Protein AF-A0A915N5G6-F1 (afdb_monomer)

Radius of gyration: 39.69 Å; Cα contacts (8 Å, |Δi|>4): 1560; chains: 1; bounding box: 94×100×96 Å

Solvent-accessible surface area (backbone atoms only — not comparable to full-atom values): 46970 Å² total; per-residue (Å²): 133,84,86,67,84,85,75,90,68,63,85,76,41,47,78,34,57,50,66,56,24,38,51,54,33,44,54,27,26,38,53,52,15,62,69,40,46,49,27,38,44,63,55,22,49,67,46,82,45,73,47,91,53,92,98,53,75,54,67,44,54,45,49,55,31,35,64,53,49,71,71,54,91,72,88,46,68,44,29,44,53,44,40,54,49,12,48,47,37,36,74,72,32,30,44,51,21,35,57,21,32,34,43,18,19,38,41,40,55,48,45,51,59,41,44,74,71,71,48,57,52,70,47,40,44,54,12,41,56,54,30,50,52,48,28,54,52,46,51,59,70,65,40,46,72,61,50,84,86,48,39,65,57,51,45,37,27,31,26,33,49,67,25,34,36,44,90,48,36,90,52,21,72,60,54,18,50,45,44,47,54,55,57,62,44,26,74,82,68,77,54,72,80,32,52,44,79,44,79,42,70,46,66,46,63,81,74,33,47,65,52,93,22,40,69,40,91,41,66,70,42,80,85,28,59,65,60,41,72,66,36,33,29,43,42,34,56,46,80,42,76,64,92,69,76,88,56,86,86,76,74,90,83,73,98,47,72,67,59,52,56,52,50,54,48,52,56,50,50,52,52,50,52,51,52,50,46,58,51,71,65,71,46,45,31,41,38,26,40,35,57,58,35,72,68,60,46,47,57,30,24,80,68,59,22,30,48,39,55,54,38,51,75,65,54,47,55,29,49,26,42,19,27,60,22,48,82,36,67,76,66,90,60,72,88,81,59,53,60,15,39,32,45,34,38,35,69,44,75,60,79,93,46,56,24,35,38,40,36,67,43,80,55,42,43,20,37,23,36,41,43,26,14,77,45,68,52,59,40,55,37,45,53,50,50,48,49,28,32,42,33,41,50,55,45,31,75,74,45,53,36,32,32,46,28,61,39,8,51,38,46,44,24,18,52,52,18,44,61,50,20,76,72,44,80,66,75,35,18,59,28,12,41,39,47,21,53,24,38,45,45,56,44,34,43,34,27,51,42,62,72,45,67,30,71,62,53,52,52,52,44,51,56,38,40,77,72,67,44,55,46,40,19,60,34,81,89,83,69,45,77,41,54,22,66,82,72,45,37,35,34,46,40,66,41,57,51,48,27,58,50,54,14,48,53,51,33,45,59,56,57,69,46,44,63,46,76,46,72,45,74,79,78,76,70,78,72,90,57,89,90,69,85,73,90,65,83,67,75,49,55,54,84,44,61,27,81,47,44,65,49,54,48,77,45,57,40,66,84,33,74,72,80,88,72,76,90,78,78,93,74,87,86,80,85,88,78,85,79,82,75,76,71,96,63,84,59,40,39,30,30,33,41,41,39,34,19,38,66,59,26,50,54,51,51,50,39,38,74,70,70,75,44,97,70,87,53,71,71,54,60,52,54,56,61,46,48,88,89,43,42,35,36,42,42,34,61,40,83,77,75,43,68,62,43,61,63,48,18,50,39,51,38,52,45,12,68,71,38,20,33,38,39,36,47,29,58,39,57,33,77,81,10,41,62,68,77,40,57,69,49,49,48,52,52,53,48,19,54,49,42,48,48,42,73,58,18,72,87,56,56,41,30,40,34,8,29,36,60,10,24,37,49,42,29,45,52,38,16,56,29,26,73,70,73,59,48,48,63,31,40,37,29,36,42,30,57,23,32,45,68,60,44,56,60,62,20,71,87,30,60,88,46,64,84,44,92,57,36,56,66,72,57,48,45,56,43,54,73,69,60,56,45,47,55,24,33,68,27,42,45,51,30,76,38,43,32,40,37,40,39,32,63,45,11,70,63,52,47,49,68,34,34,49,52,27,50,52,34,21,51,76,52,74,37,58,70,49,80,48,76,40,69,47,91,72,73,31,33,71,67,38,61,72,72,44,86,59,46,64,57,55,52,50,52,53,56,56,64,64,68,63,78,86,80,72,97,69,79,82,79,79,82,60,92,73,84,75,70,82,90,75,90,133

Organism: Meloidogyne javanica (NCBI:txid6303)

Sequence (874 aa):
MSFGPVRVLKANAQEERGEIARISSFVGATAIGDLVKTTLGPKGMDKILVSGSGDGQNVQVTNDGATILKSIGVDNPAAKVLVDISLTQDKAVGDGTTSVTVFAAELLKEAEAMIGQRIHPQTIISGYRKALNVAKDALKSAAYTSNQEQLREDLMKIAKTSLGSKILSQHSDHFAKLAVEAVLRLSGKVSLDSIQVIKKLGGSMEDSYLDEGFLLEKRAGMYQPQQITDAKILIANTPMDTDKIKVFGSRIKVDSIAKIAELELVEKDKMKEKVEKICAHGINVFINRQLIYNYPEQLFADKHVMAIEHADFEGIERLALVLGGEIVSTFDTPTDIKLGSCKLIEQVTIGEDMFLRFSGVPLGQACSVVLRGATQQILDEAERSLHDALCVLTTHVRDKRVVPGAGASEMLTATAVMSESQKVPGKESLAMEAYARALIKLPTIICDNAGLDSAEIISHIRAAHVKGMHNIGIDVENGTIADVLEMGVLESHAVKLGVIASGTEAAEQLLRVDCIIKCAPRPRTKDRRPFRFPFVDYYDLQKHGVRGRGRNFYLHVGDYLGINKADGNNDANKENKTETTIPNQIHPILGVWHVLPSELSSQYDNKIKENKIEKIDEKELERSLDEHSHGLFIYFHGNSFDRSAEHRCELYNILSAMDFHVLTIDYRGYGDSSGQPTEDGLNVDAHAIYNYARKHAPTKDIYIWGHSMGTGVATRLAAELSDAGIPPKALVLESPFNNLRDVVRNHPFSLPFRRLPWFDWTVIHPLIRSGLVMSSDKRVQRVTCPILVLHAEDDHIIPIDLGKKLVDSAVSADRKVKFVKFAGDREFLHKFIHRAHELPSVVRTFLEDAQLPEKGKGRTPRYSEEEIQMVEEK

Foldseek 3Di:
DDPDDDDPADPQWDKDFFPRLLVLLLCLLLVLLVVLLQLAALLRDWDWQWDDDPDDGDIFIASQSLVVLVRDDGPRVNNVLLNVLLVVLCVQQNDCSSLLSNLLSLLSVLVVVVVVVVDALVLLLVLLVVLLVLLLVLLVVQWDFDDPVCLLVLQLLAQLQLLSSFPCVVVSNQLSVQLSVQLVLLVQVDDPLLEAEAEDEDDAQSPWHWAQAAKDQFAWFPLADQKDFWFWEAAEAEDQPWPDDPPPPDDDDDPDPVVVVVVVVVRLVVSLVVLVLVCVLVGQEYEYLAAHDPSSSVSCSVVNHTYHHNQHPSRSVSQCQQQVWDYDHDRNDSVPGRIGIARMWHWDDDHNTIIIDGHHTDSSNGIYIYGYHNDPNSRVNVVSSSSSSSSNSSVCVVVRIKHQDQLLSLLSSLLSLLVVLVVDDDPSSSSSNSSSVSSLVSNLSNCVSLVAPSVVQSVVSNVCVVVVNSQWHADSVVSHIDRRVVVSNMGGSVSVSSSSVSSSVSNSVSSPDRMDIGHNPDPPDQPPDPDDGPQDPVAALVVLPQPFDWGKDKFQLVVQQPPPDDDDDDDDDDDDDDDPPPDPDRGKIKIKIKGFAPVVRVVVVVCVVVVVDVDDDPVNRLLSLQPAPAAEEEEEEADPAFCSDNLNSLVCNLNSPLGHIYMYIGQDPGRPIHDDRALVSLLSVLSRVVSSSCVSHVPHQYEYEAAELRLLNQLQNQLVCLVSVRHHLEYEYALYFQKVLVLCLQAPVCVVPNPPPCCCVPPVVVCVVSVRISRSLVSLLRRAHAYEYEYECQASRRHVVRVVSSVVSNVVSVHHYDYDYHYNVVVCYRRNPSVDPCVSVVVVVSSVVSPDDDDDDDDDDDPDPPVPDDDDDD

pLDDT: mean 83.85, std 16.33, range [23.56, 97.69]

Nearest PDB structures (foldseek):
  8sgl-assembly1_b  TM=9.723E-01  e=4.067E-63  Homo sapiens
  4v94-assembly1_B  TM=9.703E-01  e=7.625E-56  Saccharomyces cerevisiae S288C
  1q3r-assembly1_A  TM=9.338E-01  e=1.039E-42  Thermococcus sp. JCM 11816
  4v94-assembly2_k  TM=9.503E-01  e=5.037E-39  Saccharomyces cerevisiae S288C
  4v81-assembly1_G  TM=9.358E-01  e=1.187E-37  Saccharomyces cerevisiae

InterPro domains:
  IPR000073 Alpha/beta hydrolase fold-1 [PF00561] (633-736)
  IPR002194 Chaperonin TCP-1, conserved site [PS00750] (37-49)
  IPR002194 Chaperonin TCP-1, conserved site [PS00751] (61-77)
  IPR002194 Chaperonin TCP-1, conserved site [PS00995] (89-97)
  IPR002423 Chaperonin Cpn60/GroEL/TCP-1 family [PF00118] (33-519)
  IPR012716 T-complex protein 1, beta subunit [TIGR02341] (8-524)
  IPR012716 T-complex protein 1, beta subunit [cd03336] (8-523)
  IPR017998 T-complex protein 1 [PR00304] (34-50)
  IPR017998 T-complex protein 1 [PR00304] (59-77)
  IPR017998 T-complex protein 1 [PR00304] (89-108)
  IPR017998 T-complex protein 1 [PR00304] (368-390)
  IPR017998 T-complex protein 1 [PR00304] (402-414)
  IPR017998 T-complex protein 1 [PTHR11353] (15-520)
  IPR027409 GroEL-like apical domain superfamily [G3DSA:3.50.7.10] (212-364)
  IPR027409 GroEL-like apical domain superfamily [SSF52029] (207-373)
  IPR027410 TCP-1-like chaperonin intermediate domain superfamily [G3DSA:3.30.260.10] (145-400)
  IPR027410 TCP-1-like chaperonin intermediate domain superfamily [SSF54849] (152-400)
  IPR027413 GroEL-like equatorial domain superfamily [G3DSA:1.10.560.10] (29-518)
  IPR027413 GroEL-like equatorial domain superfamily [SSF48592] (14-520)
  IPR029058 Alpha/Beta hydrolase fold [G3DSA:3.40.50.1820] (615-852)

Secondary structure (DSSP, 8-state):
--------SPTT-EEEETHHHHHHHHHHHHHHHHHHHTT-STT---EEEEE--TT--EEEEE--HHHHHHHS----HHHHHHHHHHHHHHHHHSS-HHHHHHHHHHHHHHHHHHHHTT--HHHHHHHHHHHHHHHHHHHHHH-EE--TTTHHHHHHHHHHHHHTTSGGGGGHHHHHHHHHHHHHHTTT---GGGEEEEEEEBS-GGG-EE-SSEEES--PPTTS-SEEEEEEEEEE---BS----SSTT-----SSHHHHHHHHHHHHHHHHHHHHHHHTT--SEEEESS-B-HHHHHHHHHTTPEEE----HHHHHHHHHHH---EES--S-GGG---EEEEEEEEEEETTEEEEEEES-SS--SEEEEEEESSHHHHHHHHHHHHHHHHHHHHHHH--EEEETTTHHHHHHHHHHHHHHTTS-SHHHHHHHHHHHHHHHHHHHHHHHHTS-HHHHHHHHHHHHHTT-TTEEEETTTTEEEETTTTT-EEEHHHHHHHHHHHHHHHHHHHT--EEEEPPPPP-PPP-SSS------TT-GGGGT--S-EEEEEEEGGGGS---------------S------S--PPEEEEEEEPPHHHHHHHHHHHHTTS-SS--HHHHHHHTT-TTS-EEEEE--SSS-TT-HHHHHHHHHHHHTT-EEEEE--TTSTT--S---HHHHHHHHHHHHHHHHHH-TTSPEEEEEETTHHHHHHHHHHHHHHTT---SEEEEES--S-HHHHHHHSTTTTTTTTSTTHIIIIIHHHHHTT----HHHHHTT--S-EEEEEETT-SSS-HHHHHHHHHHHHHTT--EEEEEEPGGG--TTT-GGG-TTHHHHHHHHHHHTTS------------TT--------

Mean predicted aligned error: 18.1 Å

Structure (mmCIF, N/CA/C/O backbone):
data_AF-A0A915N5G6-F1
#
_entry.id   AF-A0A915N5G6-F1
#
loop_
_atom_site.group_PDB
_atom_site.id
_atom_site.type_symbol
_atom_site.label_atom_id
_atom_site.label_alt_id
_atom_site.label_comp_id
_atom_site.label_asym_id
_atom_site.label_entity_id
_atom_site.label_seq_id
_atom_site.pdbx_PDB_ins_code
_atom_site.Cartn_x
_atom_site.Cartn_y
_atom_site.Cartn_z
_atom_site.occupancy
_atom_site.B_iso_or_equiv
_atom_site.auth_seq_id
_atom_site.auth_comp_id
_atom_site.auth_asym_id
_atom_site.auth_atom_id
_atom_site.pdbx_PDB_model_num
ATOM 1 N N . MET A 1 1 ? -59.234 -1.460 -0.982 1.00 38.16 1 MET A N 1
ATOM 2 C CA . MET A 1 1 ? -57.804 -1.282 -1.311 1.00 38.16 1 MET A CA 1
ATOM 3 C C . MET A 1 1 ? -57.023 -1.420 -0.017 1.00 38.16 1 MET A C 1
ATOM 5 O O . MET A 1 1 ? -57.176 -0.577 0.854 1.00 38.16 1 MET A O 1
ATOM 9 N N . SER A 1 2 ? -56.301 -2.526 0.160 1.00 41.53 2 SER A N 1
ATOM 10 C CA . SER A 1 2 ? -55.408 -2.703 1.309 1.00 41.53 2 SER A CA 1
ATOM 11 C C . SER A 1 2 ? -54.162 -1.853 1.062 1.00 41.53 2 SER A C 1
ATOM 13 O O . SER A 1 2 ? -53.460 -2.079 0.076 1.00 41.53 2 SER A O 1
ATOM 15 N N . PHE A 1 3 ? -53.929 -0.836 1.893 1.00 48.66 3 PHE A N 1
ATOM 16 C CA . PHE A 1 3 ? -52.684 -0.071 1.886 1.00 48.66 3 PHE A CA 1
ATOM 17 C C . PHE A 1 3 ? -51.567 -0.967 2.432 1.00 48.66 3 PHE A C 1
ATOM 19 O O . PHE A 1 3 ? -51.297 -0.988 3.630 1.00 48.66 3 PHE A O 1
ATOM 26 N N . GLY A 1 4 ? -50.941 -1.747 1.549 1.00 56.88 4 GLY A N 1
ATOM 27 C CA . GLY A 1 4 ? -49.671 -2.397 1.859 1.00 56.88 4 GLY A CA 1
ATOM 28 C C . GLY A 1 4 ? -48.597 -1.343 2.176 1.00 56.88 4 GLY A C 1
ATOM 29 O O . GLY A 1 4 ? -48.673 -0.225 1.658 1.00 56.88 4 GLY A O 1
ATOM 30 N N . PRO A 1 5 ? -47.603 -1.658 3.025 1.00 60.25 5 PRO A N 1
ATOM 31 C CA . PRO A 1 5 ? -46.571 -0.702 3.417 1.00 60.25 5 PRO A CA 1
ATOM 32 C C . PRO A 1 5 ? -45.821 -0.157 2.191 1.00 60.25 5 PRO A C 1
ATOM 34 O O . PRO A 1 5 ? -45.313 -0.918 1.365 1.00 60.25 5 PRO A O 1
ATOM 37 N N . VAL A 1 6 ? -45.748 1.173 2.078 1.00 76.31 6 VAL A N 1
ATOM 38 C CA . VAL A 1 6 ? -45.028 1.866 0.999 1.00 76.31 6 VAL A CA 1
ATOM 39 C C . VAL A 1 6 ? -43.528 1.655 1.192 1.00 76.31 6 VAL A C 1
ATOM 41 O O . VAL A 1 6 ? -42.923 2.175 2.128 1.00 76.31 6 VAL A O 1
ATOM 44 N N . ARG A 1 7 ? -42.913 0.875 0.303 1.00 75.38 7 ARG A N 1
ATOM 45 C CA . ARG A 1 7 ? -41.474 0.595 0.330 1.00 75.38 7 ARG A CA 1
ATOM 46 C C . ARG A 1 7 ? -40.720 1.737 -0.364 1.00 75.38 7 ARG A C 1
ATOM 48 O O . ARG A 1 7 ? -40.834 1.892 -1.574 1.00 75.38 7 ARG A O 1
ATOM 55 N N . VAL A 1 8 ? -39.971 2.537 0.402 1.00 83.69 8 VAL A N 1
ATOM 56 C CA . VAL A 1 8 ? -39.223 3.710 -0.109 1.00 83.69 8 VAL A CA 1
ATOM 57 C C . VAL A 1 8 ? -37.916 3.306 -0.809 1.00 83.69 8 VAL A C 1
ATOM 59 O O . VAL A 1 8 ? -37.530 3.914 -1.804 1.00 83.69 8 VAL A O 1
ATOM 62 N N . LEU A 1 9 ? -37.236 2.266 -0.314 1.00 87.19 9 LEU A N 1
ATOM 63 C CA . LEU A 1 9 ? -35.951 1.797 -0.845 1.00 87.19 9 LEU A CA 1
ATOM 64 C C . LEU A 1 9 ? -36.114 0.584 -1.778 1.00 87.19 9 LEU A C 1
ATOM 66 O O . LEU A 1 9 ? -37.060 -0.198 -1.657 1.00 87.19 9 LEU A O 1
ATOM 70 N N . LYS A 1 10 ? -35.155 0.405 -2.701 1.00 83.00 10 LYS A N 1
ATOM 71 C CA . LYS A 1 10 ? -35.089 -0.755 -3.612 1.00 83.00 10 LYS A CA 1
ATOM 72 C C . LYS A 1 10 ? -34.965 -2.073 -2.833 1.00 83.00 10 LYS A C 1
ATOM 74 O O . LYS A 1 10 ? -34.425 -2.104 -1.729 1.00 83.00 10 LYS A O 1
ATOM 79 N N . ALA A 1 11 ? -35.412 -3.179 -3.431 1.00 78.00 11 ALA A N 1
ATOM 80 C CA . ALA A 1 11 ? -35.189 -4.513 -2.871 1.00 78.00 11 ALA A CA 1
ATOM 81 C C . ALA A 1 11 ? -33.678 -4.757 -2.656 1.00 78.00 11 ALA A C 1
ATOM 83 O O . ALA A 1 11 ? -32.878 -4.434 -3.532 1.00 78.00 11 ALA A O 1
ATOM 84 N N . ASN A 1 12 ? -33.306 -5.297 -1.490 1.00 83.19 12 ASN A N 1
ATOM 85 C CA . ASN A 1 12 ? -31.926 -5.523 -1.018 1.00 83.19 12 ASN A CA 1
ATOM 86 C C . ASN A 1 12 ? -31.113 -4.271 -0.635 1.00 83.19 12 ASN A C 1
ATOM 88 O O . ASN A 1 12 ? -29.929 -4.398 -0.334 1.00 83.19 12 ASN A O 1
ATOM 92 N N . ALA A 1 13 ? -31.711 -3.077 -0.618 1.00 87.31 13 ALA A N 1
ATOM 93 C CA . ALA A 1 13 ? -31.100 -1.937 0.061 1.00 87.31 13 ALA A CA 1
ATOM 94 C C . ALA A 1 13 ? -31.237 -2.099 1.584 1.00 87.31 13 ALA A C 1
ATOM 96 O O . ALA A 1 13 ? -32.265 -2.585 2.064 1.00 87.31 13 ALA A O 1
ATOM 97 N N . GLN A 1 14 ? -30.210 -1.690 2.326 1.00 88.94 14 GLN A N 1
ATOM 98 C CA . GLN A 1 14 ? -30.193 -1.718 3.790 1.00 88.94 14 GLN A CA 1
ATOM 99 C C . GLN A 1 14 ? -30.172 -0.290 4.328 1.00 88.94 14 GLN A C 1
ATOM 101 O O . GLN A 1 14 ? -29.519 0.587 3.760 1.00 88.94 14 GLN A O 1
ATOM 106 N N . GLU A 1 15 ? -30.888 -0.069 5.424 1.00 92.19 15 GLU A N 1
ATOM 107 C CA . GLU A 1 15 ? -30.954 1.216 6.104 1.00 92.19 15 GLU A CA 1
ATOM 108 C C . GLU A 1 15 ? -30.807 1.005 7.610 1.00 92.19 15 GLU A C 1
ATOM 110 O O . GLU A 1 15 ? -31.596 0.295 8.233 1.00 92.19 15 GLU A O 1
ATOM 115 N N . GLU A 1 16 ? -29.794 1.643 8.181 1.00 92.56 16 GLU A N 1
ATOM 116 C CA . GLU A 1 16 ? -29.553 1.726 9.617 1.00 92.56 16 GLU A CA 1
ATOM 117 C C . GLU A 1 16 ? -29.845 3.172 10.041 1.00 92.56 16 GLU A C 1
ATOM 119 O O . GLU A 1 16 ? -29.282 4.103 9.464 1.00 92.56 16 GLU A O 1
ATOM 124 N N . ARG A 1 17 ? -30.731 3.388 11.025 1.00 90.94 17 ARG A N 1
ATOM 125 C CA . ARG A 1 17 ? -31.143 4.731 11.486 1.00 90.94 17 ARG A CA 1
ATOM 126 C C . ARG A 1 17 ? -30.838 4.966 12.958 1.00 90.94 17 ARG A C 1
ATOM 128 O O . ARG A 1 17 ? -30.932 4.056 13.781 1.00 90.94 17 ARG A O 1
ATOM 135 N N . GLY A 1 18 ? -30.577 6.226 13.288 1.00 89.12 18 GLY A N 1
ATOM 136 C CA . GLY A 1 18 ? -30.464 6.737 14.644 1.00 89.12 18 GLY A CA 1
ATOM 137 C C . GLY A 1 18 ? -29.369 6.031 15.433 1.00 89.12 18 GLY A C 1
ATOM 138 O O . GLY A 1 18 ? -28.186 6.151 15.136 1.00 89.12 18 GLY A O 1
ATOM 139 N N . GLU A 1 19 ? -29.773 5.319 16.480 1.00 84.12 19 GLU A N 1
ATOM 140 C CA . GLU A 1 19 ? -28.850 4.644 17.391 1.00 84.12 19 GLU A CA 1
ATOM 141 C C . GLU A 1 19 ? -28.124 3.464 16.735 1.00 84.12 19 GLU A C 1
ATOM 143 O O . GLU A 1 19 ? -26.925 3.310 16.940 1.00 84.12 19 GLU A O 1
ATOM 148 N N . ILE A 1 20 ? -28.801 2.706 15.865 1.00 88.69 20 ILE A N 1
ATOM 149 C CA . ILE A 1 20 ? -28.207 1.551 15.171 1.00 88.69 20 ILE A CA 1
ATOM 150 C C . ILE A 1 20 ? -27.061 2.004 14.258 1.00 88.69 20 ILE A C 1
ATOM 152 O O . ILE A 1 20 ? -25.988 1.408 14.277 1.00 88.69 20 ILE A O 1
ATOM 156 N N . ALA A 1 21 ? -27.261 3.096 13.512 1.00 90.81 21 ALA A N 1
ATOM 157 C CA . ALA A 1 21 ? -26.231 3.675 12.647 1.00 90.81 21 ALA A CA 1
ATOM 158 C C . ALA A 1 21 ? -25.003 4.147 13.441 1.00 90.81 21 ALA A C 1
ATOM 160 O O . ALA A 1 21 ? -23.863 3.953 13.014 1.00 90.81 21 ALA A O 1
ATOM 161 N N . ARG A 1 22 ? -25.230 4.745 14.618 1.00 88.19 22 ARG A N 1
ATOM 162 C CA . ARG A 1 22 ? -24.148 5.182 15.509 1.00 88.19 22 ARG A CA 1
ATOM 163 C C . ARG A 1 22 ? -23.367 4.002 16.075 1.00 88.19 22 ARG A C 1
ATOM 165 O O . ARG A 1 22 ? -22.148 3.998 15.962 1.00 88.19 22 ARG A O 1
ATOM 172 N N . ILE A 1 23 ? -24.051 2.980 16.593 1.00 87.50 23 ILE A N 1
ATOM 173 C CA . ILE A 1 23 ? -23.406 1.758 17.102 1.00 87.50 23 ILE A CA 1
ATOM 174 C C . ILE A 1 23 ? -22.595 1.084 15.990 1.00 87.50 23 ILE A C 1
ATOM 176 O O . ILE A 1 23 ? -21.428 0.767 16.185 1.00 87.50 23 ILE A O 1
ATOM 180 N N . SER A 1 24 ? -23.172 0.936 14.795 1.00 91.62 24 SER A N 1
ATOM 181 C CA . SER A 1 24 ? -22.485 0.395 13.615 1.00 91.62 24 SER A CA 1
ATOM 182 C C . SER A 1 24 ? -21.212 1.183 13.273 1.00 91.62 24 SER A C 1
ATOM 184 O O . SER A 1 24 ? -20.176 0.595 12.946 1.00 91.62 24 SER A O 1
ATOM 186 N N . SER A 1 25 ? -21.253 2.512 13.418 1.00 92.00 25 SER A N 1
ATOM 187 C CA . SER A 1 25 ? -20.097 3.384 13.179 1.00 92.00 25 SER A CA 1
ATOM 188 C C . SER A 1 25 ? -19.013 3.226 14.248 1.00 92.00 25 SER A C 1
ATOM 190 O O . SER A 1 25 ? -17.838 3.114 13.900 1.00 92.00 25 SER A O 1
ATOM 192 N N . PHE A 1 26 ? -19.391 3.167 15.529 1.00 92.81 26 PHE A N 1
ATOM 193 C CA . PHE A 1 26 ? -18.453 2.950 16.635 1.00 92.81 26 PHE A CA 1
ATOM 194 C C . PHE A 1 26 ? -17.798 1.577 16.554 1.00 92.81 26 PHE A C 1
ATOM 196 O O . PHE A 1 26 ? -16.577 1.496 16.567 1.00 92.81 26 PHE A O 1
ATOM 203 N N . VAL A 1 27 ? -18.578 0.516 16.340 1.00 93.00 27 VAL A N 1
ATOM 204 C CA . VAL A 1 27 ? -18.051 -0.848 16.188 1.00 93.00 27 VAL A CA 1
ATOM 205 C C . VAL A 1 27 ? -17.053 -0.925 15.034 1.00 93.00 27 VAL A C 1
ATOM 207 O O . VAL A 1 27 ? -15.982 -1.503 15.191 1.00 93.00 27 VAL A O 1
ATOM 210 N N . GLY A 1 28 ? -17.366 -0.312 13.886 1.00 93.12 28 GLY A N 1
ATOM 211 C CA . GLY A 1 28 ? -16.447 -0.264 12.749 1.00 93.12 28 GLY A CA 1
ATOM 212 C C . GLY A 1 28 ? -15.140 0.460 13.070 1.00 93.12 28 GLY A C 1
ATOM 213 O O . GLY A 1 28 ? -14.061 -0.051 12.776 1.00 93.12 28 GLY A O 1
ATOM 214 N N . ALA A 1 29 ? -15.236 1.635 13.691 1.00 93.50 29 ALA A N 1
ATOM 215 C CA . ALA A 1 29 ? -14.078 2.442 14.051 1.00 93.50 29 ALA A CA 1
ATOM 216 C C . ALA A 1 29 ? -13.198 1.771 15.120 1.00 93.50 29 ALA A C 1
ATOM 218 O O . ALA A 1 29 ? -11.981 1.685 14.957 1.00 93.50 29 ALA A O 1
ATOM 219 N N . THR A 1 30 ? -13.807 1.247 16.185 1.00 93.19 30 THR A N 1
ATOM 220 C CA . THR A 1 30 ? -13.108 0.552 17.270 1.00 93.19 30 THR A CA 1
ATOM 221 C C . THR A 1 30 ? -12.459 -0.737 16.780 1.00 93.19 30 THR A C 1
ATOM 223 O O . THR A 1 30 ? -11.307 -0.977 17.120 1.00 93.19 30 THR A O 1
ATOM 226 N N . ALA A 1 31 ? -13.121 -1.517 15.917 1.00 94.00 31 ALA A N 1
ATOM 227 C CA . ALA A 1 31 ? -12.530 -2.733 15.351 1.00 94.00 31 ALA A CA 1
ATOM 228 C C . ALA A 1 31 ? -11.251 -2.444 14.546 1.00 94.00 31 ALA A C 1
ATOM 230 O O . ALA A 1 31 ? -10.271 -3.177 14.657 1.00 94.00 31 ALA A O 1
ATOM 231 N N . ILE A 1 32 ? -11.242 -1.361 13.762 1.00 94.12 32 ILE A N 1
ATOM 232 C CA . ILE A 1 32 ? -10.054 -0.921 13.021 1.00 94.12 32 ILE A CA 1
ATOM 233 C C . ILE A 1 32 ? -8.965 -0.397 13.958 1.00 94.12 32 ILE A C 1
ATOM 235 O O . ILE A 1 32 ? -7.801 -0.759 13.794 1.00 94.12 32 ILE A O 1
ATOM 239 N N . GLY A 1 33 ? -9.332 0.416 14.951 1.00 94.62 33 GLY A N 1
ATOM 240 C CA . GLY A 1 33 ? -8.394 0.908 15.958 1.00 94.62 33 GLY A CA 1
ATOM 241 C C . GLY A 1 33 ? -7.721 -0.230 16.723 1.00 94.62 33 GLY A C 1
ATOM 242 O O . GLY A 1 33 ? -6.499 -0.256 16.819 1.00 94.62 33 GLY A O 1
ATOM 243 N N . ASP A 1 34 ? -8.498 -1.202 17.204 1.00 94.12 34 ASP A N 1
ATOM 244 C CA . ASP A 1 34 ? -8.004 -2.366 17.945 1.00 94.12 34 ASP A CA 1
ATOM 245 C C . ASP A 1 34 ? -7.139 -3.294 17.077 1.00 94.12 34 ASP A C 1
ATOM 247 O O . ASP A 1 34 ? -6.177 -3.874 17.579 1.00 94.12 34 ASP A O 1
ATOM 251 N N . LEU A 1 35 ? -7.415 -3.390 15.770 1.00 94.25 35 LEU A N 1
ATOM 252 C CA . LEU A 1 35 ? -6.606 -4.174 14.831 1.00 94.25 35 LEU A CA 1
ATOM 253 C C . LEU A 1 35 ? -5.161 -3.660 14.731 1.00 94.25 35 LEU A C 1
ATOM 255 O O . LEU A 1 35 ? -4.225 -4.464 14.730 1.00 94.25 35 LEU A O 1
ATOM 259 N N . VAL A 1 36 ? -4.982 -2.338 14.630 1.00 94.94 36 VAL A N 1
ATOM 260 C CA . VAL A 1 36 ? -3.657 -1.707 14.469 1.00 94.94 36 VAL A CA 1
ATOM 261 C C . VAL A 1 36 ? -3.006 -1.326 15.798 1.00 94.94 36 VAL A C 1
ATOM 263 O O . VAL A 1 36 ? -1.808 -1.077 15.845 1.00 94.94 36 VAL A O 1
ATOM 266 N N . LYS A 1 37 ? -3.757 -1.328 16.905 1.00 94.31 37 LYS A N 1
ATOM 267 C CA . LYS A 1 37 ? -3.289 -0.920 18.240 1.00 94.31 37 LYS A CA 1
ATOM 268 C C . LYS A 1 37 ? -1.999 -1.608 18.684 1.00 94.31 37 LYS A C 1
ATOM 270 O O . LYS A 1 37 ? -1.146 -0.977 19.301 1.00 94.31 37 LYS A O 1
ATOM 275 N N . THR A 1 38 ? -1.831 -2.884 18.343 1.00 94.12 38 THR A N 1
ATOM 276 C CA . THR A 1 38 ? -0.650 -3.660 18.742 1.00 94.12 38 THR A CA 1
ATOM 277 C C . THR A 1 38 ? 0.615 -3.298 17.963 1.00 94.12 38 THR A C 1
ATOM 279 O O . THR A 1 38 ? 1.672 -3.803 18.313 1.00 94.12 38 THR A O 1
ATOM 282 N N . THR A 1 39 ? 0.532 -2.508 16.885 1.00 92.44 39 THR A N 1
ATOM 283 C CA . THR A 1 39 ? 1.721 -2.070 16.130 1.00 92.44 39 THR A CA 1
ATOM 284 C C . THR A 1 39 ? 2.331 -0.790 16.708 1.00 92.44 39 THR A C 1
ATOM 286 O O . THR A 1 39 ? 3.444 -0.414 16.366 1.00 92.44 39 THR A O 1
ATOM 289 N N . LEU A 1 40 ? 1.634 -0.122 17.634 1.00 92.56 40 LEU A N 1
ATOM 290 C CA . LEU A 1 40 ? 2.071 1.149 18.203 1.00 92.56 40 LEU A CA 1
ATOM 291 C C . LEU A 1 40 ? 3.214 0.978 19.222 1.00 92.56 40 LEU A C 1
ATOM 293 O O . LEU A 1 40 ? 3.086 0.229 20.189 1.00 92.56 40 LEU A O 1
ATOM 297 N N . GLY A 1 41 ? 4.275 1.773 19.076 1.00 90.31 41 GLY A N 1
ATOM 298 C CA . GLY A 1 41 ? 5.385 1.859 20.033 1.00 90.31 41 GLY A CA 1
ATOM 299 C C . GLY A 1 41 ? 6.589 0.972 19.681 1.00 90.31 41 GLY A C 1
ATOM 300 O O . GLY A 1 41 ? 6.495 0.116 18.807 1.00 90.31 41 GLY A O 1
ATOM 301 N N . PRO A 1 42 ? 7.741 1.152 20.354 1.00 86.88 42 PRO A N 1
ATOM 302 C CA . PRO A 1 42 ? 9.003 0.489 19.993 1.00 86.88 42 PRO A CA 1
ATOM 303 C C . PRO A 1 42 ? 8.987 -1.038 20.183 1.00 86.88 42 PRO A C 1
ATOM 305 O O . PRO A 1 42 ? 9.765 -1.753 19.563 1.00 86.88 42 PRO A O 1
ATOM 308 N N . LYS A 1 43 ? 8.090 -1.554 21.031 1.00 89.06 43 LYS A N 1
ATOM 309 C CA . LYS A 1 43 ? 7.824 -2.993 21.202 1.00 89.06 43 LYS A CA 1
ATOM 310 C C . LYS A 1 43 ? 6.522 -3.424 20.509 1.00 89.06 43 LYS A C 1
ATOM 312 O O . LYS A 1 43 ? 5.882 -4.380 20.931 1.00 89.06 43 LYS A O 1
ATOM 317 N N . GLY A 1 44 ? 6.111 -2.691 19.473 1.00 88.19 44 GLY A N 1
ATOM 318 C CA . GLY A 1 44 ? 4.969 -3.036 18.634 1.00 88.19 44 GLY A CA 1
ATOM 319 C C . GLY A 1 44 ? 5.188 -4.352 17.883 1.00 88.19 44 GLY A C 1
ATOM 320 O O . GLY A 1 44 ? 6.312 -4.732 17.567 1.00 88.19 44 GLY A O 1
ATOM 321 N N . MET A 1 45 ? 4.093 -5.054 17.605 1.00 88.19 45 MET A N 1
ATOM 322 C CA . MET A 1 45 ? 4.092 -6.365 16.961 1.00 88.19 45 MET A CA 1
ATOM 323 C C . MET A 1 45 ? 3.651 -6.266 15.501 1.00 88.19 45 MET A C 1
ATOM 325 O O . MET A 1 45 ? 2.588 -5.709 15.213 1.00 88.19 45 MET A O 1
ATOM 329 N N . ASP A 1 46 ? 4.407 -6.899 14.605 1.00 89.62 46 ASP A N 1
ATOM 330 C CA . ASP A 1 46 ? 4.104 -6.937 13.173 1.00 89.62 46 ASP A CA 1
ATOM 331 C C . ASP A 1 46 ? 2.864 -7.785 12.854 1.00 89.62 46 ASP A C 1
ATOM 333 O O . ASP A 1 46 ? 2.502 -8.732 13.565 1.00 89.62 46 ASP A O 1
ATOM 337 N N . LYS A 1 47 ? 2.209 -7.468 11.735 1.00 91.25 47 LYS A N 1
ATOM 338 C CA . LYS A 1 47 ? 1.080 -8.228 11.191 1.00 91.25 47 LYS A CA 1
ATOM 339 C C . LYS A 1 47 ? 1.483 -8.966 9.925 1.00 91.25 47 LYS A C 1
ATOM 341 O O . LYS A 1 47 ? 2.137 -8.410 9.048 1.00 91.25 47 LYS A O 1
ATOM 346 N N . ILE A 1 48 ? 1.028 -10.214 9.814 1.00 90.62 48 ILE A N 1
ATOM 347 C CA . ILE A 1 48 ? 1.165 -11.020 8.600 1.00 90.62 48 ILE A CA 1
ATOM 348 C C . ILE A 1 48 ? -0.112 -10.863 7.774 1.00 90.62 48 ILE A C 1
ATOM 350 O O . ILE A 1 48 ? -1.199 -11.255 8.197 1.00 90.62 48 ILE A O 1
ATOM 354 N N . LEU A 1 49 ? 0.032 -10.288 6.587 1.00 89.50 49 LEU A N 1
ATOM 355 C CA . LEU A 1 49 ? -1.020 -10.072 5.608 1.00 89.50 49 LEU A CA 1
ATOM 356 C C . LEU A 1 49 ? -0.881 -11.126 4.512 1.00 89.50 49 LEU A C 1
ATOM 358 O O . LEU A 1 49 ? 0.162 -11.235 3.870 1.00 89.50 49 LEU A O 1
ATOM 362 N N . VAL A 1 50 ? -1.939 -11.902 4.287 1.00 88.25 50 VAL A N 1
ATOM 363 C CA . VAL A 1 50 ? -1.966 -12.941 3.252 1.00 88.25 50 VAL A CA 1
ATOM 364 C C . VAL A 1 50 ? -3.044 -12.589 2.242 1.00 88.25 50 VAL A C 1
ATOM 366 O O . VAL A 1 50 ? -4.230 -12.550 2.569 1.00 88.25 50 VAL A O 1
ATOM 369 N N . SER A 1 51 ? -2.636 -12.326 1.003 1.00 84.19 51 SER A N 1
ATOM 370 C CA . SER A 1 51 ? -3.582 -12.053 -0.080 1.00 84.19 51 SER A CA 1
ATOM 371 C C . SER A 1 51 ? -4.086 -13.356 -0.713 1.00 84.19 51 SER A C 1
ATOM 373 O O . SER A 1 51 ? -3.317 -14.214 -1.145 1.00 84.19 51 SER A O 1
ATOM 375 N N . GLY A 1 52 ? -5.412 -13.522 -0.745 1.00 68.31 52 GLY A N 1
ATOM 376 C CA . GLY A 1 52 ? -6.090 -14.678 -1.332 1.00 68.31 52 GLY A CA 1
ATOM 377 C C . GLY A 1 52 ? -6.483 -14.417 -2.782 1.00 68.31 52 GLY A C 1
ATOM 378 O O . GLY A 1 52 ? -7.611 -14.022 -3.066 1.00 68.31 52 GLY A O 1
ATOM 379 N N . SER A 1 53 ? -5.564 -14.602 -3.723 1.00 50.88 53 SER A N 1
ATOM 380 C CA . SER A 1 53 ? -5.863 -14.637 -5.160 1.00 50.88 53 SER A CA 1
ATOM 381 C C . SER A 1 53 ? -4.930 -15.657 -5.814 1.00 50.88 53 SER A C 1
ATOM 383 O O . SER A 1 53 ? -3.749 -15.687 -5.501 1.00 50.88 53 SER A O 1
ATOM 385 N N . GLY A 1 54 ? -5.489 -16.569 -6.615 1.00 46.50 54 GLY A N 1
ATOM 386 C CA . GLY A 1 54 ? -4.841 -17.824 -7.023 1.00 46.50 54 GLY A CA 1
ATOM 387 C C . GLY A 1 54 ? -3.447 -17.710 -7.661 1.00 46.50 54 GLY A C 1
ATOM 388 O O . GLY A 1 54 ? -3.113 -16.701 -8.271 1.00 46.50 54 GLY A O 1
ATOM 389 N N . ASP A 1 55 ? -2.705 -18.817 -7.532 1.00 48.22 55 ASP A N 1
ATOM 390 C CA . ASP A 1 55 ? -1.336 -19.129 -7.998 1.00 48.22 55 ASP A CA 1
ATOM 391 C C . ASP A 1 55 ? -0.143 -18.486 -7.270 1.00 48.22 55 ASP A C 1
ATOM 393 O O . ASP A 1 55 ? 1.001 -18.859 -7.515 1.00 48.22 55 ASP A O 1
ATOM 397 N N . GLY A 1 56 ? -0.382 -17.643 -6.265 1.00 55.84 56 GLY A N 1
ATOM 398 C CA . GLY A 1 56 ? 0.661 -17.247 -5.317 1.00 55.84 56 GLY A CA 1
ATOM 399 C C . GLY A 1 56 ? 0.072 -16.523 -4.118 1.00 55.84 56 GLY A C 1
ATOM 400 O O . GLY A 1 56 ? -0.435 -15.414 -4.255 1.00 55.84 56 GLY A O 1
ATOM 401 N N . GLN A 1 57 ? 0.131 -17.134 -2.933 1.00 64.81 57 GLN A N 1
ATOM 402 C CA . GLN A 1 57 ? -0.160 -16.415 -1.693 1.00 64.81 57 GLN A CA 1
ATOM 403 C C . GLN A 1 57 ? 0.960 -15.396 -1.481 1.00 64.81 57 GLN A C 1
ATOM 405 O O . GLN A 1 57 ? 2.047 -15.757 -1.034 1.00 64.81 57 GLN A O 1
ATOM 410 N N . ASN A 1 58 ? 0.723 -14.133 -1.841 1.00 77.44 58 ASN A N 1
ATOM 411 C CA . ASN A 1 58 ? 1.658 -13.078 -1.484 1.00 77.44 58 ASN A CA 1
ATOM 412 C C . ASN A 1 58 ? 1.486 -12.805 0.014 1.00 77.44 58 ASN A C 1
ATOM 414 O O . ASN A 1 58 ? 0.414 -12.357 0.445 1.00 77.44 58 ASN A O 1
ATOM 418 N N . VAL A 1 59 ? 2.517 -13.171 0.776 1.00 85.19 59 VAL A N 1
ATOM 419 C CA . VAL A 1 59 ? 2.610 -12.995 2.224 1.00 85.19 59 VAL A CA 1
ATOM 420 C C . VAL A 1 59 ? 3.479 -11.779 2.481 1.00 85.19 59 VAL A C 1
ATOM 422 O O . VAL A 1 59 ? 4.659 -11.771 2.133 1.00 85.19 59 VAL A O 1
ATOM 425 N N . GLN A 1 60 ? 2.898 -10.779 3.125 1.00 85.69 60 GLN A N 1
ATOM 426 C CA . GLN A 1 60 ? 3.596 -9.573 3.525 1.00 85.69 60 GLN A CA 1
ATOM 427 C C . GLN A 1 60 ? 3.583 -9.462 5.048 1.00 85.69 60 GLN A C 1
ATOM 429 O O . GLN A 1 60 ? 2.534 -9.602 5.669 1.00 85.69 60 GLN A O 1
ATOM 434 N N . VAL A 1 61 ? 4.738 -9.198 5.649 1.00 89.25 61 VAL A N 1
ATOM 435 C CA . VAL A 1 61 ? 4.856 -8.875 7.076 1.00 89.25 61 VAL A CA 1
ATOM 436 C C . VAL A 1 61 ? 5.064 -7.374 7.185 1.00 89.25 61 VAL A C 1
ATOM 438 O O . VAL A 1 61 ? 5.866 -6.840 6.424 1.00 89.25 61 VAL A O 1
ATOM 441 N N . THR A 1 62 ? 4.315 -6.691 8.048 1.00 88.75 62 THR A N 1
ATOM 442 C CA . THR A 1 62 ? 4.454 -5.239 8.190 1.00 88.75 62 THR A CA 1
ATOM 443 C C . THR A 1 62 ? 4.002 -4.715 9.547 1.00 88.75 62 THR A C 1
ATOM 445 O O . THR A 1 62 ? 3.078 -5.266 10.156 1.00 88.75 62 THR A O 1
ATOM 448 N N . ASN A 1 63 ? 4.635 -3.633 9.996 1.00 88.50 63 ASN A N 1
ATOM 449 C CA . ASN A 1 63 ? 4.241 -2.885 11.189 1.00 88.50 63 ASN A CA 1
ATOM 450 C C . ASN A 1 63 ? 3.369 -1.658 10.860 1.00 88.50 63 ASN A C 1
ATOM 452 O O . ASN A 1 63 ? 2.569 -1.207 11.685 1.00 88.50 63 ASN A O 1
ATOM 456 N N . ASP A 1 64 ? 3.502 -1.123 9.643 1.00 88.50 64 ASP A N 1
ATOM 457 C CA . ASP A 1 64 ? 2.870 0.136 9.259 1.00 88.50 64 ASP A CA 1
ATOM 458 C C . ASP A 1 64 ? 1.335 0.029 9.195 1.00 88.50 64 ASP A C 1
ATOM 460 O O . ASP A 1 64 ? 0.749 -0.782 8.463 1.00 88.50 64 ASP A O 1
ATOM 464 N N . GLY A 1 65 ? 0.670 0.909 9.948 1.00 89.44 65 GLY A N 1
ATOM 465 C CA . GLY A 1 65 ? -0.781 0.972 10.037 1.00 89.44 65 GLY A CA 1
ATOM 466 C C . GLY A 1 65 ? -1.447 1.246 8.690 1.00 89.44 65 GLY A C 1
ATOM 467 O O . GLY A 1 65 ? -2.432 0.584 8.359 1.00 89.44 65 GLY A O 1
ATOM 468 N N . ALA A 1 66 ? -0.909 2.155 7.872 1.00 90.06 66 ALA A N 1
ATOM 469 C CA . ALA A 1 66 ? -1.520 2.497 6.585 1.00 90.06 66 ALA A CA 1
ATOM 470 C C . ALA A 1 66 ? -1.487 1.306 5.616 1.00 90.06 66 ALA A C 1
ATOM 472 O O . ALA A 1 66 ? -2.477 1.003 4.941 1.00 90.06 66 ALA A O 1
ATOM 473 N N . THR A 1 67 ? -0.379 0.572 5.602 1.00 89.69 67 THR A N 1
ATOM 474 C CA . THR A 1 67 ? -0.197 -0.648 4.814 1.00 89.69 67 THR A CA 1
ATOM 475 C C . THR A 1 67 ? -1.171 -1.752 5.211 1.00 89.69 67 THR A C 1
ATOM 477 O O . THR A 1 67 ? -1.786 -2.374 4.334 1.00 89.69 67 THR A O 1
ATOM 480 N N . ILE A 1 68 ? -1.340 -1.983 6.515 1.00 92.31 68 ILE A N 1
ATOM 481 C CA . ILE A 1 68 ? -2.300 -2.960 7.045 1.00 92.31 68 ILE A CA 1
ATOM 482 C C . ILE A 1 68 ? -3.708 -2.586 6.589 1.00 92.31 68 ILE A C 1
ATOM 484 O O . ILE A 1 68 ? -4.403 -3.394 5.971 1.00 92.31 68 ILE A O 1
ATOM 488 N N . LEU A 1 69 ? -4.101 -1.335 6.824 1.00 92.56 69 LEU A N 1
ATOM 489 C CA . LEU A 1 69 ? -5.443 -0.827 6.553 1.00 92.56 69 LEU A CA 1
ATOM 490 C C . LEU A 1 69 ? -5.789 -0.778 5.062 1.00 92.56 69 LEU A C 1
ATOM 492 O O . LEU A 1 69 ? -6.937 -1.011 4.688 1.00 92.56 69 LEU A O 1
ATOM 496 N N . LYS A 1 70 ? -4.800 -0.549 4.195 1.00 90.94 70 LYS A N 1
ATOM 497 C CA . LYS A 1 70 ? -4.960 -0.603 2.734 1.00 90.94 70 LYS A CA 1
ATOM 498 C C . LYS A 1 70 ? -5.201 -2.021 2.213 1.00 90.94 70 LYS A C 1
ATOM 500 O O . LYS A 1 70 ? -5.826 -2.190 1.168 1.00 90.94 70 LYS A O 1
ATOM 505 N N . SER A 1 71 ? -4.667 -3.021 2.908 1.00 88.25 71 SER A N 1
ATOM 506 C CA . SER A 1 71 ? -4.664 -4.415 2.452 1.00 88.25 71 SER A CA 1
ATOM 507 C C . SER A 1 71 ? -5.896 -5.196 2.909 1.00 88.25 71 SER A C 1
ATOM 509 O O . SER A 1 71 ? -6.256 -6.198 2.291 1.00 88.25 71 SER A O 1
ATOM 511 N N . ILE A 1 72 ? -6.557 -4.750 3.979 1.00 88.25 72 ILE A N 1
ATOM 512 C CA . ILE A 1 72 ? -7.758 -5.396 4.512 1.00 88.25 72 ILE A CA 1
ATOM 513 C C . ILE A 1 72 ? -9.017 -5.013 3.719 1.00 88.25 72 ILE A C 1
ATOM 515 O O . ILE A 1 72 ? -9.232 -3.863 3.338 1.00 88.25 72 ILE A O 1
ATOM 519 N N . GLY A 1 73 ? -9.893 -5.992 3.485 1.00 85.69 73 GLY A N 1
ATOM 520 C CA . GLY A 1 73 ? -11.219 -5.751 2.916 1.00 85.69 73 GLY A CA 1
ATOM 521 C C . GLY A 1 73 ? -12.183 -5.246 3.988 1.00 85.69 73 GLY A C 1
ATOM 522 O O . GLY A 1 73 ? -12.515 -5.989 4.907 1.00 85.69 73 GLY A O 1
ATOM 523 N N . VAL A 1 74 ? -12.636 -3.995 3.872 1.00 89.50 74 VAL A N 1
ATOM 524 C CA . VAL A 1 74 ? -13.508 -3.343 4.862 1.00 89.50 74 VAL A CA 1
ATOM 525 C C . VAL A 1 74 ? -14.851 -2.962 4.237 1.00 89.50 74 VAL A C 1
ATOM 527 O O . VAL A 1 74 ? -14.908 -2.126 3.336 1.00 89.50 74 VAL A O 1
ATOM 530 N N . ASP A 1 75 ? -15.939 -3.528 4.767 1.00 88.88 75 ASP A N 1
ATOM 531 C CA . ASP A 1 75 ? -17.314 -3.229 4.331 1.00 88.88 75 ASP A CA 1
ATOM 532 C C . ASP A 1 75 ? -17.992 -2.121 5.153 1.00 88.88 75 ASP A C 1
ATOM 534 O O . ASP A 1 75 ? -18.958 -1.492 4.704 1.00 88.88 75 ASP A O 1
ATOM 538 N N . ASN A 1 76 ? -17.529 -1.890 6.384 1.00 91.94 76 ASN A N 1
ATOM 539 C CA . ASN A 1 76 ? -18.103 -0.873 7.257 1.00 91.94 76 ASN A CA 1
ATOM 540 C C . ASN A 1 76 ? -17.660 0.535 6.793 1.00 91.94 76 ASN A C 1
ATOM 542 O O . ASN A 1 76 ? -16.460 0.787 6.668 1.00 91.94 76 ASN A O 1
ATOM 546 N N . PRO A 1 77 ? -18.595 1.474 6.545 1.00 91.75 77 PRO A N 1
ATOM 547 C CA . PRO A 1 77 ? -18.248 2.803 6.049 1.00 91.75 77 PRO A CA 1
ATOM 548 C C . PRO A 1 77 ? -17.422 3.621 7.051 1.00 91.75 77 PRO A C 1
ATOM 550 O O . PRO A 1 77 ? -16.525 4.342 6.630 1.00 91.75 77 PRO A O 1
ATOM 553 N N . ALA A 1 78 ? -17.671 3.489 8.357 1.00 91.94 78 ALA A N 1
ATOM 554 C CA . ALA A 1 78 ? -16.918 4.212 9.379 1.00 91.94 78 ALA A CA 1
ATOM 555 C C . ALA A 1 78 ? -15.468 3.724 9.473 1.00 91.94 78 ALA A C 1
ATOM 557 O O . ALA A 1 78 ? -14.536 4.519 9.555 1.00 91.94 78 ALA A O 1
ATOM 558 N N . ALA A 1 79 ? -15.279 2.410 9.367 1.00 93.81 79 ALA A N 1
ATOM 559 C CA . ALA A 1 79 ? -13.962 1.800 9.268 1.00 93.81 79 ALA A CA 1
ATOM 560 C C . ALA A 1 79 ? -13.198 2.310 8.031 1.00 93.81 79 ALA A C 1
ATOM 562 O O . ALA A 1 79 ? -12.022 2.647 8.129 1.00 93.81 79 ALA A O 1
ATOM 563 N N . LYS A 1 80 ? -13.876 2.459 6.884 1.00 93.44 80 LYS A N 1
ATOM 564 C CA . LYS A 1 80 ? -13.270 3.013 5.666 1.00 93.44 80 LYS A CA 1
ATOM 565 C C . LYS A 1 80 ? -12.825 4.473 5.821 1.00 93.44 80 LYS A C 1
ATOM 567 O O . LYS A 1 80 ? -11.761 4.821 5.325 1.00 93.44 80 LYS A O 1
ATOM 572 N N . VAL A 1 81 ? -13.584 5.299 6.548 1.00 93.88 81 VAL A N 1
ATOM 573 C CA . VAL A 1 81 ? -13.165 6.677 6.873 1.00 93.88 81 VAL A CA 1
ATOM 574 C C . VAL A 1 81 ? -11.839 6.677 7.641 1.00 93.88 81 VAL A C 1
ATOM 576 O O . VAL A 1 81 ? -10.950 7.454 7.310 1.00 93.88 81 VAL A O 1
ATOM 579 N N . LEU A 1 82 ? -11.658 5.775 8.613 1.00 93.62 82 LEU A N 1
ATOM 580 C CA . LEU A 1 82 ? -10.380 5.653 9.325 1.00 93.62 82 LEU A CA 1
ATOM 581 C C . LEU A 1 82 ? -9.235 5.173 8.422 1.00 93.62 82 LEU A C 1
ATOM 583 O O . LEU A 1 82 ? -8.128 5.698 8.524 1.00 93.62 82 LEU A O 1
ATOM 587 N N . VAL A 1 83 ? -9.500 4.225 7.516 1.00 94.81 83 VAL A N 1
ATOM 588 C CA . VAL A 1 83 ? -8.519 3.771 6.512 1.00 94.81 83 VAL A CA 1
ATOM 589 C C . VAL A 1 83 ? -8.055 4.950 5.647 1.00 94.81 83 VAL A C 1
ATOM 591 O O . VAL A 1 83 ? -6.855 5.160 5.482 1.00 94.81 83 VAL A O 1
ATOM 594 N N . ASP A 1 84 ? -8.988 5.762 5.141 1.00 93.56 84 ASP A N 1
ATOM 595 C CA . ASP A 1 84 ? -8.678 6.921 4.294 1.00 93.56 84 ASP A CA 1
ATOM 596 C C . ASP A 1 84 ? -7.878 7.999 5.052 1.00 93.56 84 ASP A C 1
ATOM 598 O O . ASP A 1 84 ? -7.009 8.660 4.475 1.00 93.56 84 ASP A O 1
ATOM 602 N N . ILE A 1 85 ? -8.118 8.153 6.355 1.00 94.19 85 ILE A N 1
ATOM 603 C CA . ILE A 1 85 ? -7.383 9.093 7.211 1.00 94.19 85 ILE A CA 1
ATOM 604 C C . ILE A 1 85 ? -5.965 8.601 7.491 1.00 94.19 85 ILE A C 1
ATOM 606 O O . ILE A 1 85 ? -5.028 9.393 7.397 1.00 94.19 85 ILE A O 1
ATOM 610 N N . SER A 1 86 ? -5.784 7.302 7.738 1.00 94.69 86 SER A N 1
ATOM 611 C CA . SER A 1 86 ? -4.455 6.694 7.852 1.00 94.69 86 SER A CA 1
ATOM 612 C C . SER A 1 86 ? -3.636 6.899 6.570 1.00 94.69 86 SER A C 1
ATOM 614 O O . SER A 1 86 ? -2.504 7.372 6.627 1.00 94.69 86 SER A O 1
ATOM 616 N N . LEU A 1 87 ? -4.249 6.682 5.398 1.00 92.50 87 LEU A N 1
ATOM 617 C CA . LEU A 1 87 ? -3.627 6.933 4.090 1.00 92.50 87 LEU A CA 1
ATOM 618 C C . LEU A 1 87 ? -3.324 8.417 3.829 1.00 92.50 87 LEU A C 1
ATOM 620 O O . LEU A 1 87 ? -2.404 8.746 3.081 1.00 92.50 87 LEU A O 1
ATOM 624 N N . THR A 1 88 ? -4.121 9.326 4.388 1.00 93.44 88 THR A N 1
ATOM 625 C CA . THR A 1 88 ? -3.885 10.770 4.259 1.00 93.44 88 THR A CA 1
ATOM 626 C C . THR A 1 88 ? -2.711 11.209 5.131 1.00 93.44 88 THR A C 1
ATOM 628 O O . THR A 1 88 ? -1.879 11.990 4.673 1.00 93.44 88 THR A O 1
ATOM 631 N N . GLN A 1 89 ? -2.609 10.670 6.349 1.00 93.31 89 GLN A N 1
ATOM 632 C CA . GLN A 1 89 ? -1.480 10.901 7.251 1.00 93.31 89 GLN A CA 1
ATOM 633 C C . GLN A 1 89 ? -0.167 10.377 6.652 1.00 93.31 89 GLN A C 1
ATOM 635 O O . GLN A 1 89 ? 0.831 11.099 6.644 1.00 93.31 89 GLN A O 1
ATOM 640 N N . ASP A 1 90 ? -0.203 9.172 6.080 1.00 91.25 90 ASP A N 1
ATOM 641 C CA . ASP A 1 90 ? 0.909 8.558 5.350 1.00 91.25 90 ASP A CA 1
ATOM 642 C C . ASP A 1 90 ? 1.411 9.469 4.214 1.00 91.25 90 ASP A C 1
ATOM 644 O O . ASP A 1 90 ? 2.569 9.862 4.164 1.00 91.25 90 ASP A O 1
ATOM 648 N N . LYS A 1 91 ? 0.513 9.969 3.361 1.00 88.06 91 LYS A N 1
ATOM 649 C CA . LYS A 1 91 ? 0.904 10.878 2.266 1.00 88.06 91 LYS A CA 1
ATOM 650 C C . LYS A 1 91 ? 1.414 12.244 2.722 1.00 88.06 91 LYS A C 1
ATOM 652 O O . LYS A 1 91 ? 2.182 12.876 1.999 1.00 88.06 91 LYS A O 1
ATOM 657 N N . ALA A 1 92 ? 0.910 12.758 3.842 1.00 86.56 92 ALA A N 1
ATOM 658 C CA . ALA A 1 92 ? 1.228 14.106 4.300 1.00 86.56 92 ALA A CA 1
ATOM 659 C C . ALA A 1 92 ? 2.556 14.169 5.062 1.00 86.56 92 ALA A C 1
ATOM 661 O O . ALA A 1 92 ? 3.292 15.145 4.911 1.00 86.56 92 ALA A O 1
ATOM 662 N N . VAL A 1 93 ? 2.829 13.162 5.898 1.00 85.31 93 VAL A N 1
ATOM 663 C CA . VAL A 1 93 ? 3.973 13.158 6.821 1.00 85.31 93 VAL A CA 1
ATOM 664 C C . VAL A 1 93 ? 4.725 11.817 6.839 1.00 85.31 93 VAL A C 1
ATOM 666 O O . VAL A 1 93 ? 5.891 11.793 7.226 1.00 85.31 93 VAL A O 1
ATOM 669 N N . GLY A 1 94 ? 4.092 10.721 6.404 1.00 81.69 94 GLY A N 1
ATOM 670 C CA . GLY A 1 94 ? 4.674 9.371 6.302 1.00 81.69 94 GLY A CA 1
ATOM 671 C C . GLY A 1 94 ? 4.845 8.612 7.613 1.00 81.69 94 GLY A C 1
ATOM 672 O O . GLY A 1 94 ? 5.312 7.485 7.609 1.00 81.69 94 GLY A O 1
ATOM 673 N N . ASP A 1 95 ? 4.467 9.204 8.745 1.00 87.75 95 ASP A N 1
ATOM 674 C CA . ASP A 1 95 ? 4.499 8.539 10.048 1.00 87.75 95 ASP A CA 1
ATOM 675 C C . ASP A 1 95 ? 3.297 8.970 10.900 1.00 87.75 95 ASP A C 1
ATOM 677 O O . ASP A 1 95 ? 2.599 9.952 10.609 1.00 87.75 95 ASP A O 1
ATOM 681 N N . GLY A 1 96 ? 3.022 8.211 11.958 1.00 90.31 96 GLY A N 1
ATOM 682 C CA . GLY A 1 96 ? 1.846 8.367 12.808 1.00 90.31 96 GLY A CA 1
ATOM 683 C C . GLY A 1 96 ? 0.574 7.755 12.214 1.00 90.31 96 GLY A C 1
ATOM 684 O O . GLY A 1 96 ? -0.522 8.085 12.670 1.00 90.31 96 GLY A O 1
ATOM 685 N N . THR A 1 97 ? 0.697 6.861 11.226 1.00 93.00 97 THR A N 1
ATOM 686 C CA . THR A 1 97 ? -0.414 6.162 10.546 1.00 93.00 97 THR A CA 1
ATOM 687 C C . THR A 1 97 ? -1.241 5.303 11.511 1.00 93.00 97 THR A C 1
ATOM 689 O O . THR A 1 97 ? -2.479 5.309 11.469 1.00 93.00 97 THR A O 1
ATOM 692 N N . THR A 1 98 ? -0.574 4.616 12.440 1.00 94.25 98 THR A N 1
ATOM 693 C CA . THR A 1 98 ? -1.213 3.881 13.540 1.00 94.25 98 THR A CA 1
ATOM 694 C C . THR A 1 98 ? -1.767 4.841 14.589 1.00 94.25 98 THR A C 1
ATOM 696 O O . THR A 1 98 ? -2.933 4.729 14.970 1.00 94.25 98 THR A O 1
ATOM 699 N N . SER A 1 99 ? -0.971 5.828 15.013 1.00 95.12 99 SER A N 1
ATOM 700 C CA . SER A 1 99 ? -1.340 6.785 16.064 1.00 95.12 99 SER A CA 1
ATOM 701 C C . SER A 1 99 ? -2.619 7.556 15.734 1.00 95.12 99 SER A C 1
ATOM 703 O O . SER A 1 99 ? -3.486 7.686 16.595 1.00 95.12 99 SER A O 1
ATOM 705 N N . VAL A 1 100 ? -2.784 8.018 14.487 1.00 96.38 100 VAL A N 1
ATOM 706 C CA . VAL A 1 100 ? -3.996 8.735 14.051 1.00 96.38 100 VAL A CA 1
ATOM 707 C C . VAL A 1 100 ? -5.237 7.843 14.100 1.00 96.38 100 VAL A C 1
ATOM 709 O O . VAL A 1 100 ? -6.295 8.275 14.557 1.00 96.38 100 VAL A O 1
ATOM 712 N N . THR A 1 101 ? -5.096 6.581 13.693 1.00 96.06 101 THR A N 1
ATOM 713 C CA . THR A 1 101 ? -6.197 5.613 13.650 1.00 96.06 101 THR A CA 1
ATOM 714 C C . THR A 1 101 ? -6.640 5.230 15.059 1.00 96.06 101 THR A C 1
ATOM 716 O O . THR A 1 101 ? -7.832 5.250 15.367 1.00 96.06 101 THR A O 1
ATOM 719 N N . VAL A 1 102 ? -5.676 4.929 15.933 1.00 96.75 102 VAL A N 1
ATOM 720 C CA . VAL A 1 102 ? -5.922 4.592 17.339 1.00 96.75 102 VAL A CA 1
ATOM 721 C C . VAL A 1 102 ? -6.535 5.782 18.071 1.00 96.75 102 VAL A C 1
ATOM 723 O O . VAL A 1 102 ? -7.536 5.617 18.763 1.00 96.75 102 VAL A O 1
ATOM 726 N N . PHE A 1 103 ? -5.996 6.989 17.884 1.00 97.25 103 PHE A N 1
ATOM 727 C CA . PHE A 1 103 ? -6.521 8.188 18.535 1.00 97.25 103 PHE A CA 1
ATOM 728 C C . PHE A 1 103 ? -7.972 8.480 18.130 1.00 97.25 103 PHE A C 1
ATOM 730 O O . PHE A 1 103 ? -8.818 8.719 18.992 1.00 97.25 103 PHE A O 1
ATOM 737 N N . ALA A 1 104 ? -8.289 8.391 16.835 1.00 96.75 104 ALA A N 1
ATOM 738 C CA . ALA A 1 104 ? -9.655 8.550 16.344 1.00 96.75 104 ALA A CA 1
ATOM 739 C C . ALA A 1 104 ? -10.613 7.494 16.924 1.00 96.75 104 ALA A C 1
ATOM 741 O O . ALA A 1 104 ? -11.734 7.822 17.318 1.00 96.75 104 ALA A O 1
ATOM 742 N N . ALA A 1 105 ? -10.174 6.235 17.012 1.00 96.38 105 ALA A N 1
ATOM 743 C CA . ALA A 1 105 ? -10.967 5.153 17.586 1.00 96.38 105 ALA A CA 1
ATOM 744 C C . ALA A 1 105 ? -11.221 5.343 19.094 1.00 96.38 105 ALA A C 1
ATOM 746 O O . ALA A 1 105 ? -12.346 5.139 19.550 1.00 96.38 105 ALA A O 1
ATOM 747 N N . GLU A 1 106 ? -10.220 5.781 19.863 1.00 96.56 106 GLU A N 1
ATOM 748 C CA . GLU A 1 106 ? -10.371 6.057 21.300 1.00 96.56 106 GLU A CA 1
ATOM 749 C C . GLU A 1 106 ? -11.268 7.277 21.566 1.00 96.56 106 GLU A C 1
ATOM 751 O O . GLU A 1 106 ? -12.087 7.244 22.486 1.00 96.56 106 GLU A O 1
ATOM 756 N N . LEU A 1 107 ? -11.209 8.319 20.725 1.00 96.81 107 LEU A N 1
ATOM 757 C CA . LEU A 1 107 ? -12.168 9.431 20.785 1.00 96.81 107 LEU A CA 1
ATOM 758 C C . LEU A 1 107 ? -13.607 8.944 20.587 1.00 96.81 107 LEU A C 1
ATOM 760 O O . LEU A 1 107 ? -14.508 9.327 21.330 1.00 96.81 107 LEU A O 1
ATOM 764 N N . LEU A 1 108 ? -13.835 8.078 19.600 1.00 95.75 108 LEU A N 1
ATOM 765 C CA . LEU A 1 108 ? -15.165 7.537 19.320 1.00 95.75 108 LEU A CA 1
ATOM 766 C C . LEU A 1 108 ? -15.674 6.628 20.443 1.00 95.75 108 LEU A C 1
ATOM 768 O O . LEU A 1 108 ? -16.857 6.683 20.774 1.00 95.75 108 LEU A O 1
ATOM 772 N N . LYS A 1 109 ? -14.782 5.869 21.083 1.00 95.06 109 LYS A N 1
ATOM 773 C CA . LYS A 1 109 ? -15.095 5.034 22.248 1.00 95.06 109 LYS A CA 1
ATOM 774 C C . LYS A 1 109 ? -15.511 5.865 23.466 1.00 95.06 109 LYS A C 1
ATOM 776 O O . LYS A 1 109 ? -16.497 5.554 24.130 1.00 95.06 109 LYS A O 1
ATOM 781 N N . GLU A 1 110 ? -14.810 6.963 23.741 1.00 95.19 110 GLU A N 1
ATOM 782 C CA . GLU A 1 110 ? -15.214 7.909 24.790 1.00 95.19 110 GLU A CA 1
ATOM 783 C C . GLU A 1 110 ? -16.529 8.631 24.438 1.00 95.19 110 GLU A C 1
ATOM 785 O O . GLU A 1 110 ? -17.360 8.902 25.311 1.00 95.19 110 GLU A O 1
ATOM 790 N N . ALA A 1 111 ? -16.761 8.916 23.154 1.00 94.56 111 ALA A N 1
ATOM 791 C CA . ALA A 1 111 ? -18.005 9.518 22.695 1.00 94.56 111 ALA A CA 1
ATOM 792 C C . ALA A 1 111 ? -19.213 8.575 22.816 1.00 94.56 111 ALA A C 1
ATOM 794 O O . ALA A 1 111 ? -20.298 9.036 23.177 1.00 94.56 111 ALA A O 1
ATOM 795 N N . GLU A 1 112 ? -19.038 7.271 22.586 1.00 93.81 112 GLU A N 1
ATOM 796 C CA . GLU A 1 112 ? -20.071 6.253 22.805 1.00 93.81 112 GLU A CA 1
ATOM 797 C C . GLU A 1 112 ? -20.586 6.288 24.254 1.00 93.81 112 GLU A C 1
ATOM 799 O O . GLU A 1 112 ? -21.797 6.375 24.485 1.00 93.81 112 GLU A O 1
ATOM 804 N N . ALA A 1 113 ? -19.676 6.340 25.234 1.00 92.00 113 ALA A N 1
ATOM 805 C CA . ALA A 1 113 ? -20.031 6.436 26.650 1.00 92.00 113 ALA A CA 1
ATOM 806 C C . ALA A 1 113 ? -20.847 7.707 26.966 1.00 92.00 113 ALA A C 1
ATOM 808 O O . ALA A 1 113 ? -21.834 7.657 27.704 1.00 92.00 113 ALA A O 1
ATOM 809 N N . MET A 1 114 ? -20.484 8.848 26.370 1.00 92.75 114 MET A N 1
ATOM 810 C CA . MET A 1 114 ? -21.210 10.116 26.537 1.00 92.75 114 MET A CA 1
ATOM 811 C C . MET A 1 114 ? -22.591 10.112 25.869 1.00 92.75 114 MET A C 1
ATOM 813 O O . MET A 1 114 ? -23.547 10.687 26.399 1.00 92.75 114 MET A O 1
ATOM 817 N N . ILE A 1 115 ? -22.729 9.447 24.723 1.00 92.12 115 ILE A N 1
ATOM 818 C CA . ILE A 1 115 ? -24.025 9.279 24.054 1.00 92.12 115 ILE A CA 1
ATOM 819 C C . ILE A 1 115 ? -24.946 8.399 24.902 1.00 92.12 115 ILE A C 1
ATOM 821 O O . ILE A 1 115 ? -26.121 8.740 25.059 1.00 92.12 115 ILE A O 1
ATOM 825 N N . GLY A 1 116 ? -24.414 7.348 25.536 1.00 89.25 116 GLY A N 1
ATOM 826 C CA . GLY A 1 116 ? -25.142 6.544 26.524 1.00 89.25 116 GLY A CA 1
ATOM 827 C C . GLY A 1 116 ? -25.670 7.374 27.705 1.00 89.25 116 GLY A C 1
ATOM 828 O O . GLY A 1 116 ? -26.775 7.142 28.195 1.00 89.25 116 GLY A O 1
ATOM 829 N N . GLN A 1 117 ? -24.947 8.430 28.094 1.00 91.06 117 GLN A N 1
ATOM 830 C CA . GLN A 1 117 ? -25.379 9.421 29.093 1.00 91.06 117 GLN A CA 1
ATOM 831 C C . GLN A 1 117 ? -26.371 10.471 28.548 1.00 91.06 117 GLN A C 1
ATOM 833 O O . GLN A 1 117 ? -26.684 11.452 29.227 1.00 91.06 117 GLN A O 1
ATOM 838 N N . ARG A 1 118 ? -26.901 10.281 27.332 1.00 90.88 118 ARG A N 1
ATOM 839 C CA . ARG A 1 118 ? -27.849 11.183 26.652 1.00 90.88 118 ARG A CA 1
ATOM 840 C C . ARG A 1 118 ? -27.281 12.581 26.372 1.00 90.88 118 ARG A C 1
ATOM 842 O O . ARG A 1 118 ? -28.006 13.583 26.410 1.00 90.88 118 ARG A O 1
ATOM 849 N N . ILE A 1 119 ? -25.985 12.671 26.072 1.00 93.38 119 ILE A N 1
ATOM 850 C CA . ILE A 1 119 ? -25.370 13.889 25.533 1.00 93.38 119 ILE A CA 1
ATOM 851 C C . ILE A 1 119 ? -25.544 13.896 24.009 1.00 93.38 119 ILE A C 1
ATOM 853 O O . ILE A 1 119 ? -25.295 12.902 23.333 1.00 93.38 119 ILE A O 1
ATOM 857 N N . HIS A 1 120 ? -25.998 15.023 23.454 1.00 93.38 120 HIS A N 1
ATOM 858 C CA . HIS A 1 120 ? -26.219 15.147 22.015 1.00 93.38 120 HIS A CA 1
ATOM 859 C C . HIS A 1 120 ? -24.873 15.157 21.255 1.00 93.38 120 HIS A C 1
ATOM 861 O O . HIS A 1 120 ? -23.989 15.927 21.648 1.00 93.38 120 HIS A O 1
ATOM 867 N N . PRO A 1 121 ? -24.709 14.410 20.140 1.00 93.88 121 PRO A N 1
ATOM 868 C CA . PRO A 1 121 ? -23.440 14.332 19.401 1.00 93.88 121 PRO A CA 1
ATOM 869 C C . PRO A 1 121 ? -22.868 15.696 18.993 1.00 93.88 121 PRO A C 1
ATOM 871 O O . PRO A 1 121 ? -21.675 15.942 19.131 1.00 93.88 121 PRO A O 1
ATOM 874 N N . GLN A 1 122 ? -23.727 16.639 18.594 1.00 94.62 122 GLN A N 1
ATOM 875 C CA . GLN A 1 122 ? -23.304 18.005 18.252 1.00 94.62 122 GLN A CA 1
ATOM 876 C C . GLN A 1 122 ? -22.629 18.754 19.417 1.00 94.62 122 GLN A C 1
ATOM 878 O O . GLN A 1 122 ? -21.727 19.559 19.193 1.00 94.62 122 GLN A O 1
ATOM 883 N N . THR A 1 123 ? -23.044 18.493 20.660 1.00 95.62 123 THR A N 1
ATOM 884 C CA . THR A 1 123 ? -22.414 19.077 21.853 1.00 95.62 123 THR A CA 1
ATOM 885 C C . THR A 1 123 ? -21.046 18.449 22.111 1.00 95.62 123 THR A C 1
ATOM 887 O O . THR A 1 123 ? -20.113 19.165 22.465 1.00 95.62 123 THR A O 1
ATOM 890 N N . ILE A 1 124 ? -20.905 17.140 21.868 1.00 96.12 124 ILE A N 1
ATOM 891 C CA . ILE A 1 124 ? -19.614 16.438 21.952 1.00 96.12 124 ILE A CA 1
ATOM 892 C C . ILE A 1 124 ? -18.636 17.025 20.929 1.00 96.12 124 ILE A C 1
ATOM 894 O O . ILE A 1 124 ? -17.528 17.406 21.290 1.00 96.12 124 ILE A O 1
ATOM 898 N N . ILE A 1 125 ? -19.082 17.200 19.681 1.00 96.31 125 ILE A N 1
ATOM 899 C CA . ILE A 1 125 ? -18.291 17.815 18.605 1.00 96.31 125 ILE A CA 1
ATOM 900 C C . ILE A 1 125 ? -17.834 19.230 18.985 1.00 96.31 125 ILE A C 1
ATOM 902 O O . ILE A 1 125 ? -16.673 19.578 18.784 1.00 96.31 125 ILE A O 1
ATOM 906 N N . SER A 1 126 ? -18.724 20.048 19.559 1.00 95.94 126 SER A N 1
ATOM 907 C CA . SER A 1 126 ? -18.373 21.396 20.035 1.00 95.94 126 SER A CA 1
ATOM 908 C C . SER A 1 126 ? -17.255 21.354 21.086 1.00 95.94 126 SER A C 1
ATOM 910 O O . SER A 1 126 ? -16.273 22.092 20.978 1.00 95.94 126 SER A O 1
ATOM 912 N N . GLY A 1 127 ? -17.351 20.435 22.054 1.00 96.56 127 GLY A N 1
ATOM 913 C CA . GLY A 1 127 ? -16.307 20.211 23.056 1.00 96.56 127 GLY A CA 1
ATOM 914 C C . GLY A 1 127 ? -14.985 19.724 22.454 1.00 96.56 127 GLY A C 1
ATOM 915 O O . GLY A 1 127 ? -13.935 20.274 22.778 1.00 96.56 127 GLY A O 1
ATOM 916 N N . TYR A 1 128 ? -15.017 18.765 21.522 1.00 97.69 128 TYR A N 1
ATOM 917 C CA . TYR A 1 128 ? -13.818 18.259 20.839 1.00 97.69 128 TYR A CA 1
ATOM 918 C C . TYR A 1 128 ? -13.116 19.331 20.004 1.00 97.69 128 TYR A C 1
ATOM 920 O O . TYR A 1 128 ? -11.893 19.422 20.037 1.00 97.69 128 TYR A O 1
ATOM 928 N N . ARG A 1 129 ? -13.856 20.211 19.320 1.00 96.81 129 ARG A N 1
ATOM 929 C CA . ARG A 1 129 ? -13.258 21.346 18.594 1.00 96.81 129 ARG A CA 1
ATOM 930 C C . ARG A 1 129 ? -12.548 22.327 19.526 1.00 96.81 129 ARG A C 1
ATOM 932 O O . ARG A 1 129 ? -11.472 22.819 19.189 1.00 96.81 129 ARG A O 1
ATOM 939 N N . LYS A 1 130 ? -13.125 22.608 20.700 1.00 96.19 130 LYS A N 1
ATOM 940 C CA . LYS A 1 130 ? -12.476 23.440 21.727 1.00 96.19 130 LYS A CA 1
ATOM 941 C C . LYS A 1 130 ? -11.214 22.764 22.262 1.00 96.19 130 LYS A C 1
ATOM 943 O O . LYS A 1 130 ? -10.164 23.400 22.290 1.00 96.19 130 LYS A O 1
ATOM 948 N N . ALA A 1 131 ? -11.298 21.477 22.600 1.00 97.06 131 ALA A N 1
ATOM 949 C CA . ALA A 1 131 ? -10.154 20.685 23.045 1.00 97.06 131 ALA A CA 1
ATOM 950 C C . ALA A 1 131 ? -9.029 20.646 21.999 1.00 97.06 131 ALA A C 1
ATOM 952 O O . ALA A 1 131 ? -7.867 20.833 22.349 1.00 97.06 131 ALA A O 1
ATOM 953 N N . LEU A 1 132 ? -9.364 20.491 20.714 1.00 97.06 132 LEU A N 1
ATOM 954 C CA . LEU A 1 132 ? -8.397 20.499 19.618 1.00 97.06 132 LEU A CA 1
ATOM 955 C C . LEU A 1 132 ? -7.614 21.812 19.547 1.00 97.06 132 LEU A C 1
ATOM 957 O O . LEU A 1 132 ? -6.399 21.783 19.377 1.00 97.06 132 LEU A O 1
ATOM 961 N N . ASN A 1 133 ? -8.284 22.960 19.675 1.00 96.94 133 ASN A N 1
ATOM 962 C CA . ASN A 1 133 ? -7.604 24.257 19.645 1.00 96.94 133 ASN A CA 1
ATOM 963 C C . ASN A 1 133 ? -6.621 24.399 20.815 1.00 96.94 133 ASN A C 1
ATOM 965 O O . ASN A 1 133 ? -5.468 24.762 20.601 1.00 96.94 133 ASN A O 1
ATOM 969 N N . VAL A 1 134 ? -7.042 24.009 22.021 1.00 96.94 134 VAL A N 1
ATOM 970 C CA . VAL A 1 134 ? -6.185 24.013 23.217 1.00 96.94 134 VAL A CA 1
ATOM 971 C C . VAL A 1 134 ? -4.990 23.073 23.043 1.00 96.94 134 VAL A C 1
ATOM 973 O O . VAL A 1 134 ? -3.858 23.460 23.320 1.00 96.94 134 VAL A O 1
ATOM 976 N N . ALA A 1 135 ? -5.214 21.860 22.531 1.00 96.12 135 ALA A N 1
ATOM 977 C CA . ALA A 1 135 ? -4.153 20.891 22.270 1.00 96.12 135 ALA A CA 1
ATOM 978 C C . ALA A 1 135 ? -3.152 21.404 21.220 1.00 96.12 135 ALA A C 1
ATOM 980 O O . ALA A 1 135 ? -1.944 21.279 21.411 1.00 96.12 135 ALA A O 1
ATOM 981 N N . LYS A 1 136 ? -3.637 22.032 20.138 1.00 95.81 136 LYS A N 1
ATOM 982 C CA . LYS A 1 136 ? -2.789 22.657 19.110 1.00 95.81 136 LYS A CA 1
ATOM 983 C C . LYS A 1 136 ? -1.912 23.757 19.698 1.00 95.81 136 LYS A C 1
ATOM 985 O O . LYS A 1 136 ? -0.740 23.846 19.343 1.00 95.81 136 LYS A O 1
ATOM 990 N N . ASP A 1 137 ? -2.462 24.595 20.566 1.00 95.75 137 ASP A N 1
ATOM 991 C CA . ASP A 1 137 ? -1.720 25.712 21.146 1.00 95.75 137 ASP A CA 1
ATOM 992 C C . ASP A 1 137 ? -0.721 25.244 22.212 1.00 95.75 137 ASP A C 1
ATOM 994 O O . ASP A 1 137 ? 0.419 25.710 22.216 1.00 95.75 137 ASP A O 1
ATOM 998 N N . ALA A 1 138 ? -1.081 24.241 23.020 1.00 94.31 138 ALA A N 1
ATOM 999 C CA . ALA A 1 138 ? -0.156 23.584 23.943 1.00 94.31 138 ALA A CA 1
ATOM 1000 C C . ALA A 1 138 ? 1.033 22.952 23.197 1.00 94.31 138 ALA A C 1
ATOM 1002 O O . ALA A 1 138 ? 2.186 23.202 23.553 1.00 94.31 138 ALA A O 1
ATOM 1003 N N . LEU A 1 139 ? 0.774 22.217 22.109 1.00 93.81 139 LEU A N 1
ATOM 1004 C CA . LEU A 1 139 ? 1.824 21.586 21.305 1.00 93.81 139 LEU A CA 1
ATOM 1005 C C . LEU A 1 139 ? 2.757 22.620 20.657 1.00 93.81 139 LEU A C 1
ATOM 1007 O O . LEU A 1 139 ? 3.974 22.458 20.695 1.00 93.81 139 LEU A O 1
ATOM 1011 N N . LYS A 1 140 ? 2.208 23.717 20.117 1.00 92.69 140 LYS A N 1
ATOM 1012 C CA . LYS A 1 140 ? 3.016 24.826 19.580 1.00 92.69 140 LYS A CA 1
ATOM 1013 C C . LYS A 1 140 ? 3.881 25.482 20.654 1.00 92.69 140 LYS A C 1
ATOM 1015 O O . LYS A 1 140 ? 4.994 25.886 20.344 1.00 92.69 140 LYS A O 1
ATOM 1020 N N . SER A 1 141 ? 3.369 25.623 21.878 1.00 91.31 141 SER A N 1
ATOM 1021 C CA . SER A 1 141 ? 4.095 26.271 22.978 1.00 91.31 141 SER A CA 1
ATOM 1022 C C . SER A 1 141 ? 5.263 25.438 23.511 1.00 91.31 141 SER A C 1
ATOM 1024 O O . SER A 1 141 ? 6.256 26.007 23.951 1.00 91.31 141 SER A O 1
ATOM 1026 N N . ALA A 1 142 ? 5.164 24.108 23.436 1.00 88.62 142 ALA A N 1
ATOM 1027 C CA . ALA A 1 142 ? 6.225 23.191 23.849 1.00 88.62 142 ALA A CA 1
ATOM 1028 C C . ALA A 1 142 ? 7.211 22.837 22.728 1.00 88.62 142 ALA A C 1
ATOM 1030 O O . ALA A 1 142 ? 8.249 22.234 22.990 1.00 88.62 142 ALA A O 1
ATOM 1031 N N . ALA A 1 143 ? 6.899 23.197 21.482 1.00 90.12 143 ALA A N 1
ATOM 1032 C CA . ALA A 1 143 ? 7.783 22.953 20.358 1.00 90.12 143 ALA A CA 1
ATOM 1033 C C . ALA A 1 143 ? 9.016 23.862 20.419 1.00 90.12 143 ALA A C 1
ATOM 1035 O O . ALA A 1 143 ? 8.899 25.082 20.555 1.00 90.12 143 ALA A O 1
ATOM 1036 N N . TYR A 1 144 ? 10.199 23.281 20.232 1.00 85.75 144 TYR A N 1
ATOM 1037 C CA . TYR A 1 144 ? 11.444 24.030 20.077 1.00 85.75 144 TYR A CA 1
ATOM 1038 C C . TYR A 1 144 ? 11.948 23.928 18.634 1.00 85.75 144 TYR A C 1
ATOM 1040 O O . TYR A 1 144 ? 11.597 23.009 17.896 1.00 85.75 144 TYR A O 1
ATOM 1048 N N . THR A 1 145 ? 12.702 24.935 18.190 1.00 84.44 145 THR A N 1
ATOM 1049 C CA . THR A 1 145 ? 13.216 25.010 16.814 1.00 84.44 145 THR A CA 1
ATOM 1050 C C . THR A 1 145 ? 14.693 24.658 16.799 1.00 84.44 145 THR A C 1
ATOM 1052 O O . THR A 1 145 ? 15.472 25.267 17.530 1.00 84.44 145 THR A O 1
ATOM 1055 N N . SER A 1 146 ? 15.076 23.717 15.942 1.00 73.00 146 SER A N 1
ATOM 1056 C CA . SER A 1 146 ? 16.466 23.283 15.799 1.00 73.00 146 SER A CA 1
ATOM 1057 C C . SER A 1 146 ? 17.330 24.340 15.094 1.00 73.00 146 SER A C 1
ATOM 1059 O O . SER A 1 146 ? 16.970 24.858 14.030 1.00 73.00 146 SER A O 1
ATOM 1061 N N . ASN A 1 147 ? 18.504 24.637 15.661 1.00 78.00 147 ASN A N 1
ATOM 1062 C CA . ASN A 1 147 ? 19.542 25.456 15.020 1.00 78.00 147 ASN A CA 1
ATOM 1063 C C . ASN A 1 147 ? 20.250 24.671 13.896 1.00 78.00 147 ASN A C 1
ATOM 1065 O O . ASN A 1 147 ? 20.222 23.445 13.885 1.00 78.00 147 ASN A O 1
ATOM 1069 N N . GLN A 1 148 ? 20.929 25.345 12.954 1.00 70.75 148 GLN A N 1
ATOM 1070 C CA . GLN A 1 148 ? 21.592 24.669 11.817 1.00 70.75 148 GLN A CA 1
ATOM 1071 C C . GLN A 1 148 ? 22.659 23.639 12.233 1.00 70.75 148 GLN A C 1
ATOM 1073 O O . GLN A 1 148 ? 22.774 22.607 11.580 1.00 70.75 148 GLN A O 1
ATOM 1078 N N . GLU A 1 149 ? 23.404 23.892 13.312 1.00 73.06 149 GLU A N 1
ATOM 1079 C CA . GLU A 1 149 ? 24.439 22.973 13.817 1.00 73.06 149 GLU A CA 1
ATOM 1080 C C . GLU A 1 149 ? 23.837 21.744 14.520 1.00 73.06 149 GLU A C 1
ATOM 1082 O O . GLU A 1 149 ? 24.358 20.640 14.392 1.00 73.06 149 GLU A O 1
ATOM 1087 N N . GLN A 1 150 ? 22.693 21.918 15.190 1.00 78.69 150 GLN A N 1
ATOM 1088 C CA . GLN A 1 150 ? 21.962 20.850 15.885 1.00 78.69 150 GLN A CA 1
ATOM 1089 C C . GLN A 1 150 ? 21.036 20.062 14.952 1.00 78.69 150 GLN A C 1
ATOM 1091 O O . GLN A 1 150 ? 20.682 18.928 15.251 1.00 78.69 150 GLN A O 1
ATOM 1096 N N . LEU A 1 151 ? 20.694 20.614 13.783 1.00 81.19 151 LEU A N 1
ATOM 1097 C CA . LEU A 1 151 ? 19.752 20.010 12.842 1.00 81.19 151 LEU A CA 1
ATOM 1098 C C . LEU A 1 151 ? 20.156 18.591 12.433 1.00 81.19 151 LEU A C 1
ATOM 1100 O O . LEU A 1 151 ? 19.300 17.721 12.331 1.00 81.19 151 LEU A O 1
ATOM 1104 N N . ARG A 1 152 ? 21.450 18.330 12.206 1.00 87.12 152 ARG A N 1
ATOM 1105 C CA . ARG A 1 152 ? 21.912 16.980 11.846 1.00 87.12 152 ARG A CA 1
ATOM 1106 C C . ARG A 1 152 ? 21.733 15.995 13.003 1.00 87.12 152 ARG A C 1
ATOM 1108 O O . ARG A 1 152 ? 21.365 14.850 12.761 1.00 87.12 152 ARG A O 1
ATOM 1115 N N . GLU A 1 153 ? 21.994 16.428 14.232 1.00 88.12 153 GLU A N 1
ATOM 1116 C CA . GLU A 1 153 ? 21.832 15.596 15.426 1.00 88.12 153 GLU A CA 1
ATOM 1117 C C . GLU A 1 153 ? 20.349 15.326 15.718 1.00 88.12 153 GLU A C 1
ATOM 1119 O O . GLU A 1 153 ? 19.966 14.186 15.973 1.00 88.12 153 GLU A O 1
ATOM 1124 N N . ASP A 1 154 ? 19.501 16.346 15.590 1.00 88.12 154 ASP A N 1
ATOM 1125 C CA . ASP A 1 154 ? 18.055 16.219 15.766 1.00 88.12 154 ASP A CA 1
ATOM 1126 C C . ASP A 1 154 ? 17.436 15.323 14.685 1.00 88.12 154 ASP A C 1
ATOM 1128 O O . ASP A 1 154 ? 16.647 14.437 15.001 1.00 88.12 154 ASP A O 1
ATOM 1132 N N . LEU A 1 155 ? 17.860 15.459 13.422 1.00 89.88 155 LEU A N 1
ATOM 1133 C CA . LEU A 1 155 ? 17.461 14.552 12.338 1.00 89.88 155 LEU A CA 1
ATOM 1134 C C . LEU A 1 155 ? 17.845 13.096 12.648 1.00 89.88 155 LEU A C 1
ATOM 1136 O O . LEU A 1 155 ? 17.050 12.193 12.401 1.00 89.88 155 LEU A O 1
ATOM 1140 N N . MET A 1 156 ? 19.026 12.854 13.229 1.00 92.06 156 MET A N 1
ATOM 1141 C CA . MET A 1 156 ? 19.426 11.508 13.656 1.00 92.06 156 MET A CA 1
ATOM 1142 C C . MET A 1 156 ? 18.507 10.969 14.758 1.00 92.06 156 MET A C 1
ATOM 1144 O O . MET A 1 156 ? 18.063 9.827 14.669 1.00 92.06 156 MET A O 1
ATOM 1148 N N . LYS A 1 157 ? 18.181 11.780 15.771 1.00 91.75 157 LYS A N 1
ATOM 1149 C CA . LYS A 1 157 ? 17.270 11.404 16.869 1.00 91.75 157 LYS A CA 1
ATOM 1150 C C . LYS A 1 157 ? 15.854 11.091 16.370 1.00 91.75 157 LYS A C 1
ATOM 1152 O O . LYS A 1 157 ? 15.271 10.076 16.756 1.00 91.75 157 LYS A O 1
ATOM 1157 N N . ILE A 1 158 ? 15.329 11.908 15.457 1.00 91.69 158 ILE A N 1
ATOM 1158 C CA . ILE A 1 158 ? 14.014 11.702 14.832 1.00 91.69 158 ILE A CA 1
ATOM 1159 C C . ILE A 1 158 ? 14.002 10.416 13.998 1.00 91.69 158 ILE A C 1
ATOM 1161 O O . ILE A 1 158 ? 13.077 9.612 14.117 1.00 91.69 158 ILE A O 1
ATOM 1165 N N . ALA A 1 159 ? 15.043 10.183 13.192 1.00 92.38 159 ALA A N 1
ATOM 1166 C CA . ALA A 1 159 ? 15.159 8.970 12.386 1.00 92.38 159 ALA A CA 1
ATOM 1167 C C . ALA A 1 159 ? 15.201 7.707 13.260 1.00 92.38 159 ALA A C 1
ATOM 1169 O O . ALA A 1 159 ? 14.472 6.755 12.989 1.00 92.38 159 ALA A O 1
ATOM 1170 N N . LYS A 1 160 ? 15.999 7.712 14.338 1.00 91.44 160 LYS A N 1
ATOM 1171 C CA . LYS A 1 160 ? 16.051 6.598 15.299 1.00 91.44 160 LYS A CA 1
ATOM 1172 C C . LYS A 1 160 ? 14.686 6.329 15.928 1.00 91.44 160 LYS A C 1
ATOM 1174 O O . LYS A 1 160 ? 14.278 5.177 16.026 1.00 91.44 160 LYS A O 1
ATOM 1179 N N . THR A 1 161 ? 13.968 7.389 16.298 1.00 90.31 161 THR A N 1
ATOM 1180 C CA . THR A 1 161 ? 12.637 7.278 16.908 1.00 90.31 161 THR A CA 1
ATOM 1181 C C . THR A 1 161 ? 11.630 6.634 15.945 1.00 90.31 161 THR A C 1
ATOM 1183 O O . THR A 1 161 ? 10.948 5.689 16.331 1.00 90.31 161 THR A O 1
ATOM 1186 N N . SER A 1 162 ? 11.589 7.065 14.679 1.00 89.50 162 SER A N 1
ATOM 1187 C CA . SER A 1 162 ? 10.668 6.512 13.665 1.00 89.50 162 SER A CA 1
ATOM 1188 C C . SER A 1 162 ? 10.998 5.061 13.265 1.00 89.50 162 SER A C 1
ATOM 1190 O O . SER A 1 162 ? 10.110 4.267 12.952 1.00 89.50 162 SER A O 1
ATOM 1192 N N . LEU A 1 163 ? 12.278 4.676 13.308 1.00 89.25 163 LEU A N 1
ATOM 1193 C CA . LEU A 1 163 ? 12.730 3.306 13.026 1.00 89.25 163 LEU A CA 1
ATOM 1194 C C . LEU A 1 163 ? 12.588 2.354 14.228 1.00 89.25 163 LEU A C 1
ATOM 1196 O O . LEU A 1 163 ? 12.672 1.137 14.056 1.00 89.25 163 LEU A O 1
ATOM 1200 N N . GLY A 1 164 ? 12.372 2.887 15.435 1.00 84.50 164 GLY A N 1
ATOM 1201 C CA . GLY A 1 164 ? 12.428 2.137 16.692 1.00 84.50 164 GLY A CA 1
ATOM 1202 C C . GLY A 1 164 ? 11.364 1.049 16.858 1.00 84.50 164 GLY A C 1
ATOM 1203 O O . GLY A 1 164 ? 11.603 0.096 17.591 1.00 84.50 164 GLY A O 1
ATOM 1204 N N . SER A 1 165 ? 10.219 1.148 16.175 1.00 80.81 165 SER A N 1
ATOM 1205 C CA . SER A 1 165 ? 9.128 0.157 16.233 1.00 80.81 165 SER A CA 1
ATOM 1206 C C . SER A 1 165 ? 9.162 -0.900 15.128 1.00 80.81 165 SER A C 1
ATOM 1208 O O . SER A 1 165 ? 8.254 -1.723 15.050 1.00 80.81 165 SER A O 1
ATOM 1210 N N . LYS A 1 166 ? 10.168 -0.866 14.248 1.00 83.94 166 LYS A N 1
ATOM 1211 C CA . LYS A 1 166 ? 10.199 -1.650 13.003 1.00 83.94 166 LYS A CA 1
ATOM 1212 C C . LYS A 1 166 ? 11.303 -2.707 13.034 1.00 83.94 166 LYS A C 1
ATOM 1214 O O . LYS A 1 166 ? 12.138 -2.735 13.941 1.00 83.94 166 LYS A O 1
ATOM 1219 N N . ILE A 1 167 ? 11.367 -3.549 11.997 1.00 82.69 167 ILE A N 1
ATOM 1220 C CA . ILE A 1 167 ? 12.426 -4.569 11.837 1.00 82.69 167 ILE A CA 1
ATOM 1221 C C . ILE A 1 167 ? 13.831 -3.938 11.878 1.00 82.69 167 ILE A C 1
ATOM 1223 O O . ILE A 1 167 ? 14.781 -4.546 12.369 1.00 82.69 167 ILE A O 1
ATOM 1227 N N . LEU A 1 168 ? 13.957 -2.687 11.426 1.00 82.62 168 LEU A N 1
ATOM 1228 C CA . LEU A 1 168 ? 15.213 -1.934 11.426 1.00 82.62 168 LEU A CA 1
ATOM 1229 C C . LEU A 1 168 ? 15.664 -1.446 12.812 1.00 82.62 168 LEU A C 1
ATOM 1231 O O . LEU A 1 168 ? 16.744 -0.871 12.909 1.00 82.62 168 LEU A O 1
ATOM 1235 N N . SER A 1 169 ? 14.896 -1.684 13.879 1.00 83.56 169 SER A N 1
ATOM 1236 C CA . SER A 1 169 ? 15.220 -1.248 15.246 1.00 83.56 169 SER A CA 1
ATOM 1237 C C . SER A 1 169 ? 16.602 -1.719 15.719 1.00 83.56 169 SER A C 1
ATOM 1239 O O . SER A 1 169 ? 17.351 -0.930 16.297 1.00 83.56 169 SER A O 1
ATOM 1241 N N . GLN A 1 170 ? 16.986 -2.961 15.393 1.00 85.56 170 GLN A N 1
ATOM 1242 C CA . GLN A 1 170 ? 18.279 -3.553 15.771 1.00 85.56 170 GLN A CA 1
ATOM 1243 C C . GLN A 1 170 ? 19.482 -2.815 15.166 1.00 85.56 170 GLN A C 1
ATOM 1245 O O . GLN A 1 170 ? 20.527 -2.716 15.801 1.00 85.56 170 GLN A O 1
ATOM 1250 N N . HIS A 1 171 ? 19.321 -2.267 13.959 1.00 88.06 171 HIS A N 1
ATOM 1251 C CA . HIS A 1 171 ? 20.359 -1.532 13.228 1.00 88.06 171 HIS A CA 1
ATOM 1252 C C . HIS A 1 171 ? 19.938 -0.073 12.982 1.00 88.06 171 HIS A C 1
ATOM 1254 O O . HIS A 1 171 ? 20.311 0.537 11.975 1.00 88.06 171 HIS A O 1
ATOM 1260 N N . SER A 1 172 ? 19.139 0.488 13.895 1.00 87.19 172 SER A N 1
ATOM 1261 C CA . SER A 1 172 ? 18.513 1.807 13.739 1.00 87.19 172 SER A CA 1
ATOM 1262 C C . SER A 1 172 ? 19.539 2.923 13.555 1.00 87.19 172 SER A C 1
ATOM 1264 O O . SER A 1 172 ? 19.318 3.818 12.747 1.00 87.19 172 SER A O 1
ATOM 1266 N N . ASP A 1 173 ? 20.697 2.836 14.211 1.00 91.38 173 ASP A N 1
ATOM 1267 C CA . ASP A 1 173 ? 21.799 3.793 14.074 1.00 91.38 173 ASP A CA 1
ATOM 1268 C C . ASP A 1 173 ? 22.352 3.872 12.647 1.00 91.38 173 ASP A C 1
ATOM 1270 O O . ASP A 1 173 ? 22.606 4.965 12.128 1.00 91.38 173 ASP A O 1
ATOM 1274 N N . HIS A 1 174 ? 22.511 2.715 12.002 1.00 92.25 174 HIS A N 1
ATOM 1275 C CA . HIS A 1 174 ? 23.019 2.614 10.638 1.00 92.25 174 HIS A CA 1
ATOM 1276 C C . HIS A 1 174 ? 22.014 3.191 9.641 1.00 92.25 174 HIS A C 1
ATOM 1278 O O . HIS A 1 174 ? 22.342 4.096 8.873 1.00 92.25 174 HIS A O 1
ATOM 1284 N N . PHE A 1 175 ? 20.756 2.749 9.711 1.00 93.00 175 PHE A N 1
ATOM 1285 C CA . PHE A 1 175 ? 19.702 3.231 8.816 1.00 93.00 175 PHE A CA 1
ATOM 1286 C C . PHE A 1 175 ? 19.331 4.698 9.054 1.00 93.00 175 PHE A C 1
ATOM 1288 O O . PHE A 1 175 ? 19.063 5.415 8.090 1.00 93.00 175 PHE A O 1
ATOM 1295 N N . ALA A 1 176 ? 19.395 5.182 10.297 1.00 93.44 176 ALA A N 1
ATOM 1296 C CA . ALA A 1 176 ? 19.235 6.599 10.608 1.00 93.44 176 ALA A CA 1
ATOM 1297 C C . ALA A 1 176 ? 20.316 7.434 9.916 1.00 93.44 176 ALA A C 1
ATOM 1299 O O . ALA A 1 176 ? 19.999 8.429 9.264 1.00 93.44 176 ALA A O 1
ATOM 1300 N N . LYS A 1 177 ? 21.584 7.003 9.977 1.00 93.62 177 LYS A N 1
ATOM 1301 C CA . LYS A 1 177 ? 22.680 7.687 9.281 1.00 93.62 177 LYS A CA 1
ATOM 1302 C C . LYS A 1 177 ? 22.450 7.726 7.769 1.00 93.62 177 LYS A C 1
ATOM 1304 O O . LYS A 1 177 ? 22.585 8.794 7.173 1.00 93.62 177 LYS A O 1
ATOM 1309 N N . LEU A 1 178 ? 22.054 6.601 7.168 1.00 93.12 178 LEU A N 1
ATOM 1310 C CA . LEU A 1 178 ? 21.749 6.514 5.736 1.00 93.12 178 LEU A CA 1
ATOM 1311 C C . LEU A 1 178 ? 20.613 7.464 5.333 1.00 93.12 178 LEU A C 1
ATOM 1313 O O . LEU A 1 178 ? 20.752 8.215 4.367 1.00 93.12 178 LEU A O 1
ATOM 1317 N N . ALA A 1 179 ? 19.514 7.471 6.090 1.00 92.62 179 ALA A N 1
ATOM 1318 C CA . ALA A 1 179 ? 18.358 8.320 5.821 1.00 92.62 179 ALA A CA 1
ATOM 1319 C C . ALA A 1 179 ? 18.708 9.813 5.940 1.00 92.62 179 ALA A C 1
ATOM 1321 O O . ALA A 1 179 ? 18.377 10.605 5.057 1.00 92.62 179 ALA A O 1
ATOM 1322 N N . VAL A 1 180 ? 19.437 10.202 6.990 1.00 91.88 180 VAL A N 1
ATOM 1323 C CA . VAL A 1 180 ? 19.865 11.593 7.202 1.00 91.88 180 VAL A CA 1
ATOM 1324 C C . VAL A 1 180 ? 20.833 12.050 6.112 1.00 91.88 180 VAL A C 1
ATOM 1326 O O . VAL A 1 180 ? 20.692 13.157 5.593 1.00 91.88 180 VAL A O 1
ATOM 1329 N N . GLU A 1 181 ? 21.793 11.215 5.717 1.00 90.06 181 GLU A N 1
ATOM 1330 C CA . GLU A 1 181 ? 22.719 11.545 4.630 1.00 90.06 181 GLU A CA 1
ATOM 1331 C C . GLU A 1 181 ? 22.005 11.665 3.280 1.00 90.06 181 GLU A C 1
ATOM 1333 O O . GLU A 1 181 ? 22.276 12.612 2.540 1.00 90.06 181 GLU A O 1
ATOM 1338 N N . ALA A 1 182 ? 21.045 10.784 2.985 1.00 90.19 182 ALA A N 1
ATOM 1339 C CA . ALA A 1 182 ? 20.232 10.870 1.776 1.00 90.19 182 ALA A CA 1
ATOM 1340 C C . ALA A 1 182 ? 19.399 12.164 1.730 1.00 90.19 182 ALA A C 1
ATOM 1342 O O . ALA A 1 182 ? 19.388 12.859 0.713 1.00 90.19 182 ALA A O 1
ATOM 1343 N N . VAL A 1 183 ? 18.758 12.541 2.842 1.00 89.12 183 VAL A N 1
ATOM 1344 C CA . VAL A 1 183 ? 17.934 13.760 2.922 1.00 89.12 183 VAL A CA 1
ATOM 1345 C C . VAL A 1 183 ? 18.776 15.033 2.859 1.00 89.12 183 VAL A C 1
ATOM 1347 O O . VAL A 1 183 ? 18.396 15.987 2.179 1.00 89.12 183 VAL A O 1
ATOM 1350 N N . LEU A 1 184 ? 19.940 15.062 3.511 1.00 87.06 184 LEU A N 1
ATOM 1351 C CA . LEU A 1 184 ? 20.831 16.224 3.464 1.00 87.06 184 LEU A CA 1
ATOM 1352 C C . LEU A 1 184 ? 21.416 16.454 2.062 1.00 87.06 184 LEU A C 1
ATOM 1354 O O . LEU A 1 184 ? 21.602 17.609 1.675 1.00 87.06 184 LEU A O 1
ATOM 1358 N N . ARG A 1 185 ? 21.640 15.396 1.267 1.00 83.88 185 ARG A N 1
ATOM 1359 C CA . ARG A 1 185 ? 22.078 15.530 -0.137 1.00 83.88 185 ARG A CA 1
ATOM 1360 C C . ARG A 1 185 ? 21.058 16.270 -1.011 1.00 83.88 185 ARG A C 1
ATOM 1362 O O . ARG A 1 185 ? 21.450 17.039 -1.887 1.00 83.88 185 ARG A O 1
ATOM 1369 N N . LEU A 1 186 ? 19.761 16.141 -0.726 1.00 79.62 186 LEU A N 1
ATOM 1370 C CA . LEU A 1 186 ? 18.679 16.747 -1.517 1.00 79.62 186 LEU A CA 1
ATOM 1371 C C . LEU A 1 186 ? 18.604 18.288 -1.443 1.00 79.62 186 LEU A C 1
ATOM 1373 O O . LEU A 1 186 ? 17.828 18.893 -2.185 1.00 79.62 186 LEU A O 1
ATOM 1377 N N . SER A 1 187 ? 19.396 18.947 -0.583 1.00 65.75 187 SER A N 1
ATOM 1378 C CA . SER A 1 187 ? 19.608 20.411 -0.563 1.00 65.75 187 SER A CA 1
ATOM 1379 C C . SER A 1 187 ? 18.329 21.273 -0.680 1.00 65.75 187 SER A C 1
ATOM 1381 O O . SER A 1 187 ? 18.331 22.333 -1.306 1.00 65.75 187 SER A O 1
ATOM 1383 N N . GLY A 1 188 ? 17.210 20.829 -0.093 1.00 62.06 188 GLY A N 1
ATOM 1384 C CA . GLY A 1 188 ? 15.964 21.601 0.014 1.00 62.06 188 GLY A CA 1
ATOM 1385 C C . GLY A 1 188 ? 14.944 21.449 -1.128 1.00 62.06 188 GLY A C 1
ATOM 1386 O O . GLY A 1 188 ? 13.800 21.870 -0.950 1.00 62.06 188 GLY A O 1
ATOM 1387 N N . LYS A 1 189 ? 15.269 20.795 -2.255 1.00 60.62 189 LYS A N 1
ATOM 1388 C CA . LYS A 1 189 ? 14.271 20.382 -3.271 1.00 60.62 189 LYS A CA 1
ATOM 1389 C C . LYS A 1 189 ? 13.834 18.952 -2.997 1.00 60.62 189 LYS A C 1
ATOM 1391 O O . LYS A 1 189 ? 14.230 18.003 -3.661 1.00 60.62 189 LYS A O 1
ATOM 1396 N N . VAL A 1 190 ? 13.066 18.811 -1.929 1.00 60.25 190 VAL A N 1
ATOM 1397 C CA . VAL A 1 190 ? 12.839 17.517 -1.303 1.00 60.25 190 VAL A CA 1
ATOM 1398 C C . VAL A 1 190 ? 11.620 16.835 -1.925 1.00 60.25 190 VAL A C 1
ATOM 1400 O O . VAL A 1 190 ? 10.507 16.979 -1.414 1.00 60.25 190 VAL A O 1
ATOM 1403 N N . SER A 1 191 ? 11.832 16.153 -3.056 1.00 73.69 191 SER A N 1
ATOM 1404 C CA . SER A 1 191 ? 10.939 15.081 -3.509 1.00 73.69 191 SER A CA 1
ATOM 1405 C C . SER A 1 191 ? 11.542 13.743 -3.097 1.00 73.69 191 SER A C 1
ATOM 1407 O O . SER A 1 191 ? 12.730 13.508 -3.322 1.00 73.69 191 SER A O 1
ATOM 1409 N N . LEU A 1 192 ? 10.730 12.880 -2.490 1.00 81.00 192 LEU A N 1
ATOM 1410 C CA . LEU A 1 192 ? 11.130 11.518 -2.132 1.00 81.00 192 LEU A CA 1
ATOM 1411 C C . LEU A 1 192 ? 11.446 10.686 -3.378 1.00 81.00 192 LEU A C 1
ATOM 1413 O O . LEU A 1 192 ? 12.317 9.825 -3.325 1.00 81.00 192 LEU A O 1
ATOM 1417 N N . ASP A 1 193 ? 10.828 11.024 -4.513 1.00 84.44 193 ASP A N 1
ATOM 1418 C CA . ASP A 1 193 ? 11.046 10.352 -5.794 1.00 84.44 193 ASP A CA 1
ATOM 1419 C C . ASP A 1 193 ? 12.501 10.450 -6.269 1.00 84.44 193 ASP A C 1
ATOM 1421 O O . ASP A 1 193 ? 12.932 9.632 -7.074 1.00 84.44 193 ASP A O 1
ATOM 1425 N N . SER A 1 194 ? 13.283 11.414 -5.769 1.00 87.06 194 SER A N 1
ATOM 1426 C CA . SER A 1 194 ? 14.710 11.560 -6.081 1.00 87.06 194 SER A CA 1
ATOM 1427 C C . SER A 1 194 ? 15.598 10.505 -5.407 1.00 87.06 194 SER A C 1
ATOM 1429 O O . SER A 1 194 ? 16.751 10.337 -5.808 1.00 87.06 194 SER A O 1
ATOM 1431 N N . ILE A 1 195 ? 15.097 9.807 -4.385 1.00 89.88 195 ILE A N 1
ATOM 1432 C CA . ILE A 1 195 ? 15.815 8.731 -3.697 1.00 89.88 195 ILE A CA 1
ATOM 1433 C C . ILE A 1 195 ? 15.352 7.405 -4.291 1.00 89.88 195 ILE A C 1
ATOM 1435 O O . ILE A 1 195 ? 14.188 7.031 -4.176 1.00 89.88 195 ILE A O 1
ATOM 1439 N N . GLN A 1 196 ? 16.267 6.674 -4.918 1.00 91.19 196 GLN A N 1
ATOM 1440 C CA . GLN A 1 196 ? 15.992 5.331 -5.408 1.00 91.19 196 GLN A CA 1
ATOM 1441 C C . GLN A 1 196 ? 16.386 4.304 -4.352 1.00 91.19 196 GLN A C 1
ATOM 1443 O O . GLN A 1 196 ? 17.545 4.249 -3.949 1.00 91.19 196 GLN A O 1
ATOM 1448 N N . VAL A 1 197 ? 15.450 3.448 -3.952 1.00 93.12 197 VAL A N 1
ATOM 1449 C CA . VAL A 1 197 ? 15.739 2.306 -3.080 1.00 93.12 197 VAL A CA 1
ATOM 1450 C C . VAL A 1 197 ? 15.846 1.047 -3.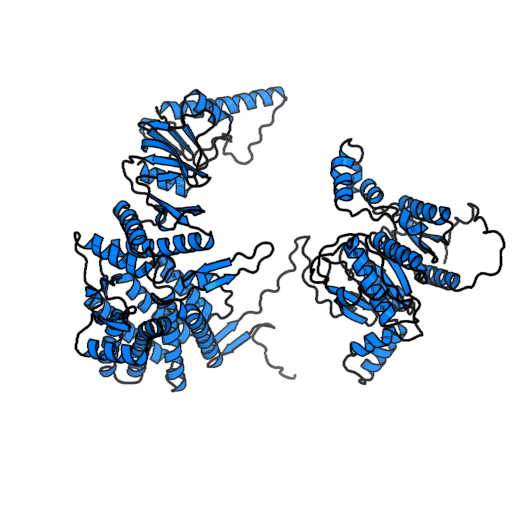938 1.00 93.12 197 VAL A C 1
ATOM 1452 O O . VAL A 1 197 ? 14.937 0.717 -4.694 1.00 93.12 197 VAL A O 1
ATOM 1455 N N . ILE A 1 198 ? 16.985 0.359 -3.866 1.00 92.88 198 ILE A N 1
ATOM 1456 C CA . ILE A 1 198 ? 17.281 -0.852 -4.637 1.00 92.88 198 ILE A CA 1
ATOM 1457 C C . ILE A 1 198 ? 17.380 -2.015 -3.658 1.00 92.88 198 ILE A C 1
ATOM 1459 O O . ILE A 1 198 ? 18.298 -2.070 -2.844 1.00 92.88 198 ILE A O 1
ATOM 1463 N N . LYS A 1 199 ? 16.456 -2.970 -3.751 1.00 93.62 199 LYS A N 1
ATOM 1464 C CA . LYS A 1 199 ? 16.448 -4.175 -2.913 1.00 93.62 199 LYS A CA 1
ATOM 1465 C C . LYS A 1 199 ? 17.220 -5.294 -3.594 1.00 93.62 199 LYS A C 1
ATOM 1467 O O . LYS A 1 199 ? 16.888 -5.660 -4.721 1.00 93.62 199 LYS A O 1
ATOM 1472 N N . LYS A 1 200 ? 18.207 -5.876 -2.912 1.00 93.19 200 LYS A N 1
ATOM 1473 C CA . LYS A 1 200 ? 18.910 -7.074 -3.386 1.00 93.19 200 LYS A CA 1
ATOM 1474 C C . LYS A 1 200 ? 19.037 -8.120 -2.291 1.00 93.19 200 LYS A C 1
ATOM 1476 O O . LYS A 1 200 ? 19.488 -7.835 -1.187 1.00 93.19 200 LYS A O 1
ATOM 1481 N N . LEU A 1 201 ? 18.663 -9.346 -2.644 1.00 92.44 201 LEU A N 1
ATOM 1482 C CA . LEU A 1 201 ? 18.730 -10.499 -1.756 1.00 92.44 201 LEU A CA 1
ATOM 1483 C C . LEU A 1 201 ? 20.183 -10.887 -1.447 1.00 92.44 201 LEU A C 1
ATOM 1485 O O . LEU A 1 201 ? 21.089 -10.754 -2.280 1.00 92.44 201 LEU A O 1
ATOM 1489 N N . GLY A 1 202 ? 20.376 -11.397 -0.233 1.00 89.06 202 GLY A N 1
ATOM 1490 C CA . GLY A 1 202 ? 21.645 -11.882 0.298 1.00 89.06 202 GLY A CA 1
ATOM 1491 C C . GLY A 1 202 ? 22.401 -10.847 1.135 1.00 89.06 202 GLY A C 1
ATOM 1492 O O . GLY A 1 202 ? 22.246 -9.640 0.965 1.00 89.06 202 GLY A O 1
ATOM 1493 N N . GLY A 1 203 ? 23.285 -11.338 2.004 1.00 87.38 203 GLY A N 1
ATOM 1494 C CA . GLY A 1 203 ? 24.025 -10.514 2.968 1.00 87.38 203 GLY A CA 1
ATOM 1495 C C . GLY A 1 203 ? 23.230 -10.200 4.238 1.00 87.38 203 GLY A C 1
ATOM 1496 O O . GLY A 1 203 ? 22.119 -10.699 4.437 1.00 87.38 203 GLY A O 1
ATOM 1497 N N . SER A 1 204 ? 23.834 -9.388 5.102 1.00 90.19 204 SER A N 1
ATOM 1498 C CA . SER A 1 204 ? 23.212 -8.837 6.308 1.00 90.19 204 SER A CA 1
ATOM 1499 C C . SER A 1 204 ? 22.520 -7.506 6.005 1.00 90.19 204 SER A C 1
ATOM 1501 O O . SER A 1 204 ? 22.826 -6.844 5.014 1.00 90.19 204 SER A O 1
ATOM 1503 N N . MET A 1 205 ? 21.619 -7.072 6.889 1.00 88.19 205 MET A N 1
ATOM 1504 C CA . MET A 1 205 ? 21.009 -5.738 6.808 1.00 88.19 205 MET A CA 1
ATOM 1505 C C . MET A 1 205 ? 22.054 -4.619 6.939 1.00 88.19 205 MET A C 1
ATOM 1507 O O . MET A 1 205 ? 21.894 -3.561 6.332 1.00 88.19 205 MET A O 1
ATOM 1511 N N . GLU A 1 206 ? 23.139 -4.866 7.680 1.00 90.19 206 GLU A N 1
ATOM 1512 C CA . GLU A 1 206 ? 24.264 -3.932 7.858 1.00 90.19 206 GLU A CA 1
ATOM 1513 C C . GLU A 1 206 ? 25.049 -3.677 6.565 1.00 90.19 206 GLU A C 1
ATOM 1515 O O . GLU A 1 206 ? 25.643 -2.612 6.413 1.00 90.19 206 GLU A O 1
ATOM 1520 N N . ASP A 1 207 ? 24.987 -4.600 5.597 1.00 91.56 207 ASP A N 1
ATOM 1521 C CA . ASP A 1 207 ? 25.626 -4.438 4.285 1.00 91.56 207 ASP A CA 1
ATOM 1522 C C . ASP A 1 207 ? 24.882 -3.423 3.398 1.00 91.56 207 ASP A C 1
ATOM 1524 O O . ASP A 1 207 ? 25.314 -3.135 2.282 1.00 91.56 207 ASP A O 1
ATOM 1528 N N . SER A 1 208 ? 23.743 -2.894 3.858 1.00 93.88 208 SER A N 1
ATOM 1529 C CA . SER A 1 208 ? 23.003 -1.839 3.164 1.00 93.88 208 SER A CA 1
ATOM 1530 C C . SER A 1 208 ? 23.786 -0.528 3.195 1.00 93.88 208 SER A C 1
ATOM 1532 O O . SER A 1 208 ? 24.341 -0.156 4.228 1.00 93.88 208 SER A O 1
ATOM 1534 N N . TYR A 1 209 ? 23.820 0.213 2.089 1.00 94.19 209 TYR A N 1
ATOM 1535 C CA . TYR A 1 209 ? 24.597 1.451 2.003 1.00 94.19 209 TYR A CA 1
ATOM 1536 C C . TYR A 1 209 ? 23.970 2.482 1.060 1.00 94.19 209 TYR A C 1
ATOM 1538 O O . TYR A 1 209 ? 23.159 2.166 0.190 1.00 94.19 209 TYR A O 1
ATOM 1546 N N . LEU A 1 210 ? 24.369 3.740 1.246 1.00 93.50 210 LEU A N 1
ATOM 1547 C CA . LEU A 1 210 ? 24.046 4.863 0.372 1.00 93.50 210 LEU A CA 1
ATOM 1548 C C . LEU A 1 210 ? 25.210 5.048 -0.601 1.00 93.50 210 LEU A C 1
ATOM 1550 O O . LEU A 1 210 ? 26.316 5.381 -0.175 1.00 93.50 210 LEU A O 1
ATOM 1554 N N . ASP A 1 211 ? 24.977 4.839 -1.895 1.00 91.62 211 ASP A N 1
ATOM 1555 C CA . ASP A 1 211 ? 26.025 5.032 -2.899 1.00 91.62 211 ASP A CA 1
ATOM 1556 C C . ASP A 1 211 ? 26.397 6.520 -2.996 1.00 91.62 211 ASP A C 1
ATOM 1558 O O . ASP A 1 211 ? 25.534 7.392 -2.882 1.00 91.62 211 ASP A O 1
ATOM 1562 N N . GLU A 1 212 ? 27.681 6.848 -3.163 1.00 81.75 212 GLU A N 1
ATOM 1563 C CA . GLU A 1 212 ? 28.148 8.242 -3.250 1.00 81.75 212 GLU A CA 1
ATOM 1564 C C . GLU A 1 212 ? 27.652 8.971 -4.502 1.00 81.75 212 GLU A C 1
ATOM 1566 O O . GLU A 1 212 ? 27.591 10.202 -4.506 1.00 81.75 212 GLU A O 1
ATOM 1571 N N . GLY A 1 213 ? 27.266 8.237 -5.544 1.00 84.88 213 GLY A N 1
ATOM 1572 C CA . GLY A 1 213 ? 26.637 8.807 -6.721 1.00 84.88 213 GLY A CA 1
ATOM 1573 C C . GLY A 1 213 ? 25.270 8.195 -6.980 1.00 84.88 213 GLY A C 1
ATOM 1574 O O . GLY A 1 213 ? 24.327 8.428 -6.222 1.00 84.88 213 GLY A O 1
ATOM 1575 N N . PHE A 1 214 ? 25.147 7.473 -8.090 1.00 91.12 214 PHE A N 1
ATOM 1576 C CA . PHE A 1 214 ? 23.880 6.896 -8.526 1.00 91.12 214 PHE A CA 1
ATOM 1577 C C . PHE A 1 214 ? 24.085 5.522 -9.150 1.00 91.12 214 PHE A C 1
ATOM 1579 O O . PHE A 1 214 ? 25.022 5.315 -9.924 1.00 91.12 214 PHE A O 1
ATOM 1586 N N . LEU A 1 215 ? 23.187 4.596 -8.832 1.00 92.25 215 LEU A N 1
ATOM 1587 C CA . LEU A 1 215 ? 23.174 3.241 -9.365 1.00 92.25 215 LEU A CA 1
ATOM 1588 C C . LEU A 1 215 ? 21.976 3.070 -10.288 1.00 92.25 215 LEU A C 1
ATOM 1590 O O . LEU A 1 215 ? 20.835 3.307 -9.898 1.00 92.25 215 LEU A O 1
ATOM 1594 N N . LEU A 1 216 ? 22.242 2.597 -11.500 1.00 91.06 216 LEU A N 1
ATOM 1595 C CA . LEU A 1 216 ? 21.215 2.265 -12.476 1.00 91.06 216 LEU A CA 1
ATOM 1596 C C . LEU A 1 216 ? 21.259 0.767 -12.776 1.00 91.06 216 LEU A C 1
ATOM 1598 O O . LEU A 1 216 ? 22.304 0.242 -13.157 1.00 91.06 216 LEU A O 1
ATOM 1602 N N . GLU A 1 217 ? 20.126 0.081 -12.632 1.00 89.69 217 GLU A N 1
ATOM 1603 C CA . GLU A 1 217 ? 19.996 -1.354 -12.917 1.00 89.69 217 GLU A CA 1
ATOM 1604 C C . GLU A 1 217 ? 19.936 -1.616 -14.427 1.00 89.69 217 GLU A C 1
ATOM 1606 O O . GLU A 1 217 ? 18.888 -1.899 -15.010 1.00 89.69 217 GLU A O 1
ATOM 1611 N N . LYS A 1 218 ? 21.080 -1.436 -15.089 1.00 88.94 218 LYS A N 1
ATOM 1612 C CA . LYS A 1 218 ? 21.268 -1.634 -16.525 1.00 88.94 218 LYS A CA 1
ATOM 1613 C C . LYS A 1 218 ? 22.657 -2.183 -16.814 1.00 88.94 218 LYS A C 1
ATOM 1615 O O . LYS A 1 218 ? 23.556 -2.172 -15.976 1.00 88.94 218 LYS A O 1
ATOM 1620 N N . ARG A 1 219 ? 22.822 -2.666 -18.041 1.00 85.69 219 ARG A N 1
ATOM 1621 C CA . ARG A 1 219 ? 24.099 -3.115 -18.597 1.00 85.69 219 ARG A CA 1
ATOM 1622 C C . ARG A 1 219 ? 24.507 -2.161 -19.712 1.00 85.69 219 ARG A C 1
ATOM 1624 O O . ARG A 1 219 ? 23.643 -1.539 -20.326 1.00 85.69 219 ARG A O 1
ATOM 1631 N N . ALA A 1 220 ? 25.807 -2.052 -19.959 1.00 81.94 220 ALA A N 1
ATOM 1632 C CA . ALA A 1 220 ? 26.292 -1.394 -21.165 1.00 81.94 220 ALA A CA 1
ATOM 1633 C C . ALA A 1 220 ? 25.870 -2.204 -22.404 1.00 81.94 220 ALA A C 1
ATOM 1635 O O . ALA A 1 220 ? 25.752 -3.433 -22.323 1.00 81.94 220 ALA A O 1
ATOM 1636 N N . GLY A 1 221 ? 25.646 -1.521 -23.530 1.00 80.50 221 GLY A N 1
ATOM 1637 C CA . GLY A 1 221 ? 25.303 -2.168 -24.794 1.00 80.50 221 GLY A CA 1
ATOM 1638 C C . GLY A 1 221 ? 26.408 -3.098 -25.300 1.00 80.50 221 GLY A C 1
ATOM 1639 O O . GLY A 1 221 ? 27.564 -3.050 -24.856 1.00 80.50 221 GLY A O 1
ATOM 1640 N N . MET A 1 222 ? 26.059 -3.979 -26.235 1.00 82.81 222 MET A N 1
ATOM 1641 C CA . MET A 1 222 ? 27.012 -4.960 -26.758 1.00 82.81 222 MET A CA 1
ATOM 1642 C C . MET A 1 222 ? 28.168 -4.265 -27.495 1.00 82.81 222 MET A C 1
ATOM 1644 O O . MET A 1 222 ? 27.952 -3.366 -28.302 1.00 82.81 222 MET A O 1
ATOM 1648 N N . TYR A 1 223 ? 29.407 -4.694 -27.226 1.00 83.94 223 TYR A N 1
ATOM 1649 C CA . TYR A 1 223 ? 30.641 -4.135 -27.811 1.00 83.94 223 TYR A CA 1
ATOM 1650 C C . TYR A 1 223 ? 30.920 -2.651 -27.498 1.00 83.94 223 TYR A C 1
ATOM 1652 O O . TYR A 1 223 ? 31.777 -2.037 -28.131 1.00 83.94 223 TYR A O 1
ATOM 1660 N N . GLN A 1 224 ? 30.251 -2.080 -26.496 1.00 88.38 224 GLN A N 1
ATOM 1661 C CA . GLN A 1 224 ? 30.510 -0.721 -26.015 1.00 88.38 224 GLN A CA 1
ATOM 1662 C C . GLN A 1 224 ? 31.523 -0.712 -24.852 1.00 88.38 224 GLN A C 1
ATOM 1664 O O . GLN A 1 224 ? 31.737 -1.750 -24.208 1.00 88.38 224 GLN A O 1
ATOM 1669 N N . PRO A 1 225 ? 32.160 0.441 -24.556 1.00 86.44 225 PRO A N 1
ATOM 1670 C CA . PRO A 1 225 ? 33.051 0.571 -23.405 1.00 86.44 225 PRO A CA 1
ATOM 1671 C C . PRO A 1 225 ? 32.328 0.201 -22.104 1.00 86.44 225 PRO A C 1
ATOM 1673 O O . PRO A 1 225 ? 31.236 0.693 -21.853 1.00 86.44 225 PRO A O 1
ATOM 1676 N N . GLN A 1 226 ? 32.938 -0.639 -21.263 1.00 85.62 226 GLN A N 1
ATOM 1677 C CA . GLN A 1 226 ? 32.374 -1.023 -19.953 1.00 85.62 226 GLN A CA 1
ATOM 1678 C C . GLN A 1 226 ? 32.673 0.006 -18.852 1.00 85.62 226 GLN A C 1
ATOM 1680 O O . GLN A 1 226 ? 32.043 0.006 -17.795 1.00 85.62 226 GLN A O 1
ATOM 1685 N N . GLN A 1 227 ? 33.645 0.884 -19.106 1.00 90.19 227 GLN A N 1
ATOM 1686 C CA . GLN A 1 227 ? 34.081 1.937 -18.203 1.00 90.19 227 GLN A CA 1
ATOM 1687 C C . GLN A 1 227 ? 34.347 3.213 -19.003 1.00 90.19 227 GLN A C 1
ATOM 1689 O O . GLN A 1 227 ? 34.996 3.165 -20.049 1.00 90.19 227 GLN A O 1
ATOM 1694 N N . ILE A 1 228 ? 33.848 4.348 -18.516 1.00 92.56 228 ILE A N 1
ATOM 1695 C CA . ILE A 1 228 ? 34.040 5.669 -19.124 1.00 92.56 228 ILE A CA 1
ATOM 1696 C C . ILE A 1 228 ? 34.519 6.645 -18.055 1.00 92.56 228 ILE A C 1
ATOM 1698 O O . ILE A 1 228 ? 33.841 6.864 -17.053 1.00 92.56 228 ILE A O 1
ATOM 1702 N N . THR A 1 229 ? 35.677 7.256 -18.297 1.00 92.31 229 THR A N 1
ATOM 1703 C CA . THR A 1 229 ? 36.217 8.372 -17.512 1.00 92.31 229 THR A CA 1
ATOM 1704 C C . THR A 1 229 ? 35.807 9.703 -18.137 1.00 92.31 229 THR A C 1
ATOM 1706 O O . THR A 1 229 ? 35.771 9.816 -19.362 1.00 92.31 229 THR A O 1
ATOM 1709 N N . ASP A 1 230 ? 35.521 10.707 -17.308 1.00 91.69 230 ASP A N 1
ATOM 1710 C CA . ASP A 1 230 ? 35.072 12.045 -17.718 1.00 91.69 230 ASP A CA 1
ATOM 1711 C C . ASP A 1 230 ? 33.897 11.987 -18.710 1.00 91.69 230 ASP A C 1
ATOM 1713 O O . ASP A 1 230 ? 33.948 12.432 -19.862 1.00 91.69 230 ASP A O 1
ATOM 1717 N N . ALA A 1 231 ? 32.806 11.380 -18.249 1.00 92.00 231 ALA A N 1
ATOM 1718 C CA . ALA A 1 231 ? 31.588 11.197 -19.014 1.00 92.00 231 ALA A CA 1
ATOM 1719 C C . ALA A 1 231 ? 30.914 12.543 -19.341 1.00 92.00 231 ALA A C 1
ATOM 1721 O O . ALA A 1 231 ? 30.591 13.326 -18.446 1.00 92.00 231 ALA A O 1
ATOM 1722 N N . LYS A 1 232 ? 30.655 12.774 -20.631 1.00 93.25 232 LYS A N 1
ATOM 1723 C CA . LYS A 1 232 ? 29.767 13.789 -21.204 1.00 93.25 232 LYS A CA 1
ATOM 1724 C C . LYS A 1 232 ? 28.513 13.097 -21.716 1.00 93.25 232 LYS A C 1
ATOM 1726 O O . LYS A 1 232 ? 28.555 12.350 -22.698 1.00 93.25 232 LYS A O 1
ATOM 1731 N N . ILE A 1 233 ? 27.409 13.353 -21.031 1.00 93.50 233 ILE A N 1
ATOM 1732 C CA . ILE A 1 233 ? 26.211 12.527 -21.096 1.00 93.50 233 ILE A CA 1
ATOM 1733 C C . ILE A 1 233 ? 25.075 13.331 -21.719 1.00 93.50 233 ILE A C 1
ATOM 1735 O O . ILE A 1 233 ? 24.746 14.423 -21.251 1.00 93.50 233 ILE A O 1
ATOM 1739 N N . LEU A 1 234 ? 24.441 12.769 -22.746 1.00 93.25 234 LEU A N 1
ATOM 1740 C CA . LEU A 1 234 ? 23.184 13.281 -23.284 1.00 93.25 234 LEU A CA 1
ATOM 1741 C C . LEU A 1 234 ? 22.025 12.443 -22.757 1.00 93.25 234 LEU A C 1
ATOM 1743 O O . LEU A 1 234 ? 22.013 11.225 -22.936 1.00 93.25 234 LEU A O 1
ATOM 1747 N N . ILE A 1 235 ? 21.053 13.104 -22.133 1.00 93.31 235 ILE A N 1
ATOM 1748 C CA . ILE A 1 235 ? 19.855 12.467 -21.589 1.00 93.31 235 ILE A CA 1
ATOM 1749 C C . ILE A 1 235 ? 18.688 12.771 -22.523 1.00 93.31 235 ILE A C 1
ATOM 1751 O O . ILE A 1 235 ? 18.335 13.927 -22.741 1.00 93.31 235 ILE A O 1
ATOM 1755 N N . ALA A 1 236 ? 18.095 11.726 -23.086 1.00 91.81 236 ALA A N 1
ATOM 1756 C CA . ALA A 1 236 ? 17.149 11.824 -24.180 1.00 91.81 236 ALA A CA 1
ATOM 1757 C C . ALA A 1 236 ? 15.817 11.119 -23.905 1.00 91.81 236 ALA A C 1
ATOM 1759 O O . ALA A 1 236 ? 15.740 10.081 -23.247 1.00 91.81 236 ALA A O 1
ATOM 1760 N N . ASN A 1 237 ? 14.755 11.652 -24.506 1.00 91.75 237 ASN A N 1
ATOM 1761 C CA . ASN A 1 237 ? 13.476 10.971 -24.671 1.00 91.75 237 ASN A CA 1
ATOM 1762 C C . ASN A 1 237 ? 13.076 10.987 -26.151 1.00 91.75 237 ASN A C 1
ATOM 1764 O O . ASN A 1 237 ? 12.229 11.772 -26.580 1.00 91.75 237 ASN A O 1
ATOM 1768 N N . THR A 1 238 ? 13.711 10.130 -26.950 1.00 88.81 238 THR A N 1
ATOM 1769 C CA . THR A 1 238 ? 13.464 10.052 -28.396 1.00 88.81 238 THR A CA 1
ATOM 1770 C C . THR A 1 238 ? 13.280 8.603 -28.850 1.00 88.81 238 THR A C 1
ATOM 1772 O O . THR A 1 238 ? 13.933 7.711 -28.306 1.00 88.81 238 THR A O 1
ATOM 1775 N N . PRO A 1 239 ? 12.420 8.326 -29.846 1.00 88.75 239 PRO A N 1
ATOM 1776 C CA . PRO A 1 239 ? 12.321 6.986 -30.414 1.00 88.75 239 PRO A CA 1
ATOM 1777 C C . PRO A 1 239 ? 13.607 6.606 -31.149 1.00 88.75 239 PRO A C 1
ATOM 1779 O O . PRO A 1 239 ? 14.060 7.344 -32.025 1.00 88.75 239 PRO A O 1
ATOM 1782 N N . MET A 1 240 ? 14.169 5.448 -30.800 1.00 87.88 240 MET A N 1
ATOM 1783 C CA . MET A 1 240 ? 15.360 4.855 -31.429 1.00 87.88 240 MET A CA 1
ATOM 1784 C C . MET A 1 240 ? 15.050 3.473 -32.033 1.00 87.88 240 MET A C 1
ATOM 1786 O O . MET A 1 240 ? 15.900 2.590 -32.068 1.00 87.88 240 MET A O 1
ATOM 1790 N N . ASP A 1 241 ? 13.810 3.300 -32.490 1.00 80.81 241 ASP A N 1
ATOM 1791 C CA . ASP A 1 241 ? 13.298 2.104 -33.170 1.00 80.81 241 ASP A CA 1
ATOM 1792 C C . ASP A 1 241 ? 12.977 2.453 -34.628 1.00 80.81 241 ASP A C 1
ATOM 1794 O O . ASP A 1 241 ? 13.721 2.139 -35.553 1.00 80.81 241 ASP A O 1
ATOM 1798 N N . THR A 1 242 ? 11.902 3.222 -34.810 1.00 72.62 242 THR A N 1
ATOM 1799 C CA . THR A 1 242 ? 11.423 3.688 -36.109 1.00 72.62 242 THR A CA 1
ATOM 1800 C C . THR A 1 242 ? 11.065 5.163 -36.024 1.00 72.62 242 THR A C 1
ATOM 1802 O O . THR A 1 242 ? 10.341 5.592 -35.120 1.00 72.62 242 THR A O 1
ATOM 1805 N N . ASP A 1 243 ? 11.532 5.956 -36.987 1.00 67.94 243 ASP A N 1
ATOM 1806 C CA . ASP A 1 243 ? 11.156 7.366 -37.091 1.00 67.94 243 ASP A CA 1
ATOM 1807 C C . ASP A 1 243 ? 9.850 7.503 -37.888 1.00 67.94 243 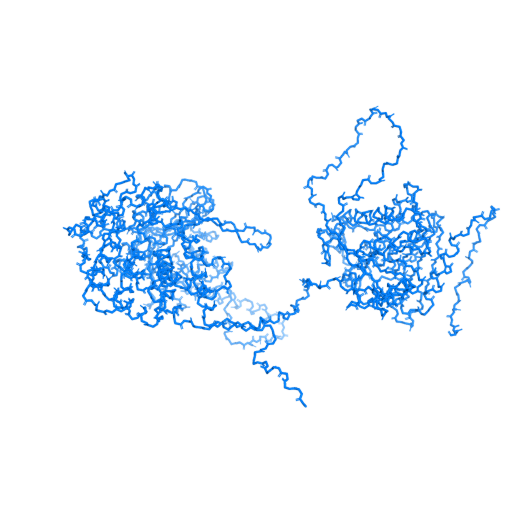ASP A C 1
ATOM 1809 O O . ASP A 1 243 ? 9.808 7.925 -39.048 1.00 67.94 243 ASP A O 1
ATOM 1813 N N . LYS A 1 244 ? 8.754 7.028 -37.279 1.00 65.12 244 LYS A N 1
ATOM 1814 C CA . LYS A 1 244 ? 7.430 7.042 -37.909 1.00 65.12 244 LYS A CA 1
ATOM 1815 C C . LYS A 1 244 ? 6.932 8.474 -38.064 1.00 65.12 244 LYS A C 1
ATOM 1817 O O . LYS A 1 244 ? 6.908 9.259 -37.115 1.00 65.12 244 LYS A O 1
ATOM 1822 N N . ILE A 1 245 ? 6.411 8.777 -39.251 1.00 65.94 245 ILE A N 1
ATOM 1823 C CA . ILE A 1 245 ? 5.683 10.020 -39.511 1.00 65.94 245 ILE A CA 1
ATOM 1824 C C . ILE A 1 245 ? 4.482 10.072 -38.552 1.00 65.94 245 ILE A C 1
ATOM 1826 O O . ILE A 1 245 ? 3.602 9.214 -38.608 1.00 65.94 245 ILE A O 1
ATOM 1830 N N . LYS A 1 246 ? 4.417 11.092 -37.684 1.00 66.69 246 LYS A N 1
ATOM 1831 C CA . LYS A 1 246 ? 3.372 11.254 -36.645 1.00 66.69 246 LYS A CA 1
ATOM 1832 C C . LYS A 1 246 ? 1.957 11.535 -37.189 1.00 66.69 246 LYS A C 1
ATOM 1834 O O . LYS A 1 246 ? 1.047 11.845 -36.425 1.00 66.69 246 LYS A O 1
ATOM 1839 N N . VAL A 1 247 ? 1.748 11.431 -38.500 1.00 69.31 247 VAL A N 1
ATOM 1840 C CA . VAL A 1 247 ? 0.441 11.591 -39.142 1.00 69.31 247 VAL A CA 1
ATOM 1841 C C . VAL A 1 247 ? -0.301 10.254 -39.069 1.00 69.31 247 VAL A C 1
ATOM 1843 O O . VAL A 1 247 ? -0.059 9.341 -39.865 1.00 69.31 247 VAL A O 1
ATOM 1846 N N . PHE A 1 248 ? -1.200 10.133 -38.090 1.00 59.38 248 PHE A N 1
ATOM 1847 C CA . PHE A 1 248 ? -2.024 8.941 -37.881 1.00 59.38 248 PHE A CA 1
ATOM 1848 C C . PHE A 1 248 ? -2.766 8.533 -39.162 1.00 59.38 248 PHE A C 1
ATOM 1850 O O . PHE A 1 248 ? -3.438 9.344 -39.793 1.00 59.38 248 PHE A O 1
ATOM 1857 N N . GLY A 1 249 ? -2.649 7.257 -39.541 1.00 67.88 249 GLY A N 1
ATOM 1858 C CA . GLY A 1 249 ? -3.310 6.705 -40.729 1.00 67.88 249 GLY A CA 1
ATOM 1859 C C . GLY A 1 249 ? -2.525 6.838 -42.036 1.00 67.88 249 GLY A C 1
ATOM 1860 O O . GLY A 1 249 ? -3.010 6.374 -43.068 1.00 67.88 249 GLY A O 1
ATOM 1861 N N . SER A 1 250 ? -1.310 7.395 -42.006 1.00 72.75 250 SER A N 1
ATOM 1862 C CA . SER A 1 250 ? -0.416 7.404 -43.169 1.00 72.75 250 SER A CA 1
ATOM 1863 C C . SER A 1 250 ? -0.066 5.976 -43.576 1.00 72.75 250 SER A C 1
ATOM 1865 O O . SER A 1 250 ? 0.598 5.249 -42.840 1.00 72.75 250 SER A O 1
ATOM 1867 N N . ARG A 1 251 ? -0.540 5.560 -44.751 1.00 75.62 251 ARG A N 1
ATOM 1868 C CA . ARG A 1 251 ? -0.194 4.279 -45.370 1.00 75.62 251 ARG A CA 1
ATOM 1869 C C . ARG A 1 251 ? 0.601 4.561 -46.630 1.00 75.62 251 ARG A C 1
ATOM 1871 O O . ARG A 1 251 ? 0.109 5.253 -47.519 1.00 75.62 251 ARG A O 1
ATOM 1878 N N . ILE A 1 252 ? 1.800 4.001 -46.714 1.00 75.38 252 ILE A N 1
ATOM 1879 C CA . ILE A 1 252 ? 2.597 4.068 -47.934 1.00 75.38 252 ILE A CA 1
ATOM 1880 C C . ILE A 1 252 ? 2.081 2.973 -48.871 1.00 75.38 252 ILE A C 1
ATOM 1882 O O . ILE A 1 252 ? 2.161 1.787 -48.554 1.00 75.38 252 ILE A O 1
ATOM 1886 N N . LYS A 1 253 ? 1.492 3.370 -50.003 1.00 83.50 253 LYS A N 1
ATOM 1887 C CA . LYS A 1 253 ? 1.164 2.454 -51.100 1.00 83.50 253 LYS A CA 1
ATOM 1888 C C . LYS A 1 253 ? 2.327 2.469 -52.083 1.00 83.50 253 LYS A C 1
ATOM 1890 O O . LYS A 1 253 ? 2.688 3.528 -52.583 1.00 83.50 253 LYS A O 1
ATOM 1895 N N . VAL A 1 254 ? 2.898 1.301 -52.336 1.00 87.31 254 VAL A N 1
ATOM 1896 C CA . VAL A 1 254 ? 3.984 1.103 -53.300 1.00 87.31 254 VAL A CA 1
ATOM 1897 C C . VAL A 1 254 ? 3.484 0.334 -54.520 1.00 87.31 254 VAL A C 1
ATOM 1899 O O . VAL A 1 254 ? 2.672 -0.580 -54.388 1.00 87.31 254 VAL A O 1
ATOM 1902 N N . ASP A 1 255 ? 3.995 0.689 -55.698 1.00 87.69 255 ASP A N 1
ATOM 1903 C CA . ASP A 1 255 ? 3.617 0.053 -56.972 1.00 87.69 255 ASP A CA 1
ATOM 1904 C C . ASP A 1 255 ? 4.392 -1.250 -57.245 1.00 87.69 255 ASP A C 1
ATOM 1906 O O . ASP A 1 255 ? 4.014 -2.030 -58.116 1.00 87.69 255 ASP A O 1
ATOM 1910 N N . SER A 1 256 ? 5.501 -1.488 -56.532 1.00 90.88 256 SER A N 1
ATOM 1911 C CA . SER A 1 256 ? 6.375 -2.651 -56.718 1.00 90.88 256 SER A CA 1
ATOM 1912 C C . SER A 1 256 ? 7.139 -3.013 -55.440 1.00 90.88 256 SER A C 1
ATOM 1914 O O . SER A 1 256 ? 7.326 -2.182 -54.552 1.00 90.88 256 SER A O 1
ATOM 1916 N N . ILE A 1 257 ? 7.626 -4.258 -55.367 1.00 88.50 257 ILE A N 1
ATOM 1917 C CA . ILE A 1 257 ? 8.445 -4.757 -54.247 1.00 88.50 257 ILE A CA 1
ATOM 1918 C C . ILE A 1 257 ? 9.794 -4.021 -54.167 1.00 88.50 257 ILE A C 1
ATOM 1920 O O . ILE A 1 257 ? 10.288 -3.773 -53.072 1.00 88.50 257 ILE A O 1
ATOM 1924 N N . ALA A 1 258 ? 10.365 -3.600 -55.302 1.00 89.94 258 ALA A N 1
ATOM 1925 C CA . ALA A 1 258 ? 11.628 -2.855 -55.333 1.00 89.94 258 ALA A CA 1
ATOM 1926 C C . ALA A 1 258 ? 11.545 -1.529 -54.554 1.00 89.94 258 ALA A C 1
ATOM 1928 O O . ALA A 1 258 ? 12.433 -1.227 -53.763 1.00 89.94 258 ALA A O 1
ATOM 1929 N N . LYS A 1 259 ? 10.427 -0.797 -54.680 1.00 87.56 259 LYS A N 1
ATOM 1930 C CA . LYS A 1 259 ? 10.192 0.430 -53.903 1.00 87.56 259 LYS A CA 1
ATOM 1931 C C . LYS A 1 259 ? 10.098 0.168 -52.394 1.00 87.56 259 LYS A C 1
ATOM 1933 O O . LYS A 1 259 ? 10.417 1.053 -51.612 1.00 87.56 259 LYS A O 1
ATOM 1938 N N . ILE A 1 260 ? 9.673 -1.027 -51.967 1.00 86.38 260 ILE A N 1
ATOM 1939 C CA . ILE A 1 260 ? 9.670 -1.399 -50.539 1.00 86.38 260 ILE A CA 1
ATOM 1940 C C . ILE A 1 260 ? 11.106 -1.521 -50.025 1.00 86.38 260 ILE A C 1
ATOM 1942 O O . ILE A 1 260 ? 11.409 -0.994 -48.961 1.00 86.38 260 ILE A O 1
ATOM 1946 N N . ALA A 1 261 ? 11.992 -2.164 -50.793 1.00 87.31 261 ALA A N 1
ATOM 1947 C CA . ALA A 1 261 ? 13.402 -2.294 -50.427 1.00 87.31 261 ALA A CA 1
ATOM 1948 C C . ALA A 1 261 ? 14.112 -0.928 -50.371 1.00 87.31 261 ALA A C 1
ATOM 1950 O O . ALA A 1 261 ? 14.887 -0.674 -49.454 1.00 87.31 261 ALA A O 1
ATOM 1951 N N . GLU A 1 262 ? 13.806 -0.022 -51.306 1.00 87.31 262 GLU A N 1
ATOM 1952 C CA . GLU A 1 262 ? 14.299 1.363 -51.264 1.00 87.31 262 GLU A CA 1
ATOM 1953 C C . GLU A 1 262 ? 13.822 2.103 -50.005 1.00 87.31 262 GLU A C 1
ATOM 1955 O O . GLU A 1 262 ? 14.613 2.780 -49.353 1.00 87.31 262 GLU A O 1
ATOM 1960 N N . LEU A 1 263 ? 12.550 1.947 -49.621 1.00 85.00 263 LEU A N 1
ATOM 1961 C CA . LEU A 1 263 ? 12.013 2.548 -48.396 1.00 85.00 263 LEU A CA 1
ATOM 1962 C C . LEU A 1 263 ? 12.689 2.000 -47.135 1.00 85.00 263 LEU A C 1
ATOM 1964 O O . LEU A 1 263 ? 12.976 2.776 -46.228 1.00 85.00 263 LEU A O 1
ATOM 1968 N N . GLU A 1 264 ? 12.985 0.699 -47.089 1.00 84.38 264 GLU A N 1
ATOM 1969 C CA . GLU A 1 264 ? 13.715 0.089 -45.972 1.00 84.38 264 GLU A CA 1
ATOM 1970 C C . GLU A 1 264 ? 15.124 0.689 -45.821 1.00 84.38 264 GLU A C 1
ATOM 1972 O O . GLU A 1 264 ? 15.571 0.964 -44.706 1.00 84.38 264 GLU A O 1
ATOM 1977 N N . LEU A 1 265 ? 15.822 0.935 -46.937 1.00 87.38 265 LEU A N 1
ATOM 1978 C CA . LEU A 1 265 ? 17.130 1.596 -46.924 1.00 87.38 265 LEU A CA 1
ATOM 1979 C C . LEU A 1 265 ? 17.024 3.043 -46.437 1.00 87.38 265 LEU A C 1
ATOM 1981 O O . LEU A 1 265 ? 17.790 3.443 -45.566 1.00 87.38 265 LEU A O 1
ATOM 1985 N N . VAL A 1 266 ? 16.032 3.797 -46.917 1.00 86.44 266 VAL A N 1
ATOM 1986 C CA . VAL A 1 266 ? 15.794 5.180 -46.473 1.00 86.44 266 VAL A CA 1
ATOM 1987 C C . VAL A 1 266 ? 15.481 5.247 -44.975 1.00 86.44 266 VAL A C 1
ATOM 1989 O O . VAL A 1 266 ? 15.932 6.168 -44.295 1.00 86.44 266 VAL A O 1
ATOM 1992 N N . GLU A 1 267 ? 14.722 4.293 -44.430 1.00 83.94 267 GLU A N 1
ATOM 1993 C CA . GLU A 1 267 ? 14.465 4.222 -42.986 1.00 83.94 267 GLU A CA 1
ATOM 1994 C C . GLU A 1 267 ? 15.749 3.961 -42.184 1.00 83.94 267 GLU A C 1
ATOM 1996 O O . GLU A 1 267 ? 15.972 4.616 -41.161 1.00 83.94 267 GLU A O 1
ATOM 2001 N N . LYS A 1 268 ? 16.630 3.072 -42.666 1.00 87.25 268 LYS A N 1
ATOM 2002 C CA . LYS A 1 268 ? 17.949 2.838 -42.053 1.00 87.25 268 LYS A CA 1
ATOM 2003 C C . LYS A 1 268 ? 18.837 4.079 -42.131 1.00 87.25 268 LYS A C 1
ATOM 2005 O O . LYS A 1 268 ? 19.411 4.471 -41.116 1.00 87.25 268 LYS A O 1
ATOM 2010 N N . ASP A 1 269 ? 18.900 4.740 -43.283 1.00 89.69 269 ASP A N 1
ATOM 2011 C CA . ASP A 1 269 ? 19.709 5.947 -43.471 1.00 89.69 269 ASP A CA 1
ATOM 2012 C C . ASP A 1 269 ? 19.239 7.091 -42.564 1.00 89.69 269 ASP A C 1
ATOM 2014 O O . ASP A 1 269 ? 20.060 7.724 -41.904 1.00 89.69 269 ASP A O 1
ATOM 2018 N N . LYS A 1 270 ? 17.924 7.287 -42.401 1.00 87.56 270 LYS A N 1
ATOM 2019 C CA . LYS A 1 270 ? 17.382 8.256 -41.431 1.00 87.56 270 LYS A CA 1
ATOM 2020 C C . LYS A 1 270 ? 17.818 7.966 -39.998 1.00 87.56 270 LYS A C 1
ATOM 2022 O O . LYS A 1 270 ? 18.167 8.885 -39.255 1.00 87.56 270 LYS A O 1
ATOM 2027 N N . MET A 1 271 ? 17.805 6.695 -39.591 1.00 89.44 271 MET A N 1
ATOM 2028 C CA . MET A 1 271 ? 18.283 6.306 -38.263 1.00 89.44 271 MET A CA 1
ATOM 2029 C C . MET A 1 271 ? 19.782 6.560 -38.107 1.00 89.44 271 MET A C 1
ATOM 2031 O O . MET A 1 271 ? 20.217 7.032 -37.054 1.00 89.44 271 MET A O 1
ATOM 2035 N N . LYS A 1 272 ? 20.564 6.321 -39.161 1.00 91.50 272 LYS A N 1
ATOM 2036 C CA . LYS A 1 272 ? 21.995 6.617 -39.185 1.00 91.50 272 LYS A CA 1
ATOM 2037 C C . LYS A 1 272 ? 22.279 8.115 -39.067 1.00 91.50 272 LYS A C 1
ATOM 2039 O O . LYS A 1 272 ? 23.055 8.507 -38.197 1.00 91.50 272 LYS A O 1
ATOM 2044 N N . GLU A 1 273 ? 21.599 8.948 -39.852 1.00 90.69 273 GLU A N 1
ATOM 2045 C CA . GLU A 1 273 ? 21.683 10.412 -39.765 1.00 90.69 273 GLU A CA 1
ATOM 2046 C C . GLU A 1 273 ? 21.322 10.912 -38.359 1.00 90.69 273 GLU A C 1
ATOM 2048 O O . GLU A 1 273 ? 21.980 11.794 -37.808 1.00 90.69 273 GLU A O 1
ATOM 2053 N N . LYS A 1 274 ? 20.298 10.322 -37.731 1.00 89.81 274 LYS A N 1
ATOM 2054 C CA . LYS A 1 274 ? 19.891 10.667 -36.364 1.00 89.81 274 LYS A CA 1
ATOM 2055 C C . LYS A 1 274 ? 20.978 10.349 -35.333 1.00 89.81 274 LYS A C 1
ATOM 2057 O O . LYS A 1 274 ? 21.262 11.186 -34.476 1.00 89.81 274 LYS A O 1
ATOM 2062 N N . VAL A 1 275 ? 21.613 9.179 -35.419 1.00 90.94 275 VAL A N 1
ATOM 2063 C CA . VAL A 1 275 ? 22.751 8.820 -34.553 1.00 90.94 275 VAL A CA 1
ATOM 2064 C C . VAL A 1 275 ? 23.952 9.731 -34.826 1.00 90.94 275 VAL A C 1
ATOM 2066 O O . VAL A 1 275 ? 24.630 10.160 -33.898 1.00 90.94 275 VAL A O 1
ATOM 2069 N N . GLU A 1 276 ? 24.208 10.091 -36.084 1.00 90.94 276 GLU A N 1
ATOM 2070 C CA . GLU A 1 276 ? 25.240 11.067 -36.451 1.00 90.94 276 GLU A CA 1
ATOM 2071 C C . GLU A 1 276 ? 25.004 12.442 -35.832 1.00 90.94 276 GLU A C 1
ATOM 2073 O O . GLU A 1 276 ? 25.935 12.992 -35.244 1.00 90.94 276 GLU A O 1
ATOM 2078 N N . LYS A 1 277 ? 23.765 12.943 -35.859 1.00 89.25 277 LYS A N 1
ATOM 2079 C CA . LYS A 1 277 ? 23.386 14.178 -35.160 1.00 89.25 277 LYS A CA 1
ATOM 2080 C C . LYS A 1 277 ? 23.654 14.092 -33.660 1.00 89.25 277 LYS A C 1
ATOM 2082 O O . LYS A 1 277 ? 24.190 15.037 -33.099 1.00 89.25 277 LYS A O 1
ATOM 2087 N N . ILE A 1 278 ? 23.326 12.970 -33.017 1.00 90.75 278 ILE A N 1
ATOM 2088 C CA . ILE A 1 278 ? 23.578 12.756 -31.582 1.00 90.75 278 ILE A CA 1
ATOM 2089 C C . ILE A 1 278 ? 25.087 12.769 -31.282 1.00 90.75 278 ILE A C 1
ATOM 2091 O O . ILE A 1 278 ? 25.535 13.446 -30.359 1.00 90.75 278 ILE A O 1
ATOM 2095 N N . CYS A 1 279 ? 25.891 12.077 -32.088 1.00 89.12 279 CYS A N 1
ATOM 2096 C CA . CYS A 1 279 ? 27.343 12.046 -31.913 1.00 89.12 279 CYS A CA 1
ATOM 2097 C C . CYS A 1 279 ? 28.018 13.394 -32.214 1.00 89.12 279 CYS A C 1
ATOM 2099 O O . CYS A 1 279 ? 29.077 13.671 -31.653 1.00 89.12 279 CYS A O 1
ATOM 2101 N N . ALA A 1 280 ? 27.414 14.251 -33.046 1.00 89.69 280 ALA A N 1
ATOM 2102 C CA . ALA A 1 280 ? 27.931 15.589 -33.344 1.00 89.69 280 ALA A CA 1
ATOM 2103 C C . ALA A 1 280 ? 28.010 16.501 -32.102 1.00 89.69 280 ALA A C 1
ATOM 2105 O O . ALA A 1 280 ? 28.794 17.447 -32.092 1.00 89.69 280 ALA A O 1
ATOM 2106 N N . HIS A 1 281 ? 27.272 16.185 -31.030 1.00 86.94 281 HIS A N 1
ATOM 2107 C CA . HIS A 1 281 ? 27.364 16.874 -29.734 1.00 86.94 281 HIS A CA 1
ATOM 2108 C C . HIS A 1 281 ? 28.654 16.549 -28.954 1.00 86.94 281 HIS A C 1
ATOM 2110 O O . HIS A 1 281 ? 28.894 17.132 -27.899 1.00 86.94 281 HIS A O 1
ATOM 2116 N N . GLY A 1 282 ? 29.499 15.630 -29.442 1.00 88.38 282 GLY A N 1
ATOM 2117 C CA . GLY A 1 282 ? 30.773 15.283 -28.799 1.00 88.38 282 GLY A CA 1
ATOM 2118 C C . GLY A 1 282 ? 30.601 14.539 -27.470 1.00 88.38 282 GLY A C 1
ATOM 2119 O O . GLY A 1 282 ? 31.355 14.774 -26.521 1.00 88.38 282 GLY A O 1
ATOM 2120 N N . ILE A 1 283 ? 29.580 13.684 -27.396 1.00 91.69 283 ILE A N 1
ATOM 2121 C CA . ILE A 1 283 ? 29.217 12.900 -26.211 1.00 91.69 283 ILE A CA 1
ATOM 2122 C C . ILE A 1 283 ? 29.920 11.543 -26.209 1.00 91.69 283 ILE A C 1
ATOM 2124 O O . ILE A 1 283 ? 30.194 10.981 -27.268 1.00 91.69 283 ILE A O 1
ATOM 2128 N N . ASN A 1 284 ? 30.173 10.997 -25.021 1.00 92.75 284 ASN A N 1
ATOM 2129 C CA . ASN A 1 284 ? 30.684 9.630 -24.852 1.00 92.75 284 ASN A CA 1
ATOM 2130 C C . ASN A 1 284 ? 29.629 8.674 -24.275 1.00 92.75 284 ASN A C 1
ATOM 2132 O O . ASN A 1 284 ? 29.791 7.460 -24.377 1.00 92.75 284 ASN A O 1
ATOM 2136 N N . VAL A 1 285 ? 28.532 9.207 -23.729 1.00 93.81 285 VAL A N 1
ATOM 2137 C CA . VAL A 1 285 ? 27.419 8.424 -23.186 1.00 93.81 285 VAL A CA 1
ATOM 2138 C C . VAL A 1 285 ? 26.097 9.008 -23.667 1.00 93.81 285 VAL A C 1
ATOM 2140 O O . VAL A 1 285 ? 25.844 10.209 -23.549 1.00 93.81 285 VAL A O 1
ATOM 2143 N N . PHE A 1 286 ? 25.228 8.141 -24.164 1.00 93.38 286 PHE A N 1
ATOM 2144 C CA . PHE A 1 286 ? 23.871 8.458 -24.571 1.00 93.38 286 PHE A CA 1
ATOM 2145 C C . PHE A 1 286 ? 22.886 7.662 -23.717 1.00 93.38 286 PHE A C 1
ATOM 2147 O O . PHE A 1 286 ? 22.881 6.436 -23.757 1.00 93.38 286 PHE A O 1
ATOM 2154 N N . ILE A 1 287 ? 22.047 8.352 -22.947 1.00 93.50 287 ILE A N 1
ATOM 2155 C CA . ILE A 1 287 ? 21.002 7.730 -22.132 1.00 93.50 287 ILE A CA 1
ATOM 2156 C C . ILE A 1 287 ? 19.659 8.050 -22.761 1.00 93.50 287 ILE A C 1
ATOM 2158 O O . ILE A 1 287 ? 19.310 9.220 -22.905 1.00 93.50 287 ILE A O 1
ATOM 2162 N N . ASN A 1 288 ? 18.884 7.026 -23.101 1.00 92.19 288 ASN A N 1
ATOM 2163 C CA . ASN A 1 288 ? 17.562 7.196 -23.682 1.00 92.19 288 ASN A CA 1
ATOM 2164 C C . ASN A 1 288 ? 16.478 6.542 -22.829 1.00 92.19 288 ASN A C 1
ATOM 2166 O O . ASN A 1 288 ? 16.624 5.421 -22.340 1.00 92.19 288 ASN A O 1
ATOM 2170 N N . ARG A 1 289 ? 15.339 7.230 -22.723 1.00 91.06 289 ARG A N 1
ATOM 2171 C CA . ARG A 1 289 ? 14.140 6.692 -22.064 1.00 91.06 289 ARG A CA 1
ATOM 2172 C C . ARG A 1 289 ? 13.580 5.497 -22.807 1.00 91.06 289 ARG A C 1
ATOM 2174 O O . ARG A 1 289 ? 13.082 4.542 -22.219 1.00 91.06 289 ARG A O 1
ATOM 2181 N N . GLN A 1 290 ? 13.573 5.609 -24.126 1.00 89.69 290 GLN A N 1
ATOM 2182 C CA . GLN A 1 290 ? 13.017 4.592 -24.998 1.00 89.69 290 GLN A CA 1
ATOM 2183 C C . GLN A 1 290 ? 14.082 3.538 -25.298 1.00 89.69 290 GLN A C 1
ATOM 2185 O O . GLN A 1 290 ? 15.277 3.757 -25.089 1.00 89.69 290 GLN A O 1
ATOM 2190 N N . LEU A 1 291 ? 13.624 2.391 -25.786 1.00 90.25 291 LEU A N 1
ATOM 2191 C CA . LEU A 1 291 ? 14.496 1.330 -26.275 1.00 90.25 291 LEU A CA 1
ATOM 2192 C C . LEU A 1 291 ? 15.340 1.837 -27.451 1.00 90.25 291 LEU A C 1
ATOM 2194 O O . LEU A 1 291 ? 14.886 2.682 -28.234 1.00 90.25 291 LEU A O 1
ATOM 2198 N N . ILE A 1 292 ? 16.556 1.321 -27.557 1.00 90.75 292 ILE A N 1
ATOM 2199 C CA . ILE A 1 292 ? 17.499 1.548 -28.644 1.00 90.75 292 ILE A CA 1
ATOM 2200 C C . ILE A 1 292 ? 17.625 0.218 -29.381 1.00 90.75 292 ILE A C 1
ATOM 2202 O O . ILE A 1 292 ? 18.171 -0.743 -28.860 1.00 90.75 292 ILE A O 1
ATOM 2206 N N . TYR A 1 293 ? 17.102 0.149 -30.603 1.00 90.19 293 TYR A N 1
ATOM 2207 C CA . TYR A 1 293 ? 17.153 -1.096 -31.368 1.00 90.19 293 TYR A CA 1
ATOM 2208 C C . TYR A 1 293 ? 18.575 -1.425 -31.835 1.00 90.19 293 TYR A C 1
ATOM 2210 O O . TYR A 1 293 ? 19.437 -0.551 -31.942 1.00 90.19 293 TYR A O 1
ATOM 2218 N N . ASN A 1 294 ? 18.775 -2.689 -32.211 1.00 90.75 294 ASN A N 1
ATOM 2219 C CA . ASN A 1 294 ? 20.075 -3.259 -32.567 1.00 90.75 294 ASN A CA 1
ATOM 2220 C C . ASN A 1 294 ? 20.862 -2.427 -33.598 1.00 90.75 294 ASN A C 1
ATOM 2222 O O . ASN A 1 294 ? 22.079 -2.321 -33.496 1.00 90.75 294 ASN A O 1
ATOM 2226 N N . TYR A 1 295 ? 20.193 -1.843 -34.603 1.00 90.44 295 TYR A N 1
ATOM 2227 C CA . TYR A 1 295 ? 20.882 -1.072 -35.645 1.00 90.44 295 TYR A CA 1
ATOM 2228 C C . TYR A 1 295 ? 21.452 0.259 -35.111 1.00 90.44 295 TYR A C 1
ATOM 2230 O O . TYR A 1 295 ? 22.658 0.471 -35.233 1.00 90.44 295 TYR A O 1
ATOM 2238 N N . PRO A 1 296 ? 20.664 1.137 -34.455 1.00 92.06 296 PRO A N 1
ATOM 2239 C CA . PRO A 1 296 ? 21.221 2.275 -33.724 1.00 92.06 296 PRO A CA 1
ATOM 2240 C C . PRO A 1 296 ? 22.250 1.908 -32.648 1.00 92.06 296 PRO A C 1
ATOM 2242 O O . PRO A 1 296 ? 23.246 2.614 -32.512 1.00 92.06 296 PRO A O 1
ATOM 2245 N N . GLU A 1 297 ? 22.042 0.818 -31.902 1.00 91.62 297 GLU A N 1
ATOM 2246 C CA . GLU A 1 297 ? 22.990 0.350 -30.881 1.00 91.62 297 GLU A CA 1
ATOM 2247 C C . GLU A 1 297 ? 24.360 0.019 -31.493 1.00 91.62 297 GLU A C 1
ATOM 2249 O O . GLU A 1 297 ? 25.391 0.456 -30.975 1.00 91.62 297 GLU A O 1
ATOM 2254 N N . GLN A 1 298 ? 24.369 -0.669 -32.641 1.00 91.88 298 GLN A N 1
ATOM 2255 C CA . GLN A 1 298 ? 25.581 -0.956 -33.405 1.00 91.88 298 GLN A CA 1
ATOM 2256 C C . GLN A 1 298 ? 26.294 0.333 -33.841 1.00 91.88 298 GLN A C 1
ATOM 2258 O O . GLN A 1 298 ? 27.506 0.446 -33.682 1.00 91.88 298 GLN A O 1
ATOM 2263 N N . LEU A 1 299 ? 25.558 1.337 -34.329 1.00 92.88 299 LEU A N 1
ATOM 2264 C CA . LEU A 1 299 ? 26.146 2.615 -34.748 1.00 92.88 299 LEU A CA 1
ATOM 2265 C C . LEU A 1 299 ? 26.789 3.389 -33.586 1.00 92.88 299 LEU A C 1
ATOM 2267 O O . LEU A 1 299 ? 27.771 4.106 -33.793 1.00 92.88 299 LEU A O 1
ATOM 2271 N N . PHE A 1 300 ? 26.248 3.267 -32.371 1.00 93.00 300 PHE A N 1
ATOM 2272 C CA . PHE A 1 300 ? 26.884 3.816 -31.172 1.00 93.00 300 PHE A CA 1
ATOM 2273 C C . PHE A 1 300 ? 28.147 3.036 -30.792 1.00 93.00 300 PHE A C 1
ATOM 2275 O O . PHE A 1 300 ? 29.158 3.658 -30.461 1.00 93.00 300 PHE A O 1
ATOM 2282 N N . ALA A 1 301 ? 28.122 1.704 -30.909 1.00 91.31 301 ALA A N 1
ATOM 2283 C CA . ALA A 1 301 ? 29.287 0.855 -30.664 1.00 91.31 301 ALA A CA 1
ATOM 2284 C C . ALA A 1 301 ? 30.445 1.165 -31.633 1.00 91.31 301 ALA A C 1
ATOM 2286 O O . ALA A 1 301 ? 31.574 1.361 -31.181 1.00 91.31 301 ALA A O 1
ATOM 2287 N N . ASP A 1 302 ? 30.156 1.328 -32.931 1.00 91.75 302 ASP A N 1
ATOM 2288 C CA . ASP A 1 302 ? 31.137 1.696 -33.967 1.00 91.75 302 ASP A CA 1
ATOM 2289 C C . ASP A 1 302 ? 31.820 3.048 -33.683 1.00 91.75 302 ASP A C 1
ATOM 2291 O O . ASP A 1 302 ? 32.959 3.283 -34.084 1.00 91.75 302 ASP A O 1
ATOM 2295 N N . LYS A 1 303 ? 31.129 3.948 -32.974 1.00 90.38 303 LYS A N 1
ATOM 2296 C CA . LYS A 1 303 ? 31.633 5.271 -32.573 1.00 90.38 303 LYS A CA 1
ATOM 2297 C C . LYS A 1 303 ? 32.185 5.315 -31.148 1.00 90.38 303 LYS A C 1
ATOM 2299 O O . LYS A 1 303 ? 32.530 6.396 -30.675 1.00 90.38 303 LYS A O 1
ATOM 2304 N N . HIS A 1 304 ? 32.261 4.172 -30.467 1.00 89.69 304 HIS A N 1
ATOM 2305 C CA . HIS A 1 304 ? 32.689 4.051 -29.071 1.00 89.69 304 HIS A CA 1
ATOM 2306 C C . HIS A 1 304 ? 31.879 4.912 -28.080 1.00 89.69 304 HIS A C 1
ATOM 2308 O O . HIS A 1 304 ? 32.411 5.367 -27.068 1.00 89.69 304 HIS A O 1
ATOM 2314 N N . VAL A 1 305 ? 30.587 5.119 -28.350 1.00 91.94 305 VAL A N 1
ATOM 2315 C CA . VAL A 1 305 ? 29.648 5.789 -27.438 1.00 91.94 305 VAL A CA 1
ATOM 2316 C C . VAL A 1 305 ? 28.881 4.725 -26.654 1.00 91.94 305 VAL A C 1
ATOM 2318 O O . VAL A 1 305 ? 28.313 3.808 -27.243 1.00 91.94 305 VAL A O 1
ATOM 2321 N N . MET A 1 306 ? 28.836 4.846 -25.326 1.00 92.06 306 MET A N 1
ATOM 2322 C CA . MET A 1 306 ? 28.007 3.971 -24.489 1.00 92.06 306 MET A CA 1
ATOM 2323 C C . MET A 1 306 ? 26.544 4.397 -24.601 1.00 92.06 306 MET A C 1
ATOM 2325 O O . MET A 1 306 ? 26.193 5.520 -24.246 1.00 92.06 306 MET A O 1
ATOM 2329 N N . ALA A 1 307 ? 25.688 3.498 -25.070 1.00 92.25 307 ALA A N 1
ATOM 2330 C CA . ALA A 1 307 ? 24.252 3.694 -25.159 1.00 92.25 307 ALA A CA 1
ATOM 2331 C C . ALA A 1 307 ? 23.558 2.946 -24.013 1.00 92.25 307 ALA A C 1
ATOM 2333 O O . ALA A 1 307 ? 23.692 1.732 -23.874 1.00 92.25 307 ALA A O 1
ATOM 2334 N N . ILE A 1 308 ? 22.811 3.680 -23.192 1.00 91.56 308 ILE A N 1
ATOM 2335 C CA . ILE A 1 308 ? 21.998 3.144 -22.100 1.00 91.56 308 ILE A CA 1
ATOM 2336 C C . ILE A 1 308 ? 20.538 3.332 -22.492 1.00 91.56 308 ILE A C 1
ATOM 2338 O O . ILE A 1 308 ? 20.059 4.458 -22.632 1.00 91.56 308 ILE A O 1
ATOM 2342 N N . GLU A 1 309 ? 19.828 2.227 -22.677 1.00 90.25 309 GLU A N 1
ATOM 2343 C CA . GLU A 1 309 ? 18.433 2.235 -23.100 1.00 90.25 309 GLU A CA 1
ATOM 2344 C C . GLU A 1 309 ? 17.448 1.948 -21.965 1.00 90.25 309 GLU A C 1
ATOM 2346 O O . GLU A 1 309 ? 17.786 1.372 -20.924 1.00 90.25 309 GLU A O 1
ATOM 2351 N N . HIS A 1 310 ? 16.186 2.299 -22.218 1.00 84.88 310 HIS A N 1
ATOM 2352 C CA . HIS A 1 310 ? 15.050 1.933 -21.379 1.00 84.88 310 HIS A CA 1
ATOM 2353 C C . HIS A 1 310 ? 15.244 2.283 -19.899 1.00 84.88 310 HIS A C 1
ATOM 2355 O O . HIS A 1 310 ? 14.939 1.487 -19.008 1.00 84.88 310 HIS A O 1
ATOM 2361 N N . ALA A 1 311 ? 15.795 3.467 -19.637 1.00 78.94 311 ALA A N 1
ATOM 2362 C CA . ALA A 1 311 ? 15.726 4.050 -18.311 1.00 78.94 311 ALA A CA 1
ATOM 2363 C C . ALA A 1 311 ? 14.300 4.579 -18.106 1.00 78.94 311 ALA A C 1
ATOM 2365 O O . ALA A 1 311 ? 13.805 5.381 -18.904 1.00 78.94 311 ALA A O 1
ATOM 2366 N N . ASP A 1 312 ? 13.620 4.088 -17.070 1.00 77.88 312 ASP A N 1
ATOM 2367 C CA . ASP A 1 312 ? 12.256 4.504 -16.750 1.00 77.88 312 ASP A CA 1
ATOM 2368 C C . ASP A 1 312 ? 12.161 6.020 -16.549 1.00 77.88 312 ASP A C 1
ATOM 2370 O O . ASP A 1 312 ? 13.164 6.711 -16.357 1.00 77.88 312 ASP A O 1
ATOM 2374 N N . PHE A 1 313 ? 10.936 6.548 -16.589 1.00 81.12 313 PHE A N 1
ATOM 2375 C CA . PHE A 1 313 ? 10.694 7.986 -16.450 1.00 81.12 313 PHE A CA 1
ATOM 2376 C C . PHE A 1 313 ? 11.359 8.555 -15.185 1.00 81.12 313 PHE A C 1
ATOM 2378 O O . PHE A 1 313 ? 12.146 9.493 -15.282 1.00 81.12 313 PHE A O 1
ATOM 2385 N N . GLU A 1 314 ? 11.145 7.902 -14.040 1.00 84.56 314 GLU A N 1
ATOM 2386 C CA . GLU A 1 314 ? 11.796 8.256 -12.773 1.00 84.56 314 GLU A CA 1
ATOM 2387 C C . GLU A 1 314 ? 13.323 8.125 -12.840 1.00 84.56 314 GLU A C 1
ATOM 2389 O O . GLU A 1 314 ? 14.048 8.971 -12.321 1.00 84.56 314 GLU A O 1
ATOM 2394 N N . GLY A 1 315 ? 13.835 7.080 -13.501 1.00 85.69 315 GLY A N 1
ATOM 2395 C CA . GLY A 1 315 ? 15.273 6.848 -13.640 1.00 85.69 315 GLY A CA 1
ATOM 2396 C C . GLY A 1 315 ? 15.974 7.985 -14.384 1.00 85.69 315 GLY A C 1
ATOM 2397 O O . GLY A 1 315 ? 17.049 8.422 -13.980 1.00 85.69 315 GLY A O 1
ATOM 2398 N N . ILE A 1 316 ? 15.348 8.513 -15.437 1.00 88.81 316 ILE A N 1
ATOM 2399 C CA . ILE A 1 316 ? 15.889 9.632 -16.218 1.00 88.81 316 ILE A CA 1
ATOM 2400 C C . ILE A 1 316 ? 15.804 10.962 -15.488 1.00 88.81 316 ILE A C 1
ATOM 2402 O O . ILE A 1 316 ? 16.750 11.744 -15.562 1.00 88.81 316 ILE A O 1
ATOM 2406 N N . GLU A 1 317 ? 14.714 11.218 -14.769 1.00 89.19 317 GLU A N 1
ATOM 2407 C CA . GLU A 1 317 ? 14.606 12.419 -13.939 1.00 89.19 317 GLU A CA 1
ATOM 2408 C C . GLU A 1 317 ? 15.671 12.422 -12.838 1.00 89.19 317 GLU A C 1
ATOM 2410 O O . GLU A 1 317 ? 16.377 13.418 -12.667 1.00 89.19 317 GLU A O 1
ATOM 2415 N N . ARG A 1 318 ? 15.881 11.282 -12.167 1.00 89.50 318 ARG A N 1
ATOM 2416 C CA . ARG A 1 318 ? 16.965 11.110 -11.189 1.00 89.50 318 ARG A CA 1
ATOM 2417 C C . ARG A 1 318 ? 18.334 11.345 -11.824 1.00 89.50 318 ARG A C 1
ATOM 2419 O O . ARG A 1 318 ? 19.121 12.128 -11.299 1.00 89.50 318 ARG A O 1
ATOM 2426 N N . LEU A 1 319 ? 18.610 10.738 -12.979 1.00 90.19 319 LEU A N 1
ATOM 2427 C CA . LEU A 1 319 ? 19.873 10.936 -13.696 1.00 90.19 319 LEU A CA 1
ATOM 2428 C C . LEU A 1 319 ? 20.095 12.398 -14.099 1.00 90.19 319 LEU A C 1
ATOM 2430 O O . LEU A 1 319 ? 21.208 12.899 -13.964 1.00 90.19 319 LEU A O 1
ATOM 2434 N N . ALA A 1 320 ? 19.055 13.106 -14.539 1.00 90.31 320 ALA A N 1
ATOM 2435 C CA . ALA A 1 320 ? 19.140 14.532 -14.845 1.00 90.31 320 ALA A CA 1
ATOM 2436 C C . ALA A 1 320 ? 19.522 15.359 -13.604 1.00 90.31 320 ALA A C 1
ATOM 2438 O O . ALA A 1 320 ? 20.394 16.227 -13.686 1.00 90.31 320 ALA A O 1
ATOM 2439 N N . LEU A 1 321 ? 18.950 15.041 -12.436 1.00 88.12 321 LEU A N 1
ATOM 2440 C CA . LEU A 1 321 ? 19.276 15.687 -11.157 1.00 88.12 321 LEU A CA 1
ATOM 2441 C C . LEU A 1 321 ? 20.694 15.369 -10.662 1.00 88.12 321 LEU A C 1
ATOM 2443 O O . LEU A 1 321 ? 21.371 16.243 -10.117 1.00 88.12 321 LEU A O 1
ATOM 2447 N N . VAL A 1 322 ? 21.159 14.134 -10.856 1.00 89.25 322 VAL A N 1
ATOM 2448 C CA . VAL A 1 322 ? 22.506 13.700 -10.459 1.00 89.25 322 VAL A CA 1
ATOM 2449 C C . VAL A 1 322 ? 23.577 14.326 -11.352 1.00 89.25 322 VAL A C 1
ATOM 2451 O O . VAL A 1 322 ? 24.533 14.931 -10.859 1.00 89.25 322 VAL A O 1
ATOM 2454 N N . LEU A 1 323 ? 23.407 14.193 -12.668 1.00 90.38 323 LEU A N 1
ATOM 2455 C CA . LEU A 1 323 ? 24.390 14.568 -13.686 1.00 90.38 323 LEU A CA 1
ATOM 2456 C C . LEU A 1 323 ? 24.334 16.056 -14.048 1.00 90.38 323 LEU A C 1
ATOM 2458 O O . LEU A 1 323 ? 25.270 16.584 -14.647 1.00 90.38 323 LEU A O 1
ATOM 2462 N N . GLY A 1 324 ? 23.231 16.732 -13.721 1.00 88.12 324 GLY A N 1
ATOM 2463 C CA . GLY A 1 324 ? 23.003 18.141 -14.029 1.00 88.12 324 GLY A CA 1
ATOM 2464 C C . GLY A 1 324 ? 22.635 18.447 -15.477 1.00 88.12 324 GLY A C 1
ATOM 2465 O O . GLY A 1 324 ? 22.682 19.624 -15.852 1.00 88.12 324 GLY A O 1
ATOM 2466 N N . GLY A 1 325 ? 22.303 17.423 -16.265 1.00 88.88 325 GLY A N 1
ATOM 2467 C CA . GLY A 1 325 ? 21.878 17.540 -17.660 1.00 88.88 325 GLY A CA 1
ATOM 2468 C C . GLY A 1 325 ? 20.375 17.778 -17.808 1.00 88.88 325 GLY A C 1
ATOM 2469 O O . GLY A 1 325 ? 19.603 17.553 -16.879 1.00 88.88 325 GLY A O 1
ATOM 2470 N N . GLU A 1 326 ? 19.958 18.231 -18.985 1.00 90.50 326 GLU A N 1
ATOM 2471 C CA . GLU A 1 326 ? 18.547 18.399 -19.341 1.00 90.50 326 GLU A CA 1
ATOM 2472 C C . GLU A 1 326 ? 18.021 17.189 -20.128 1.00 90.50 326 GLU A C 1
ATOM 2474 O O . GLU A 1 326 ? 18.747 16.586 -20.919 1.00 90.50 326 GLU A O 1
ATOM 2479 N N . ILE A 1 327 ? 16.749 16.836 -19.917 1.00 91.75 327 ILE A N 1
ATOM 2480 C CA . ILE A 1 327 ? 16.077 15.777 -20.675 1.00 91.75 327 ILE A CA 1
ATOM 2481 C C . ILE A 1 327 ? 15.604 16.362 -22.003 1.00 91.75 327 ILE A C 1
ATOM 2483 O O . ILE A 1 327 ? 14.620 17.099 -22.057 1.00 91.75 327 ILE A O 1
ATOM 2487 N N . VAL A 1 328 ? 16.267 15.992 -23.092 1.00 91.19 328 VAL A N 1
ATOM 2488 C CA . VAL A 1 328 ? 15.968 16.532 -24.422 1.00 91.19 328 VAL A CA 1
ATOM 2489 C C . VAL A 1 328 ? 15.215 15.540 -25.306 1.00 91.19 328 VAL A C 1
ATOM 2491 O O . VAL A 1 328 ? 15.417 14.330 -25.263 1.00 91.19 328 VAL A O 1
ATOM 2494 N N . SER A 1 329 ? 14.312 16.050 -26.142 1.00 88.00 329 SER A N 1
ATOM 2495 C CA . SER A 1 329 ? 13.615 15.245 -27.166 1.00 88.00 329 SER A CA 1
ATOM 2496 C C . SER A 1 329 ? 14.078 15.569 -28.591 1.00 88.00 329 SER A C 1
ATOM 2498 O O . SER A 1 329 ? 13.912 14.753 -29.501 1.00 88.00 329 SER A O 1
ATOM 2500 N N . THR A 1 330 ? 14.655 16.757 -28.777 1.00 83.88 330 THR A N 1
ATOM 2501 C CA . THR A 1 330 ? 15.138 17.325 -30.041 1.00 83.88 330 THR A CA 1
ATOM 2502 C C . THR A 1 330 ? 16.629 17.623 -29.932 1.00 83.88 330 THR A C 1
ATOM 2504 O O . THR A 1 330 ? 17.075 18.117 -28.901 1.00 83.88 330 THR A O 1
ATOM 2507 N N . PHE A 1 331 ? 17.386 17.334 -30.995 1.00 81.50 331 PHE A N 1
ATOM 2508 C CA . PHE A 1 331 ? 18.859 17.384 -30.994 1.00 81.50 331 PHE A CA 1
ATOM 2509 C C . PHE A 1 331 ? 19.440 18.195 -32.158 1.00 81.50 331 PHE A C 1
ATOM 2511 O O . PHE A 1 331 ? 20.619 18.046 -32.471 1.00 81.50 331 PHE A O 1
ATOM 2518 N N . ASP A 1 332 ? 18.613 18.990 -32.844 1.00 79.81 332 ASP A N 1
ATOM 2519 C CA . ASP A 1 332 ? 19.012 19.666 -34.083 1.00 79.81 332 ASP A CA 1
ATOM 2520 C C . ASP A 1 332 ? 19.992 20.830 -33.842 1.00 79.81 332 ASP A C 1
ATOM 2522 O O . ASP A 1 332 ? 20.816 21.109 -34.710 1.00 79.81 332 ASP A O 1
ATOM 2526 N N . THR A 1 333 ? 19.953 21.474 -32.669 1.00 77.44 333 THR A N 1
ATOM 2527 C CA . THR A 1 333 ? 20.860 22.572 -32.292 1.00 77.44 333 THR A CA 1
ATOM 2528 C C . THR A 1 333 ? 21.751 22.188 -31.099 1.00 77.44 333 THR A C 1
ATOM 2530 O O . THR A 1 333 ? 21.262 22.040 -29.981 1.00 77.44 333 THR A O 1
ATOM 2533 N N . PRO A 1 334 ? 23.078 22.037 -31.291 1.00 72.56 334 PRO A N 1
ATOM 2534 C CA . PRO A 1 334 ? 24.008 21.694 -30.205 1.00 72.56 334 PRO A CA 1
ATOM 2535 C C . PRO A 1 334 ? 24.207 22.756 -29.124 1.00 72.56 334 PRO A C 1
ATOM 2537 O O . PRO A 1 334 ? 24.600 22.428 -28.010 1.00 72.56 334 PRO A O 1
ATOM 2540 N N . THR A 1 335 ? 23.954 24.027 -29.428 1.00 72.94 335 THR A N 1
ATOM 2541 C CA . THR A 1 335 ? 24.221 25.143 -28.507 1.00 72.94 335 THR A CA 1
ATOM 2542 C C . THR A 1 335 ? 23.211 25.270 -27.375 1.00 72.94 335 THR A C 1
ATOM 2544 O O . THR A 1 335 ? 23.538 25.855 -26.346 1.00 72.94 335 THR A O 1
ATOM 2547 N N . ASP A 1 336 ? 22.007 24.724 -27.547 1.00 78.38 336 ASP A N 1
ATOM 2548 C CA . ASP A 1 336 ? 20.880 24.976 -26.642 1.00 78.38 336 ASP A CA 1
ATOM 2549 C C . ASP A 1 336 ? 20.726 23.881 -25.574 1.00 78.38 336 ASP A C 1
ATOM 2551 O O . ASP A 1 336 ? 19.869 23.984 -24.701 1.00 78.38 336 ASP A O 1
ATOM 2555 N N . ILE A 1 337 ? 21.547 22.825 -25.633 1.00 84.69 337 ILE A N 1
ATOM 2556 C CA . ILE A 1 337 ? 21.385 21.621 -24.814 1.00 84.69 337 ILE A CA 1
ATOM 2557 C C . ILE A 1 337 ? 22.411 21.591 -23.688 1.00 84.69 337 ILE A C 1
ATOM 2559 O O . ILE A 1 337 ? 23.624 21.549 -23.908 1.00 84.69 337 ILE A O 1
ATOM 2563 N N . LYS A 1 338 ? 21.919 21.519 -22.450 1.00 89.44 338 LYS A N 1
ATOM 2564 C CA . LYS A 1 338 ? 22.768 21.299 -21.282 1.00 89.44 338 LYS A CA 1
ATOM 2565 C C . LYS A 1 338 ? 23.095 19.811 -21.124 1.00 89.44 338 LYS A C 1
ATOM 2567 O O . LYS A 1 338 ? 22.262 19.024 -20.675 1.00 89.44 338 LYS A O 1
ATOM 2572 N N . LEU A 1 339 ? 24.328 19.434 -21.456 1.00 91.00 339 LEU A N 1
ATOM 2573 C CA . LEU A 1 339 ? 24.841 18.077 -21.248 1.00 91.00 339 LEU A CA 1
ATOM 2574 C C . LEU A 1 339 ? 25.095 17.794 -19.759 1.00 91.00 339 LEU A C 1
ATOM 2576 O O . LEU A 1 339 ? 25.513 18.678 -19.008 1.00 91.00 339 LEU A O 1
ATOM 2580 N N . GLY A 1 340 ? 24.863 16.549 -19.345 1.00 92.00 340 GLY A N 1
ATOM 2581 C CA . GLY A 1 340 ? 25.246 16.052 -18.026 1.00 92.00 340 GLY A CA 1
ATOM 2582 C C . GLY A 1 340 ? 26.725 15.671 -17.975 1.00 92.00 340 GLY A C 1
ATOM 2583 O O . GLY A 1 340 ? 27.333 15.366 -19.006 1.00 92.00 340 GLY A O 1
ATOM 2584 N N . SER A 1 341 ? 27.310 15.662 -16.778 1.00 92.50 341 SER A N 1
ATOM 2585 C CA . SER A 1 341 ? 28.698 15.235 -16.579 1.00 92.50 341 SER A CA 1
ATOM 2586 C C . SER A 1 341 ? 28.877 14.310 -15.374 1.00 92.50 341 SER A C 1
ATOM 2588 O O . SER A 1 341 ? 28.153 14.405 -14.384 1.00 92.50 341 SER A O 1
ATOM 2590 N N . CYS A 1 342 ? 29.837 13.387 -15.469 1.00 92.50 342 CYS A N 1
ATOM 2591 C CA . CYS A 1 342 ? 30.221 12.462 -14.396 1.00 92.50 342 CYS A CA 1
ATOM 2592 C C . CYS A 1 342 ? 31.716 12.122 -14.503 1.00 92.50 342 CYS A C 1
ATOM 2594 O O . CYS A 1 342 ? 32.235 12.046 -15.614 1.00 92.50 342 CYS A O 1
ATOM 2596 N N . LYS A 1 343 ? 32.422 11.892 -13.388 1.00 93.19 343 LYS A N 1
ATOM 2597 C CA . LYS A 1 343 ? 33.858 11.538 -13.433 1.00 93.19 343 LYS A CA 1
ATOM 2598 C C . LYS A 1 343 ? 34.096 10.111 -13.908 1.00 93.19 343 LYS A C 1
ATOM 2600 O O . LYS A 1 343 ? 35.031 9.870 -14.664 1.00 93.19 343 LYS A O 1
ATOM 2605 N N . LEU A 1 344 ? 33.281 9.170 -13.443 1.00 92.94 344 LEU A N 1
ATOM 2606 C CA . LEU A 1 344 ? 33.434 7.759 -13.767 1.00 92.94 344 LEU A CA 1
ATOM 2607 C C . LEU A 1 344 ? 32.065 7.099 -13.922 1.00 92.94 344 LEU A C 1
ATOM 2609 O O . LEU A 1 344 ? 31.181 7.295 -13.090 1.00 92.94 344 LEU A O 1
ATOM 2613 N N . ILE A 1 345 ? 31.909 6.313 -14.983 1.00 93.62 345 ILE A N 1
ATOM 2614 C CA . ILE A 1 345 ? 30.825 5.344 -15.135 1.00 93.62 345 ILE A CA 1
ATOM 2615 C C . ILE A 1 345 ? 31.467 3.979 -15.285 1.00 93.62 345 ILE A C 1
ATOM 2617 O O . ILE A 1 345 ? 32.305 3.793 -16.167 1.00 93.62 345 ILE A O 1
ATOM 2621 N N . GLU A 1 346 ? 31.079 3.035 -14.444 1.00 92.06 346 GLU A N 1
ATOM 2622 C CA . GLU A 1 346 ? 31.576 1.666 -14.518 1.00 92.06 346 GLU A CA 1
ATOM 2623 C C . GLU A 1 346 ? 30.470 0.661 -14.223 1.00 92.06 346 GLU A C 1
ATOM 2625 O O . GLU A 1 346 ? 29.485 0.967 -13.544 1.00 92.06 346 GLU A O 1
ATOM 2630 N N . GLN A 1 347 ? 30.646 -0.553 -14.730 1.00 90.69 347 GLN A N 1
ATOM 2631 C CA . GLN A 1 347 ? 29.744 -1.648 -14.431 1.00 90.69 347 GLN A CA 1
ATOM 2632 C C . GLN A 1 347 ? 30.156 -2.337 -13.124 1.00 90.69 347 GLN A C 1
ATOM 2634 O O . GLN A 1 347 ? 31.277 -2.828 -13.001 1.00 90.69 347 GLN A O 1
ATOM 2639 N N . VAL A 1 348 ? 29.242 -2.398 -12.157 1.00 91.62 348 VAL A N 1
ATOM 2640 C CA . VAL A 1 348 ? 29.439 -3.070 -10.865 1.00 91.62 348 VAL A CA 1
ATOM 2641 C C . VAL A 1 348 ? 28.424 -4.192 -10.687 1.00 91.62 348 VAL A C 1
ATOM 2643 O O . VAL A 1 348 ? 27.280 -4.086 -11.123 1.00 91.62 348 VAL A O 1
ATOM 2646 N N . THR A 1 349 ? 28.829 -5.274 -10.032 1.00 90.31 349 THR A N 1
ATOM 2647 C CA . THR A 1 349 ? 27.938 -6.393 -9.702 1.00 90.31 349 THR A CA 1
ATOM 2648 C C . THR A 1 349 ? 27.495 -6.269 -8.249 1.00 90.31 349 THR A C 1
ATOM 2650 O O . THR A 1 349 ? 28.339 -6.181 -7.359 1.00 90.31 349 THR A O 1
ATOM 2653 N N . ILE A 1 350 ? 26.184 -6.270 -7.998 1.00 88.75 350 ILE A N 1
ATOM 2654 C CA . ILE A 1 350 ? 25.607 -6.238 -6.647 1.00 88.75 350 ILE A CA 1
ATOM 2655 C C . ILE A 1 350 ? 24.688 -7.451 -6.499 1.00 88.75 350 ILE A C 1
ATOM 2657 O O . ILE A 1 350 ? 23.593 -7.496 -7.061 1.00 88.75 350 ILE A O 1
ATOM 2661 N N . GLY A 1 351 ? 25.130 -8.445 -5.727 1.00 85.88 351 GLY A N 1
ATOM 2662 C CA . GLY A 1 351 ? 24.478 -9.755 -5.701 1.00 85.88 351 GLY A CA 1
ATOM 2663 C C . GLY A 1 351 ? 24.706 -10.491 -7.021 1.00 85.88 351 GLY A C 1
ATOM 2664 O O . GLY A 1 351 ? 25.850 -10.727 -7.395 1.00 85.88 351 GLY A O 1
ATOM 2665 N N . GLU A 1 352 ? 23.624 -10.837 -7.717 1.00 87.56 352 GLU A N 1
ATOM 2666 C CA . GLU A 1 352 ? 23.664 -11.504 -9.030 1.00 87.56 352 GLU A CA 1
ATOM 2667 C C . GLU A 1 352 ? 23.454 -10.524 -10.198 1.00 87.56 352 GLU A C 1
ATOM 2669 O O . GLU A 1 352 ? 23.722 -10.854 -11.356 1.00 87.56 352 GLU A O 1
ATOM 2674 N N . ASP A 1 353 ? 23.008 -9.302 -9.898 1.00 90.31 353 ASP A N 1
ATOM 2675 C CA . ASP A 1 353 ? 22.624 -8.313 -10.898 1.00 90.31 353 ASP A CA 1
ATOM 2676 C C . ASP A 1 353 ? 23.754 -7.328 -11.204 1.00 90.31 353 ASP A C 1
ATOM 2678 O O . ASP A 1 353 ? 24.593 -6.994 -10.361 1.00 90.31 353 ASP A O 1
ATOM 2682 N N . MET A 1 354 ? 23.755 -6.842 -12.445 1.00 90.12 354 MET A N 1
ATOM 2683 C CA . MET A 1 354 ? 24.733 -5.879 -12.946 1.00 90.12 354 MET A CA 1
ATOM 2684 C C . MET A 1 354 ? 24.127 -4.479 -12.955 1.00 90.12 354 MET A C 1
ATOM 2686 O O . MET A 1 354 ? 23.023 -4.277 -13.461 1.00 90.12 354 MET A O 1
ATOM 2690 N N . PHE A 1 355 ? 24.897 -3.521 -12.460 1.00 92.12 355 PHE A N 1
ATOM 2691 C CA . PHE A 1 355 ? 24.541 -2.117 -12.340 1.00 92.12 355 PHE A CA 1
ATOM 2692 C C . PHE A 1 355 ? 25.557 -1.239 -13.054 1.00 92.12 355 PHE A C 1
ATOM 2694 O O . PHE A 1 355 ? 26.731 -1.587 -13.150 1.00 92.12 355 PHE A O 1
ATOM 2701 N N . LEU A 1 356 ? 25.121 -0.062 -13.487 1.00 92.12 356 LEU A N 1
ATOM 2702 C CA . LEU A 1 356 ? 26.002 1.033 -13.872 1.00 92.12 356 LEU A CA 1
ATOM 2703 C C . LEU A 1 356 ? 26.102 2.004 -12.698 1.00 92.12 356 LEU A C 1
ATOM 2705 O O . LEU A 1 356 ? 25.093 2.568 -12.267 1.00 92.12 356 LEU A O 1
ATOM 2709 N N . ARG A 1 357 ? 27.318 2.179 -12.181 1.00 92.75 357 ARG A N 1
ATOM 2710 C CA . ARG A 1 357 ? 27.634 3.116 -11.105 1.00 92.75 357 ARG A CA 1
ATOM 2711 C C . ARG A 1 357 ? 28.169 4.412 -11.692 1.00 92.75 357 ARG A C 1
ATOM 2713 O O . ARG A 1 357 ? 29.174 4.406 -12.396 1.00 92.75 357 ARG A O 1
ATOM 2720 N N . PHE A 1 358 ? 27.503 5.516 -11.375 1.00 92.75 358 PHE A N 1
ATOM 2721 C CA . PHE A 1 358 ? 27.904 6.870 -11.741 1.00 92.75 358 PHE A CA 1
ATOM 2722 C C . PHE A 1 358 ? 28.587 7.514 -10.534 1.00 92.75 358 PHE A C 1
ATOM 2724 O O . PHE A 1 358 ? 27.915 7.812 -9.553 1.00 92.75 358 PHE A O 1
ATOM 2731 N N . SER A 1 359 ? 29.901 7.737 -10.583 1.00 91.50 359 SER A N 1
ATOM 2732 C CA . SER A 1 359 ? 30.690 8.279 -9.466 1.00 91.50 359 SER A CA 1
ATOM 2733 C C . SER A 1 359 ? 31.279 9.659 -9.771 1.00 91.50 359 SER A C 1
ATOM 2735 O O . SER A 1 359 ? 31.715 9.947 -10.886 1.00 91.50 359 SER A O 1
ATOM 2737 N N . GLY A 1 360 ? 31.357 10.518 -8.749 1.00 87.44 360 GLY A N 1
ATOM 2738 C CA . GLY A 1 360 ? 31.901 11.874 -8.886 1.00 87.44 360 GLY A CA 1
ATOM 2739 C C . GLY A 1 360 ? 30.954 12.824 -9.619 1.00 87.44 360 GLY A C 1
ATOM 2740 O O . GLY A 1 360 ? 31.337 13.460 -10.599 1.00 87.44 360 GLY A O 1
ATOM 2741 N N . VAL A 1 361 ? 29.714 12.886 -9.146 1.00 87.25 361 VAL A N 1
ATOM 2742 C CA . VAL A 1 361 ? 28.610 13.633 -9.758 1.00 87.25 361 VAL A CA 1
ATOM 2743 C C . VAL A 1 361 ? 28.592 15.100 -9.287 1.00 87.25 361 VAL A C 1
ATOM 2745 O O . VAL A 1 361 ? 28.930 15.368 -8.133 1.00 87.25 361 VAL A O 1
ATOM 2748 N N . PRO A 1 362 ? 28.233 16.071 -10.147 1.00 79.56 362 PRO A N 1
ATOM 2749 C CA . PRO A 1 362 ? 28.385 17.499 -9.846 1.00 79.56 362 PRO A CA 1
ATOM 2750 C C . PRO A 1 362 ? 27.297 18.080 -8.930 1.00 79.56 362 PRO A C 1
ATOM 2752 O O . PRO A 1 362 ? 27.601 18.944 -8.112 1.00 79.56 362 PRO A O 1
ATOM 2755 N N . LEU A 1 363 ? 26.037 17.654 -9.081 1.00 76.56 363 LEU A N 1
ATOM 2756 C CA . LEU A 1 363 ? 24.895 18.196 -8.328 1.00 76.56 363 LEU A CA 1
ATOM 2757 C C . LEU A 1 363 ? 24.439 17.269 -7.198 1.00 76.56 363 LEU A C 1
ATOM 2759 O O . LEU A 1 363 ? 24.006 17.771 -6.166 1.00 76.56 363 LEU A O 1
ATOM 2763 N N . GLY A 1 364 ? 24.546 15.944 -7.371 1.00 73.81 364 GLY A N 1
ATOM 2764 C CA . GLY A 1 364 ? 24.271 14.961 -6.312 1.00 73.81 364 GLY A CA 1
ATOM 2765 C C . GLY A 1 364 ? 22.869 15.053 -5.687 1.00 73.81 364 GLY A C 1
ATOM 2766 O O . GLY A 1 364 ? 22.681 14.615 -4.556 1.00 73.81 364 GLY A O 1
ATOM 2767 N N . GLN A 1 365 ? 21.893 15.636 -6.398 1.00 83.12 365 GLN A N 1
ATOM 2768 C CA . GLN A 1 365 ? 20.532 15.907 -5.900 1.00 83.12 365 GLN A CA 1
ATOM 2769 C C . GLN A 1 365 ? 19.587 14.699 -5.986 1.00 83.12 365 GLN A C 1
ATOM 2771 O O . GLN A 1 365 ? 18.401 14.821 -5.704 1.00 83.12 365 GLN A O 1
ATOM 2776 N N . ALA A 1 366 ? 20.088 13.542 -6.397 1.00 86.06 366 ALA A N 1
ATOM 2777 C CA . ALA A 1 366 ? 19.400 12.263 -6.326 1.00 86.06 366 ALA A CA 1
ATOM 2778 C C . ALA A 1 366 ? 20.425 11.208 -5.900 1.00 86.06 366 ALA A C 1
ATOM 2780 O O . ALA A 1 366 ? 21.628 11.375 -6.121 1.00 86.06 366 ALA A O 1
ATOM 2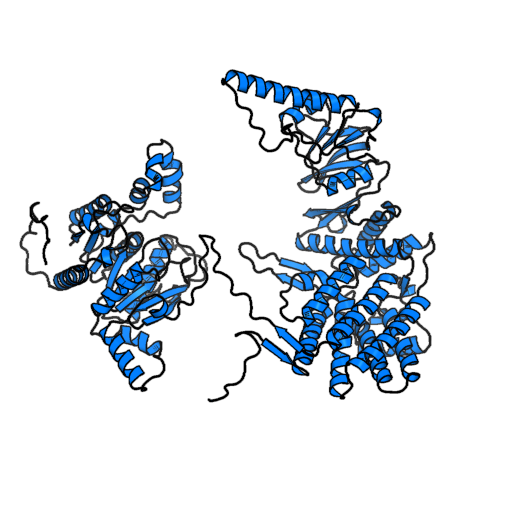781 N N . CYS A 1 367 ? 19.961 10.159 -5.234 1.00 88.94 367 CYS A N 1
ATOM 2782 C CA . CYS A 1 367 ? 20.837 9.145 -4.662 1.00 88.94 367 CYS A CA 1
ATOM 2783 C C . CYS A 1 367 ? 20.198 7.760 -4.717 1.00 88.94 367 CYS A C 1
ATOM 2785 O O . CYS A 1 367 ? 18.977 7.627 -4.818 1.00 88.94 367 CYS A O 1
ATOM 2787 N N . SER A 1 368 ? 21.043 6.735 -4.645 1.00 92.06 368 SER A N 1
ATOM 2788 C CA . SER A 1 368 ? 20.614 5.339 -4.619 1.00 92.06 368 SER A CA 1
ATOM 2789 C C . SER A 1 368 ? 20.986 4.714 -3.278 1.00 92.06 368 SER A C 1
ATOM 2791 O O . SER A 1 368 ? 22.158 4.693 -2.898 1.00 92.06 368 SER A O 1
ATOM 2793 N N . VAL A 1 369 ? 19.989 4.198 -2.565 1.00 94.25 369 VAL A N 1
ATOM 2794 C CA . VAL A 1 369 ? 20.172 3.393 -1.356 1.00 94.25 369 VAL A CA 1
ATOM 2795 C C . VAL A 1 369 ? 20.027 1.930 -1.738 1.00 94.25 369 VAL A C 1
ATOM 2797 O O . VAL A 1 369 ? 18.993 1.523 -2.267 1.00 94.25 369 VAL A O 1
ATOM 2800 N N . VAL A 1 370 ? 21.054 1.132 -1.469 1.00 94.81 370 VAL A N 1
ATOM 2801 C CA . VAL A 1 370 ? 21.022 -0.315 -1.677 1.00 94.81 370 VAL A CA 1
ATOM 2802 C C . VAL A 1 370 ? 20.653 -0.981 -0.361 1.00 94.81 370 VAL A C 1
ATOM 2804 O O . VAL A 1 370 ? 21.363 -0.830 0.631 1.00 94.81 370 VAL A O 1
ATOM 2807 N N . LEU A 1 371 ? 19.554 -1.731 -0.367 1.00 94.81 371 LEU A N 1
ATOM 2808 C CA . LEU A 1 371 ? 19.120 -2.569 0.742 1.00 94.81 371 LEU A CA 1
ATOM 2809 C C . LEU A 1 371 ? 19.527 -4.018 0.488 1.00 94.81 371 LEU A C 1
ATOM 2811 O O . LEU A 1 371 ? 19.181 -4.603 -0.543 1.00 94.81 371 LEU A O 1
ATOM 2815 N N . ARG A 1 372 ? 20.253 -4.586 1.448 1.00 92.62 372 ARG A N 1
ATOM 2816 C CA . ARG A 1 372 ? 20.674 -5.990 1.492 1.00 92.62 372 ARG A CA 1
ATOM 2817 C C . ARG A 1 372 ? 19.925 -6.691 2.615 1.00 92.62 372 ARG A C 1
ATOM 2819 O O . ARG A 1 372 ? 19.608 -6.066 3.619 1.00 92.62 372 ARG A O 1
ATOM 2826 N N . GLY A 1 373 ? 19.596 -7.965 2.435 1.00 91.12 373 GLY A N 1
ATOM 2827 C CA . GLY A 1 373 ? 18.789 -8.691 3.412 1.00 91.12 373 GLY A CA 1
ATOM 2828 C C . GLY A 1 373 ? 18.603 -10.161 3.067 1.00 91.12 373 GLY A C 1
ATOM 2829 O O . GLY A 1 373 ? 18.689 -10.568 1.907 1.00 91.12 373 GLY A O 1
ATOM 2830 N N . ALA A 1 374 ? 18.344 -10.969 4.096 1.00 90.56 374 ALA A N 1
ATOM 2831 C CA . ALA A 1 374 ? 18.277 -12.424 3.977 1.00 90.56 374 ALA A CA 1
ATOM 2832 C C . ALA A 1 374 ? 17.030 -12.923 3.228 1.00 90.56 374 ALA A C 1
ATOM 2834 O O . ALA A 1 374 ? 17.108 -13.902 2.487 1.00 90.56 374 ALA A O 1
ATOM 2835 N N . THR A 1 375 ? 15.882 -12.268 3.416 1.00 90.19 375 THR A N 1
ATOM 2836 C CA . THR A 1 375 ? 14.602 -12.664 2.812 1.00 90.19 375 THR A CA 1
ATOM 2837 C C . THR A 1 375 ? 13.916 -11.477 2.147 1.00 90.19 375 THR A C 1
ATOM 2839 O O . THR A 1 375 ? 14.122 -10.323 2.528 1.00 90.19 375 THR A O 1
ATOM 2842 N N . GLN A 1 376 ? 13.062 -11.764 1.162 1.00 89.31 376 GLN A N 1
ATOM 2843 C CA . GLN A 1 376 ? 12.322 -10.730 0.438 1.00 89.31 376 GLN A CA 1
ATOM 2844 C C . GLN A 1 376 ? 11.380 -9.953 1.365 1.00 89.31 376 GLN A C 1
ATOM 2846 O O . GLN A 1 376 ? 11.270 -8.741 1.243 1.00 89.31 376 GLN A O 1
ATOM 2851 N N . GLN A 1 377 ? 10.763 -10.628 2.337 1.00 88.00 377 GLN A N 1
ATOM 2852 C CA . GLN A 1 377 ? 9.840 -10.007 3.288 1.00 88.00 377 GLN A CA 1
ATOM 2853 C C . GLN A 1 377 ? 10.546 -8.982 4.181 1.00 88.00 377 GLN A C 1
ATOM 2855 O O . GLN A 1 377 ? 10.004 -7.908 4.420 1.00 88.00 377 GLN A O 1
ATOM 2860 N N . ILE A 1 378 ? 11.766 -9.291 4.640 1.00 89.12 378 ILE A N 1
ATOM 2861 C CA . ILE A 1 378 ? 12.573 -8.348 5.425 1.00 89.12 378 ILE A CA 1
ATOM 2862 C C . ILE A 1 378 ? 12.972 -7.150 4.560 1.00 89.12 378 ILE A C 1
ATOM 2864 O O . ILE A 1 378 ? 12.906 -6.022 5.033 1.00 89.12 378 ILE A O 1
ATOM 2868 N N . LEU A 1 379 ? 13.353 -7.373 3.297 1.00 91.69 379 LEU A N 1
ATOM 2869 C CA . LEU A 1 379 ? 13.700 -6.289 2.373 1.00 91.69 379 LEU A CA 1
ATOM 2870 C C . LEU A 1 379 ? 12.512 -5.373 2.067 1.00 91.69 379 LEU A C 1
ATOM 2872 O O . LEU A 1 379 ? 12.676 -4.157 2.038 1.00 91.69 379 LEU A O 1
ATOM 2876 N N . ASP A 1 380 ? 11.331 -5.947 1.841 1.00 89.50 380 ASP A N 1
ATOM 2877 C CA . ASP A 1 380 ? 10.112 -5.188 1.566 1.00 89.50 380 ASP A CA 1
ATOM 2878 C C . ASP A 1 380 ? 9.701 -4.342 2.781 1.00 89.50 380 ASP A C 1
ATOM 2880 O O . ASP A 1 380 ? 9.310 -3.186 2.622 1.00 89.50 380 ASP A O 1
ATOM 2884 N N . GLU A 1 381 ? 9.832 -4.878 3.997 1.00 87.38 381 GLU A N 1
ATOM 2885 C CA . GLU A 1 381 ? 9.556 -4.114 5.216 1.00 87.38 381 GLU A CA 1
ATOM 2886 C C . GLU A 1 381 ? 10.661 -3.094 5.531 1.00 87.38 381 GLU A C 1
ATOM 2888 O O . GLU A 1 381 ? 10.370 -2.002 6.016 1.00 87.38 381 GLU A O 1
ATOM 2893 N N . ALA A 1 382 ? 11.923 -3.395 5.220 1.00 91.19 382 ALA A N 1
ATOM 2894 C CA . ALA A 1 382 ? 13.031 -2.456 5.365 1.00 91.19 382 ALA A CA 1
ATOM 2895 C C . ALA A 1 382 ? 12.906 -1.260 4.413 1.00 91.19 382 ALA A C 1
ATOM 2897 O O . ALA A 1 382 ? 13.139 -0.127 4.827 1.00 91.19 382 ALA A O 1
ATOM 2898 N N . GLU A 1 383 ? 12.505 -1.494 3.160 1.00 91.44 383 GLU A N 1
ATOM 2899 C CA . GLU A 1 383 ? 12.207 -0.433 2.194 1.00 91.44 383 GLU A CA 1
ATOM 2900 C C . GLU A 1 383 ? 11.106 0.489 2.714 1.00 91.44 383 GLU A C 1
ATOM 2902 O O . GLU A 1 383 ? 11.282 1.707 2.701 1.00 91.44 383 GLU A O 1
ATOM 2907 N N . ARG A 1 384 ? 10.006 -0.077 3.225 1.00 88.12 384 ARG A N 1
ATOM 2908 C CA . ARG A 1 384 ? 8.923 0.712 3.829 1.00 88.12 384 ARG A CA 1
ATOM 2909 C C . ARG A 1 384 ? 9.384 1.474 5.063 1.00 88.12 384 ARG A C 1
ATOM 2911 O O . ARG A 1 384 ? 9.191 2.678 5.150 1.00 88.12 384 ARG A O 1
ATOM 2918 N N . SER A 1 385 ? 10.079 0.802 5.974 1.00 89.25 385 SER A N 1
ATOM 2919 C CA . SER A 1 385 ? 10.601 1.417 7.197 1.00 89.25 385 SER A CA 1
ATOM 2920 C C . SER A 1 385 ? 11.516 2.603 6.894 1.00 89.25 385 SER A C 1
ATOM 2922 O O . SER A 1 385 ? 11.443 3.636 7.562 1.00 89.25 385 SER A O 1
ATOM 2924 N N . LEU A 1 386 ? 12.365 2.463 5.872 1.00 91.56 386 LEU A N 1
ATOM 2925 C CA . LEU A 1 386 ? 13.221 3.536 5.391 1.00 91.56 386 LEU A CA 1
ATOM 2926 C C . LEU A 1 386 ? 12.407 4.646 4.718 1.00 91.56 386 LEU A C 1
ATOM 2928 O O . LEU A 1 386 ? 12.702 5.816 4.943 1.00 91.56 386 LEU A O 1
ATOM 2932 N N . HIS A 1 387 ? 11.391 4.306 3.922 1.00 89.81 387 HIS A N 1
ATOM 2933 C CA . HIS A 1 387 ? 10.498 5.280 3.295 1.00 89.81 387 HIS A CA 1
ATOM 2934 C C . HIS A 1 387 ? 9.825 6.186 4.332 1.00 89.81 387 HIS A C 1
ATOM 2936 O O . HIS A 1 387 ? 9.874 7.406 4.184 1.00 89.81 387 HIS A O 1
ATOM 2942 N N . ASP A 1 388 ? 9.289 5.621 5.410 1.00 88.94 388 ASP A N 1
ATOM 2943 C CA . ASP A 1 388 ? 8.650 6.386 6.485 1.00 88.94 388 ASP A CA 1
ATOM 2944 C C . ASP A 1 388 ? 9.653 7.332 7.161 1.00 88.94 388 ASP A C 1
ATOM 2946 O O . ASP A 1 388 ? 9.387 8.522 7.336 1.00 88.94 388 ASP A O 1
ATOM 2950 N N . ALA A 1 389 ? 10.861 6.836 7.462 1.00 90.75 389 ALA A N 1
ATOM 2951 C CA . ALA A 1 389 ? 11.924 7.661 8.030 1.00 90.75 389 ALA A CA 1
ATOM 2952 C C . ALA A 1 389 ? 12.296 8.816 7.085 1.00 90.75 389 ALA A C 1
ATOM 2954 O O . ALA A 1 389 ? 12.411 9.964 7.516 1.00 90.75 389 ALA A O 1
ATOM 2955 N N . LEU A 1 390 ? 12.425 8.550 5.781 1.00 91.44 390 LEU A N 1
ATOM 2956 C CA . LEU A 1 390 ? 12.657 9.589 4.780 1.00 91.44 390 LEU A CA 1
ATOM 2957 C C . LEU A 1 390 ? 11.495 10.597 4.763 1.00 91.44 390 LEU A C 1
ATOM 2959 O O . LEU A 1 390 ? 11.743 11.800 4.809 1.00 91.44 390 LEU A O 1
ATOM 2963 N N . CYS A 1 391 ? 10.235 10.168 4.781 1.00 89.62 391 CYS A N 1
ATOM 2964 C CA . CYS A 1 391 ? 9.076 11.068 4.819 1.00 89.62 391 CYS A CA 1
ATOM 2965 C C . CYS A 1 391 ? 9.087 12.009 6.036 1.00 89.62 391 CYS A C 1
ATOM 2967 O O . CYS A 1 391 ? 8.878 13.222 5.901 1.00 89.62 391 CYS A O 1
ATOM 2969 N N . VAL A 1 392 ? 9.414 11.489 7.220 1.00 90.31 392 VAL A N 1
ATOM 2970 C CA . VAL A 1 392 ? 9.487 12.299 8.444 1.00 90.31 392 VAL A CA 1
ATOM 2971 C C . VAL A 1 392 ? 10.622 13.311 8.366 1.00 90.31 392 VAL A C 1
ATOM 2973 O O . VAL A 1 392 ? 10.417 14.495 8.643 1.00 90.31 392 VAL A O 1
ATOM 2976 N N . LEU A 1 393 ? 11.814 12.876 7.953 1.00 90.19 393 LEU A N 1
ATOM 2977 C CA . LEU A 1 393 ? 12.982 13.749 7.841 1.00 90.19 393 LEU A CA 1
ATOM 2978 C C . LEU A 1 393 ? 12.766 14.837 6.787 1.00 90.19 393 LEU A C 1
ATOM 2980 O O . LEU A 1 393 ? 13.070 16.006 7.021 1.00 90.19 393 LEU A O 1
ATOM 2984 N N . THR A 1 394 ? 12.190 14.479 5.641 1.00 88.25 394 THR A N 1
ATOM 2985 C CA . THR A 1 394 ? 11.867 15.431 4.574 1.00 88.25 394 THR A CA 1
ATOM 2986 C C . THR A 1 394 ? 10.819 16.453 5.016 1.00 88.25 394 THR A C 1
ATOM 2988 O O . THR A 1 394 ? 10.951 17.642 4.708 1.00 88.25 394 THR A O 1
ATOM 2991 N N . THR A 1 395 ? 9.829 16.034 5.807 1.00 85.25 395 THR A N 1
ATOM 2992 C CA . THR A 1 395 ? 8.862 16.947 6.426 1.00 85.25 395 THR A CA 1
ATOM 2993 C C . THR A 1 395 ? 9.522 17.843 7.473 1.00 85.25 395 THR A C 1
ATOM 2995 O O . THR A 1 395 ? 9.244 19.040 7.509 1.00 85.25 395 THR A O 1
ATOM 2998 N N . HIS A 1 396 ? 10.447 17.316 8.276 1.00 87.12 396 HIS A N 1
ATOM 2999 C CA . HIS A 1 396 ? 11.168 18.090 9.289 1.00 87.12 396 HIS A CA 1
ATOM 3000 C C . HIS A 1 396 ? 12.119 19.138 8.684 1.00 87.12 396 HIS A C 1
ATOM 3002 O O . HIS A 1 396 ? 12.254 20.245 9.201 1.00 87.12 396 HIS A O 1
ATOM 3008 N N . VAL A 1 397 ? 12.724 18.857 7.525 1.00 85.62 397 VAL A N 1
ATOM 3009 C CA . VAL A 1 397 ? 13.502 19.867 6.785 1.00 85.62 397 VAL A CA 1
ATOM 3010 C C . VAL A 1 397 ? 12.624 21.062 6.377 1.00 85.62 397 VAL A C 1
ATOM 3012 O O . VAL A 1 397 ? 13.119 22.192 6.322 1.00 85.62 397 VAL A O 1
ATOM 3015 N N . ARG A 1 398 ? 11.322 20.841 6.132 1.00 84.19 398 ARG A N 1
ATOM 3016 C CA . ARG A 1 398 ? 10.340 21.907 5.859 1.00 84.19 398 ARG A CA 1
ATOM 3017 C C . ARG A 1 398 ? 9.845 22.581 7.147 1.00 84.19 398 ARG A C 1
ATOM 3019 O O . ARG A 1 398 ? 9.774 23.807 7.185 1.00 84.19 398 ARG A O 1
ATOM 3026 N N . ASP A 1 399 ? 9.527 21.806 8.186 1.00 85.94 399 ASP A N 1
ATOM 3027 C CA . ASP A 1 399 ? 9.120 22.283 9.516 1.00 85.94 399 ASP A CA 1
ATOM 3028 C C . ASP A 1 399 ? 10.137 21.876 10.594 1.00 85.94 399 ASP A C 1
ATOM 3030 O O . ASP A 1 399 ? 10.088 20.774 11.141 1.00 85.94 399 ASP A O 1
ATOM 3034 N N . LYS A 1 400 ? 11.035 22.809 10.935 1.00 88.44 400 LYS A N 1
ATOM 3035 C CA . LYS A 1 400 ? 12.175 22.606 11.852 1.00 88.44 400 LYS A CA 1
ATOM 3036 C C . LYS A 1 400 ? 11.795 22.516 13.334 1.00 88.44 400 LYS A C 1
ATOM 3038 O O . LYS A 1 400 ? 12.660 22.630 14.201 1.00 88.44 400 LYS A O 1
ATOM 3043 N N . ARG A 1 401 ? 10.506 22.389 13.644 1.00 91.12 401 ARG A N 1
ATOM 3044 C CA . ARG A 1 401 ? 10.011 22.279 15.015 1.00 91.12 401 ARG A CA 1
ATOM 3045 C C . ARG A 1 401 ? 9.982 20.824 15.463 1.00 91.12 401 ARG A C 1
ATOM 3047 O O . ARG A 1 401 ? 9.478 19.953 14.752 1.00 91.12 401 ARG A O 1
ATOM 3054 N N . VAL A 1 402 ? 10.466 20.593 16.672 1.00 91.81 402 VAL A N 1
ATOM 3055 C CA . VAL A 1 402 ? 10.522 19.288 17.338 1.00 91.81 402 VAL A CA 1
ATOM 3056 C C . VAL A 1 402 ? 9.801 19.342 18.675 1.00 91.81 402 VAL A C 1
ATOM 3058 O O . VAL A 1 402 ? 9.663 20.405 19.286 1.00 91.81 402 VAL A O 1
ATOM 3061 N N . VAL A 1 403 ? 9.313 18.183 19.104 1.00 93.12 403 VAL A N 1
ATOM 3062 C CA . VAL A 1 403 ? 8.587 17.985 20.359 1.00 93.12 403 VAL A CA 1
ATOM 3063 C C . VAL A 1 403 ? 9.069 16.703 21.050 1.00 93.12 403 VAL A C 1
ATOM 3065 O O . VAL A 1 403 ? 9.516 15.777 20.364 1.00 93.12 403 VAL A O 1
ATOM 3068 N N . PRO A 1 404 ? 8.993 16.625 22.393 1.00 93.00 404 PRO A N 1
ATOM 3069 C CA . PRO A 1 404 ? 9.359 15.413 23.120 1.00 93.00 404 PRO A CA 1
ATOM 3070 C C . PRO A 1 404 ? 8.391 14.272 22.781 1.00 93.00 404 PRO A C 1
ATOM 3072 O O . PRO A 1 404 ? 7.168 14.443 22.845 1.00 93.00 404 PRO A O 1
ATOM 3075 N N . GLY A 1 405 ? 8.938 13.116 22.408 1.00 91.62 405 GLY A N 1
ATOM 3076 C CA . GLY A 1 405 ? 8.153 11.944 22.026 1.00 91.62 405 GLY A CA 1
ATOM 3077 C C . GLY A 1 405 ? 7.700 11.075 23.203 1.00 91.62 405 GLY A C 1
ATOM 3078 O O . GLY A 1 405 ? 7.391 11.577 24.284 1.00 91.62 405 GLY A O 1
ATOM 3079 N N . ALA A 1 406 ? 7.643 9.755 22.987 1.00 90.50 406 ALA A N 1
ATOM 3080 C CA . ALA A 1 406 ? 7.397 8.730 24.016 1.00 90.50 406 ALA A CA 1
ATOM 3081 C C . ALA A 1 406 ? 6.179 8.992 24.934 1.00 90.50 406 ALA A C 1
ATOM 3083 O O . ALA A 1 406 ? 6.197 8.672 26.125 1.00 90.50 406 ALA A O 1
ATOM 3084 N N . GLY A 1 407 ? 5.116 9.598 24.394 1.00 91.50 407 GLY A N 1
ATOM 3085 C CA . GLY A 1 407 ? 3.896 9.896 25.146 1.00 91.50 407 GLY A CA 1
ATOM 3086 C C . GLY A 1 407 ? 3.901 11.212 25.931 1.00 91.50 407 GLY A C 1
ATOM 3087 O O . GLY A 1 407 ? 2.870 11.579 26.500 1.00 91.50 407 GLY A O 1
ATOM 3088 N N . ALA A 1 408 ? 5.028 11.929 25.981 1.00 94.19 408 ALA A N 1
ATOM 3089 C CA . ALA A 1 408 ? 5.144 13.188 26.716 1.00 94.19 408 ALA A CA 1
ATOM 3090 C C . ALA A 1 408 ? 4.291 14.295 26.073 1.00 94.19 408 ALA A C 1
ATOM 3092 O O . ALA A 1 408 ? 3.550 14.990 26.769 1.00 94.19 408 ALA A O 1
ATOM 3093 N N . SER A 1 409 ? 4.322 14.416 24.741 1.00 94.44 409 SER A N 1
ATOM 3094 C CA . SER A 1 409 ? 3.499 15.381 23.991 1.00 94.44 409 SER A CA 1
ATOM 3095 C C . SER A 1 409 ? 1.993 15.150 24.179 1.00 94.44 409 SER A C 1
ATOM 3097 O O . SER A 1 409 ? 1.214 16.092 24.357 1.00 94.44 409 SER A O 1
ATOM 3099 N N . GLU A 1 410 ? 1.561 13.892 24.174 1.00 95.25 410 GLU A N 1
ATOM 3100 C CA . GLU A 1 410 ? 0.173 13.492 24.400 1.00 95.25 410 GLU A CA 1
ATOM 3101 C C . GLU A 1 410 ? -0.263 13.796 25.838 1.00 95.25 410 GLU A C 1
ATOM 3103 O O . GLU A 1 410 ? -1.353 14.326 26.055 1.00 95.25 410 GLU A O 1
ATOM 3108 N N . MET A 1 411 ? 0.598 13.537 26.828 1.00 95.31 411 MET A N 1
ATOM 3109 C CA . MET A 1 411 ? 0.301 13.854 28.228 1.00 95.31 411 MET A CA 1
ATOM 3110 C C . MET A 1 411 ? 0.250 15.363 28.488 1.00 95.31 411 MET A C 1
ATOM 3112 O O . MET A 1 411 ? -0.632 15.841 29.212 1.00 95.31 411 MET A O 1
ATOM 3116 N N . LEU A 1 412 ? 1.152 16.128 27.872 1.00 95.31 412 LEU A N 1
ATOM 3117 C CA . LEU A 1 412 ? 1.164 17.585 27.947 1.00 95.31 412 LEU A CA 1
ATOM 3118 C C . LEU A 1 412 ? -0.152 18.160 27.416 1.00 95.31 412 LEU A C 1
ATOM 3120 O O . LEU A 1 412 ? -0.821 18.944 28.092 1.00 95.31 412 LEU A O 1
ATOM 3124 N N . THR A 1 413 ? -0.539 17.749 26.207 1.00 95.50 413 THR A N 1
ATOM 3125 C CA . THR A 1 413 ? -1.778 18.218 25.575 1.00 95.50 413 THR A CA 1
ATOM 3126 C C . THR A 1 413 ? -3.011 17.767 26.358 1.00 95.50 413 THR A C 1
ATOM 3128 O O . THR A 1 413 ? -3.923 18.570 26.555 1.00 95.50 413 THR A O 1
ATOM 3131 N N . ALA A 1 414 ? -3.022 16.546 26.902 1.00 96.25 414 ALA A N 1
ATOM 3132 C CA . ALA A 1 414 ? -4.094 16.069 27.775 1.00 96.25 414 ALA A CA 1
ATOM 3133 C C . ALA A 1 414 ? -4.220 16.909 29.057 1.00 96.25 414 ALA A C 1
ATOM 3135 O O . ALA A 1 414 ? -5.328 17.283 29.442 1.00 96.25 414 ALA A O 1
ATOM 3136 N N . THR A 1 415 ? -3.098 17.251 29.694 1.00 95.31 415 THR A N 1
ATOM 3137 C CA . THR A 1 415 ? -3.070 18.078 30.912 1.00 95.31 415 THR A CA 1
ATOM 3138 C C . THR A 1 415 ? -3.573 19.495 30.628 1.00 95.31 415 THR A C 1
ATOM 3140 O O . THR A 1 415 ? -4.378 20.028 31.393 1.00 95.31 415 THR A O 1
ATOM 3143 N N . ALA A 1 416 ? -3.171 20.083 29.497 1.00 95.69 416 ALA A N 1
ATOM 3144 C CA . ALA A 1 416 ? -3.648 21.395 29.065 1.00 95.69 416 ALA A CA 1
ATOM 3145 C C . ALA A 1 416 ? -5.163 21.398 28.796 1.00 95.69 416 ALA A C 1
ATOM 3147 O O . ALA A 1 416 ? -5.879 22.272 29.288 1.00 95.69 416 ALA A O 1
ATOM 3148 N N . VAL A 1 417 ? -5.673 20.390 28.079 1.00 96.69 417 VAL A N 1
ATOM 3149 C CA . VAL A 1 417 ? -7.113 20.240 27.808 1.00 96.69 417 VAL A CA 1
ATOM 3150 C C . VAL A 1 417 ? -7.905 20.023 29.101 1.00 96.69 417 VAL A C 1
ATOM 3152 O O . VAL A 1 417 ? -8.969 20.619 29.261 1.00 96.69 417 VAL A O 1
ATOM 3155 N N . MET A 1 418 ? -7.384 19.229 30.041 1.00 95.56 418 MET A N 1
ATOM 3156 C CA . MET A 1 418 ? -8.014 18.981 31.345 1.00 95.56 418 MET A CA 1
ATOM 3157 C C . MET A 1 418 ? -8.049 20.236 32.232 1.00 95.56 418 MET A C 1
ATOM 3159 O O . MET A 1 418 ? -9.011 20.464 32.958 1.00 95.56 418 MET A O 1
ATOM 3163 N N . SER A 1 419 ? -7.014 21.078 32.185 1.00 94.69 419 SER A N 1
ATOM 3164 C CA . SER A 1 419 ? -7.026 22.359 32.902 1.00 94.69 419 SER A CA 1
ATOM 3165 C C . SER A 1 419 ? -8.045 23.331 32.303 1.00 94.69 419 SER A C 1
ATOM 3167 O O . SER A 1 419 ? -8.719 24.060 33.033 1.00 94.69 419 SER A O 1
ATOM 3169 N N . GLU A 1 420 ? -8.191 23.334 30.977 1.00 95.75 420 GLU A N 1
ATOM 3170 C CA . GLU A 1 420 ? -9.149 24.205 30.303 1.00 95.75 420 GLU A CA 1
ATOM 3171 C C . GLU A 1 420 ? -10.598 23.720 30.459 1.00 95.75 420 GLU A C 1
ATOM 3173 O O . GLU A 1 420 ? -11.502 24.544 30.597 1.00 95.75 420 GLU A O 1
ATOM 3178 N N . SER A 1 421 ? -10.842 22.405 30.524 1.00 95.88 421 SER A N 1
ATOM 3179 C CA . SER A 1 421 ? -12.192 21.856 30.723 1.00 95.88 421 SER A CA 1
ATOM 3180 C C . SER A 1 421 ? -12.828 22.336 32.031 1.00 95.88 421 SER A C 1
ATOM 3182 O O . SER A 1 421 ? -14.027 22.612 32.050 1.00 95.88 421 SER A O 1
ATOM 3184 N N . GLN A 1 422 ? -12.033 22.534 33.089 1.00 94.06 422 GLN A N 1
ATOM 3185 C CA . GLN A 1 422 ? -12.492 23.065 34.381 1.00 94.06 422 GLN A CA 1
ATOM 3186 C C . GLN A 1 422 ? -13.010 24.509 34.297 1.00 94.06 422 GLN A C 1
ATOM 3188 O O . GLN A 1 422 ? -13.798 24.932 35.143 1.00 94.06 422 GLN A O 1
ATOM 3193 N N . LYS A 1 423 ? -12.581 25.277 33.288 1.00 95.12 423 LYS A N 1
ATOM 3194 C CA . LYS A 1 423 ? -13.013 26.668 33.071 1.00 95.12 423 LYS A CA 1
ATOM 3195 C C . LYS A 1 423 ? -14.273 26.758 32.212 1.00 95.12 423 LYS A C 1
ATOM 3197 O O . LYS A 1 423 ? -14.987 27.759 32.269 1.00 95.12 423 LYS A O 1
ATOM 3202 N N . VAL A 1 424 ? -14.549 25.736 31.402 1.00 92.94 424 VAL A N 1
ATOM 3203 C CA . VAL A 1 424 ? -15.699 25.705 30.493 1.00 92.94 424 VAL A CA 1
ATOM 3204 C C . VAL A 1 424 ? -16.930 25.172 31.236 1.00 92.94 424 VAL A C 1
ATOM 3206 O O . VAL A 1 424 ? -16.890 24.063 31.759 1.00 92.94 424 VAL A O 1
ATOM 3209 N N . PRO A 1 425 ? -18.056 25.906 31.282 1.00 91.00 425 PRO A N 1
ATOM 3210 C CA . PRO A 1 425 ? -19.268 25.414 31.926 1.00 91.00 425 PRO A CA 1
ATOM 3211 C C . PRO A 1 425 ? -20.068 24.459 31.023 1.00 91.00 425 PRO A C 1
ATOM 3213 O O . PRO A 1 425 ? -20.107 24.595 29.799 1.00 91.00 425 PRO A O 1
ATOM 3216 N N . GLY A 1 426 ? -20.808 23.539 31.644 1.00 91.19 426 GLY A N 1
ATOM 3217 C CA . GLY A 1 426 ? -21.820 22.715 30.977 1.00 91.19 426 GLY A CA 1
ATOM 3218 C C . GLY A 1 426 ? -21.299 21.413 30.361 1.00 91.19 426 GLY A C 1
ATOM 3219 O O . GLY A 1 426 ? -20.217 20.931 30.677 1.00 91.19 426 GLY A O 1
ATOM 3220 N N . LYS A 1 427 ? -22.106 20.810 29.476 1.00 93.06 427 LYS A N 1
ATOM 3221 C CA . LYS A 1 427 ? -21.846 19.472 28.902 1.00 93.06 427 LYS A CA 1
ATOM 3222 C C . LYS A 1 427 ? -20.621 19.417 27.982 1.00 93.06 427 LYS A C 1
ATOM 3224 O O . LYS A 1 427 ? -20.082 18.341 27.761 1.00 93.06 427 LYS A O 1
ATOM 3229 N N . GLU A 1 428 ? -20.189 20.557 27.447 1.00 94.19 428 GLU A N 1
ATOM 3230 C CA . GLU A 1 428 ? -18.986 20.639 26.610 1.00 94.19 428 GLU A CA 1
ATOM 3231 C C . GLU A 1 428 ? -17.709 20.361 27.416 1.00 94.19 428 GLU A C 1
ATOM 3233 O O . GLU A 1 428 ? -16.768 19.795 26.869 1.00 94.19 428 GLU A O 1
ATOM 3238 N N . SER A 1 429 ? -17.706 20.681 28.717 1.00 95.62 429 SER A N 1
ATOM 3239 C CA . SER A 1 429 ? -16.607 20.361 29.636 1.00 95.62 429 SER A CA 1
ATOM 3240 C C . SER A 1 429 ? -16.344 18.855 29.698 1.00 95.62 429 SER A C 1
ATOM 3242 O O . SER A 1 429 ? -15.217 18.415 29.492 1.00 95.62 429 SER A O 1
ATOM 3244 N N . LEU A 1 430 ? -17.406 18.051 29.833 1.00 95.06 430 LEU A N 1
ATOM 3245 C CA . LEU A 1 430 ? -17.318 16.585 29.859 1.00 95.06 430 LEU A CA 1
ATOM 3246 C C . LEU A 1 430 ? -16.710 16.017 28.569 1.00 95.06 430 LEU A C 1
ATOM 3248 O O . LEU A 1 430 ? -15.937 15.062 28.613 1.00 95.06 430 LEU A O 1
ATOM 3252 N N . ALA A 1 431 ? -17.030 16.622 27.421 1.00 95.81 431 ALA A N 1
ATOM 3253 C CA . ALA A 1 431 ? -16.443 16.240 26.142 1.00 95.81 431 ALA A CA 1
ATOM 3254 C C . ALA A 1 431 ? -14.956 16.624 26.051 1.00 95.81 431 ALA A C 1
ATOM 3256 O O . ALA A 1 431 ? -14.163 15.856 25.513 1.00 95.81 431 ALA A O 1
ATOM 3257 N N . MET A 1 432 ? -14.540 17.760 26.615 1.00 97.12 432 MET A N 1
ATOM 3258 C CA . MET A 1 432 ? -13.117 18.109 26.705 1.00 97.12 432 MET A CA 1
ATOM 3259 C C . MET A 1 432 ? -12.349 17.149 27.628 1.00 97.12 432 MET A C 1
ATOM 3261 O O . MET A 1 432 ? -11.262 16.699 27.275 1.00 97.12 432 MET A O 1
ATOM 3265 N N . GLU A 1 433 ? -12.925 16.760 28.767 1.00 95.94 433 GLU A N 1
ATOM 3266 C CA . GLU A 1 433 ? -12.322 15.754 29.654 1.00 95.94 433 GLU A CA 1
ATOM 3267 C C . GLU A 1 433 ? -12.184 14.390 28.967 1.00 95.94 433 GLU A C 1
ATOM 3269 O O . GLU A 1 433 ? -11.153 13.729 29.088 1.00 95.94 433 GLU A O 1
ATOM 3274 N N . ALA A 1 434 ? -13.208 13.975 28.216 1.00 96.62 434 ALA A N 1
ATOM 3275 C CA . ALA A 1 434 ? -13.185 12.764 27.402 1.00 96.62 434 ALA A CA 1
ATOM 3276 C C . ALA A 1 434 ? -12.076 12.799 26.341 1.00 96.62 434 ALA A C 1
ATOM 3278 O O . ALA A 1 434 ? -11.361 11.817 26.156 1.00 96.62 434 ALA A O 1
ATOM 3279 N N . TYR A 1 435 ? -11.880 13.948 25.695 1.00 97.38 435 TYR A N 1
ATOM 3280 C CA . TYR A 1 435 ? -10.793 14.153 24.742 1.00 97.38 435 TYR A CA 1
ATOM 3281 C C . TYR A 1 435 ? -9.413 13.991 25.401 1.00 97.38 435 TYR A C 1
ATOM 3283 O O . TYR A 1 435 ? -8.540 13.305 24.870 1.00 97.38 435 TYR A O 1
ATOM 3291 N N . ALA A 1 436 ? -9.220 14.567 26.592 1.00 96.81 436 ALA A N 1
ATOM 3292 C CA . ALA A 1 436 ? -7.987 14.399 27.360 1.00 96.81 436 ALA A CA 1
ATOM 3293 C C . ALA A 1 436 ? -7.754 12.933 27.775 1.00 96.81 436 ALA A C 1
ATOM 3295 O O . ALA A 1 436 ? -6.625 12.450 27.704 1.00 96.81 436 ALA A O 1
ATOM 3296 N N . ARG A 1 437 ? -8.807 12.191 28.152 1.00 96.06 437 ARG A N 1
ATOM 3297 C CA . ARG A 1 437 ? -8.702 10.746 28.426 1.00 96.06 437 ARG A CA 1
ATOM 3298 C C . ARG A 1 437 ? -8.291 9.950 27.189 1.00 96.06 437 ARG A C 1
ATOM 3300 O O . ARG A 1 437 ? -7.426 9.088 27.311 1.00 96.06 437 ARG A O 1
ATOM 3307 N N . ALA A 1 438 ? -8.847 10.264 26.018 1.00 96.69 438 ALA A N 1
ATOM 3308 C CA . ALA A 1 438 ? -8.469 9.622 24.760 1.00 96.69 438 ALA A CA 1
ATOM 3309 C C . ALA A 1 438 ? -6.994 9.879 24.397 1.00 96.69 438 ALA A C 1
ATOM 3311 O O . ALA A 1 438 ? -6.301 8.955 23.980 1.00 96.69 438 ALA A O 1
ATOM 3312 N N . LEU A 1 439 ? -6.472 11.092 24.628 1.00 95.94 439 LEU A N 1
ATOM 3313 C CA . LEU A 1 439 ? -5.043 11.389 24.439 1.00 95.94 439 LEU A CA 1
ATOM 3314 C C . LEU A 1 439 ? -4.148 10.524 25.339 1.00 95.94 439 LEU A C 1
ATOM 3316 O O . LEU A 1 439 ? -3.147 9.992 24.872 1.00 95.94 439 LEU A O 1
ATOM 3320 N N . ILE A 1 440 ? -4.537 10.320 26.602 1.00 96.12 440 ILE A N 1
ATOM 3321 C CA . ILE A 1 440 ? -3.802 9.476 27.564 1.00 96.12 440 ILE A CA 1
ATOM 3322 C C . ILE A 1 440 ? -3.786 7.997 27.136 1.00 96.12 440 ILE A C 1
ATOM 3324 O O . ILE A 1 440 ? -2.881 7.249 27.516 1.00 96.12 440 ILE A O 1
ATOM 3328 N N . LYS A 1 441 ? -4.740 7.545 26.313 1.00 95.75 441 LYS A N 1
ATOM 3329 C CA . LYS A 1 441 ? -4.749 6.159 25.825 1.00 95.75 441 LYS A CA 1
ATOM 3330 C C . LYS A 1 441 ? -3.578 5.837 24.907 1.00 95.75 441 LYS A C 1
ATOM 3332 O O . LYS A 1 441 ? -3.111 4.709 24.958 1.00 95.75 441 LYS A O 1
ATOM 3337 N N . LEU A 1 442 ? -3.046 6.798 24.153 1.00 95.38 442 LEU A N 1
ATOM 3338 C CA . LEU A 1 442 ? -1.871 6.568 23.303 1.00 95.38 442 LEU A CA 1
ATOM 3339 C C . LEU A 1 442 ? -0.643 6.087 24.105 1.00 95.38 442 LEU A C 1
ATOM 3341 O O . LEU A 1 442 ? -0.175 4.981 23.836 1.00 95.38 442 LEU A O 1
ATOM 3345 N N . PRO A 1 443 ? -0.152 6.818 25.128 1.00 95.31 443 PRO A N 1
ATOM 3346 C CA . PRO A 1 443 ? 0.937 6.323 25.965 1.00 95.31 443 PRO A CA 1
ATOM 3347 C C . PRO A 1 443 ? 0.558 5.071 26.765 1.00 95.31 443 PRO A C 1
ATOM 3349 O O . PRO A 1 443 ? 1.408 4.215 26.984 1.00 95.31 443 PRO A O 1
ATOM 3352 N N . THR A 1 444 ? -0.717 4.912 27.145 1.00 95.62 444 THR A N 1
ATOM 3353 C CA . THR A 1 444 ? -1.194 3.685 27.815 1.00 95.62 444 THR A CA 1
ATOM 3354 C C . THR A 1 444 ? -0.950 2.452 26.935 1.00 95.62 444 THR A C 1
ATOM 3356 O O . THR A 1 444 ? -0.388 1.466 27.396 1.00 95.62 444 THR A O 1
ATOM 3359 N N . ILE A 1 445 ? -1.304 2.539 25.651 1.00 95.31 445 ILE A N 1
ATOM 3360 C CA . ILE A 1 445 ? -1.147 1.457 24.671 1.00 95.31 445 ILE A CA 1
ATOM 3361 C C . ILE A 1 445 ? 0.330 1.148 24.409 1.00 95.31 445 ILE A C 1
ATOM 3363 O O . ILE A 1 445 ? 0.690 -0.013 24.241 1.00 95.31 445 ILE A O 1
ATOM 3367 N N . ILE A 1 446 ? 1.195 2.168 24.401 1.00 93.81 446 ILE A N 1
ATOM 3368 C CA . ILE A 1 446 ? 2.647 1.968 24.282 1.00 93.81 446 ILE A CA 1
ATOM 3369 C C . ILE A 1 446 ? 3.166 1.122 25.456 1.00 93.81 446 ILE A C 1
ATOM 3371 O O . ILE A 1 446 ? 3.929 0.182 25.231 1.00 93.81 446 ILE A O 1
ATOM 3375 N N . CYS A 1 447 ? 2.723 1.406 26.687 1.00 94.50 447 CYS A N 1
ATOM 3376 C CA . CYS A 1 447 ? 3.059 0.592 27.860 1.00 94.50 447 CYS A CA 1
ATOM 3377 C C . CYS A 1 447 ? 2.481 -0.829 27.774 1.00 94.50 447 CYS A C 1
ATOM 3379 O O . CYS A 1 447 ? 3.195 -1.786 28.072 1.00 94.50 447 CYS A O 1
ATOM 3381 N N . ASP A 1 448 ? 1.225 -0.975 27.336 1.00 93.94 448 ASP A N 1
ATOM 3382 C CA . ASP A 1 448 ? 0.568 -2.282 27.197 1.00 93.94 448 ASP A CA 1
ATOM 3383 C C . ASP A 1 448 ? 1.315 -3.176 26.192 1.00 93.94 448 ASP A C 1
ATOM 3385 O O . ASP A 1 448 ? 1.592 -4.340 26.477 1.00 93.94 448 ASP A O 1
ATOM 3389 N N . ASN A 1 449 ? 1.709 -2.624 25.037 1.00 93.56 449 ASN A N 1
ATOM 3390 C CA . ASN A 1 449 ? 2.475 -3.351 24.020 1.00 93.56 449 ASN A CA 1
ATOM 3391 C C . ASN A 1 449 ? 3.889 -3.713 24.506 1.00 93.56 449 ASN A C 1
ATOM 3393 O O . ASN A 1 449 ? 4.440 -4.732 24.097 1.00 93.56 449 ASN A O 1
ATOM 3397 N N . ALA A 1 450 ? 4.465 -2.916 25.409 1.00 92.06 450 ALA A N 1
ATOM 3398 C CA . ALA A 1 450 ? 5.728 -3.227 26.071 1.00 92.06 450 ALA A CA 1
ATOM 3399 C C . ALA A 1 450 ? 5.600 -4.270 27.201 1.00 92.06 450 ALA A C 1
ATOM 3401 O O . ALA A 1 450 ? 6.619 -4.752 27.694 1.00 92.06 450 ALA A O 1
ATOM 3402 N N . GLY A 1 451 ? 4.379 -4.626 27.617 1.00 92.62 451 GLY A N 1
ATOM 3403 C CA . GLY A 1 451 ? 4.133 -5.529 28.745 1.00 92.62 451 GLY A CA 1
ATOM 3404 C C . GLY A 1 451 ? 4.389 -4.902 30.121 1.00 92.62 451 GLY A C 1
ATOM 3405 O O . GLY A 1 451 ? 4.604 -5.628 31.090 1.00 92.62 451 GLY A O 1
ATOM 3406 N N . LEU A 1 452 ? 4.392 -3.569 30.209 1.00 93.38 452 LEU A N 1
ATOM 3407 C CA . LEU A 1 452 ? 4.576 -2.816 31.452 1.00 93.38 452 LEU A CA 1
ATOM 3408 C C . LEU A 1 452 ? 3.228 -2.573 32.153 1.00 93.38 452 LEU A C 1
ATOM 3410 O O . LEU A 1 452 ? 2.180 -2.598 31.508 1.00 93.38 452 LEU A O 1
ATOM 3414 N N . ASP A 1 453 ? 3.241 -2.274 33.459 1.00 94.00 453 ASP A N 1
ATOM 3415 C CA . ASP A 1 453 ? 2.029 -1.811 34.154 1.00 94.00 453 ASP A CA 1
ATOM 3416 C C . ASP A 1 453 ? 1.684 -0.384 33.703 1.00 94.00 453 ASP A C 1
ATOM 3418 O O . ASP A 1 453 ? 2.196 0.624 34.207 1.00 94.00 453 ASP A O 1
ATOM 3422 N N . SER A 1 454 ? 0.800 -0.307 32.711 1.00 93.56 454 SER A N 1
ATOM 3423 C CA . SER A 1 454 ? 0.361 0.952 32.127 1.00 93.56 454 SER A CA 1
ATOM 3424 C C . SER A 1 454 ? -0.391 1.832 33.125 1.00 93.56 454 SER A C 1
ATOM 3426 O O . SER A 1 454 ? -0.284 3.056 33.046 1.00 93.56 454 SER A O 1
ATOM 3428 N N . ALA A 1 455 ? -1.096 1.266 34.108 1.00 93.12 455 ALA A N 1
ATOM 3429 C CA . ALA A 1 455 ? -1.840 2.055 35.083 1.00 93.12 455 ALA A CA 1
ATOM 3430 C C . ALA A 1 455 ? -0.899 2.802 36.039 1.00 93.12 455 ALA A C 1
ATOM 3432 O O . ALA A 1 455 ? -1.104 3.994 36.303 1.00 93.12 455 ALA A O 1
ATOM 3433 N N . GLU A 1 456 ? 0.145 2.126 36.524 1.00 93.88 456 GLU A N 1
ATOM 3434 C CA . GLU A 1 456 ? 1.135 2.718 37.426 1.00 93.88 456 GLU A CA 1
ATOM 3435 C C . GLU A 1 456 ? 1.969 3.796 36.717 1.00 93.88 456 GLU A C 1
ATOM 3437 O O . GLU A 1 456 ? 2.030 4.943 37.177 1.00 93.88 456 GLU A O 1
ATOM 3442 N N . ILE A 1 457 ? 2.546 3.471 35.554 1.00 94.31 457 ILE A N 1
ATOM 3443 C CA . ILE A 1 457 ? 3.421 4.388 34.807 1.00 94.31 457 ILE A CA 1
ATOM 3444 C C . ILE A 1 457 ? 2.666 5.656 34.405 1.00 94.31 457 ILE A C 1
ATOM 3446 O O . ILE A 1 457 ? 3.127 6.768 34.666 1.00 94.31 457 ILE A O 1
ATOM 3450 N N . ILE A 1 458 ? 1.469 5.522 33.828 1.00 94.88 458 ILE A N 1
ATOM 3451 C CA . ILE A 1 458 ? 0.681 6.675 33.373 1.00 94.88 458 ILE A CA 1
ATOM 3452 C C . ILE A 1 458 ? 0.272 7.570 34.546 1.00 94.88 458 ILE A C 1
ATOM 3454 O O . ILE A 1 458 ? 0.253 8.798 34.407 1.00 94.88 458 ILE A O 1
ATOM 3458 N N . SER A 1 459 ? -0.010 6.989 35.716 1.00 94.12 459 SER A N 1
ATOM 3459 C CA . SER A 1 459 ? -0.285 7.757 36.932 1.00 94.12 459 SER A CA 1
ATOM 3460 C C . SER A 1 459 ? 0.918 8.618 37.341 1.00 94.12 459 SER A C 1
ATOM 3462 O O . SER A 1 459 ? 0.751 9.810 37.625 1.00 94.12 459 SER A O 1
ATOM 3464 N N . HIS A 1 460 ? 2.131 8.054 37.299 1.00 93.94 460 HIS A N 1
ATOM 3465 C CA . HIS A 1 460 ? 3.370 8.774 37.593 1.00 93.94 460 HIS A CA 1
ATOM 3466 C C . HIS A 1 460 ? 3.681 9.871 36.563 1.00 93.94 460 HIS A C 1
ATOM 3468 O O . HIS A 1 460 ? 3.967 11.004 36.964 1.00 93.94 460 HIS A O 1
ATOM 3474 N N . ILE A 1 461 ? 3.550 9.593 35.258 1.00 94.31 461 ILE A N 1
ATOM 3475 C CA . ILE A 1 461 ? 3.760 10.598 34.196 1.00 94.31 461 ILE A CA 1
ATOM 3476 C C . ILE A 1 461 ? 2.771 11.755 34.369 1.00 94.31 461 ILE A C 1
ATOM 3478 O O . ILE A 1 461 ? 3.164 12.922 34.364 1.00 94.31 461 ILE A O 1
ATOM 3482 N N . ARG A 1 462 ? 1.488 11.459 34.607 1.00 93.44 462 ARG A N 1
ATOM 3483 C CA . ARG A 1 462 ? 0.470 12.491 34.844 1.00 93.44 462 ARG A CA 1
ATOM 3484 C C . ARG A 1 462 ? 0.818 13.364 36.052 1.00 93.44 462 ARG A C 1
ATOM 3486 O O . ARG A 1 462 ? 0.702 14.585 35.978 1.00 93.44 462 ARG A O 1
ATOM 3493 N N . ALA A 1 463 ? 1.266 12.764 37.157 1.00 93.94 463 ALA A N 1
ATOM 3494 C CA . ALA A 1 463 ? 1.684 13.511 38.342 1.00 93.94 463 ALA A CA 1
ATOM 3495 C C . ALA A 1 463 ? 2.904 14.414 38.073 1.00 93.94 463 ALA A C 1
ATOM 3497 O O . ALA A 1 463 ? 2.982 15.511 38.626 1.00 93.94 463 ALA A O 1
ATOM 3498 N N . ALA A 1 464 ? 3.839 13.979 37.224 1.00 94.12 464 ALA A N 1
ATOM 3499 C CA . ALA A 1 464 ? 4.996 14.769 36.810 1.00 94.12 464 ALA A CA 1
ATOM 3500 C C . ALA A 1 464 ? 4.603 15.966 35.926 1.00 94.12 464 ALA A C 1
ATOM 3502 O O . ALA A 1 464 ? 5.025 17.094 36.189 1.00 94.12 464 ALA A O 1
ATOM 3503 N N . HIS A 1 465 ? 3.726 15.751 34.943 1.00 93.75 465 HIS A N 1
ATOM 3504 C CA . HIS A 1 465 ? 3.251 16.806 34.041 1.00 93.75 465 HIS A CA 1
ATOM 3505 C C . HIS A 1 465 ? 2.456 17.893 34.766 1.00 93.75 465 HIS A C 1
ATOM 3507 O O . HIS A 1 465 ? 2.644 19.076 34.489 1.00 93.75 465 HIS A O 1
ATOM 3513 N N . VAL A 1 466 ? 1.636 17.522 35.756 1.00 92.06 466 VAL A N 1
ATOM 3514 C CA . VAL A 1 466 ? 0.921 18.490 36.613 1.00 92.06 466 VAL A CA 1
ATOM 3515 C C . VAL A 1 466 ? 1.890 19.345 37.444 1.00 92.06 466 VAL A C 1
ATOM 3517 O O . VAL A 1 466 ? 1.596 20.505 37.721 1.00 92.06 466 VAL A O 1
ATOM 3520 N N . LYS A 1 467 ? 3.067 18.814 37.805 1.00 92.69 467 LYS A N 1
ATOM 3521 C CA . LYS A 1 467 ? 4.138 19.564 38.491 1.00 92.69 467 LYS A CA 1
ATOM 3522 C C . LYS A 1 467 ? 4.947 20.478 37.553 1.00 92.69 467 LYS A C 1
ATOM 3524 O O . LYS A 1 467 ? 5.887 21.115 38.017 1.00 92.69 467 LYS A O 1
ATOM 3529 N N . GLY A 1 468 ? 4.610 20.543 36.263 1.00 89.06 468 GLY A N 1
ATOM 3530 C CA . GLY A 1 468 ? 5.315 21.354 35.264 1.00 89.06 468 GLY A CA 1
ATOM 3531 C C . GLY A 1 468 ? 6.495 20.651 34.585 1.00 89.06 468 GLY A C 1
ATOM 3532 O O . GLY A 1 468 ? 7.225 21.283 33.827 1.00 89.06 468 GLY A O 1
ATOM 3533 N N . MET A 1 469 ? 6.700 19.351 34.827 1.00 91.31 469 MET A N 1
ATOM 3534 C CA . MET A 1 469 ? 7.742 18.567 34.153 1.00 91.31 469 MET A CA 1
ATOM 3535 C C . MET A 1 469 ? 7.192 17.981 32.848 1.00 91.31 469 MET A C 1
ATOM 3537 O O . MET A 1 469 ? 6.746 16.837 32.803 1.00 91.31 469 MET A O 1
ATOM 3541 N N . HIS A 1 470 ? 7.190 18.793 31.790 1.00 89.38 470 HIS A N 1
ATOM 3542 C CA . HIS A 1 470 ? 6.549 18.475 30.506 1.00 89.38 470 HIS A CA 1
ATOM 3543 C C . HIS A 1 470 ? 7.347 17.522 29.602 1.00 89.38 470 HIS A C 1
ATOM 3545 O O . HIS A 1 470 ? 6.792 16.978 28.650 1.00 89.38 470 HIS A O 1
ATOM 3551 N N . ASN A 1 471 ? 8.625 17.293 29.909 1.00 91.88 471 ASN A N 1
ATOM 3552 C CA . ASN A 1 471 ? 9.510 16.430 29.119 1.00 91.88 471 ASN A CA 1
ATOM 3553 C C . ASN A 1 471 ? 9.474 14.962 29.563 1.00 91.88 471 ASN A C 1
ATOM 3555 O O . ASN A 1 471 ? 10.078 14.111 28.919 1.00 91.88 471 ASN A O 1
ATOM 3559 N N . ILE A 1 472 ? 8.799 14.661 30.676 1.00 94.25 472 ILE A N 1
ATOM 3560 C CA . ILE A 1 472 ? 8.742 13.307 31.223 1.00 94.25 472 ILE A CA 1
ATOM 3561 C C . ILE A 1 472 ? 7.844 12.433 30.347 1.00 94.25 472 ILE A C 1
ATOM 3563 O O . ILE A 1 472 ? 6.697 12.788 30.073 1.00 94.25 472 ILE A O 1
ATOM 3567 N N . GLY A 1 473 ? 8.348 11.271 29.953 1.00 93.06 473 GLY A N 1
ATOM 3568 C CA . GLY A 1 473 ? 7.625 10.284 29.157 1.00 93.06 473 GLY A CA 1
ATOM 3569 C C . GLY A 1 473 ? 7.971 8.865 29.578 1.00 93.06 473 GLY A C 1
ATOM 3570 O O . GLY A 1 473 ? 8.419 8.634 30.704 1.00 93.06 473 GLY A O 1
ATOM 3571 N N . ILE A 1 474 ? 7.703 7.916 28.685 1.00 93.00 474 ILE A N 1
ATOM 3572 C CA . ILE A 1 474 ? 7.866 6.486 28.956 1.00 93.00 474 ILE A CA 1
ATOM 3573 C C . ILE A 1 474 ? 9.269 6.038 28.544 1.00 93.00 474 ILE A C 1
ATOM 3575 O O . ILE A 1 474 ? 9.638 6.169 27.377 1.00 93.00 474 ILE A O 1
ATOM 3579 N N . ASP A 1 475 ? 10.009 5.444 29.477 1.00 92.69 475 ASP A N 1
ATOM 3580 C CA . ASP A 1 475 ? 11.184 4.635 29.166 1.00 92.69 475 ASP A CA 1
ATOM 3581 C C . ASP A 1 475 ? 10.757 3.166 29.058 1.00 92.69 475 ASP A C 1
ATOM 3583 O O . ASP A 1 475 ? 10.474 2.492 30.053 1.00 92.69 475 ASP A O 1
ATOM 3587 N N . VAL A 1 476 ? 10.678 2.679 27.820 1.00 88.62 476 VAL A N 1
ATOM 3588 C CA . VAL A 1 476 ? 10.231 1.314 27.520 1.00 88.62 476 VAL A CA 1
ATOM 3589 C C . VAL A 1 476 ? 11.302 0.269 27.857 1.00 88.62 476 VAL A C 1
ATOM 3591 O O . VAL A 1 476 ? 10.959 -0.887 28.096 1.00 88.62 476 VAL A O 1
ATOM 3594 N N . GLU A 1 477 ? 12.584 0.638 27.889 1.00 87.12 477 GLU A N 1
ATOM 3595 C CA . GLU A 1 477 ? 13.672 -0.311 28.152 1.00 87.12 477 GLU A CA 1
ATOM 3596 C C . GLU A 1 477 ? 13.816 -0.597 29.644 1.00 87.12 477 GLU A C 1
ATOM 3598 O O . GLU A 1 477 ? 13.913 -1.758 30.044 1.00 87.12 477 GLU A O 1
ATOM 3603 N N . ASN A 1 478 ? 13.777 0.453 30.467 1.00 87.88 478 ASN A N 1
ATOM 3604 C CA . ASN A 1 478 ? 13.885 0.321 31.921 1.00 87.88 478 ASN A CA 1
ATOM 3605 C C . ASN A 1 478 ? 12.529 0.118 32.611 1.00 87.88 478 ASN A C 1
ATOM 3607 O O . ASN A 1 478 ? 12.490 -0.239 33.789 1.00 87.88 478 ASN A O 1
ATOM 3611 N N . GLY A 1 479 ? 11.418 0.348 31.906 1.00 88.31 479 GLY A N 1
ATOM 3612 C CA . GLY A 1 479 ? 10.070 0.236 32.464 1.00 88.31 479 GLY A CA 1
ATOM 3613 C C . GLY A 1 479 ? 9.738 1.330 33.482 1.00 88.31 479 GLY A C 1
ATOM 3614 O O . GLY A 1 479 ? 8.952 1.102 34.401 1.00 88.31 479 GLY A O 1
ATOM 3615 N N . THR A 1 480 ? 10.357 2.505 33.356 1.00 91.56 480 THR A N 1
ATOM 3616 C CA . THR A 1 480 ? 10.218 3.635 34.287 1.00 91.56 480 THR A CA 1
ATOM 3617 C C . THR A 1 480 ? 9.812 4.918 33.554 1.00 91.56 480 THR A C 1
ATOM 3619 O O . THR A 1 480 ? 9.561 4.929 32.349 1.00 91.56 480 THR A O 1
ATOM 3622 N N . ILE A 1 481 ? 9.680 6.017 34.302 1.00 92.88 481 ILE A N 1
ATOM 3623 C CA . ILE A 1 481 ? 9.502 7.355 33.733 1.00 92.88 481 ILE A CA 1
ATOM 3624 C C . ILE A 1 481 ? 10.861 8.051 33.650 1.00 92.88 481 ILE A C 1
ATOM 3626 O O . ILE A 1 481 ? 11.640 7.994 34.602 1.00 92.88 481 ILE A O 1
ATOM 3630 N N . ALA A 1 482 ? 11.137 8.730 32.541 1.00 92.94 482 ALA A N 1
ATOM 3631 C CA . ALA A 1 482 ? 12.401 9.433 32.325 1.00 92.94 482 ALA A CA 1
ATOM 3632 C C . ALA A 1 482 ? 12.198 10.713 31.502 1.00 92.94 482 ALA A C 1
ATOM 3634 O O . ALA A 1 482 ? 11.149 10.895 30.872 1.00 92.94 482 ALA A O 1
ATOM 3635 N N . ASP A 1 483 ? 13.189 11.611 31.526 1.00 93.00 483 ASP A N 1
ATOM 3636 C CA . ASP A 1 483 ? 13.203 12.780 30.644 1.00 93.00 483 ASP A CA 1
ATOM 3637 C C . ASP A 1 483 ? 13.530 12.338 29.213 1.00 93.00 483 ASP A C 1
ATOM 3639 O O . ASP A 1 483 ? 14.601 11.812 28.905 1.00 93.00 483 ASP A O 1
ATOM 3643 N N . VAL A 1 484 ? 12.563 12.546 28.327 1.00 90.69 484 VAL A N 1
ATOM 3644 C CA . VAL A 1 484 ? 12.597 12.086 26.940 1.00 90.69 484 VAL A CA 1
ATOM 3645 C C . VAL A 1 484 ? 13.628 12.858 26.111 1.00 90.69 484 VAL A C 1
ATOM 3647 O O . VAL A 1 484 ? 14.199 12.302 25.169 1.00 90.69 484 VAL A O 1
ATOM 3650 N N . LEU A 1 485 ? 13.912 14.117 26.467 1.00 88.38 485 LEU A N 1
ATOM 3651 C CA . LEU A 1 485 ? 14.925 14.921 25.781 1.00 88.38 485 LEU A CA 1
ATOM 3652 C C . LEU A 1 485 ? 16.335 14.421 26.101 1.00 88.38 485 LEU A C 1
ATOM 3654 O O . LEU A 1 485 ? 17.173 14.363 25.201 1.00 88.38 485 LEU A O 1
ATOM 3658 N N . GLU A 1 486 ? 16.582 14.019 27.350 1.00 88.25 486 GLU A N 1
ATOM 3659 C CA . GLU A 1 486 ? 17.863 13.435 27.771 1.00 88.25 486 GLU A CA 1
ATOM 3660 C C . GLU A 1 486 ? 18.095 12.060 27.130 1.00 88.25 486 GLU A C 1
ATOM 3662 O O . GLU A 1 486 ? 19.209 11.760 26.703 1.00 88.25 486 GLU A O 1
ATOM 3667 N N . MET A 1 487 ? 17.032 11.264 26.966 1.00 87.25 487 MET A N 1
ATOM 3668 C CA . MET A 1 487 ? 17.073 10.005 26.208 1.00 87.25 487 MET A CA 1
ATOM 3669 C C . MET A 1 487 ? 17.253 10.209 24.694 1.00 87.25 487 MET A C 1
ATOM 3671 O O . MET A 1 487 ? 17.549 9.261 23.969 1.00 87.25 487 MET A O 1
ATOM 3675 N N . GLY A 1 488 ? 17.076 11.435 24.194 1.00 87.00 488 GLY A N 1
ATOM 3676 C CA . GLY A 1 488 ? 17.205 11.759 22.775 1.00 87.00 488 GLY A CA 1
ATOM 3677 C C . GLY A 1 488 ? 16.041 11.272 21.908 1.00 87.00 488 GLY A C 1
ATOM 3678 O O . GLY A 1 488 ? 16.228 11.091 20.706 1.00 87.00 488 GLY A O 1
ATOM 3679 N N . VAL A 1 489 ? 14.851 11.070 22.481 1.00 91.00 489 VAL A N 1
ATOM 3680 C CA . VAL A 1 489 ? 13.659 10.617 21.746 1.00 91.00 489 VAL A CA 1
ATOM 3681 C C . VAL A 1 489 ? 12.849 11.828 21.284 1.00 91.00 489 VAL A C 1
ATOM 3683 O O . VAL A 1 489 ? 12.076 12.432 22.029 1.00 91.00 489 VAL A O 1
ATOM 3686 N N . LEU A 1 490 ? 13.036 12.206 20.025 1.00 91.56 490 LEU A N 1
ATOM 3687 C CA . LEU A 1 490 ? 12.432 13.402 19.445 1.00 91.56 490 LEU A CA 1
ATOM 3688 C C . LEU A 1 490 ? 11.481 13.039 18.318 1.00 91.56 490 LEU A C 1
ATOM 3690 O O . LEU A 1 490 ? 11.784 12.191 17.483 1.00 91.56 490 LEU A O 1
ATOM 3694 N N . GLU A 1 491 ? 10.358 13.746 18.254 1.00 91.62 491 GLU A N 1
ATOM 3695 C CA . GLU A 1 491 ? 9.403 13.622 17.160 1.00 91.62 491 GLU A CA 1
ATOM 3696 C C . GLU A 1 491 ? 9.179 14.978 16.484 1.00 91.62 491 GLU A C 1
ATOM 3698 O O . GLU A 1 491 ? 9.332 16.051 17.077 1.00 91.62 491 GLU A O 1
ATOM 3703 N N . SER A 1 492 ? 8.806 14.936 15.206 1.00 91.88 492 SER A N 1
ATOM 3704 C CA . SER A 1 492 ? 8.471 16.142 14.452 1.00 91.88 492 SER A CA 1
ATOM 3705 C C . SER A 1 492 ? 7.142 16.725 14.934 1.00 91.88 492 SER A C 1
ATOM 3707 O O . SER A 1 492 ? 6.133 16.021 15.044 1.00 91.88 492 SER A O 1
ATOM 3709 N N . HIS A 1 493 ? 7.110 18.043 15.149 1.00 93.31 493 HIS A N 1
ATOM 3710 C CA . HIS A 1 493 ? 5.884 18.764 15.500 1.00 93.31 493 HIS A CA 1
ATOM 3711 C C . HIS A 1 493 ? 4.771 18.539 14.458 1.00 93.31 493 HIS A C 1
ATOM 3713 O O . HIS A 1 493 ? 3.600 18.398 14.817 1.00 93.31 493 HIS A O 1
ATOM 3719 N N . ALA A 1 494 ? 5.129 18.465 13.171 1.00 91.94 494 ALA A N 1
ATOM 3720 C CA . ALA A 1 494 ? 4.175 18.252 12.085 1.00 91.94 494 ALA A CA 1
ATOM 3721 C C . ALA A 1 494 ? 3.472 16.884 12.176 1.00 91.94 494 ALA A C 1
ATOM 3723 O O . ALA A 1 494 ? 2.267 16.815 11.935 1.00 91.94 494 ALA A O 1
ATOM 3724 N N . VAL A 1 495 ? 4.189 15.826 12.588 1.00 93.19 495 VAL A N 1
ATOM 3725 C CA . VAL A 1 495 ? 3.617 14.480 12.797 1.00 93.19 495 VAL A CA 1
ATOM 3726 C C . VAL A 1 495 ? 2.550 14.538 13.886 1.00 93.19 495 VAL A C 1
ATOM 3728 O O . VAL A 1 495 ? 1.395 14.192 13.638 1.00 93.19 495 VAL A O 1
ATOM 3731 N N . LYS A 1 496 ? 2.903 15.038 15.079 1.00 94.19 496 LYS A N 1
ATOM 3732 C CA . LYS A 1 496 ? 1.980 15.109 16.225 1.00 94.19 496 LYS A CA 1
ATOM 3733 C C . LYS A 1 496 ? 0.772 15.992 15.946 1.00 94.19 496 LYS A C 1
ATOM 3735 O O . LYS A 1 496 ? -0.356 15.621 16.267 1.00 94.19 496 LYS A O 1
ATOM 3740 N N . LEU A 1 497 ? 0.988 17.138 15.304 1.00 94.06 497 LEU A N 1
ATOM 3741 C CA . LEU A 1 497 ? -0.101 18.017 14.898 1.00 94.06 497 LEU A CA 1
ATOM 3742 C C . LEU A 1 497 ? -1.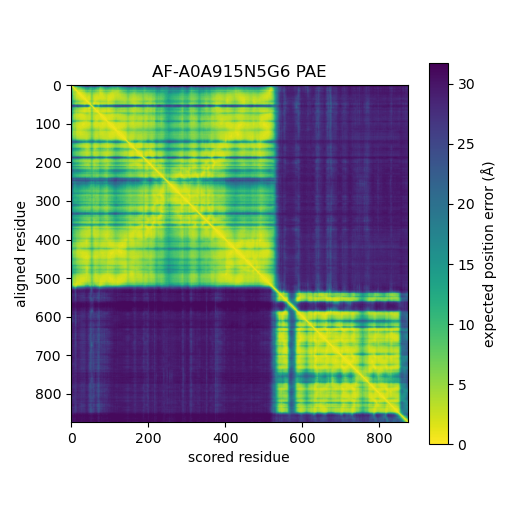047 17.316 13.912 1.00 94.06 497 LEU A C 1
ATOM 3744 O O . LEU A 1 497 ? -2.264 17.433 14.064 1.00 94.06 497 LEU A O 1
ATOM 3748 N N . GLY A 1 498 ? -0.498 16.582 12.938 1.00 94.25 498 GLY A N 1
ATOM 3749 C CA . GLY A 1 498 ? -1.258 15.790 11.971 1.00 94.25 498 GLY A CA 1
ATOM 3750 C C . GLY A 1 498 ? -2.108 14.709 12.637 1.00 94.25 498 GLY A C 1
ATOM 3751 O O . GLY A 1 498 ? -3.300 14.622 12.351 1.00 94.25 498 GLY A O 1
ATOM 3752 N N . VAL A 1 499 ? -1.542 13.969 13.595 1.00 95.81 499 VAL A N 1
ATOM 3753 C CA . VAL A 1 499 ? -2.251 12.934 14.370 1.00 95.81 499 VAL A CA 1
ATOM 3754 C C . VAL A 1 499 ? -3.440 13.522 15.135 1.00 95.81 499 VAL A C 1
ATOM 3756 O O . VAL A 1 499 ? -4.565 13.037 15.000 1.00 95.81 499 VAL A O 1
ATOM 3759 N N . ILE A 1 500 ? -3.219 14.592 15.906 1.00 95.62 500 ILE A N 1
ATOM 3760 C CA . ILE A 1 500 ? -4.264 15.195 16.748 1.00 95.62 500 ILE A CA 1
ATOM 3761 C C . ILE A 1 500 ? -5.357 15.842 15.879 1.00 95.62 500 ILE A C 1
ATOM 3763 O O . ILE A 1 500 ? -6.548 15.675 16.150 1.00 95.62 500 ILE A O 1
ATOM 3767 N N . ALA A 1 501 ? -4.977 16.566 14.821 1.00 95.81 501 ALA A N 1
ATOM 3768 C CA . ALA A 1 501 ? -5.929 17.229 13.934 1.00 95.81 501 ALA A CA 1
ATOM 3769 C C . ALA A 1 501 ? -6.754 16.226 13.120 1.00 95.81 501 ALA A C 1
ATOM 3771 O O . ALA A 1 501 ? -7.981 16.232 13.219 1.00 95.81 501 ALA A O 1
ATOM 3772 N N . SER A 1 502 ? -6.092 15.331 12.385 1.00 96.06 502 SER A N 1
ATOM 3773 C CA . SER A 1 502 ? -6.757 14.371 11.500 1.00 96.06 502 SER A CA 1
ATOM 3774 C C . SER A 1 502 ? -7.610 13.376 12.287 1.00 96.06 502 SER A C 1
ATOM 3776 O O . SER A 1 502 ? -8.723 13.058 11.872 1.00 96.06 502 SER A O 1
ATOM 3778 N N . GLY A 1 503 ? -7.146 12.934 13.463 1.00 95.75 503 GLY A N 1
ATOM 3779 C CA . GLY A 1 503 ? -7.923 12.043 14.325 1.00 95.75 503 GLY A CA 1
ATOM 3780 C C . GLY A 1 503 ? -9.185 12.705 14.889 1.00 95.75 503 GLY A C 1
ATOM 3781 O O . GLY A 1 503 ? -10.239 12.073 14.968 1.00 95.75 503 GLY A O 1
ATOM 3782 N N . THR A 1 504 ? -9.126 14.002 15.208 1.00 96.50 504 THR A N 1
ATOM 3783 C CA . THR A 1 504 ? -10.312 14.753 15.654 1.00 96.50 504 THR A CA 1
ATOM 3784 C C . THR A 1 504 ? -11.304 14.978 14.518 1.00 96.50 504 THR A C 1
ATOM 3786 O O . THR A 1 504 ? -12.511 14.843 14.720 1.00 96.50 504 THR A O 1
ATOM 3789 N N . GLU A 1 505 ? -10.814 15.294 13.318 1.00 95.75 505 GLU A N 1
ATOM 3790 C CA . GLU A 1 505 ? -11.655 15.447 12.127 1.00 95.75 505 GLU A CA 1
ATOM 3791 C C . GLU A 1 505 ? -12.360 14.132 11.767 1.00 95.75 505 GLU A C 1
ATOM 3793 O O . GLU A 1 505 ? -13.556 14.147 11.470 1.00 95.75 505 GLU A O 1
ATOM 3798 N N . ALA A 1 506 ? -11.665 12.993 11.893 1.00 95.31 506 ALA A N 1
ATOM 3799 C CA . ALA A 1 506 ? -12.245 11.655 11.766 1.00 95.31 506 ALA A CA 1
ATOM 3800 C C . ALA A 1 506 ? -13.438 11.457 12.706 1.00 95.31 506 ALA A C 1
ATOM 3802 O O . ALA A 1 506 ? -14.539 11.085 12.287 1.00 95.31 506 ALA A O 1
ATOM 3803 N N . ALA A 1 507 ? -13.206 11.723 13.995 1.00 95.75 507 ALA A N 1
ATOM 3804 C CA . ALA A 1 507 ? -14.199 11.529 15.036 1.00 95.75 507 ALA A CA 1
ATOM 3805 C C . ALA A 1 507 ? -15.403 12.453 14.817 1.00 95.75 507 ALA A C 1
ATOM 3807 O O . ALA A 1 507 ? -16.547 12.017 14.930 1.00 95.75 507 ALA A O 1
ATOM 3808 N N . GLU A 1 508 ? -15.167 13.711 14.432 1.00 95.38 508 GLU A N 1
ATOM 3809 C CA . GLU A 1 508 ? -16.237 14.645 14.097 1.00 95.38 508 GLU A CA 1
ATOM 3810 C C . GLU A 1 508 ? -17.093 14.141 12.927 1.00 95.38 508 GLU A C 1
ATOM 3812 O O . GLU A 1 508 ? -18.322 14.169 13.019 1.00 95.38 508 GLU A O 1
ATOM 3817 N N . GLN A 1 509 ? -16.471 13.690 11.832 1.00 94.12 509 GLN A N 1
ATOM 3818 C CA . GLN A 1 509 ? -17.201 13.205 10.659 1.00 94.12 509 GLN A CA 1
ATOM 3819 C C . GLN A 1 509 ? -18.129 12.045 11.022 1.00 94.12 509 GLN A C 1
ATOM 3821 O O . GLN A 1 509 ? -19.294 12.055 10.623 1.00 94.12 509 GLN A O 1
ATOM 3826 N N . LEU A 1 510 ? -17.644 11.094 11.822 1.00 94.25 510 LEU A N 1
ATOM 3827 C CA . LEU A 1 510 ? -18.413 9.918 12.228 1.00 94.25 510 LEU A CA 1
ATOM 3828 C C . LEU A 1 510 ? -19.492 10.238 13.271 1.00 94.25 510 LEU A C 1
ATOM 3830 O O . LEU A 1 510 ? -20.599 9.716 13.173 1.00 94.25 510 LEU A O 1
ATOM 3834 N N . LEU A 1 511 ? -19.239 11.155 14.211 1.00 93.81 511 LEU A N 1
ATOM 3835 C CA . LEU A 1 511 ? -20.241 11.579 15.202 1.00 93.81 511 LEU A CA 1
ATOM 3836 C C . LEU A 1 511 ? -21.441 12.313 14.589 1.00 93.81 511 LEU A C 1
ATOM 3838 O O . LEU A 1 511 ? -22.511 12.363 15.200 1.00 93.81 511 LEU A O 1
ATOM 3842 N N . ARG A 1 512 ? -21.279 12.888 13.394 1.00 93.19 512 ARG A N 1
ATOM 3843 C CA . ARG A 1 512 ? -22.365 13.548 12.654 1.00 93.19 512 ARG A CA 1
ATOM 3844 C C . ARG A 1 512 ? -23.273 12.567 11.915 1.00 93.19 512 ARG A C 1
ATOM 3846 O O . ARG A 1 512 ? -24.345 12.982 11.482 1.00 93.19 512 ARG A O 1
ATOM 3853 N N . VAL A 1 513 ? -22.866 11.307 11.756 1.00 92.44 513 VAL A N 1
ATOM 3854 C CA . VAL A 1 513 ? -23.644 10.295 11.036 1.00 92.44 513 VAL A CA 1
ATOM 3855 C C . VAL A 1 513 ? -24.785 9.792 11.919 1.00 92.44 513 VAL A C 1
ATOM 3857 O O . VAL A 1 513 ? -24.570 9.196 12.973 1.00 92.44 513 VAL A O 1
ATOM 3860 N N . ASP A 1 514 ? -26.020 10.005 11.471 1.00 92.44 514 ASP A N 1
ATOM 3861 C CA . ASP A 1 514 ? -27.233 9.498 12.117 1.00 92.44 514 ASP A CA 1
ATOM 3862 C C . ASP A 1 514 ? -27.956 8.421 11.291 1.00 92.44 514 ASP A C 1
ATOM 3864 O O . ASP A 1 514 ? -28.831 7.733 11.816 1.00 92.44 514 ASP A O 1
ATOM 3868 N N . CYS A 1 515 ? -27.600 8.245 10.017 1.00 92.50 515 CYS A N 1
ATOM 3869 C CA . CYS A 1 515 ? -28.212 7.269 9.121 1.00 92.50 515 CYS A CA 1
ATOM 3870 C C . CYS A 1 515 ? -27.180 6.701 8.135 1.00 92.50 515 CYS A C 1
ATOM 3872 O O . CYS A 1 515 ? -26.446 7.456 7.495 1.00 92.50 515 CYS A O 1
ATOM 3874 N N . ILE A 1 516 ? -27.148 5.374 7.982 1.00 92.88 516 ILE A N 1
ATOM 3875 C CA . ILE A 1 516 ? -26.321 4.672 6.992 1.00 92.88 516 ILE A CA 1
ATOM 3876 C C . ILE A 1 516 ? -27.253 3.968 6.009 1.00 92.88 516 ILE A C 1
ATOM 3878 O O . ILE A 1 516 ? -27.972 3.034 6.365 1.00 92.88 516 ILE A O 1
ATOM 3882 N N . ILE A 1 517 ? -27.217 4.400 4.747 1.00 92.50 517 ILE A N 1
ATOM 3883 C CA . ILE A 1 517 ? -28.023 3.822 3.668 1.00 92.50 517 ILE A CA 1
ATOM 3884 C C . ILE A 1 517 ? -27.090 3.106 2.695 1.00 92.50 517 ILE A C 1
ATOM 3886 O O . ILE A 1 517 ? -26.334 3.738 1.954 1.00 92.50 517 ILE A O 1
ATOM 3890 N N . LYS A 1 518 ? -27.164 1.774 2.663 1.00 90.19 518 LYS A N 1
ATOM 3891 C CA . LYS A 1 518 ? -26.440 0.950 1.692 1.00 90.19 518 LYS A CA 1
ATOM 3892 C C . LYS A 1 518 ? -27.352 0.656 0.509 1.00 90.19 518 LYS A C 1
ATOM 3894 O O . LYS A 1 518 ? -28.398 0.015 0.636 1.00 90.19 518 LYS A O 1
ATOM 3899 N N . CYS A 1 519 ? -26.941 1.127 -0.666 1.00 88.94 519 CYS A N 1
ATOM 3900 C CA . CYS A 1 519 ? -27.607 0.779 -1.914 1.00 88.94 519 CYS A CA 1
ATOM 3901 C C . CYS A 1 519 ? -27.524 -0.731 -2.154 1.00 88.94 519 CYS A C 1
ATOM 3903 O O . CYS A 1 519 ? -26.528 -1.364 -1.804 1.00 88.94 519 CYS A O 1
ATOM 3905 N N . ALA A 1 520 ? -28.545 -1.289 -2.809 1.00 86.19 520 ALA A N 1
ATOM 3906 C CA . ALA A 1 520 ? -28.501 -2.676 -3.250 1.00 86.19 520 ALA A CA 1
ATOM 3907 C C . ALA A 1 520 ? -27.219 -2.900 -4.078 1.00 86.19 520 ALA A C 1
ATOM 3909 O O . ALA A 1 520 ? -26.961 -2.114 -5.003 1.00 86.19 520 ALA A O 1
ATOM 3910 N N . PRO A 1 521 ? -26.403 -3.919 -3.747 1.00 82.94 521 PRO A N 1
ATOM 3911 C CA . PRO A 1 521 ? -25.150 -4.163 -4.443 1.00 82.94 521 PRO A CA 1
ATOM 3912 C C . PRO A 1 521 ? -25.434 -4.331 -5.931 1.00 82.94 521 PRO A C 1
ATOM 3914 O O . PRO A 1 521 ? -26.432 -4.949 -6.318 1.00 82.94 521 PRO A O 1
ATOM 3917 N N . ARG A 1 522 ? -24.574 -3.748 -6.778 1.00 82.31 522 ARG A N 1
ATOM 3918 C CA . ARG A 1 522 ? -24.741 -3.862 -8.227 1.00 82.31 522 ARG A CA 1
ATOM 3919 C C . ARG A 1 522 ? -24.786 -5.358 -8.558 1.00 82.31 522 ARG A C 1
ATOM 3921 O O . ARG A 1 522 ? -23.819 -6.051 -8.232 1.00 82.31 522 ARG A O 1
ATOM 3928 N N . PRO A 1 523 ? -25.863 -5.863 -9.189 1.00 66.94 523 PRO A N 1
ATOM 3929 C CA . PRO A 1 523 ? -25.877 -7.242 -9.639 1.00 66.94 523 PRO A CA 1
ATOM 3930 C C . PRO A 1 523 ? -24.686 -7.393 -10.578 1.00 66.94 523 PRO A C 1
ATOM 3932 O O . PRO A 1 523 ? -24.586 -6.677 -11.577 1.00 66.94 523 PRO A O 1
ATOM 3935 N N . ARG A 1 524 ? -23.728 -8.249 -10.213 1.00 57.12 524 ARG A N 1
ATOM 3936 C CA . ARG A 1 524 ? -22.613 -8.563 -11.101 1.00 57.12 524 ARG A CA 1
ATOM 3937 C C . ARG A 1 524 ? -23.238 -9.146 -12.364 1.00 57.12 524 ARG A C 1
ATOM 3939 O O . ARG A 1 524 ? -23.801 -10.237 -12.330 1.00 57.12 524 ARG A O 1
ATOM 3946 N N . THR A 1 525 ? -23.190 -8.403 -13.467 1.00 44.78 525 THR A N 1
ATOM 3947 C CA . THR A 1 525 ? -23.428 -8.973 -14.794 1.00 44.78 525 THR A CA 1
ATOM 3948 C C . THR A 1 525 ? -22.502 -10.170 -14.917 1.00 44.78 525 THR A C 1
ATOM 3950 O O . THR A 1 525 ? -21.301 -10.006 -14.697 1.00 44.78 525 THR A O 1
ATOM 3953 N N . LYS A 1 526 ? -23.051 -11.358 -15.214 1.00 41.69 526 LYS A N 1
ATOM 3954 C CA . LYS A 1 526 ? -22.235 -12.538 -15.525 1.00 41.69 526 LYS A CA 1
ATOM 3955 C C . LYS A 1 526 ? -21.178 -12.096 -16.537 1.00 41.69 526 LYS A C 1
ATOM 3957 O O . LYS A 1 526 ? -21.531 -11.539 -17.579 1.00 41.69 526 LYS A O 1
ATOM 3962 N N . ASP A 1 527 ? -19.912 -12.243 -16.159 1.00 33.84 527 ASP A N 1
ATOM 3963 C CA . ASP A 1 527 ? -18.768 -11.807 -16.952 1.00 33.84 527 ASP A CA 1
ATOM 3964 C C . ASP A 1 527 ? -18.921 -12.418 -18.355 1.00 33.84 527 ASP A C 1
ATOM 3966 O O . ASP A 1 527 ? -19.024 -13.635 -18.495 1.00 33.84 527 ASP A O 1
ATOM 3970 N N . ARG A 1 528 ? -19.020 -11.589 -19.403 1.00 37.34 528 ARG A N 1
ATOM 3971 C CA . ARG A 1 528 ? -19.160 -12.049 -20.801 1.00 37.34 528 ARG A CA 1
ATOM 3972 C C . ARG A 1 528 ? -17.813 -12.489 -21.389 1.00 37.34 528 ARG A C 1
ATOM 3974 O O . ARG A 1 528 ? -17.616 -12.445 -22.600 1.00 37.34 528 ARG A O 1
ATOM 3981 N N . ARG A 1 529 ? -16.869 -12.887 -20.536 1.00 33.81 529 ARG A N 1
ATOM 3982 C CA . ARG A 1 529 ? -15.652 -13.571 -20.959 1.00 33.81 529 ARG A CA 1
ATOM 3983 C C . ARG A 1 529 ? -16.007 -15.044 -21.166 1.00 33.81 529 ARG A C 1
ATOM 3985 O O . ARG A 1 529 ? -16.497 -15.671 -20.226 1.00 33.81 529 ARG A O 1
ATOM 3992 N N . PRO A 1 530 ? -15.782 -15.627 -22.354 1.00 35.31 530 PRO A N 1
ATOM 3993 C CA . PRO A 1 530 ? -15.737 -17.076 -22.442 1.00 35.31 530 PRO A CA 1
ATOM 3994 C C . PRO A 1 530 ? -14.574 -17.524 -21.542 1.00 35.31 530 PRO A C 1
ATOM 3996 O O . PRO A 1 530 ? -13.488 -16.963 -21.644 1.00 35.31 530 PRO A O 1
ATOM 3999 N N . PHE A 1 531 ? -14.810 -18.493 -20.656 1.00 35.69 531 PHE A N 1
ATOM 4000 C CA . PHE A 1 531 ? -13.841 -19.073 -19.706 1.00 35.69 531 PHE A CA 1
ATOM 4001 C C . PHE A 1 531 ? -13.647 -18.369 -18.347 1.00 35.69 531 PHE A C 1
ATOM 4003 O O . PHE A 1 531 ? -12.556 -17.942 -17.987 1.00 35.69 531 PHE A O 1
ATOM 4010 N N . ARG A 1 532 ? -14.705 -18.361 -17.530 1.00 29.98 532 ARG A N 1
ATOM 4011 C CA . ARG A 1 532 ? -14.726 -18.957 -16.173 1.00 29.98 532 ARG A CA 1
ATOM 4012 C C . ARG A 1 532 ? -16.183 -18.949 -15.715 1.00 29.98 532 ARG A C 1
ATOM 4014 O O . ARG A 1 532 ? -16.760 -17.880 -15.526 1.00 29.98 532 ARG A O 1
ATOM 4021 N N . PHE A 1 533 ? -16.812 -20.120 -15.654 1.00 34.72 533 PHE A N 1
ATOM 4022 C CA . PHE A 1 533 ? -18.244 -20.208 -15.374 1.00 34.72 533 PHE A CA 1
ATOM 4023 C C . PHE A 1 533 ? -18.545 -19.660 -13.967 1.00 34.72 533 PHE A C 1
ATOM 4025 O O . PHE A 1 533 ? -17.858 -20.031 -13.015 1.00 34.72 533 PHE A O 1
ATOM 4032 N N . PRO A 1 534 ? -19.524 -18.749 -13.815 1.00 31.75 534 PRO A N 1
ATOM 4033 C CA . PRO A 1 534 ? -19.967 -18.314 -12.498 1.00 31.75 534 PRO A CA 1
ATOM 4034 C C . PRO A 1 534 ? -20.578 -19.515 -11.778 1.00 31.75 534 PRO A C 1
ATOM 4036 O O . PRO A 1 534 ? -21.325 -20.255 -12.411 1.00 31.75 534 PRO A O 1
ATOM 4039 N N . PHE A 1 535 ? -20.294 -19.675 -10.481 1.00 33.06 535 PHE A N 1
ATOM 4040 C CA . PHE A 1 535 ? -21.011 -20.598 -9.597 1.00 33.06 535 PHE A CA 1
ATOM 4041 C C . PHE A 1 535 ? -22.515 -20.396 -9.802 1.00 33.06 535 PHE A C 1
ATOM 4043 O O . PHE A 1 535 ? -23.088 -19.381 -9.399 1.00 33.06 535 PHE A O 1
ATOM 4050 N N . VAL A 1 536 ? -23.123 -21.317 -10.544 1.00 38.12 536 VAL A N 1
ATOM 4051 C CA . VAL A 1 536 ? -24.561 -21.377 -10.734 1.00 38.12 536 VAL A CA 1
ATOM 4052 C C . VAL A 1 536 ? -25.112 -22.075 -9.498 1.00 38.12 536 VAL A C 1
ATOM 4054 O O . VAL A 1 536 ? -24.496 -22.996 -8.973 1.00 38.12 536 VAL A O 1
ATOM 4057 N N . ASP A 1 537 ? -26.242 -21.605 -8.991 1.00 39.34 537 ASP A N 1
ATOM 4058 C CA . ASP A 1 537 ? -26.932 -22.224 -7.863 1.00 39.34 537 ASP A CA 1
ATOM 4059 C C . ASP A 1 537 ? -27.454 -23.609 -8.319 1.00 39.34 537 ASP A C 1
ATOM 4061 O O . ASP A 1 537 ? -28.552 -23.734 -8.865 1.00 39.34 537 ASP A O 1
ATOM 4065 N N . TYR A 1 538 ? -26.623 -24.652 -8.204 1.00 49.78 538 TYR A N 1
ATOM 4066 C CA . TYR A 1 538 ? -26.889 -26.012 -8.707 1.00 49.78 538 TYR A CA 1
ATOM 4067 C C . TYR A 1 538 ? -27.875 -26.811 -7.832 1.00 49.78 538 TYR A C 1
ATOM 4069 O O . TYR A 1 538 ? -28.105 -27.990 -8.082 1.00 49.78 538 TYR A O 1
ATOM 4077 N N . TYR A 1 539 ? -28.474 -26.194 -6.809 1.00 51.53 539 TYR A N 1
ATOM 4078 C CA . TYR A 1 539 ? -29.313 -26.891 -5.825 1.00 51.53 539 TYR A CA 1
ATOM 4079 C C . TYR A 1 539 ? -30.723 -27.248 -6.315 1.00 51.53 539 TYR A C 1
ATOM 4081 O O . TYR A 1 539 ? -31.367 -28.099 -5.709 1.00 51.53 539 TYR A O 1
ATOM 4089 N N . ASP A 1 540 ? -31.209 -26.629 -7.394 1.00 66.88 540 ASP A N 1
ATOM 4090 C CA . ASP A 1 540 ? -32.548 -26.887 -7.934 1.00 66.88 540 ASP A CA 1
ATOM 4091 C C . ASP A 1 540 ? -32.466 -27.340 -9.395 1.00 66.88 540 ASP A C 1
ATOM 4093 O O . ASP A 1 540 ? -32.303 -26.524 -10.306 1.00 66.88 540 ASP A O 1
ATOM 4097 N N . LEU A 1 541 ? -32.570 -28.655 -9.611 1.00 75.88 541 LEU A N 1
ATOM 4098 C CA . LEU A 1 541 ? -32.486 -29.281 -10.934 1.00 75.88 541 LEU A CA 1
ATOM 4099 C C . LEU A 1 541 ? -33.571 -28.750 -11.888 1.00 75.88 541 LEU A C 1
ATOM 4101 O O . LEU A 1 541 ? -33.329 -28.645 -13.093 1.00 75.88 541 LEU A O 1
ATOM 4105 N N . GLN A 1 542 ? -34.734 -28.344 -11.363 1.00 77.62 542 GLN A N 1
ATOM 4106 C CA . GLN A 1 542 ? -35.845 -27.846 -12.179 1.00 77.62 542 GLN A CA 1
ATOM 4107 C C . GLN A 1 542 ? -35.529 -26.492 -12.819 1.00 77.62 542 GLN A C 1
ATOM 4109 O O . GLN A 1 542 ? -35.963 -26.220 -13.939 1.00 77.62 542 GLN A O 1
ATOM 4114 N N . LYS A 1 543 ? -34.689 -25.666 -12.177 1.00 76.06 543 LYS A N 1
ATOM 4115 C CA . LYS A 1 543 ? -34.205 -24.402 -12.766 1.00 76.06 543 LYS A CA 1
ATOM 4116 C C . LYS A 1 543 ? -33.319 -24.612 -13.994 1.00 76.06 543 LYS A C 1
ATOM 4118 O O . LYS A 1 543 ? -33.144 -23.674 -14.768 1.00 76.06 543 LYS A O 1
ATOM 4123 N N . HIS A 1 544 ? -32.783 -25.818 -14.170 1.00 70.50 544 HIS A N 1
ATOM 4124 C CA . HIS A 1 544 ? -31.880 -26.184 -15.262 1.00 70.50 544 HIS A CA 1
ATOM 4125 C C . HIS A 1 544 ? -32.566 -26.999 -16.367 1.00 70.50 544 HIS A C 1
ATOM 4127 O O . HIS A 1 544 ? -31.893 -27.493 -17.266 1.00 70.50 544 HIS A O 1
ATOM 4133 N N . GLY A 1 545 ? -33.897 -27.134 -16.324 1.00 78.56 545 GLY A N 1
ATOM 4134 C CA . GLY A 1 545 ? -34.680 -27.812 -17.365 1.00 78.56 545 GLY A CA 1
ATOM 4135 C C . GLY A 1 545 ? -34.952 -29.299 -17.115 1.00 78.56 545 GLY A C 1
ATOM 4136 O O . GLY A 1 545 ? -35.546 -29.955 -17.971 1.00 78.56 545 GLY A O 1
ATOM 4137 N N . VAL A 1 546 ? -34.575 -29.848 -15.954 1.00 81.81 546 VAL A N 1
ATOM 4138 C CA . VAL A 1 546 ? -34.993 -31.201 -15.550 1.00 81.81 546 VAL A CA 1
ATOM 4139 C C . VAL A 1 546 ? -36.442 -31.146 -15.053 1.00 81.81 546 VAL A C 1
ATOM 4141 O O . VAL A 1 546 ? -36.748 -30.438 -14.100 1.00 81.81 546 VAL A O 1
ATOM 4144 N N . ARG A 1 547 ? -37.357 -31.869 -15.702 1.00 81.94 547 ARG A N 1
ATOM 4145 C CA . ARG A 1 547 ? -38.797 -31.860 -15.378 1.00 81.94 547 ARG A CA 1
ATOM 4146 C C . ARG A 1 547 ? -39.101 -32.653 -14.106 1.00 81.94 547 ARG A C 1
ATOM 4148 O O . ARG A 1 547 ? -39.949 -32.238 -13.318 1.00 81.94 547 ARG A O 1
ATOM 4155 N N . GLY A 1 548 ? -38.404 -33.774 -13.913 1.00 73.94 548 GLY A N 1
ATOM 4156 C CA . GLY A 1 548 ? -38.539 -34.639 -12.739 1.00 73.94 548 GLY A CA 1
ATOM 4157 C C . GLY A 1 548 ? -37.974 -34.023 -11.455 1.00 73.94 548 GLY A C 1
ATOM 4158 O O . GLY A 1 548 ? -37.251 -33.023 -11.476 1.00 73.94 548 GLY A O 1
ATOM 4159 N N . ARG A 1 549 ? -38.296 -34.635 -10.312 1.00 82.50 549 ARG A N 1
ATOM 4160 C CA . ARG A 1 549 ? -37.656 -34.318 -9.028 1.00 82.50 549 ARG A CA 1
ATOM 4161 C C . ARG A 1 549 ? -36.264 -34.948 -8.981 1.00 82.50 549 ARG A C 1
ATOM 4163 O O . ARG A 1 549 ? -35.971 -35.922 -9.672 1.00 82.50 549 ARG A O 1
ATOM 4170 N N . GLY A 1 550 ? -35.395 -34.397 -8.146 1.00 83.38 550 GLY A N 1
ATOM 4171 C CA . GLY A 1 550 ? -34.046 -34.911 -7.966 1.00 83.38 550 GLY A CA 1
ATOM 4172 C C . GLY A 1 550 ? -33.273 -34.124 -6.922 1.00 83.38 550 GLY A C 1
ATOM 4173 O O . GLY A 1 550 ? -33.807 -33.192 -6.318 1.00 83.38 550 GLY A O 1
ATOM 4174 N N . ARG A 1 551 ? -32.013 -34.502 -6.717 1.00 84.81 551 ARG A N 1
ATOM 4175 C CA . ARG A 1 551 ? -31.097 -33.820 -5.795 1.00 84.81 551 ARG A CA 1
ATOM 4176 C C . ARG A 1 551 ? -29.733 -33.579 -6.420 1.00 84.81 551 ARG A C 1
ATOM 4178 O O . ARG A 1 551 ? -29.259 -34.384 -7.220 1.00 84.81 551 ARG A O 1
ATOM 4185 N N . ASN A 1 552 ? -29.107 -32.484 -6.002 1.00 86.25 552 ASN A N 1
ATOM 4186 C CA . ASN A 1 552 ? -27.685 -32.231 -6.190 1.00 86.25 552 ASN A CA 1
ATOM 4187 C C . ASN A 1 552 ? -26.966 -32.542 -4.875 1.00 86.25 552 ASN A C 1
ATOM 4189 O O . ASN A 1 552 ? -27.396 -32.058 -3.830 1.00 86.25 552 ASN A O 1
ATOM 4193 N N . PHE A 1 553 ? -25.895 -33.326 -4.919 1.00 86.56 553 PHE A N 1
ATOM 4194 C CA . PHE A 1 553 ? -25.078 -33.632 -3.746 1.00 86.56 553 PHE A CA 1
ATOM 4195 C C . PHE A 1 553 ? -23.602 -33.747 -4.124 1.00 86.56 553 PHE A C 1
ATOM 4197 O O . PHE A 1 553 ? -23.252 -33.829 -5.301 1.00 86.56 553 PHE A O 1
ATOM 4204 N N . TYR A 1 554 ? -22.737 -33.749 -3.113 1.00 88.31 554 TYR A N 1
ATOM 4205 C CA . TYR A 1 554 ? -21.294 -33.815 -3.294 1.00 88.31 554 TYR A CA 1
ATOM 4206 C C . TYR A 1 554 ? -20.754 -35.179 -2.865 1.00 88.31 554 TYR A C 1
ATOM 4208 O O . TYR A 1 554 ? -21.023 -35.644 -1.758 1.00 88.31 554 TYR A O 1
ATOM 4216 N N . LEU A 1 555 ? -19.982 -35.813 -3.745 1.00 86.06 555 LEU A N 1
ATOM 4217 C CA . LEU A 1 555 ? -19.318 -37.088 -3.509 1.00 86.06 555 LEU A CA 1
ATOM 4218 C C . LEU A 1 555 ? -17.833 -36.850 -3.224 1.00 86.06 555 LEU A C 1
ATOM 4220 O O . LEU A 1 555 ? -17.096 -36.359 -4.081 1.00 86.06 555 LEU A O 1
ATOM 4224 N N . HIS A 1 556 ? -17.375 -37.238 -2.036 1.00 88.12 556 HIS A N 1
ATOM 4225 C CA . HIS A 1 556 ? -15.953 -37.266 -1.710 1.00 88.12 556 HIS A CA 1
ATOM 4226 C C . HIS A 1 556 ? -15.326 -38.529 -2.299 1.00 88.12 556 HIS A C 1
ATOM 4228 O O . HIS A 1 556 ? -15.607 -39.639 -1.855 1.00 88.12 556 HIS A O 1
ATOM 4234 N N . VAL A 1 557 ? -14.467 -38.370 -3.307 1.00 85.62 557 VAL A N 1
ATOM 4235 C CA . VAL A 1 557 ? -13.911 -39.503 -4.068 1.00 85.62 557 VAL A CA 1
ATOM 4236 C C . VAL A 1 557 ? -13.149 -40.490 -3.175 1.00 85.62 557 VAL A C 1
ATOM 4238 O O . VAL A 1 557 ? -13.238 -41.698 -3.384 1.00 85.62 557 VAL A O 1
ATOM 4241 N N . GLY A 1 558 ? -12.454 -39.992 -2.145 1.00 82.31 558 GLY A N 1
ATOM 4242 C CA . GLY A 1 558 ? -11.690 -40.807 -1.193 1.00 82.31 558 GLY A CA 1
ATOM 4243 C C . GLY A 1 558 ? -12.515 -41.890 -0.496 1.00 82.31 558 GLY A C 1
ATOM 4244 O O . GLY A 1 558 ? -12.035 -43.009 -0.324 1.00 82.31 558 GLY A O 1
ATOM 4245 N N . ASP A 1 559 ? -13.780 -41.599 -0.191 1.00 82.50 559 ASP A N 1
ATOM 4246 C CA . ASP A 1 559 ? -14.664 -42.495 0.564 1.00 82.50 559 ASP A CA 1
ATOM 4247 C C . ASP A 1 559 ? -15.085 -43.739 -0.241 1.00 82.50 559 ASP A C 1
ATOM 4249 O O . ASP A 1 559 ? -15.582 -44.716 0.323 1.00 82.50 559 ASP A O 1
ATOM 4253 N N . TYR A 1 560 ? -14.891 -43.714 -1.565 1.00 80.56 560 TYR A N 1
ATOM 4254 C CA . TYR A 1 560 ? -15.393 -44.725 -2.501 1.00 80.56 560 TYR A CA 1
ATOM 4255 C C . TYR A 1 560 ? -14.286 -45.398 -3.325 1.00 80.56 560 TYR A C 1
ATOM 4257 O O . TYR A 1 560 ? -14.580 -46.160 -4.245 1.00 80.56 560 TYR A O 1
ATOM 4265 N N . LEU A 1 561 ? -13.013 -45.180 -2.980 1.00 70.56 561 LEU A N 1
ATOM 4266 C CA . LEU A 1 561 ? -11.851 -45.765 -3.665 1.00 70.56 561 LEU A CA 1
ATOM 4267 C C . LEU A 1 561 ? -11.468 -47.188 -3.191 1.00 70.56 561 LEU A C 1
ATOM 4269 O O . LEU A 1 561 ? -10.568 -47.794 -3.766 1.00 70.56 561 LEU A O 1
ATOM 4273 N N . GLY A 1 562 ? -12.145 -47.748 -2.176 1.00 54.22 562 GLY A N 1
ATOM 4274 C CA . GLY A 1 562 ? -11.727 -48.982 -1.480 1.00 54.22 562 GLY A CA 1
ATOM 4275 C C . GLY A 1 562 ? -12.626 -50.224 -1.601 1.00 54.22 562 GLY A C 1
ATOM 4276 O O . GLY A 1 562 ? -12.381 -51.196 -0.894 1.00 54.22 562 GLY A O 1
ATOM 4277 N N . ILE A 1 563 ? -13.665 -50.234 -2.444 1.00 44.31 563 ILE A N 1
ATOM 4278 C CA . ILE A 1 563 ? -14.733 -51.263 -2.379 1.00 44.31 563 ILE A CA 1
ATOM 4279 C C . ILE A 1 563 ? -14.427 -52.564 -3.172 1.00 44.31 563 ILE A C 1
ATOM 4281 O O . ILE A 1 563 ? -15.177 -53.528 -3.085 1.00 44.31 563 ILE A O 1
ATOM 4285 N N . ASN A 1 564 ? -13.266 -52.694 -3.828 1.00 33.69 564 ASN A N 1
ATOM 4286 C CA . ASN A 1 564 ? -12.842 -53.946 -4.491 1.00 33.69 564 ASN A CA 1
ATOM 4287 C C . ASN A 1 564 ? -11.836 -54.776 -3.664 1.00 33.69 564 ASN A C 1
ATOM 4289 O O . ASN A 1 564 ? -10.766 -55.147 -4.146 1.00 33.69 564 ASN A O 1
ATOM 4293 N N . LYS A 1 565 ? -12.186 -55.107 -2.418 1.00 30.55 565 LYS A N 1
ATOM 4294 C CA . LYS A 1 565 ? -11.638 -56.279 -1.711 1.00 30.55 565 LYS A CA 1
ATOM 4295 C C . LYS A 1 565 ? -12.806 -57.124 -1.212 1.00 30.55 565 LYS A C 1
ATOM 4297 O O . LYS A 1 565 ? -13.183 -57.046 -0.050 1.00 30.55 565 LYS A O 1
ATOM 4302 N N . ALA A 1 566 ? -13.406 -57.881 -2.127 1.00 29.83 566 ALA A N 1
ATOM 4303 C CA . ALA A 1 566 ? -14.262 -58.998 -1.756 1.00 29.83 566 ALA A CA 1
ATOM 4304 C C . ALA A 1 566 ? -13.394 -60.135 -1.193 1.00 29.83 566 ALA A C 1
ATOM 4306 O O . ALA A 1 566 ? -12.275 -60.366 -1.655 1.00 29.83 566 ALA A O 1
ATOM 4307 N N . ASP A 1 567 ? -13.932 -60.786 -0.170 1.00 31.97 567 ASP A N 1
ATOM 4308 C CA . ASP A 1 567 ? -13.340 -61.818 0.672 1.00 31.97 567 ASP A CA 1
ATOM 4309 C C . ASP A 1 567 ? -12.595 -62.932 -0.083 1.00 31.97 567 ASP A C 1
ATOM 4311 O O . ASP A 1 567 ? -13.127 -63.555 -1.002 1.00 31.97 567 ASP A O 1
ATOM 4315 N N . GLY A 1 568 ? -11.374 -63.242 0.365 1.00 26.11 568 GLY A N 1
ATOM 4316 C CA . GLY A 1 568 ? -10.615 -64.388 -0.132 1.00 26.11 568 GLY A CA 1
ATOM 4317 C C . GLY A 1 568 ? -9.163 -64.437 0.345 1.00 26.11 568 GLY A C 1
ATOM 4318 O O . GLY A 1 568 ? -8.290 -63.851 -0.280 1.00 26.11 568 GLY A O 1
ATOM 4319 N N . ASN A 1 569 ? -8.933 -65.217 1.403 1.00 27.00 569 ASN A N 1
ATOM 4320 C CA . ASN A 1 569 ? -7.661 -65.759 1.897 1.00 27.00 569 ASN A CA 1
ATOM 4321 C C . ASN A 1 569 ? -6.553 -64.812 2.396 1.00 27.00 569 ASN A C 1
ATOM 4323 O O . ASN A 1 569 ? -5.884 -64.098 1.654 1.00 27.00 569 ASN A O 1
ATOM 4327 N N . ASN A 1 570 ? -6.276 -64.984 3.694 1.00 36.50 570 ASN A N 1
ATOM 4328 C CA . ASN A 1 570 ? -4.959 -64.831 4.293 1.00 36.50 570 ASN A CA 1
ATOM 4329 C C . ASN A 1 570 ? -3.914 -65.560 3.446 1.00 36.50 570 ASN A C 1
ATOM 4331 O O . ASN A 1 570 ? -3.989 -66.777 3.335 1.00 36.50 570 ASN A O 1
ATOM 4335 N N . ASP A 1 571 ? -2.924 -64.833 2.940 1.00 28.41 571 ASP A N 1
ATOM 4336 C CA . ASP A 1 571 ? -1.557 -65.337 2.887 1.00 28.41 571 ASP A CA 1
ATOM 4337 C C . ASP A 1 571 ? -0.576 -64.166 2.853 1.00 28.41 571 ASP A C 1
ATOM 4339 O O . ASP A 1 571 ? -0.604 -63.287 1.988 1.00 28.41 571 ASP A O 1
ATOM 4343 N N . ALA A 1 572 ? 0.287 -64.159 3.865 1.00 33.56 572 ALA A N 1
ATOM 4344 C CA . ALA A 1 572 ? 1.469 -63.329 3.927 1.00 33.56 572 ALA A CA 1
ATOM 4345 C C . ALA A 1 572 ? 2.454 -63.745 2.820 1.00 33.56 572 ALA A C 1
ATOM 4347 O O . ALA A 1 572 ? 2.572 -64.922 2.490 1.00 33.56 572 ALA A O 1
ATOM 4348 N N . ASN A 1 573 ? 3.214 -62.764 2.329 1.00 30.67 573 ASN A N 1
ATOM 4349 C CA . ASN A 1 573 ? 4.307 -62.852 1.352 1.00 30.67 573 ASN A CA 1
ATOM 43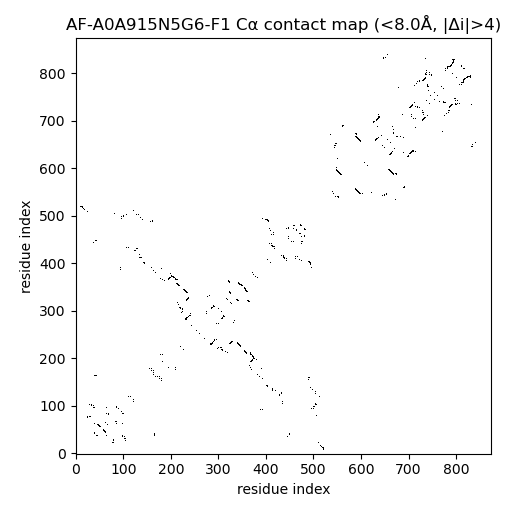50 C C . ASN A 1 573 ? 3.921 -62.840 -0.134 1.00 30.67 573 ASN A C 1
ATOM 4352 O O . ASN A 1 573 ? 3.756 -63.878 -0.775 1.00 30.67 573 ASN A O 1
ATOM 4356 N N . LYS A 1 574 ? 4.010 -61.640 -0.722 1.00 29.59 574 LYS A N 1
ATOM 4357 C CA . LYS A 1 574 ? 4.796 -61.411 -1.945 1.00 29.59 574 LYS A CA 1
ATOM 4358 C C . LYS A 1 574 ? 5.147 -59.930 -2.085 1.00 29.59 574 LYS A C 1
ATOM 4360 O O . LYS A 1 574 ? 4.321 -59.106 -2.459 1.00 29.59 574 LYS A O 1
ATOM 4365 N N . GLU A 1 575 ? 6.400 -59.633 -1.763 1.00 31.33 575 GLU A N 1
ATOM 4366 C CA . GLU A 1 575 ? 7.095 -58.401 -2.116 1.00 31.33 575 GLU A CA 1
ATOM 4367 C C . GLU A 1 575 ? 7.200 -58.239 -3.644 1.00 31.33 575 GLU A C 1
ATOM 4369 O O . GLU A 1 575 ? 7.249 -59.216 -4.396 1.00 31.33 575 GLU A O 1
ATOM 4374 N N . ASN A 1 576 ? 7.323 -56.975 -4.059 1.00 29.95 576 ASN A N 1
ATOM 4375 C CA . ASN A 1 576 ? 7.688 -56.479 -5.388 1.00 29.95 576 ASN A CA 1
ATOM 4376 C C . ASN A 1 576 ? 6.625 -56.540 -6.494 1.00 29.95 576 ASN A C 1
ATOM 4378 O O . ASN A 1 576 ? 6.708 -57.346 -7.419 1.00 29.95 576 ASN A O 1
ATOM 4382 N N . LYS A 1 577 ? 5.732 -55.539 -6.481 1.00 27.64 577 LYS A N 1
ATOM 4383 C CA . LYS A 1 577 ? 5.326 -54.765 -7.671 1.00 27.64 577 LYS A CA 1
ATOM 4384 C C . LYS A 1 577 ? 4.891 -53.363 -7.229 1.00 27.64 577 LYS A C 1
ATOM 4386 O O . LYS A 1 577 ? 3.844 -53.215 -6.619 1.00 27.64 577 LYS A O 1
ATOM 4391 N N . THR A 1 578 ? 5.754 -52.386 -7.512 1.00 25.41 578 THR A N 1
ATOM 4392 C CA . THR A 1 578 ? 5.536 -50.926 -7.529 1.00 25.41 578 THR A CA 1
ATOM 4393 C C . THR A 1 578 ? 4.163 -50.455 -7.042 1.00 25.41 578 THR A C 1
ATOM 4395 O O . THR A 1 578 ? 3.238 -50.282 -7.836 1.00 25.41 578 THR A O 1
ATOM 4398 N N . GLU A 1 579 ? 4.062 -50.192 -5.741 1.00 23.56 579 GLU A N 1
ATOM 4399 C CA . GLU A 1 579 ? 3.066 -49.275 -5.203 1.00 23.56 579 GLU A CA 1
ATOM 4400 C C . GLU A 1 579 ? 3.334 -47.895 -5.812 1.00 23.56 579 GLU A C 1
ATOM 4402 O O . GLU A 1 579 ? 4.268 -47.195 -5.426 1.00 23.56 579 GLU A O 1
ATOM 4407 N N . THR A 1 580 ? 2.526 -47.487 -6.789 1.00 25.05 580 THR A N 1
ATOM 4408 C CA . THR A 1 580 ? 2.334 -46.066 -7.081 1.00 25.05 580 THR A CA 1
ATOM 4409 C C . THR A 1 580 ? 1.599 -45.455 -5.895 1.00 25.05 580 THR A C 1
ATOM 4411 O O . THR A 1 580 ? 0.377 -45.321 -5.893 1.00 25.05 580 THR A O 1
ATOM 4414 N N . THR A 1 581 ? 2.362 -45.134 -4.856 1.00 24.50 581 THR A N 1
ATOM 4415 C CA . THR A 1 581 ? 1.974 -44.245 -3.770 1.00 24.50 581 THR A CA 1
ATOM 4416 C C . THR A 1 581 ? 1.690 -42.874 -4.377 1.00 24.50 581 THR A C 1
ATOM 4418 O O . THR A 1 581 ? 2.595 -42.099 -4.676 1.00 24.50 581 THR A O 1
ATOM 4421 N N . ILE A 1 582 ? 0.412 -42.581 -4.621 1.00 30.88 582 ILE A N 1
ATOM 4422 C CA . ILE A 1 582 ? -0.031 -41.220 -4.928 1.00 30.88 582 ILE A CA 1
ATOM 4423 C C . ILE A 1 582 ? 0.052 -40.450 -3.597 1.00 30.88 582 ILE A C 1
ATOM 4425 O O . ILE A 1 582 ? -0.631 -40.828 -2.644 1.00 30.88 582 ILE A O 1
ATOM 4429 N N . PRO A 1 583 ? 0.920 -39.433 -3.474 1.00 27.95 583 PRO A N 1
ATOM 4430 C CA . PRO A 1 583 ? 1.178 -38.762 -2.203 1.00 27.95 583 PRO A CA 1
ATOM 4431 C C . PRO A 1 583 ? -0.064 -37.991 -1.755 1.00 27.95 583 PRO A C 1
ATOM 4433 O O . PRO A 1 583 ? -0.668 -37.344 -2.601 1.00 27.95 583 PRO A O 1
ATOM 4436 N N . ASN A 1 584 ? -0.406 -38.050 -0.456 1.00 33.06 584 ASN A N 1
ATOM 4437 C CA . ASN A 1 584 ? -1.320 -37.172 0.307 1.00 33.06 584 ASN A CA 1
ATOM 4438 C C . ASN A 1 584 ? -2.047 -36.081 -0.515 1.00 33.06 584 ASN A C 1
ATOM 4440 O O . ASN A 1 584 ? -1.810 -34.884 -0.344 1.00 33.06 584 ASN A O 1
ATOM 4444 N N . GLN A 1 585 ? -2.942 -36.490 -1.414 1.00 42.72 585 GLN A N 1
ATOM 4445 C CA . GLN A 1 585 ? -3.773 -35.588 -2.198 1.00 42.72 585 GLN A CA 1
ATOM 4446 C C . GLN A 1 585 ? -5.106 -35.460 -1.479 1.00 42.72 585 GLN A C 1
ATOM 4448 O O . GLN A 1 585 ? -5.764 -36.459 -1.196 1.00 42.72 585 GLN A O 1
ATOM 4453 N N . ILE A 1 586 ? -5.516 -34.221 -1.212 1.00 52.34 586 ILE A N 1
ATOM 4454 C CA . ILE A 1 586 ? -6.907 -33.899 -0.893 1.00 52.34 586 ILE A CA 1
ATOM 4455 C C . ILE A 1 586 ? -7.760 -34.543 -1.992 1.00 52.34 586 ILE A C 1
ATOM 4457 O O . ILE A 1 586 ? -7.656 -34.157 -3.159 1.00 52.34 586 ILE A O 1
ATOM 4461 N N . HIS A 1 587 ? -8.537 -35.570 -1.644 1.00 66.00 587 HIS A N 1
ATOM 4462 C CA . HIS A 1 587 ? -9.379 -36.248 -2.622 1.00 66.00 587 HIS A CA 1
ATOM 4463 C C . HIS A 1 587 ? -10.394 -35.243 -3.192 1.00 66.00 587 HIS A C 1
ATOM 4465 O O . HIS A 1 587 ? -11.002 -34.498 -2.415 1.00 66.00 587 HIS A O 1
ATOM 4471 N N . PRO A 1 588 ? -10.572 -35.182 -4.525 1.00 79.50 588 PRO A N 1
ATOM 4472 C CA . PRO A 1 588 ? -11.487 -34.231 -5.136 1.00 79.50 588 PRO A CA 1
ATOM 4473 C C . PRO A 1 588 ? -12.929 -34.494 -4.690 1.00 79.50 588 PRO A C 1
ATOM 4475 O O . PRO A 1 588 ? -13.308 -35.614 -4.336 1.00 79.50 588 PRO A O 1
ATOM 4478 N N . ILE A 1 589 ? -13.723 -33.430 -4.707 1.00 86.06 589 ILE A N 1
ATOM 4479 C CA . ILE A 1 589 ? -15.157 -33.450 -4.438 1.00 86.06 589 ILE A CA 1
ATOM 4480 C C . ILE A 1 589 ? -15.848 -33.369 -5.793 1.00 86.06 589 ILE A C 1
ATOM 4482 O O . ILE A 1 589 ? -15.578 -32.440 -6.556 1.00 86.06 589 ILE A O 1
ATOM 4486 N N . LEU A 1 590 ? -16.717 -34.327 -6.095 1.00 88.62 590 LEU A N 1
ATOM 4487 C CA . LEU A 1 590 ? -17.508 -34.337 -7.323 1.00 88.62 590 LEU A CA 1
ATOM 4488 C C . LEU A 1 590 ? -18.918 -33.855 -7.027 1.00 88.62 590 LEU A C 1
ATOM 4490 O O . LEU A 1 590 ? -19.554 -34.357 -6.103 1.00 88.62 590 LEU A O 1
ATOM 4494 N N . GLY A 1 591 ? -19.427 -32.924 -7.824 1.00 88.75 591 GLY A N 1
ATOM 4495 C CA . GLY A 1 591 ? -20.856 -32.658 -7.846 1.00 88.75 591 GLY A CA 1
ATOM 4496 C C . GLY A 1 591 ? -21.591 -33.758 -8.605 1.00 88.75 591 GLY A C 1
ATOM 4497 O O . GLY A 1 591 ? -21.150 -34.213 -9.665 1.00 88.75 591 GLY A O 1
ATOM 4498 N N . VAL A 1 592 ? -22.715 -34.198 -8.049 1.00 91.12 592 VAL A N 1
ATOM 4499 C CA . VAL A 1 592 ? -23.520 -35.300 -8.572 1.00 91.12 592 VAL A CA 1
ATOM 4500 C C . VAL A 1 592 ? -24.983 -34.889 -8.608 1.00 91.12 592 VAL A C 1
ATOM 4502 O O . VAL A 1 592 ? -25.544 -34.438 -7.610 1.00 91.12 592 VAL A O 1
ATOM 4505 N N . TRP A 1 593 ? -25.629 -35.088 -9.754 1.00 92.19 593 TRP A N 1
ATOM 4506 C CA . TRP A 1 593 ? -27.082 -35.022 -9.867 1.00 92.19 593 TRP A CA 1
ATOM 4507 C C . TRP A 1 593 ? -27.681 -36.415 -9.844 1.00 92.19 593 TRP A C 1
ATOM 4509 O O . TRP A 1 593 ? -27.249 -37.299 -10.580 1.00 92.19 593 TRP A O 1
ATOM 4519 N N . HIS A 1 594 ? -28.719 -36.568 -9.030 1.00 92.38 594 HIS A N 1
ATOM 4520 C CA . HIS A 1 594 ? -29.600 -37.725 -9.011 1.00 92.38 594 HIS A CA 1
ATOM 4521 C C . HIS A 1 594 ? -30.988 -37.290 -9.464 1.00 92.38 594 HIS A C 1
ATOM 4523 O O . HIS A 1 594 ? -31.687 -36.587 -8.735 1.00 92.38 594 HIS A O 1
ATOM 4529 N N . VAL A 1 595 ? -31.368 -37.696 -10.673 1.00 91.81 595 VAL A N 1
ATOM 4530 C CA . VAL A 1 595 ? -32.707 -37.488 -11.238 1.00 91.81 595 VAL A CA 1
ATOM 4531 C C . VAL A 1 595 ? -33.553 -38.723 -10.951 1.00 91.81 595 VAL A C 1
ATOM 4533 O O . VAL A 1 595 ? -33.103 -39.853 -11.173 1.00 91.81 595 VAL A O 1
ATOM 4536 N N . LEU A 1 596 ? -34.764 -38.513 -10.438 1.00 90.56 596 LEU A N 1
ATOM 4537 C CA . LEU A 1 596 ? -35.693 -39.595 -10.126 1.00 90.56 596 LEU A CA 1
ATOM 4538 C C . LEU A 1 596 ? -36.477 -40.049 -11.370 1.00 90.56 596 LEU A C 1
ATOM 4540 O O . LEU A 1 596 ? -36.724 -39.235 -12.264 1.00 90.56 596 LEU A O 1
ATOM 4544 N N . PRO A 1 597 ? -36.953 -41.306 -11.393 1.00 91.25 597 PRO A N 1
ATOM 4545 C CA . PRO A 1 597 ? -38.014 -41.767 -12.282 1.00 91.25 597 PRO A CA 1
ATOM 4546 C C . PRO A 1 597 ? -39.235 -40.836 -12.271 1.00 91.25 597 PRO A C 1
ATOM 4548 O O . PRO A 1 597 ? -39.547 -40.196 -11.255 1.00 91.25 597 PRO A O 1
ATOM 4551 N N . SER A 1 598 ? -39.943 -40.769 -13.396 1.00 88.94 598 SER A N 1
ATOM 4552 C CA . SER A 1 598 ? -41.139 -39.938 -13.558 1.00 88.94 598 SER A CA 1
ATOM 4553 C C . SER A 1 598 ? -42.271 -40.382 -12.627 1.00 88.94 598 SER A C 1
ATOM 4555 O O . SER A 1 598 ? -42.953 -39.537 -12.033 1.00 88.94 598 SER A O 1
ATOM 4557 N N . GLU A 1 599 ? -42.435 -41.692 -12.429 1.00 87.69 599 GLU A N 1
ATOM 4558 C CA . GLU A 1 599 ? -43.394 -42.255 -11.477 1.00 87.69 599 GLU A CA 1
ATOM 4559 C C . GLU A 1 599 ? -43.143 -41.757 -10.042 1.00 87.69 599 GLU A C 1
ATOM 4561 O O . GLU A 1 599 ? -44.035 -41.170 -9.422 1.00 87.69 599 GLU A O 1
ATOM 4566 N N . LEU A 1 600 ? -41.914 -41.900 -9.531 1.00 86.69 600 LEU A N 1
ATOM 4567 C CA . LEU A 1 600 ? -41.543 -41.447 -8.183 1.00 86.69 600 LEU A CA 1
ATOM 4568 C C . LEU A 1 600 ? -41.658 -39.927 -8.041 1.00 86.69 600 LEU A C 1
ATOM 4570 O O . LEU A 1 600 ? -42.197 -39.431 -7.050 1.00 86.69 600 LEU A O 1
ATOM 4574 N N . SER A 1 601 ? -41.222 -39.177 -9.056 1.00 85.06 601 SER A N 1
ATOM 4575 C CA . SER A 1 601 ? -41.377 -37.718 -9.093 1.00 85.06 601 SER A CA 1
ATOM 4576 C C . SER A 1 601 ? -42.844 -37.300 -8.937 1.00 85.06 601 SER A C 1
ATOM 4578 O O . SER A 1 601 ? -43.152 -36.416 -8.136 1.00 85.06 601 SER A O 1
ATOM 4580 N N . SER A 1 602 ? -43.755 -37.986 -9.632 1.00 84.81 602 SER A N 1
ATOM 4581 C CA . SER A 1 602 ? -45.198 -37.727 -9.567 1.00 84.81 602 SER A CA 1
ATOM 4582 C C . SER A 1 602 ? -45.794 -38.069 -8.197 1.00 84.81 602 SER A C 1
ATOM 4584 O O . SER A 1 602 ? -46.643 -37.334 -7.688 1.00 84.81 602 SER A O 1
ATOM 4586 N N . GLN A 1 603 ? -45.331 -39.149 -7.555 1.00 83.81 603 GLN A N 1
ATOM 4587 C CA . GLN A 1 603 ? -45.746 -39.501 -6.191 1.00 83.81 603 GLN A CA 1
ATOM 4588 C C . GLN A 1 603 ? -45.349 -38.416 -5.181 1.00 83.81 603 GLN A C 1
ATOM 4590 O O . GLN A 1 603 ? -46.159 -38.031 -4.333 1.00 83.81 603 GLN A O 1
ATOM 4595 N N . TYR A 1 604 ? -44.129 -37.886 -5.289 1.00 82.69 604 TYR A N 1
ATOM 4596 C CA . TYR A 1 604 ? -43.671 -36.780 -4.452 1.00 82.69 604 TYR A CA 1
ATOM 4597 C C . TYR A 1 604 ? -44.441 -35.484 -4.713 1.00 82.69 604 TYR A C 1
ATOM 4599 O O . TYR A 1 604 ? -44.840 -34.813 -3.760 1.00 82.69 604 TYR A O 1
ATOM 4607 N N . ASP A 1 605 ? -44.724 -35.155 -5.974 1.00 81.56 605 ASP A N 1
ATOM 4608 C CA . ASP A 1 605 ? -45.533 -33.983 -6.319 1.00 81.56 605 ASP A CA 1
ATOM 4609 C C . ASP A 1 605 ? -46.952 -34.066 -5.748 1.00 81.56 605 ASP A C 1
ATOM 4611 O O . ASP A 1 605 ? -47.479 -33.063 -5.262 1.00 81.56 605 ASP A O 1
ATOM 4615 N N . ASN A 1 606 ? -47.557 -35.256 -5.740 1.00 81.62 606 ASN A N 1
ATOM 4616 C CA . ASN A 1 606 ? -48.859 -35.472 -5.111 1.00 81.62 606 ASN A CA 1
ATOM 4617 C C . ASN A 1 606 ? -48.788 -35.299 -3.585 1.00 81.62 606 ASN A C 1
ATOM 4619 O O . ASN A 1 606 ? -49.621 -34.591 -3.021 1.00 81.62 606 ASN A O 1
ATOM 4623 N N . LYS A 1 607 ? -47.759 -35.843 -2.914 1.00 79.12 607 LYS A N 1
ATOM 4624 C CA . LYS A 1 607 ? -47.548 -35.644 -1.463 1.00 79.12 607 LYS A CA 1
ATOM 4625 C C . LYS A 1 607 ? -47.393 -34.160 -1.092 1.00 79.12 607 LYS A C 1
ATOM 4627 O O . LYS A 1 607 ? -47.922 -33.735 -0.0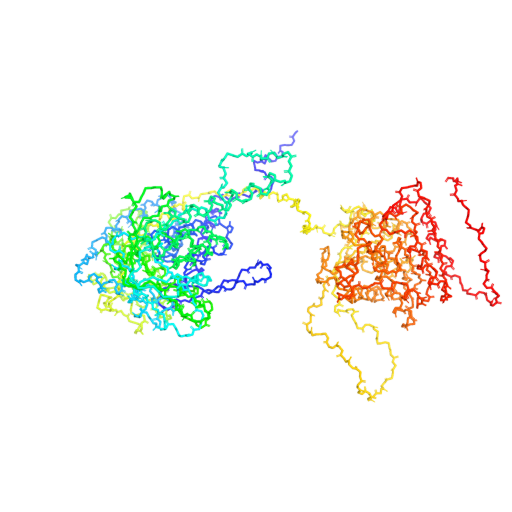64 1.00 79.12 607 LYS A O 1
ATOM 4632 N N . ILE A 1 608 ? -46.702 -33.376 -1.924 1.00 77.38 608 ILE A N 1
ATOM 4633 C CA . ILE A 1 608 ? -46.520 -31.928 -1.725 1.00 77.38 608 ILE A CA 1
ATOM 4634 C C . ILE A 1 608 ? -47.842 -31.179 -1.948 1.00 77.38 608 ILE A C 1
ATOM 4636 O O . ILE A 1 608 ? -48.228 -30.361 -1.118 1.00 77.38 608 ILE A O 1
ATOM 4640 N N . LYS A 1 609 ? -48.577 -31.479 -3.031 1.00 77.50 609 LYS A N 1
ATOM 4641 C CA . LYS A 1 609 ? -49.882 -30.851 -3.325 1.00 77.50 609 LYS A CA 1
ATOM 4642 C C . LYS A 1 609 ? -50.937 -31.130 -2.255 1.00 77.50 609 LYS A C 1
ATOM 4644 O O . LYS A 1 609 ? -51.790 -30.285 -2.006 1.00 77.50 609 LYS A O 1
ATOM 4649 N N . GLU A 1 610 ? -50.875 -32.292 -1.613 1.00 78.69 610 GLU A N 1
ATOM 4650 C CA . GLU A 1 610 ? -51.757 -32.667 -0.504 1.00 78.69 610 GLU A CA 1
ATOM 4651 C C . GLU A 1 610 ? -51.343 -32.041 0.848 1.00 78.69 610 GLU A C 1
ATOM 4653 O O . GLU A 1 610 ? -51.918 -32.396 1.877 1.00 78.69 610 GLU A O 1
ATOM 4658 N N . ASN A 1 611 ? -50.359 -31.125 0.871 1.00 67.62 611 ASN A N 1
ATOM 4659 C CA . ASN A 1 611 ? -49.765 -30.515 2.073 1.00 67.62 611 ASN A CA 1
ATOM 4660 C C . ASN A 1 611 ? -49.253 -31.539 3.106 1.00 67.62 611 ASN A C 1
ATOM 4662 O O . ASN A 1 611 ? -49.148 -31.234 4.293 1.00 67.62 611 ASN A O 1
ATOM 4666 N N . LYS A 1 612 ? -48.927 -32.766 2.680 1.00 60.09 612 LYS A N 1
ATOM 4667 C CA . LYS A 1 612 ? -48.413 -33.805 3.585 1.00 60.09 612 LYS A CA 1
ATOM 4668 C C . LYS A 1 612 ? -46.931 -33.603 3.911 1.00 60.09 612 LYS A C 1
ATOM 4670 O O . LYS A 1 612 ? -46.480 -34.089 4.943 1.00 60.09 612 LYS A O 1
ATOM 4675 N N . ILE A 1 613 ? -46.179 -32.922 3.038 1.00 66.88 613 ILE A N 1
ATOM 4676 C CA . ILE A 1 613 ? -44.737 -32.658 3.174 1.00 66.88 613 ILE A CA 1
ATOM 4677 C C . ILE A 1 613 ? -44.403 -31.298 2.522 1.00 66.88 613 ILE A C 1
ATOM 4679 O O . ILE A 1 613 ? -44.804 -31.063 1.385 1.00 66.88 613 ILE A O 1
ATOM 4683 N N . GLU A 1 614 ? -43.651 -30.419 3.203 1.00 60.75 614 GLU A N 1
ATOM 4684 C CA . GLU A 1 614 ? -43.195 -29.118 2.654 1.00 60.75 614 GLU A CA 1
ATOM 4685 C C . GLU A 1 614 ? -41.927 -29.230 1.782 1.00 60.75 614 GLU A C 1
ATOM 4687 O O . GLU A 1 614 ? -41.757 -28.475 0.824 1.00 60.75 614 GLU A O 1
ATOM 4692 N N . LYS A 1 615 ? -41.026 -30.170 2.097 1.00 67.38 615 LYS A N 1
ATOM 4693 C CA . LYS A 1 615 ? -39.774 -30.428 1.367 1.00 67.38 615 LYS A CA 1
ATOM 4694 C C . LYS A 1 615 ? -39.375 -31.900 1.505 1.00 67.38 615 LYS A C 1
ATOM 4696 O O . LYS A 1 615 ? -39.490 -32.460 2.590 1.00 67.38 615 LYS A O 1
ATOM 4701 N N . ILE A 1 616 ? -38.894 -32.510 0.422 1.00 69.88 616 ILE A N 1
ATOM 4702 C CA . ILE A 1 616 ? -38.407 -33.898 0.430 1.00 69.88 616 ILE A CA 1
ATOM 4703 C C . ILE A 1 616 ? -37.045 -33.947 1.143 1.00 69.88 616 ILE A C 1
ATOM 4705 O O . ILE A 1 616 ? -36.166 -33.136 0.841 1.00 69.88 616 ILE A O 1
ATOM 4709 N N . ASP A 1 617 ? -36.876 -34.879 2.082 1.00 76.12 617 ASP A N 1
ATOM 4710 C CA . ASP A 1 617 ? -35.612 -35.099 2.795 1.00 76.12 617 ASP A CA 1
ATOM 4711 C C . ASP A 1 617 ? -34.557 -35.721 1.857 1.00 76.12 617 ASP A C 1
ATOM 4713 O O . ASP A 1 617 ? -34.829 -36.669 1.117 1.00 76.12 617 ASP A O 1
ATOM 4717 N N . GLU A 1 618 ? -33.321 -35.225 1.905 1.00 72.81 618 GLU A N 1
ATOM 4718 C CA . GLU A 1 618 ? -32.208 -35.730 1.092 1.00 72.81 618 GLU A CA 1
ATOM 4719 C C . GLU A 1 618 ? -31.891 -37.199 1.387 1.00 72.81 618 GLU A C 1
ATOM 4721 O O . GLU A 1 618 ? -31.516 -37.938 0.473 1.00 72.81 618 GLU A O 1
ATOM 4726 N N . LYS A 1 619 ? -32.087 -37.645 2.635 1.00 78.62 619 LYS A N 1
ATOM 4727 C CA . LYS A 1 619 ? -31.932 -39.060 3.012 1.00 78.62 619 LYS A CA 1
ATOM 4728 C C . LYS A 1 619 ? -33.059 -39.934 2.479 1.00 78.62 619 LYS A C 1
ATOM 4730 O O . LYS A 1 619 ? -32.884 -41.145 2.367 1.00 78.62 619 LYS A O 1
ATOM 4735 N N . GLU A 1 620 ? -34.234 -39.364 2.232 1.00 79.56 620 GLU A N 1
ATOM 4736 C CA . GLU A 1 620 ? -35.345 -40.074 1.596 1.00 79.56 620 GLU A CA 1
ATOM 4737 C C . GLU A 1 620 ? -35.056 -40.257 0.103 1.00 79.56 620 GLU A C 1
ATOM 4739 O O . GLU A 1 620 ? -35.151 -41.369 -0.407 1.00 79.56 620 GLU A O 1
ATOM 4744 N N . LEU A 1 621 ? -34.566 -39.206 -0.564 1.00 80.06 621 LEU A N 1
ATOM 4745 C CA . LEU A 1 621 ? -34.100 -39.282 -1.952 1.00 80.06 621 LEU A CA 1
ATOM 4746 C C . LEU A 1 621 ? -32.937 -40.269 -2.126 1.00 80.06 621 LEU A C 1
ATOM 4748 O O . LEU A 1 621 ? -32.899 -40.994 -3.115 1.00 80.06 621 LEU A O 1
ATOM 4752 N N . GLU A 1 622 ? -32.017 -40.356 -1.163 1.00 82.00 622 GLU A N 1
ATOM 4753 C CA . GLU A 1 622 ? -30.971 -41.386 -1.176 1.00 82.00 622 GLU A CA 1
ATOM 4754 C C . GLU A 1 622 ? -31.533 -42.800 -1.092 1.00 82.00 622 GLU A C 1
ATOM 4756 O O . GLU A 1 622 ? -31.144 -43.664 -1.871 1.00 82.00 622 GLU A O 1
ATOM 4761 N N . ARG A 1 623 ? -32.475 -43.024 -0.169 1.00 82.50 623 ARG A N 1
ATOM 4762 C CA . ARG A 1 623 ? -33.132 -44.323 0.010 1.00 82.50 623 ARG A CA 1
ATOM 4763 C C . ARG A 1 623 ? -33.945 -44.730 -1.216 1.00 82.50 623 ARG A C 1
ATOM 4765 O O . ARG A 1 623 ? -33.965 -45.912 -1.540 1.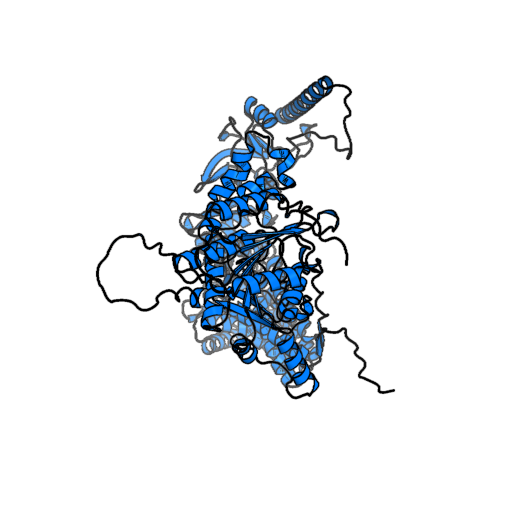00 82.50 623 ARG A O 1
ATOM 4772 N N . SER A 1 624 ? -34.518 -43.766 -1.944 1.00 84.44 624 SER A N 1
ATOM 4773 C CA . SER A 1 624 ? -35.228 -44.039 -3.202 1.00 84.44 624 SER A CA 1
ATOM 4774 C C . SER A 1 624 ? -34.333 -44.689 -4.265 1.00 84.44 624 SER A C 1
ATOM 4776 O O . SER A 1 624 ? -34.825 -45.378 -5.153 1.00 84.44 624 SER A O 1
ATOM 4778 N N . LEU A 1 625 ? -33.004 -44.528 -4.169 1.00 84.75 625 LEU A N 1
ATOM 4779 C CA . LEU A 1 625 ? -32.069 -45.174 -5.086 1.00 84.75 625 LEU A CA 1
ATOM 4780 C C . LEU A 1 625 ? -32.082 -46.706 -4.954 1.00 84.75 625 LEU A C 1
ATOM 4782 O O . LEU A 1 625 ? -31.753 -47.364 -5.933 1.00 84.75 625 LEU A O 1
ATOM 4786 N N . ASP A 1 626 ? -32.492 -47.277 -3.818 1.00 80.50 626 ASP A N 1
ATOM 4787 C CA . ASP A 1 626 ? -32.566 -48.733 -3.599 1.00 80.50 626 ASP A CA 1
ATOM 4788 C C . ASP A 1 626 ? -33.946 -49.332 -3.943 1.00 80.50 626 ASP A C 1
ATOM 4790 O O . ASP A 1 626 ? -34.129 -50.550 -3.943 1.00 80.50 626 ASP A O 1
ATOM 4794 N N . GLU A 1 627 ? -34.947 -48.509 -4.277 1.00 74.50 627 GLU A N 1
ATOM 4795 C CA . GLU A 1 627 ? -36.282 -49.012 -4.623 1.00 74.50 627 GLU A CA 1
ATOM 4796 C C . GLU A 1 627 ? -36.204 -49.924 -5.861 1.00 74.50 627 GLU A C 1
ATOM 4798 O O . GLU A 1 627 ? -35.683 -49.542 -6.913 1.00 74.50 627 GLU A O 1
ATOM 4803 N N . HIS A 1 628 ? -36.664 -51.171 -5.713 1.00 60.53 628 HIS A N 1
ATOM 4804 C CA . HIS A 1 628 ? -36.360 -52.282 -6.629 1.00 60.53 628 HIS A CA 1
ATOM 4805 C C . HIS A 1 628 ? -37.065 -52.198 -7.998 1.00 60.53 628 HIS A C 1
ATOM 4807 O O . HIS A 1 628 ? -36.809 -53.027 -8.868 1.00 60.53 628 HIS A O 1
ATOM 4813 N N . SER A 1 629 ? -37.956 -51.226 -8.203 1.00 68.81 629 SER A N 1
ATOM 4814 C CA . SER A 1 629 ? -38.808 -51.110 -9.396 1.00 68.81 629 SER A CA 1
ATOM 4815 C C . SER A 1 629 ? -38.141 -50.450 -10.605 1.00 68.81 629 SER A C 1
ATOM 4817 O O . SER A 1 629 ? -38.647 -50.594 -11.714 1.00 68.81 629 SER A O 1
ATOM 4819 N N . HIS A 1 630 ? -37.021 -49.742 -10.424 1.00 82.75 630 HIS A N 1
ATOM 4820 C CA . HIS A 1 630 ? -36.467 -48.857 -11.457 1.00 82.75 630 HIS A CA 1
ATOM 4821 C C . HIS A 1 630 ? -34.959 -49.067 -11.648 1.00 82.75 630 HIS A C 1
ATOM 4823 O O . HIS A 1 630 ? -34.197 -49.071 -10.677 1.00 82.75 630 HIS A O 1
ATOM 4829 N N . GLY A 1 631 ? -34.508 -49.213 -12.899 1.00 87.44 631 GLY A N 1
ATOM 4830 C CA . GLY A 1 631 ? -33.083 -49.326 -13.238 1.00 87.44 631 GLY A CA 1
ATOM 4831 C C . GLY A 1 631 ? -32.317 -48.009 -13.051 1.00 87.44 631 GLY A C 1
ATOM 4832 O O . GLY A 1 631 ? -32.920 -46.948 -12.882 1.00 87.44 631 GLY A O 1
ATOM 4833 N N . LEU A 1 632 ? -30.981 -48.056 -13.105 1.00 93.62 632 LEU A N 1
ATOM 4834 C CA . LEU A 1 632 ? -30.121 -46.884 -12.900 1.00 93.62 632 LEU A CA 1
ATOM 4835 C C . LEU A 1 632 ? -29.162 -46.654 -14.073 1.00 93.62 632 LEU A C 1
ATOM 4837 O O . LEU A 1 632 ? -28.346 -47.516 -14.387 1.00 93.62 632 LEU A O 1
ATOM 4841 N N . PHE A 1 633 ? -29.199 -45.458 -14.657 1.00 95.69 633 PHE A N 1
ATOM 4842 C CA . PHE A 1 633 ? -28.183 -44.970 -15.585 1.00 95.69 633 PHE A CA 1
ATOM 4843 C C . PHE A 1 633 ? -27.118 -44.144 -14.864 1.00 95.69 633 PHE A C 1
ATOM 4845 O O . PHE A 1 633 ? -27.441 -43.197 -14.150 1.00 95.69 633 PHE A O 1
ATOM 4852 N N . ILE A 1 634 ? -25.845 -44.454 -15.111 1.00 97.00 634 ILE A N 1
ATOM 4853 C CA . ILE A 1 634 ? -24.722 -43.553 -14.839 1.00 97.00 634 ILE A CA 1
ATOM 4854 C C . ILE A 1 634 ? -24.344 -42.880 -16.157 1.00 97.00 634 ILE A C 1
ATOM 4856 O O . ILE A 1 634 ? -23.940 -43.555 -17.106 1.00 97.00 634 ILE A O 1
ATOM 4860 N N . TYR A 1 635 ? -24.488 -41.560 -16.217 1.00 96.81 635 TYR A N 1
ATOM 4861 C CA . TYR A 1 635 ? -24.265 -40.766 -17.418 1.00 96.81 635 TYR A CA 1
ATOM 4862 C C . TYR A 1 635 ? -22.960 -39.964 -17.334 1.00 96.81 635 TYR A C 1
ATOM 4864 O O . TYR A 1 635 ? -22.732 -39.207 -16.389 1.00 96.81 635 TYR A O 1
ATOM 4872 N N . PHE A 1 636 ? -22.121 -40.111 -18.361 1.00 96.38 636 PHE A N 1
ATOM 4873 C CA . PHE A 1 636 ? -20.868 -39.385 -18.550 1.00 96.38 636 PHE A CA 1
ATOM 4874 C C . PHE A 1 636 ? -20.983 -38.455 -19.763 1.00 96.38 636 PHE A C 1
ATOM 4876 O O . PHE A 1 636 ? -21.138 -38.900 -20.904 1.00 96.38 636 PHE A O 1
ATOM 4883 N N . HIS A 1 637 ? -20.902 -37.146 -19.518 1.00 93.25 637 HIS A N 1
ATOM 4884 C CA . HIS A 1 637 ? -21.183 -36.123 -20.524 1.00 93.25 637 HIS A CA 1
ATOM 4885 C C . HIS A 1 637 ? -19.998 -35.828 -21.471 1.00 93.25 637 HIS A C 1
ATOM 4887 O O . HIS A 1 637 ? -18.851 -36.187 -21.208 1.00 93.25 637 HIS A O 1
ATOM 4893 N N . GLY A 1 638 ? -20.252 -35.133 -22.586 1.00 88.75 638 GLY A N 1
ATOM 4894 C CA . GLY A 1 638 ? -19.208 -34.667 -23.514 1.00 88.75 638 GLY A CA 1
ATOM 4895 C C . GLY A 1 638 ? -18.386 -33.463 -23.011 1.00 88.75 638 GLY A C 1
ATOM 4896 O O . GLY A 1 638 ? -18.695 -32.860 -21.989 1.00 88.75 638 GLY A O 1
ATOM 4897 N N . ASN A 1 639 ? -17.364 -33.045 -23.767 1.00 83.31 639 ASN A N 1
ATOM 4898 C CA . ASN A 1 639 ? -16.389 -32.019 -23.341 1.00 83.31 639 ASN A CA 1
ATOM 4899 C C . ASN A 1 639 ? -16.942 -30.574 -23.227 1.00 83.31 639 ASN A C 1
ATOM 4901 O O . ASN A 1 639 ? -16.355 -29.726 -22.566 1.00 83.31 639 ASN A O 1
ATOM 4905 N N . SER A 1 640 ? -18.044 -30.233 -23.908 1.00 76.88 640 SER A N 1
ATOM 4906 C CA . SER A 1 640 ? -18.571 -28.855 -23.876 1.00 76.88 640 SER A CA 1
ATOM 4907 C C . SER A 1 640 ? -19.478 -28.620 -22.665 1.00 76.88 640 SER A C 1
ATOM 4909 O O . SER A 1 640 ? -20.499 -29.290 -22.589 1.00 76.88 640 SER A O 1
ATOM 4911 N N . PHE A 1 641 ? -19.209 -27.608 -21.833 1.00 80.12 641 PHE A N 1
ATOM 4912 C CA . PHE A 1 641 ? -20.039 -27.238 -20.665 1.00 80.12 641 PHE A CA 1
ATOM 4913 C C . PHE A 1 641 ? -20.176 -28.354 -19.603 1.00 80.12 641 PHE A C 1
ATOM 4915 O O . PHE A 1 641 ? -19.622 -29.443 -19.747 1.00 80.12 641 PHE A O 1
ATOM 4922 N N . ASP A 1 642 ? -20.924 -28.070 -18.541 1.00 84.19 642 ASP A N 1
ATOM 4923 C CA . ASP A 1 642 ? -21.217 -28.954 -17.405 1.00 84.19 642 ASP A CA 1
ATOM 4924 C C . ASP A 1 642 ? -22.528 -29.756 -17.577 1.00 84.19 642 ASP A C 1
ATOM 4926 O O . ASP A 1 642 ? -23.269 -29.600 -18.560 1.00 84.19 642 ASP A O 1
ATOM 4930 N N . ARG A 1 643 ? -22.821 -30.651 -16.633 1.00 87.31 643 ARG A N 1
ATOM 4931 C CA . ARG A 1 643 ? -23.978 -31.558 -16.638 1.00 87.31 643 ARG A CA 1
ATOM 4932 C C . ARG A 1 643 ? -25.340 -30.871 -16.807 1.00 87.31 643 ARG A C 1
ATOM 4934 O O . ARG A 1 643 ? -26.270 -31.569 -17.202 1.00 87.31 643 ARG A O 1
ATOM 4941 N N . SER A 1 644 ? -25.454 -29.554 -16.584 1.00 87.62 644 SER A N 1
ATOM 4942 C CA . SER A 1 644 ? -26.698 -28.772 -16.708 1.00 87.62 644 SER A CA 1
ATOM 4943 C C . SER A 1 644 ? -27.035 -28.294 -18.127 1.00 87.62 644 SER A C 1
ATOM 4945 O O . SER A 1 644 ? -28.049 -27.626 -18.333 1.00 87.62 644 SER A O 1
ATOM 4947 N N . ALA A 1 645 ? -26.206 -28.600 -19.130 1.00 86.81 645 ALA A N 1
ATOM 4948 C CA . ALA A 1 645 ? -26.473 -28.167 -20.500 1.00 86.81 645 ALA A CA 1
ATOM 4949 C C . ALA A 1 645 ? -27.822 -28.706 -21.029 1.00 86.81 645 ALA A C 1
ATOM 4951 O O . ALA A 1 645 ? -28.105 -29.894 -20.913 1.00 86.81 645 ALA A O 1
ATOM 4952 N N . GLU A 1 646 ? -28.602 -27.848 -21.696 1.00 86.44 646 GLU A N 1
ATOM 4953 C CA . GLU A 1 646 ? -30.000 -28.099 -22.109 1.00 86.44 646 GLU A CA 1
ATOM 4954 C C . GLU A 1 646 ? -30.230 -29.464 -22.787 1.00 86.44 646 GLU A C 1
ATOM 4956 O O . GLU A 1 646 ? -31.069 -30.242 -22.345 1.00 86.44 646 GLU A O 1
ATOM 4961 N N . HIS A 1 647 ? -29.427 -29.805 -23.803 1.00 87.12 647 HIS A N 1
ATOM 4962 C CA . HIS A 1 647 ? -29.502 -31.098 -24.505 1.00 87.12 647 HIS A CA 1
ATOM 4963 C C . HIS A 1 647 ? -29.330 -32.324 -23.591 1.00 87.12 647 HIS A C 1
ATOM 4965 O O . HIS A 1 647 ? -29.862 -33.391 -23.882 1.00 87.12 647 HIS A O 1
ATOM 4971 N N . ARG A 1 648 ? -28.584 -32.183 -22.490 1.00 90.94 648 ARG A N 1
ATOM 4972 C CA . ARG A 1 648 ? -28.358 -33.245 -21.503 1.00 90.94 648 ARG A CA 1
ATOM 4973 C C . ARG A 1 648 ? -29.542 -33.348 -20.561 1.00 90.94 648 ARG A C 1
ATOM 4975 O O . ARG A 1 648 ? -30.016 -34.447 -20.320 1.00 90.94 648 ARG A O 1
ATOM 4982 N N . CYS A 1 649 ? -30.054 -32.209 -20.091 1.00 91.00 649 CYS A N 1
ATOM 4983 C CA . CYS A 1 649 ? -31.264 -32.162 -19.275 1.00 91.00 649 CYS A CA 1
ATOM 4984 C C . CYS A 1 649 ? -32.458 -32.791 -20.001 1.00 91.00 649 CYS A C 1
ATOM 4986 O O . CYS A 1 649 ? -33.192 -33.565 -19.392 1.00 91.00 649 CYS A O 1
ATOM 4988 N N . GLU A 1 650 ? -32.617 -32.542 -21.304 1.00 91.75 650 GLU A N 1
ATOM 4989 C CA . GLU A 1 650 ? -33.656 -33.202 -22.102 1.00 91.75 650 GLU A CA 1
ATOM 4990 C C . GLU A 1 650 ? -33.430 -34.716 -22.228 1.00 91.75 650 GLU A C 1
ATOM 4992 O O . GLU A 1 650 ? -34.381 -35.486 -22.103 1.00 91.75 650 GLU A O 1
ATOM 4997 N N . LEU A 1 651 ? -32.183 -35.182 -22.359 1.00 93.25 651 LEU A N 1
ATOM 4998 C CA . LEU A 1 651 ? -31.889 -36.617 -22.297 1.00 93.25 651 LEU A CA 1
ATOM 4999 C C . LEU A 1 651 ? -32.205 -37.213 -20.913 1.00 93.25 651 LEU A C 1
ATOM 5001 O O . LEU A 1 651 ? -32.798 -38.287 -20.834 1.00 93.25 651 LEU A O 1
ATOM 5005 N N . TYR A 1 652 ? -31.882 -36.517 -19.817 1.00 94.44 652 TYR A N 1
ATOM 5006 C CA . TYR A 1 652 ? -32.246 -36.959 -18.464 1.00 94.44 652 TYR A CA 1
ATOM 5007 C C . TYR A 1 652 ? -33.763 -37.044 -18.300 1.00 94.44 652 TYR A C 1
ATOM 5009 O O . TYR A 1 652 ? -34.253 -37.988 -17.688 1.00 94.44 652 TYR A O 1
ATOM 5017 N N . ASN A 1 653 ? -34.507 -36.093 -18.875 1.00 93.44 653 ASN A N 1
ATOM 5018 C CA . ASN A 1 653 ? -35.968 -36.110 -18.885 1.00 93.44 653 ASN A CA 1
ATOM 5019 C C . ASN A 1 653 ? -36.512 -37.320 -19.644 1.00 93.44 653 ASN A C 1
ATOM 5021 O O . ASN A 1 653 ? -37.473 -37.927 -19.184 1.00 93.44 653 ASN A O 1
ATOM 5025 N N . ILE A 1 654 ? -35.899 -37.694 -20.770 1.00 93.69 654 ILE A N 1
ATOM 5026 C CA . ILE A 1 654 ? -36.280 -38.891 -21.529 1.00 93.69 654 ILE A CA 1
ATOM 5027 C C . ILE A 1 654 ? -36.028 -40.155 -20.704 1.00 93.69 654 ILE A C 1
ATOM 5029 O O . ILE A 1 654 ? -36.930 -40.976 -20.565 1.00 93.69 654 ILE A O 1
ATOM 5033 N N . LEU A 1 655 ? -34.842 -40.299 -20.108 1.00 93.25 655 LEU A N 1
ATOM 5034 C CA . LEU A 1 655 ? -34.505 -41.464 -19.280 1.00 93.25 655 LEU A CA 1
ATOM 5035 C C . LEU A 1 655 ? -35.383 -41.549 -18.018 1.00 93.25 655 LEU A C 1
ATOM 5037 O O . LEU A 1 655 ? -35.849 -42.629 -17.660 1.00 93.25 655 LEU A O 1
ATOM 5041 N N . SER A 1 656 ? -35.671 -40.410 -17.387 1.00 92.44 656 SER A N 1
ATOM 5042 C CA . SER A 1 656 ? -36.607 -40.299 -16.263 1.00 92.44 656 SER A CA 1
ATOM 5043 C C . SER A 1 656 ? -38.040 -40.660 -16.677 1.00 92.44 656 SER A C 1
ATOM 5045 O O . SER A 1 656 ? -38.713 -41.390 -15.954 1.00 92.44 656 SER A O 1
ATOM 5047 N N . ALA A 1 657 ? -38.497 -40.230 -17.859 1.00 91.06 657 ALA A N 1
ATOM 5048 C CA . ALA A 1 657 ? -39.803 -40.590 -18.424 1.00 91.06 657 ALA A CA 1
ATOM 5049 C C . ALA A 1 657 ? -39.898 -42.065 -18.849 1.00 91.06 657 ALA A C 1
ATOM 5051 O O . ALA A 1 657 ? -40.994 -42.609 -18.949 1.00 91.06 657 ALA A O 1
ATOM 5052 N N . MET A 1 658 ? -38.760 -42.722 -19.080 1.00 90.69 658 MET A N 1
ATOM 5053 C CA . MET A 1 658 ? -38.664 -44.175 -19.229 1.00 90.69 658 MET A CA 1
ATOM 5054 C C . MET A 1 658 ? -38.623 -44.912 -17.877 1.00 90.69 658 MET A C 1
ATOM 5056 O O . MET A 1 658 ? -38.424 -46.125 -17.871 1.00 90.69 658 MET A O 1
ATOM 5060 N N . ASP A 1 659 ? -38.807 -44.187 -16.770 1.00 90.94 659 ASP A N 1
ATOM 5061 C CA . ASP A 1 659 ? -38.790 -44.653 -15.382 1.00 90.94 659 ASP A CA 1
ATOM 5062 C C . ASP A 1 659 ? -37.445 -45.246 -14.919 1.00 90.94 659 ASP A C 1
ATOM 5064 O O . ASP A 1 659 ? -37.387 -46.220 -14.170 1.00 90.94 659 ASP A O 1
ATOM 5068 N N . PHE A 1 660 ? -36.335 -44.615 -15.321 1.00 92.12 660 PHE A N 1
ATOM 5069 C CA . PHE A 1 660 ? -34.999 -44.896 -14.784 1.00 92.12 660 PHE A CA 1
ATOM 5070 C C . PHE A 1 660 ? -34.518 -43.795 -13.833 1.00 92.12 660 PHE A C 1
ATOM 5072 O O . PHE A 1 660 ? -34.819 -42.613 -14.007 1.00 92.12 660 PHE A O 1
ATOM 5079 N N . HIS A 1 661 ? -33.690 -44.170 -12.855 1.00 93.50 661 HIS A N 1
ATOM 5080 C CA . HIS A 1 661 ? -32.847 -43.201 -12.157 1.00 93.50 661 HIS A CA 1
ATOM 5081 C C . HIS A 1 661 ? -31.695 -42.768 -13.063 1.00 93.50 661 HIS A C 1
ATOM 5083 O O . HIS A 1 661 ? -31.137 -43.588 -13.796 1.00 93.50 661 HIS A O 1
ATOM 5089 N N . VAL A 1 662 ? -31.275 -41.509 -12.951 1.00 94.56 662 VAL A N 1
ATOM 5090 C CA . VAL A 1 662 ? -30.081 -41.004 -13.641 1.00 94.56 662 VAL A CA 1
ATOM 5091 C C . VAL A 1 662 ? -29.126 -40.397 -12.622 1.00 94.56 662 VAL A C 1
ATOM 5093 O O . VAL A 1 662 ? -29.482 -39.444 -11.928 1.00 94.56 662 VAL A O 1
ATOM 5096 N N . LEU A 1 663 ? -27.915 -40.945 -12.539 1.00 95.38 663 LEU A N 1
ATOM 5097 C CA . LEU A 1 663 ? -26.779 -40.347 -11.848 1.00 95.38 663 LEU A CA 1
ATOM 5098 C C . LEU A 1 663 ? -25.828 -39.749 -12.880 1.00 95.38 663 LEU A C 1
ATOM 5100 O O . LEU A 1 663 ? -25.324 -40.454 -13.750 1.00 95.38 663 LEU A O 1
ATOM 5104 N N . THR A 1 664 ? -25.554 -38.456 -12.776 1.00 94.62 664 THR A N 1
ATOM 5105 C CA . THR A 1 664 ? -24.578 -37.773 -13.634 1.00 94.62 664 THR A CA 1
ATOM 5106 C C . THR A 1 664 ? -23.642 -36.934 -12.784 1.00 94.62 664 THR A C 1
ATOM 5108 O O . THR A 1 664 ? -24.066 -36.308 -11.813 1.00 94.62 664 THR A O 1
ATOM 5111 N N . ILE A 1 665 ? -22.371 -36.904 -13.168 1.00 93.56 665 ILE A N 1
ATOM 5112 C CA . ILE A 1 665 ? -21.325 -36.130 -12.493 1.00 93.56 665 ILE A CA 1
ATOM 5113 C C . ILE A 1 665 ? -20.819 -35.024 -13.410 1.00 93.56 665 ILE A C 1
ATOM 5115 O O . ILE A 1 665 ? -20.897 -35.175 -14.628 1.00 93.56 665 ILE A O 1
ATOM 5119 N N . ASP A 1 666 ? -20.267 -33.952 -12.844 1.00 90.88 666 ASP A N 1
ATOM 5120 C CA . ASP A 1 666 ? -19.297 -33.142 -13.584 1.00 90.88 666 ASP A CA 1
ATOM 5121 C C . ASP A 1 666 ? -17.895 -33.694 -13.376 1.00 90.88 666 ASP A C 1
ATOM 5123 O O . ASP A 1 666 ? -17.510 -34.045 -12.257 1.00 90.88 666 ASP A O 1
ATOM 5127 N N . TYR A 1 667 ? -17.108 -33.721 -14.447 1.00 89.00 667 TYR A N 1
ATOM 5128 C CA . TYR A 1 667 ? -15.700 -34.083 -14.353 1.00 89.00 667 TYR A CA 1
ATOM 5129 C C . TYR A 1 667 ? -14.944 -33.132 -13.420 1.00 89.00 667 TYR A C 1
ATOM 5131 O O . TYR A 1 667 ? -15.221 -31.934 -13.384 1.00 89.00 667 TYR A O 1
ATOM 5139 N N . ARG A 1 668 ? -13.948 -33.645 -12.691 1.00 86.81 668 ARG A N 1
ATOM 5140 C CA . ARG A 1 668 ? -13.048 -32.828 -11.860 1.00 86.81 668 ARG A CA 1
ATOM 5141 C C . ARG A 1 668 ? -12.558 -31.570 -12.600 1.00 86.81 668 ARG A C 1
ATOM 5143 O O . ARG A 1 668 ? -12.069 -31.652 -13.727 1.00 86.81 668 ARG A O 1
ATOM 5150 N N . GLY A 1 669 ? -12.702 -30.403 -11.975 1.00 82.62 669 GLY A N 1
ATOM 5151 C CA . GLY A 1 669 ? -12.356 -29.105 -12.569 1.00 82.62 669 GLY A CA 1
ATOM 5152 C C . GLY A 1 669 ? -13.437 -28.476 -13.462 1.00 82.62 669 GLY A C 1
ATOM 5153 O O . GLY A 1 669 ? -13.227 -27.369 -13.959 1.00 82.62 669 GLY A O 1
ATOM 5154 N N . TYR A 1 670 ? -14.582 -29.140 -13.654 1.00 80.81 670 TYR A N 1
ATOM 5155 C CA . TYR A 1 670 ? -15.768 -28.619 -14.343 1.00 80.81 670 TYR A CA 1
ATOM 5156 C C . TYR A 1 670 ? -16.952 -28.467 -13.381 1.00 80.81 670 TYR A C 1
ATOM 5158 O O . TYR A 1 670 ? -17.022 -29.137 -12.354 1.00 80.81 670 TYR A O 1
ATOM 5166 N N . GLY A 1 671 ? -17.896 -27.585 -13.733 1.00 82.19 671 GLY A N 1
ATOM 5167 C CA . GLY A 1 671 ? -19.108 -27.354 -12.945 1.00 82.19 671 GLY A CA 1
ATOM 5168 C C . GLY A 1 671 ? -18.794 -26.958 -11.501 1.00 82.19 671 GLY A C 1
ATOM 5169 O O . GLY A 1 671 ? -18.082 -25.983 -11.258 1.00 82.19 671 GLY A O 1
ATOM 5170 N N . ASP A 1 672 ? -19.335 -27.721 -10.557 1.00 83.44 672 ASP A N 1
ATOM 5171 C CA . ASP A 1 672 ? -19.096 -27.624 -9.113 1.00 83.44 672 ASP A CA 1
ATOM 5172 C C . ASP A 1 672 ? -18.128 -28.705 -8.571 1.00 83.44 672 ASP A C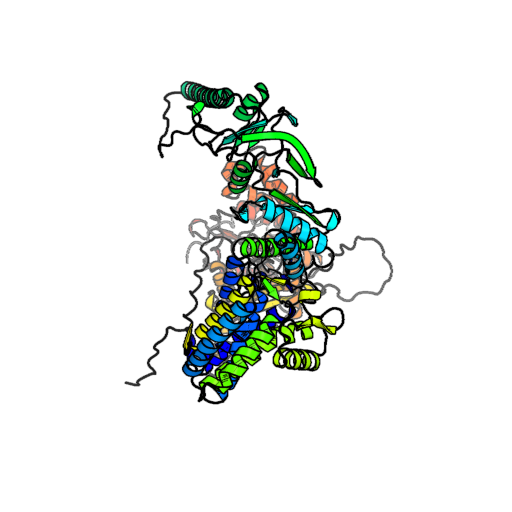 1
ATOM 5174 O O . ASP A 1 672 ? -17.989 -28.851 -7.356 1.00 83.44 672 ASP A O 1
ATOM 5178 N N . SER A 1 673 ? -17.417 -29.429 -9.447 1.00 83.50 673 SER A N 1
ATOM 5179 C CA . SER A 1 673 ? -16.443 -30.469 -9.084 1.00 83.50 673 SER A CA 1
ATOM 5180 C C . SER A 1 673 ? -15.013 -29.916 -8.965 1.00 83.50 673 SER A C 1
ATOM 5182 O O . SER A 1 673 ? -14.520 -29.205 -9.845 1.00 83.50 673 SER A O 1
ATOM 5184 N N . SER A 1 674 ? -14.284 -30.280 -7.905 1.00 83.38 674 SER A N 1
ATOM 5185 C CA . SER A 1 674 ? -12.903 -29.829 -7.665 1.00 83.38 674 SER A CA 1
ATOM 5186 C C . SER A 1 674 ? -11.851 -30.736 -8.325 1.00 83.38 674 SER A C 1
ATOM 5188 O O . SER A 1 674 ? -12.125 -31.878 -8.684 1.00 83.38 674 SER A O 1
ATOM 5190 N N . GLY A 1 675 ? -10.623 -30.233 -8.502 1.00 83.00 675 GLY A N 1
ATOM 5191 C CA . GLY A 1 675 ? -9.491 -30.990 -9.062 1.00 83.00 675 GLY A CA 1
ATOM 5192 C C . GLY A 1 675 ? -9.145 -30.645 -10.517 1.00 83.00 675 GLY A C 1
ATOM 5193 O O . GLY A 1 675 ? -9.616 -29.648 -11.057 1.00 83.00 675 GLY A O 1
ATOM 5194 N N . GLN A 1 676 ? -8.270 -31.450 -11.134 1.00 79.50 676 GLN A N 1
ATOM 5195 C CA . GLN A 1 676 ? -7.761 -31.249 -12.501 1.00 79.50 676 GLN A CA 1
ATOM 5196 C C . GLN A 1 676 ? -8.121 -32.433 -13.416 1.00 79.50 676 GLN A C 1
ATOM 5198 O O . GLN A 1 676 ? -7.834 -33.571 -13.034 1.00 79.50 676 GLN A O 1
ATOM 5203 N N . PRO A 1 677 ? -8.696 -32.205 -14.612 1.00 80.50 677 PRO A N 1
ATOM 5204 C CA . PRO A 1 677 ? -9.207 -33.252 -15.503 1.00 80.50 677 PRO A CA 1
ATOM 5205 C C . PRO A 1 677 ? -8.086 -34.000 -16.243 1.00 80.50 677 PRO A C 1
ATOM 5207 O O . PRO A 1 677 ? -7.798 -33.733 -17.408 1.00 80.50 677 PRO A O 1
ATOM 5210 N N . THR A 1 678 ? -7.457 -34.964 -15.570 1.00 84.75 678 THR A N 1
ATOM 5211 C CA . THR A 1 678 ? -6.524 -35.936 -16.171 1.00 84.75 678 THR A CA 1
ATOM 5212 C C . THR A 1 678 ? -7.237 -37.251 -16.485 1.00 84.75 678 THR A C 1
ATOM 5214 O O . THR A 1 678 ? -8.186 -37.602 -15.792 1.00 84.75 678 THR A O 1
ATOM 5217 N N . GLU A 1 679 ? -6.790 -38.020 -17.486 1.00 82.88 679 GLU A N 1
ATOM 5218 C CA . GLU A 1 679 ? -7.480 -39.264 -17.885 1.00 82.88 679 GLU A CA 1
ATOM 5219 C C . GLU A 1 679 ? -7.605 -40.283 -16.738 1.00 82.88 679 GLU A C 1
ATOM 5221 O O . GLU A 1 679 ? -8.670 -40.870 -16.545 1.00 82.88 679 GLU A O 1
ATOM 5226 N N . ASP A 1 680 ? -6.546 -40.466 -15.945 1.00 85.12 680 ASP A N 1
ATOM 5227 C CA . ASP A 1 680 ? -6.591 -41.338 -14.764 1.00 85.12 680 ASP A CA 1
ATOM 5228 C C . ASP A 1 680 ? -7.477 -40.763 -13.661 1.00 85.12 680 ASP A C 1
ATOM 5230 O O . ASP A 1 680 ? -8.162 -41.504 -12.958 1.00 85.12 680 ASP A O 1
ATOM 5234 N N . GLY A 1 681 ? -7.532 -39.436 -13.559 1.00 87.56 681 GLY A N 1
ATOM 5235 C CA . GLY A 1 681 ? -8.461 -38.762 -12.677 1.00 87.56 681 GLY A CA 1
ATOM 5236 C C . GLY A 1 681 ? -9.922 -39.028 -13.037 1.00 87.56 681 GLY A C 1
ATOM 5237 O O . GLY A 1 681 ? -10.702 -39.434 -12.181 1.00 87.56 681 GLY A O 1
ATOM 5238 N N . LEU A 1 682 ? -10.280 -38.878 -14.312 1.00 89.25 682 LEU A N 1
ATOM 5239 C CA . LEU A 1 682 ? -11.628 -39.182 -14.798 1.00 89.25 682 LEU A CA 1
ATOM 5240 C C . LEU A 1 682 ? -12.002 -40.650 -14.549 1.00 89.25 682 LEU A C 1
ATOM 5242 O O . LEU A 1 682 ? -13.150 -40.946 -14.228 1.00 89.25 682 LEU A O 1
ATOM 5246 N N . ASN A 1 683 ? -11.037 -41.571 -14.660 1.00 89.75 683 ASN A N 1
ATOM 5247 C CA . ASN A 1 683 ? -11.267 -42.984 -14.358 1.00 89.75 683 ASN A CA 1
ATOM 5248 C C . ASN A 1 683 ? -11.573 -43.221 -12.874 1.00 89.75 683 ASN A C 1
ATOM 5250 O O . ASN A 1 683 ? -12.491 -43.968 -12.541 1.00 89.75 683 ASN A O 1
ATOM 5254 N N . VAL A 1 684 ? -10.815 -42.572 -11.989 1.00 90.44 684 VAL A N 1
ATOM 5255 C CA . VAL A 1 684 ? -11.044 -42.611 -10.540 1.00 90.44 684 VAL A CA 1
ATOM 5256 C C . VAL A 1 684 ? -12.434 -42.072 -10.191 1.00 90.44 684 VAL A C 1
ATOM 5258 O O . VAL A 1 684 ? -13.150 -42.693 -9.408 1.00 90.44 684 VAL A O 1
ATOM 5261 N N . ASP A 1 685 ? -12.847 -40.968 -10.815 1.00 92.44 685 ASP A N 1
ATOM 5262 C CA . ASP A 1 685 ? -14.169 -40.366 -10.609 1.00 92.44 685 ASP A CA 1
ATOM 5263 C C . ASP A 1 685 ? -15.296 -41.311 -11.053 1.00 92.44 685 ASP A C 1
ATOM 5265 O O . ASP A 1 685 ? -16.285 -41.496 -10.342 1.00 92.44 685 ASP A O 1
ATOM 5269 N N . ALA A 1 686 ? -15.114 -41.965 -12.205 1.00 93.62 686 ALA A N 1
ATOM 5270 C CA . ALA A 1 686 ? -16.051 -42.943 -12.746 1.00 93.62 686 ALA A CA 1
ATOM 5271 C C . ALA A 1 686 ? -16.217 -44.167 -11.824 1.00 93.62 686 ALA A C 1
ATOM 5273 O O . ALA A 1 686 ? -17.337 -44.630 -11.600 1.00 93.62 686 ALA A O 1
ATOM 5274 N N . HIS A 1 687 ? -15.124 -44.659 -11.235 1.00 93.19 687 HIS A N 1
ATOM 5275 C CA . HIS A 1 687 ? -15.177 -45.737 -10.244 1.00 93.19 687 HIS A CA 1
ATOM 5276 C C . HIS A 1 687 ? -15.848 -45.288 -8.944 1.00 93.19 687 HIS A C 1
ATOM 5278 O O . HIS A 1 687 ? -16.640 -46.041 -8.383 1.00 93.19 687 HIS A O 1
ATOM 5284 N N . ALA A 1 688 ? -15.587 -44.063 -8.481 1.00 93.56 688 ALA A N 1
ATOM 5285 C CA . ALA A 1 688 ? -16.193 -43.538 -7.261 1.00 93.56 688 ALA A CA 1
ATOM 5286 C C . ALA A 1 688 ? -17.723 -43.447 -7.373 1.00 93.56 688 ALA A C 1
ATOM 5288 O O . ALA A 1 688 ? -18.422 -43.913 -6.472 1.00 93.56 688 ALA A O 1
ATOM 5289 N N . ILE A 1 689 ? -18.259 -42.927 -8.486 1.00 94.56 689 ILE A N 1
ATOM 5290 C CA . ILE A 1 689 ? -19.717 -42.863 -8.684 1.00 94.56 689 ILE A CA 1
ATOM 5291 C C . ILE A 1 689 ? -20.345 -44.253 -8.875 1.00 94.56 689 ILE A C 1
ATOM 5293 O O . ILE A 1 689 ? -21.444 -44.502 -8.379 1.00 94.56 689 ILE A O 1
ATOM 5297 N N . TYR A 1 690 ? -19.648 -45.189 -9.527 1.00 94.25 690 TYR A N 1
ATOM 5298 C CA . TYR A 1 690 ? -20.111 -46.576 -9.638 1.00 94.25 690 TYR A CA 1
ATOM 5299 C C . TYR A 1 690 ? -20.164 -47.270 -8.270 1.00 94.25 690 TYR A C 1
ATOM 5301 O O . TYR A 1 690 ? -21.157 -47.911 -7.927 1.00 94.25 690 TYR A O 1
ATOM 5309 N N . ASN A 1 691 ? -19.125 -47.093 -7.456 1.00 93.00 691 ASN A N 1
ATOM 5310 C CA . ASN A 1 691 ? -19.053 -47.641 -6.107 1.00 93.00 691 ASN A CA 1
ATOM 5311 C C . ASN A 1 691 ? -20.089 -46.999 -5.177 1.00 93.00 691 ASN A C 1
ATOM 5313 O O . ASN A 1 691 ? -20.682 -47.697 -4.358 1.00 93.00 691 ASN A O 1
ATOM 5317 N N . TYR A 1 692 ? -20.364 -45.700 -5.336 1.00 93.06 692 TYR A N 1
ATOM 5318 C CA . TYR A 1 692 ? -21.488 -45.032 -4.680 1.00 93.06 692 TYR A CA 1
ATOM 5319 C C . TYR A 1 692 ? -22.816 -45.703 -5.048 1.00 93.06 692 TYR A C 1
ATOM 5321 O O . TYR A 1 692 ? -23.551 -46.144 -4.165 1.00 93.06 692 TYR A O 1
ATOM 5329 N N . ALA A 1 693 ? -23.090 -45.869 -6.346 1.00 91.88 693 ALA A N 1
ATOM 5330 C CA . ALA A 1 693 ? -24.302 -46.526 -6.819 1.00 91.88 693 ALA A CA 1
ATOM 5331 C C . ALA A 1 693 ? -24.441 -47.956 -6.270 1.00 91.88 693 ALA A C 1
ATOM 5333 O O . ALA A 1 693 ? -25.501 -48.313 -5.773 1.00 91.88 693 ALA A O 1
ATOM 5334 N N . ARG A 1 694 ? -23.369 -48.759 -6.277 1.00 90.44 694 ARG A N 1
ATOM 5335 C CA . ARG A 1 694 ? -23.384 -50.130 -5.736 1.00 90.44 694 ARG A CA 1
ATOM 5336 C C . ARG A 1 694 ? -23.536 -50.195 -4.220 1.00 90.44 694 ARG A C 1
ATOM 5338 O O . ARG A 1 694 ? -24.194 -51.102 -3.726 1.00 90.44 694 ARG A O 1
ATOM 5345 N N . LYS A 1 695 ? -22.958 -49.252 -3.474 1.00 89.75 695 LYS A N 1
ATOM 5346 C CA . LYS A 1 695 ? -23.102 -49.188 -2.012 1.00 89.75 695 LYS A CA 1
ATOM 5347 C C . LYS A 1 695 ? -24.538 -48.857 -1.601 1.00 89.75 695 LYS A C 1
ATOM 5349 O O . LYS A 1 695 ? -25.030 -49.414 -0.626 1.00 89.75 695 LYS A O 1
ATOM 5354 N N . HIS A 1 696 ? -25.180 -47.946 -2.329 1.00 87.38 696 HIS A N 1
ATOM 5355 C CA . HIS A 1 696 ? -26.519 -47.449 -2.007 1.00 87.38 696 HIS A CA 1
ATOM 5356 C C . HIS A 1 696 ? -27.652 -48.195 -2.730 1.00 87.38 696 HIS A C 1
ATOM 5358 O O . HIS A 1 696 ? -28.795 -48.070 -2.312 1.00 87.38 696 HIS A O 1
ATOM 5364 N N . ALA A 1 697 ? -27.345 -48.972 -3.773 1.00 86.56 697 ALA A N 1
ATOM 5365 C CA . ALA A 1 697 ? -28.284 -49.831 -4.494 1.00 86.56 697 ALA A CA 1
ATOM 5366 C C . ALA A 1 697 ? -27.591 -51.145 -4.938 1.00 86.56 697 ALA A C 1
ATOM 5368 O O . ALA A 1 697 ? -27.225 -51.302 -6.111 1.00 86.56 697 ALA A O 1
ATOM 5369 N N . PRO A 1 698 ? -27.367 -52.103 -4.016 1.00 83.50 698 PRO A N 1
ATOM 5370 C CA . PRO A 1 698 ? -26.522 -53.277 -4.265 1.00 83.50 698 PRO A CA 1
ATOM 5371 C C . PRO A 1 698 ? -27.036 -54.185 -5.386 1.00 83.50 698 PRO A C 1
ATOM 5373 O O . PRO A 1 698 ? -26.256 -54.668 -6.211 1.00 83.50 698 PRO A O 1
ATOM 5376 N N . THR A 1 699 ? -28.352 -54.391 -5.437 1.00 80.31 699 THR A N 1
ATOM 5377 C CA . THR A 1 699 ? -29.028 -55.340 -6.337 1.00 80.31 699 THR A CA 1
ATOM 5378 C C . THR A 1 699 ? -29.526 -54.705 -7.635 1.00 80.31 699 THR A C 1
ATOM 5380 O O . THR A 1 699 ? -30.023 -55.416 -8.506 1.00 80.31 699 THR A O 1
ATOM 5383 N N . LYS A 1 700 ? -29.388 -53.382 -7.797 1.00 83.06 700 LYS A N 1
ATOM 5384 C CA . LYS A 1 700 ? -29.952 -52.645 -8.932 1.00 83.06 700 LYS A CA 1
ATOM 5385 C C . LYS A 1 700 ? -29.174 -52.907 -10.228 1.00 83.06 700 LYS A C 1
ATOM 5387 O O . LYS A 1 700 ? -27.940 -53.009 -10.233 1.00 83.06 700 LYS A O 1
ATOM 5392 N N . ASP A 1 701 ? -29.902 -52.998 -11.341 1.00 88.44 701 ASP A N 1
ATOM 5393 C CA . ASP A 1 701 ? -29.312 -53.051 -12.679 1.00 88.44 701 ASP A CA 1
ATOM 5394 C C . ASP A 1 701 ? -28.736 -51.668 -13.035 1.00 88.44 701 ASP A C 1
ATOM 5396 O O . ASP A 1 701 ? -29.467 -50.676 -13.118 1.00 88.44 701 ASP A O 1
ATOM 5400 N N . ILE A 1 702 ? -27.413 -51.615 -13.230 1.00 92.56 702 ILE A N 1
ATOM 5401 C CA . ILE A 1 702 ? -26.670 -50.397 -13.580 1.00 92.56 702 ILE A CA 1
ATOM 5402 C C . ILE A 1 702 ? -26.320 -50.419 -15.067 1.00 92.56 702 ILE A C 1
ATOM 5404 O O . ILE A 1 702 ? -25.653 -51.340 -15.549 1.00 92.56 702 ILE A O 1
ATOM 5408 N N . TYR A 1 703 ? -26.720 -49.365 -15.766 1.00 95.00 703 TYR A N 1
ATOM 5409 C CA . TYR A 1 703 ? -26.429 -49.094 -17.167 1.00 95.00 703 TYR A CA 1
ATOM 5410 C C . TYR A 1 703 ? -25.480 -47.897 -17.263 1.00 95.00 703 TYR A C 1
ATOM 5412 O O . TYR A 1 703 ? -25.622 -46.925 -16.522 1.00 95.00 703 TYR A O 1
ATOM 5420 N N . ILE A 1 704 ? -24.504 -47.948 -18.167 1.00 97.06 704 ILE A N 1
ATOM 5421 C CA . ILE A 1 704 ? -23.545 -46.850 -18.355 1.00 97.06 704 ILE A CA 1
ATOM 5422 C C . ILE A 1 704 ? -23.841 -46.159 -19.681 1.00 97.06 704 ILE A C 1
ATOM 5424 O O . ILE A 1 704 ? -23.929 -46.828 -20.706 1.00 97.06 704 ILE A O 1
ATOM 5428 N N . TRP A 1 705 ? -23.948 -44.831 -19.669 1.00 97.56 705 TRP A N 1
ATOM 5429 C CA . TRP A 1 705 ? -24.130 -44.013 -20.866 1.00 97.56 705 TRP A CA 1
ATOM 5430 C C . TRP A 1 705 ? -22.965 -43.037 -21.031 1.00 97.56 705 TRP A C 1
ATOM 5432 O O . TRP A 1 705 ? -22.665 -42.267 -20.121 1.00 97.56 705 TRP A O 1
ATOM 5442 N N . GLY A 1 706 ? -22.311 -43.047 -22.191 1.00 96.19 706 GLY A N 1
ATOM 5443 C CA . GLY A 1 706 ? -21.232 -42.116 -22.524 1.00 96.19 706 GLY A CA 1
ATOM 5444 C C . GLY A 1 706 ? -21.552 -41.307 -23.775 1.00 96.19 706 GLY A C 1
ATOM 5445 O O . GLY A 1 706 ? -21.741 -41.888 -24.839 1.00 96.19 706 GLY A O 1
ATOM 5446 N N . HIS A 1 707 ? -21.560 -39.976 -23.667 1.00 95.00 707 HIS A N 1
ATOM 5447 C CA . HIS A 1 707 ? -21.728 -39.073 -24.814 1.00 95.00 707 HIS A CA 1
ATOM 5448 C C . HIS A 1 707 ? -20.401 -38.429 -25.213 1.00 95.00 707 HIS A C 1
ATOM 5450 O O . HIS A 1 707 ? -19.732 -37.818 -24.374 1.00 95.00 707 HIS A O 1
ATOM 5456 N N . SER A 1 708 ? -20.027 -38.500 -26.496 1.00 92.44 708 SER A N 1
ATOM 5457 C CA . SER A 1 708 ? -18.830 -37.827 -27.026 1.00 92.44 708 SER A CA 1
ATOM 5458 C C . SER A 1 708 ? -17.586 -38.189 -26.193 1.00 92.44 708 SER A C 1
ATOM 5460 O O . SER A 1 708 ? -17.297 -39.376 -26.055 1.00 92.44 708 SER A O 1
ATOM 5462 N N . MET A 1 709 ? -16.876 -37.229 -25.576 1.00 91.06 709 MET A N 1
ATOM 5463 C CA . MET A 1 709 ? -15.759 -37.470 -24.631 1.00 91.06 709 MET A CA 1
ATOM 5464 C C . MET A 1 709 ? -16.080 -38.510 -23.540 1.00 91.06 709 MET A C 1
ATOM 5466 O O . MET A 1 709 ? -15.213 -39.312 -23.187 1.00 91.06 709 MET A O 1
ATOM 5470 N N . GLY A 1 710 ? -17.327 -38.553 -23.062 1.00 91.25 710 GLY A N 1
ATOM 5471 C CA . GLY A 1 710 ? -17.808 -39.548 -22.104 1.00 91.25 710 GLY A CA 1
ATOM 5472 C C . GLY A 1 710 ? -17.688 -40.989 -22.599 1.00 91.25 710 GLY A C 1
ATOM 5473 O O . GLY A 1 710 ? -17.568 -41.890 -21.779 1.00 91.25 710 GLY A O 1
ATOM 5474 N N . THR A 1 711 ? -17.596 -41.225 -23.912 1.00 93.06 711 THR A N 1
ATOM 5475 C CA . THR A 1 711 ? -17.259 -42.535 -24.500 1.00 93.06 711 THR A CA 1
ATOM 5476 C C . THR A 1 711 ? -15.943 -43.073 -23.946 1.00 93.06 711 THR A C 1
ATOM 5478 O O . THR A 1 711 ? -15.858 -44.243 -23.579 1.00 93.06 711 THR A O 1
ATOM 5481 N N . GLY A 1 712 ? -14.911 -42.228 -23.845 1.00 91.38 712 GLY A N 1
ATOM 5482 C CA . GLY A 1 712 ? -13.595 -42.646 -23.358 1.00 91.38 712 GLY A CA 1
ATOM 5483 C C . GLY A 1 712 ? -13.610 -43.051 -21.881 1.00 91.38 712 GLY A C 1
ATOM 5484 O O . GLY A 1 712 ? -12.907 -43.988 -21.498 1.00 91.38 712 GLY A O 1
ATOM 5485 N N . VAL A 1 713 ? -14.438 -42.374 -21.076 1.00 93.38 713 VAL A N 1
ATOM 5486 C CA . VAL A 1 713 ? -14.627 -42.641 -19.640 1.00 93.38 713 VAL A CA 1
ATOM 5487 C C . VAL A 1 713 ? -15.495 -43.885 -19.435 1.00 93.38 713 VAL A C 1
ATOM 5489 O O . VAL A 1 713 ? -15.091 -44.817 -18.742 1.00 93.38 713 VAL A O 1
ATOM 5492 N N . ALA A 1 714 ? -16.643 -43.947 -20.111 1.00 95.31 714 ALA A N 1
ATOM 5493 C CA . ALA A 1 714 ? -17.603 -45.042 -20.031 1.00 95.31 714 ALA A CA 1
ATOM 5494 C C . ALA A 1 714 ? -17.011 -46.378 -20.506 1.00 95.31 714 ALA A C 1
ATOM 5496 O O . ALA A 1 714 ? -17.151 -47.390 -19.824 1.00 95.31 714 ALA A O 1
ATOM 5497 N N . THR A 1 715 ? -16.299 -46.388 -21.640 1.00 94.81 715 THR A N 1
ATOM 5498 C CA . THR A 1 715 ? -15.642 -47.606 -22.149 1.00 94.81 715 THR A CA 1
ATOM 5499 C C . THR A 1 715 ? -14.500 -48.066 -21.251 1.00 94.81 715 THR A C 1
ATOM 5501 O O . THR A 1 715 ? -14.289 -49.270 -21.120 1.00 94.81 715 THR A O 1
ATOM 5504 N N . ARG A 1 716 ? -13.769 -47.142 -20.608 1.00 94.25 716 ARG A N 1
ATOM 5505 C CA . ARG A 1 716 ? -12.720 -47.497 -19.642 1.00 94.25 716 ARG A CA 1
ATOM 5506 C C . ARG A 1 716 ? -13.317 -48.155 -18.403 1.00 94.25 716 ARG A C 1
ATOM 5508 O O . ARG A 1 716 ? -12.899 -49.262 -18.079 1.00 94.25 716 ARG A O 1
ATOM 5515 N N . LEU A 1 717 ? -14.321 -47.526 -17.790 1.00 94.69 717 LEU A N 1
ATOM 5516 C CA . LEU A 1 717 ? -15.019 -48.078 -16.629 1.00 94.69 717 LEU A CA 1
ATOM 5517 C C . LEU A 1 717 ? -15.644 -49.441 -16.957 1.00 94.69 717 LEU A C 1
ATOM 5519 O O . LEU A 1 717 ? -15.416 -50.409 -16.242 1.00 94.69 717 LEU A O 1
ATOM 5523 N N . ALA A 1 718 ? -16.377 -49.556 -18.069 1.00 94.56 718 ALA A N 1
ATOM 5524 C CA . ALA A 1 718 ? -17.004 -50.816 -18.467 1.00 94.56 718 ALA A CA 1
ATOM 5525 C C . ALA A 1 718 ? -15.980 -51.933 -18.728 1.00 94.56 718 ALA A C 1
ATOM 5527 O O . ALA A 1 718 ? -16.233 -53.083 -18.372 1.00 94.56 718 ALA A O 1
ATOM 5528 N N . ALA A 1 719 ? -14.827 -51.613 -19.323 1.00 93.88 719 ALA A N 1
ATOM 5529 C CA . ALA A 1 719 ? -13.755 -52.578 -19.550 1.00 93.88 719 ALA A CA 1
ATOM 5530 C C . ALA A 1 719 ? -13.115 -53.039 -18.232 1.00 93.88 719 ALA A C 1
ATOM 5532 O O . ALA A 1 719 ? -12.968 -54.236 -18.024 1.00 93.88 719 ALA A O 1
ATOM 5533 N N . GLU A 1 720 ? -12.782 -52.113 -17.329 1.00 93.69 720 GLU A N 1
ATOM 5534 C CA . GLU A 1 720 ? -12.180 -52.444 -16.027 1.00 93.69 720 GLU A CA 1
ATOM 5535 C C . GLU A 1 720 ? -13.155 -53.241 -15.136 1.00 93.69 720 GLU A C 1
ATOM 5537 O O . GLU A 1 720 ? -12.750 -54.208 -14.494 1.00 93.69 720 GLU A O 1
ATOM 5542 N N . LEU A 1 721 ? -14.456 -52.931 -15.174 1.00 93.06 721 LEU A N 1
ATOM 5543 C CA . LEU A 1 721 ? -15.497 -53.720 -14.503 1.00 93.06 721 LEU A CA 1
ATOM 5544 C C . LEU A 1 721 ? -15.689 -55.112 -15.123 1.00 93.06 721 LEU A C 1
ATOM 5546 O O . LEU A 1 721 ? -15.933 -56.080 -14.402 1.00 93.06 721 LEU A O 1
ATOM 5550 N N . SER A 1 722 ? -15.567 -55.225 -16.448 1.00 92.50 722 SER A N 1
ATOM 5551 C CA . SER A 1 722 ? -15.614 -56.516 -17.147 1.00 92.50 722 SER A CA 1
ATOM 5552 C C . SER A 1 722 ? -14.414 -57.389 -16.775 1.00 92.50 722 SER A C 1
ATOM 5554 O O . SER A 1 722 ? -14.594 -58.568 -16.477 1.00 92.50 722 SER A O 1
ATOM 5556 N N . ASP A 1 723 ? -13.217 -56.798 -16.717 1.00 91.25 723 ASP A N 1
ATOM 5557 C CA . ASP A 1 723 ? -11.987 -57.465 -16.277 1.00 91.25 723 ASP A CA 1
ATOM 5558 C C . ASP A 1 723 ? -12.079 -57.904 -14.801 1.00 91.25 723 ASP A C 1
ATOM 5560 O O . ASP A 1 723 ? -11.572 -58.963 -14.435 1.00 91.25 723 ASP A O 1
ATOM 5564 N N . ALA A 1 724 ? -12.775 -57.130 -13.959 1.00 88.69 724 ALA A N 1
ATOM 5565 C CA . ALA A 1 724 ? -13.059 -57.466 -12.562 1.00 88.69 724 ALA A CA 1
ATOM 5566 C C . ALA A 1 724 ? -14.190 -58.504 -12.378 1.00 88.69 724 ALA A C 1
ATOM 5568 O O . ALA A 1 724 ? -14.515 -58.860 -11.246 1.00 88.69 724 ALA A O 1
ATOM 5569 N N . GLY A 1 725 ? -14.807 -58.990 -13.462 1.00 88.75 725 GLY A N 1
ATOM 5570 C CA . GLY A 1 725 ? -15.886 -59.984 -13.415 1.00 88.75 725 GLY A CA 1
ATOM 5571 C C . GLY A 1 725 ? -17.249 -59.442 -12.967 1.00 88.75 725 GLY A C 1
ATOM 5572 O O . GLY A 1 725 ? -18.163 -60.227 -12.722 1.00 88.75 725 GLY A O 1
ATOM 5573 N N . ILE A 1 726 ? -17.410 -58.119 -12.887 1.00 89.69 726 ILE A N 1
ATOM 5574 C CA . ILE A 1 726 ? -18.640 -57.428 -12.467 1.00 89.69 726 ILE A CA 1
ATOM 5575 C C . ILE A 1 726 ? -19.120 -56.433 -13.539 1.00 89.69 726 ILE A C 1
ATOM 5577 O O . ILE A 1 726 ? -19.264 -55.240 -13.253 1.00 89.69 726 ILE A O 1
ATOM 5581 N N . PRO A 1 727 ? -19.356 -56.880 -14.789 1.00 90.50 727 PRO A N 1
ATOM 5582 C CA . PRO A 1 727 ? -19.714 -55.974 -15.871 1.00 90.50 727 PRO A CA 1
ATOM 5583 C C . PRO A 1 727 ? -21.040 -55.243 -15.587 1.00 90.50 727 PRO A C 1
ATOM 5585 O O . PRO A 1 727 ? -21.952 -55.819 -14.984 1.00 90.50 727 PRO A O 1
ATOM 5588 N N . PRO A 1 728 ? -21.188 -53.983 -16.040 1.00 91.56 728 PRO A N 1
ATOM 5589 C CA . PRO A 1 728 ? -22.481 -53.302 -16.019 1.00 91.56 728 PRO A CA 1
ATOM 5590 C C . PRO A 1 728 ? -23.485 -54.045 -16.911 1.00 91.56 728 PRO A C 1
ATOM 5592 O O . PRO A 1 728 ? -23.098 -54.813 -17.790 1.00 91.56 728 PRO A O 1
ATOM 5595 N N . LYS A 1 729 ? -24.785 -53.804 -16.725 1.00 91.81 729 LYS A N 1
ATOM 5596 C CA . LYS A 1 729 ? -25.831 -54.545 -17.445 1.00 91.81 729 LYS A CA 1
ATOM 5597 C C . LYS A 1 729 ? -25.806 -54.276 -18.951 1.00 91.81 729 LYS A C 1
ATOM 5599 O O . LYS A 1 729 ? -25.954 -55.205 -19.738 1.00 91.81 729 LYS A O 1
ATOM 5604 N N . ALA A 1 730 ? -25.581 -53.022 -19.339 1.00 94.25 730 ALA A N 1
ATOM 5605 C CA . ALA A 1 730 ? -25.307 -52.632 -20.718 1.00 94.25 730 ALA A CA 1
ATOM 5606 C C . ALA A 1 730 ? -24.509 -51.320 -20.779 1.00 94.25 730 ALA A C 1
ATOM 5608 O O . ALA A 1 730 ? -24.496 -50.537 -19.821 1.00 94.25 730 ALA A O 1
ATOM 5609 N N . LEU A 1 731 ? -23.863 -51.088 -21.921 1.00 96.38 731 LEU A N 1
ATOM 5610 C CA . LEU A 1 731 ? -23.128 -49.867 -22.242 1.00 96.38 731 LEU A CA 1
ATOM 5611 C C . LEU A 1 731 ? -23.789 -49.165 -23.436 1.00 96.38 731 LEU A C 1
ATOM 5613 O O . LEU A 1 731 ? -23.900 -49.749 -24.510 1.00 96.38 731 LEU A O 1
ATOM 5617 N N . VAL A 1 732 ? -24.192 -47.908 -23.271 1.00 97.12 732 VAL A N 1
ATOM 5618 C CA . VAL A 1 732 ? -24.735 -47.068 -24.345 1.00 97.12 732 VAL A CA 1
ATOM 5619 C C . VAL A 1 732 ? -23.739 -45.966 -24.681 1.00 97.12 732 VAL A C 1
ATOM 5621 O O . VAL A 1 732 ? -23.257 -45.256 -23.799 1.00 97.12 732 VAL A O 1
ATOM 5624 N N . LEU A 1 733 ? -23.410 -45.831 -25.960 1.00 97.00 733 LEU A N 1
ATOM 5625 C CA . LEU A 1 733 ? -22.446 -44.868 -26.471 1.00 97.00 733 LEU A CA 1
ATOM 5626 C C . LEU A 1 733 ? -23.117 -43.967 -27.505 1.00 97.00 733 LEU A C 1
ATOM 5628 O O . LEU A 1 733 ? -23.559 -44.438 -28.552 1.00 97.00 733 LEU A O 1
ATOM 5632 N N . GLU A 1 734 ? -23.174 -42.674 -27.213 1.00 95.19 734 GLU A N 1
ATOM 5633 C CA . GLU A 1 734 ? -23.798 -41.654 -28.054 1.00 95.19 734 GLU A CA 1
ATOM 5634 C C . GLU A 1 734 ? -22.730 -40.773 -28.707 1.00 95.19 734 GLU A C 1
ATOM 5636 O O . GLU A 1 734 ? -21.866 -40.203 -28.029 1.00 95.19 734 GLU A O 1
ATOM 5641 N N . SER A 1 735 ? -22.791 -40.671 -30.034 1.00 94.06 735 SER A N 1
ATOM 5642 C CA . SER A 1 735 ? -21.788 -40.016 -30.876 1.00 94.06 735 SER A CA 1
ATOM 5643 C C . SER A 1 735 ? -20.346 -40.421 -30.518 1.00 94.06 735 SER A C 1
ATOM 5645 O O . SER A 1 735 ? -19.523 -39.549 -30.206 1.00 94.06 735 SER A O 1
ATOM 5647 N N . PRO A 1 736 ? -20.013 -41.730 -30.465 1.00 94.31 736 PRO A N 1
ATOM 5648 C CA . PRO A 1 736 ? -18.715 -42.162 -29.973 1.00 94.31 736 PRO A CA 1
ATOM 5649 C C . PRO A 1 736 ? -17.590 -42.025 -30.991 1.00 94.31 736 PRO A C 1
ATOM 5651 O O . PRO A 1 736 ? -17.789 -41.919 -32.199 1.00 94.31 736 PRO A O 1
ATOM 5654 N N . PHE A 1 737 ? -16.367 -42.121 -30.478 1.00 91.44 737 PHE A N 1
ATOM 5655 C CA . PHE A 1 737 ? -15.145 -42.141 -31.269 1.00 91.44 737 PHE A CA 1
ATOM 5656 C C . PHE A 1 737 ? -14.234 -43.299 -30.858 1.00 91.44 737 PHE A C 1
ATOM 5658 O O . PHE A 1 737 ? -14.285 -43.791 -29.730 1.00 91.44 737 PHE A O 1
ATOM 5665 N N . ASN A 1 738 ? -13.360 -43.705 -31.775 1.00 88.44 738 ASN A N 1
ATOM 5666 C CA . ASN A 1 738 ? -12.399 -44.785 -31.578 1.00 88.44 738 ASN A CA 1
ATOM 5667 C C . ASN A 1 738 ? -11.218 -44.381 -30.673 1.00 88.44 738 ASN A C 1
ATOM 5669 O O . ASN A 1 738 ? -10.912 -45.092 -29.721 1.00 88.44 738 ASN A O 1
ATOM 5673 N N . ASN A 1 739 ? -10.562 -43.246 -30.932 1.00 87.94 739 ASN A N 1
ATOM 5674 C CA . ASN A 1 739 ? -9.514 -42.691 -30.068 1.00 87.94 739 ASN A CA 1
ATOM 5675 C C . ASN A 1 739 ? -9.373 -41.167 -30.247 1.00 87.94 739 ASN A C 1
ATOM 5677 O O . ASN A 1 739 ? -9.762 -40.618 -31.281 1.00 87.94 739 ASN A O 1
ATOM 5681 N N . LEU A 1 740 ? -8.814 -40.465 -29.251 1.00 82.44 740 LEU A N 1
ATOM 5682 C CA . LEU A 1 740 ? -8.771 -38.995 -29.278 1.00 82.44 740 LEU A CA 1
ATOM 5683 C C . LEU A 1 740 ? -7.887 -38.448 -30.412 1.00 82.44 740 LEU A C 1
ATOM 5685 O O . LEU A 1 740 ? -8.165 -37.385 -30.967 1.00 82.44 740 LEU A O 1
ATOM 5689 N N . ARG A 1 741 ? -6.848 -39.194 -30.805 1.00 81.81 741 ARG A N 1
ATOM 5690 C CA . ARG A 1 741 ? -5.971 -38.837 -31.930 1.00 81.81 741 ARG A CA 1
ATOM 5691 C C . ARG A 1 741 ? -6.758 -38.701 -33.235 1.00 81.81 741 ARG A C 1
ATOM 5693 O O . ARG A 1 741 ? -6.554 -37.732 -33.968 1.00 81.81 741 ARG A O 1
ATOM 5700 N N . ASP A 1 742 ? -7.640 -39.652 -33.523 1.00 83.50 742 ASP A N 1
ATOM 5701 C CA . ASP A 1 742 ? -8.461 -39.640 -34.733 1.00 83.50 742 ASP A CA 1
ATOM 5702 C C . ASP A 1 742 ? -9.516 -38.529 -34.691 1.00 83.50 742 ASP A C 1
ATOM 5704 O O . ASP A 1 742 ? -9.760 -37.897 -35.720 1.00 83.50 742 ASP A O 1
ATOM 5708 N N . VAL A 1 743 ? -10.068 -38.211 -33.514 1.00 83.31 743 VAL A N 1
ATOM 5709 C CA . VAL A 1 743 ? -10.955 -37.046 -33.340 1.00 83.31 743 VAL A CA 1
ATOM 5710 C C . VAL A 1 743 ? -10.212 -35.757 -33.684 1.00 83.31 743 VAL A C 1
ATOM 5712 O O . VAL A 1 743 ? -10.661 -34.996 -34.534 1.00 83.31 743 VAL A O 1
ATOM 5715 N N . VAL A 1 744 ? -9.033 -35.528 -33.098 1.00 81.19 744 VAL A N 1
ATOM 5716 C CA . VAL A 1 744 ? -8.256 -34.296 -33.322 1.00 81.19 744 VAL A CA 1
ATOM 5717 C C . VAL A 1 744 ? -7.839 -34.147 -34.782 1.00 81.19 744 VAL A C 1
ATOM 5719 O O . VAL A 1 744 ? -7.862 -33.036 -35.304 1.00 81.19 744 VAL A O 1
ATOM 5722 N N . ARG A 1 745 ? -7.509 -35.239 -35.481 1.00 80.88 745 ARG A N 1
ATOM 5723 C CA . ARG A 1 745 ? -7.160 -35.209 -36.915 1.00 80.88 745 ARG A CA 1
ATOM 5724 C C . ARG A 1 745 ? -8.339 -34.919 -37.845 1.00 80.88 745 ARG A C 1
ATOM 5726 O O . ARG A 1 745 ? -8.113 -34.442 -38.958 1.00 80.88 745 ARG A O 1
ATOM 5733 N N . ASN A 1 746 ? -9.558 -35.235 -37.418 1.00 77.62 746 ASN A N 1
ATOM 5734 C CA . ASN A 1 746 ? -10.769 -35.050 -38.219 1.00 77.62 746 ASN A CA 1
ATOM 5735 C C . ASN A 1 746 ? -11.635 -33.872 -37.752 1.00 77.62 746 ASN A C 1
ATOM 5737 O O . ASN A 1 746 ? -12.617 -33.548 -38.412 1.00 77.62 746 ASN A O 1
ATOM 5741 N N . HIS A 1 747 ? -11.254 -33.199 -36.665 1.00 74.62 747 HIS A N 1
ATOM 5742 C CA . HIS A 1 747 ? -11.962 -32.033 -36.157 1.00 74.62 747 HIS A CA 1
ATOM 5743 C C . HIS A 1 747 ? -11.922 -30.865 -37.168 1.00 74.62 747 HIS A C 1
ATOM 5745 O O . HIS A 1 747 ? -10.859 -30.586 -37.729 1.00 74.62 747 HIS A O 1
ATOM 5751 N N . PRO A 1 748 ? -13.012 -30.096 -37.356 1.00 70.56 748 PRO A N 1
ATOM 5752 C CA . PRO A 1 748 ? -13.065 -29.004 -38.335 1.00 70.56 748 PRO A CA 1
ATOM 5753 C C . PRO A 1 748 ? -11.911 -27.989 -38.241 1.00 70.56 748 PRO A C 1
ATOM 5755 O O . PRO A 1 748 ? -11.404 -27.516 -39.255 1.00 70.56 748 PRO A O 1
ATOM 5758 N N . PHE A 1 749 ? -11.439 -27.707 -37.022 1.00 68.81 749 PHE A N 1
ATOM 5759 C CA . PHE A 1 749 ? -10.300 -26.814 -36.761 1.00 68.81 749 PHE A CA 1
ATOM 5760 C C . PHE A 1 749 ? -8.958 -27.326 -37.318 1.00 68.81 749 PHE A C 1
ATOM 5762 O O . PHE A 1 749 ? -8.106 -26.523 -37.691 1.00 68.81 749 PHE A O 1
ATOM 5769 N N . SER A 1 750 ? -8.739 -28.642 -37.371 1.00 71.12 750 SER A N 1
ATOM 5770 C CA . SER A 1 750 ? -7.466 -29.215 -37.824 1.00 71.12 750 SER A CA 1
ATOM 5771 C C . SER A 1 750 ? -7.418 -29.472 -39.329 1.00 71.12 750 SER A C 1
ATOM 5773 O O . SER A 1 750 ? -6.328 -29.640 -39.878 1.00 71.12 750 SER A O 1
ATOM 5775 N N . LEU A 1 751 ? -8.563 -29.440 -40.022 1.00 71.56 751 LEU A N 1
ATOM 5776 C CA . LEU A 1 751 ? -8.662 -29.669 -41.468 1.00 71.56 751 LEU A CA 1
ATOM 5777 C C . LEU A 1 751 ? -7.696 -28.817 -42.320 1.00 71.56 751 LEU A C 1
ATOM 5779 O O . LEU A 1 751 ? -7.105 -29.392 -43.240 1.00 71.56 751 LEU A O 1
ATOM 5783 N N . PRO A 1 752 ? -7.459 -27.516 -42.036 1.00 73.94 752 PRO A N 1
ATOM 5784 C CA . PRO A 1 752 ? -6.510 -26.706 -42.807 1.00 73.94 752 PRO A CA 1
ATOM 5785 C C . PRO A 1 752 ? -5.047 -27.114 -42.582 1.00 73.94 752 PRO A C 1
ATOM 5787 O O . PRO A 1 752 ? -4.209 -26.946 -43.464 1.00 73.94 752 PRO A O 1
ATOM 5790 N N . PHE A 1 753 ? -4.734 -27.663 -41.405 1.00 74.00 753 PHE A N 1
ATOM 5791 C CA . PHE A 1 753 ? -3.360 -27.857 -40.936 1.00 74.00 753 PHE A CA 1
ATOM 5792 C C . PHE A 1 753 ? -2.903 -29.322 -40.964 1.00 74.00 753 PHE A C 1
ATOM 5794 O O . PHE A 1 753 ? -1.702 -29.580 -40.949 1.00 74.00 753 PHE A O 1
ATOM 5801 N N . ARG A 1 754 ? -3.827 -30.290 -41.075 1.00 73.50 754 ARG A N 1
ATOM 5802 C CA . ARG A 1 754 ? -3.539 -31.736 -40.976 1.00 73.50 754 ARG A CA 1
ATOM 5803 C C . ARG A 1 754 ? -2.563 -32.287 -42.022 1.00 73.50 754 ARG A C 1
ATOM 5805 O O . ARG A 1 754 ? -2.037 -33.377 -41.834 1.00 73.50 754 ARG A O 1
ATOM 5812 N N . ARG A 1 755 ? -2.360 -31.580 -43.142 1.00 71.25 755 ARG A N 1
ATOM 5813 C CA . ARG A 1 755 ? -1.436 -31.978 -44.226 1.00 71.25 755 ARG A CA 1
ATOM 5814 C C . ARG A 1 755 ? -0.018 -31.417 -44.059 1.00 71.25 755 ARG A C 1
ATOM 5816 O O . ARG A 1 755 ? 0.842 -31.726 -44.878 1.00 71.25 755 ARG A O 1
ATOM 5823 N N . LEU A 1 756 ? 0.232 -30.593 -43.039 1.00 78.00 756 LEU A N 1
ATOM 5824 C CA . LEU A 1 756 ? 1.554 -30.018 -42.797 1.00 78.00 756 LEU A CA 1
ATOM 5825 C C . LEU A 1 756 ? 2.487 -31.051 -42.131 1.00 78.00 756 LEU A C 1
ATOM 5827 O O . LEU A 1 756 ? 2.055 -31.708 -41.181 1.00 78.00 756 LEU A O 1
ATOM 5831 N N . PRO A 1 757 ? 3.769 -31.161 -42.542 1.00 69.88 757 PRO A N 1
ATOM 5832 C CA . PRO A 1 757 ? 4.695 -32.182 -42.031 1.00 69.88 757 PRO A CA 1
ATOM 5833 C C . PRO A 1 757 ? 4.897 -32.152 -40.509 1.00 69.88 757 PRO A C 1
ATOM 5835 O O . PRO A 1 757 ? 5.138 -33.182 -39.888 1.00 69.88 757 PRO A O 1
ATOM 5838 N N . TRP A 1 758 ? 4.777 -30.974 -39.893 1.00 74.38 758 TRP A N 1
ATOM 5839 C CA . TRP A 1 758 ? 4.957 -30.766 -38.455 1.00 74.38 758 TRP A CA 1
ATOM 5840 C C . TRP A 1 758 ? 3.675 -30.906 -37.624 1.00 74.38 758 TRP A C 1
ATOM 5842 O O . TRP A 1 758 ? 3.766 -30.867 -36.403 1.00 74.38 758 TRP A O 1
ATOM 5852 N N . PHE A 1 759 ? 2.494 -31.079 -38.233 1.00 76.88 759 PHE A N 1
ATOM 5853 C CA . PHE A 1 759 ? 1.211 -31.111 -37.510 1.00 76.88 759 PHE A CA 1
ATOM 5854 C C . PHE A 1 759 ? 1.164 -32.208 -36.439 1.00 76.88 759 PHE A C 1
ATOM 5856 O O . PHE A 1 759 ? 0.712 -31.982 -35.316 1.00 76.88 759 PHE A O 1
ATOM 5863 N N . ASP A 1 760 ? 1.691 -33.391 -36.759 1.00 70.56 760 ASP A N 1
ATOM 5864 C CA . ASP A 1 760 ? 1.773 -34.478 -35.788 1.00 70.56 760 ASP A CA 1
ATOM 5865 C C . ASP A 1 760 ? 2.699 -34.115 -34.613 1.00 70.56 760 ASP A C 1
ATOM 5867 O O . ASP A 1 760 ? 2.370 -34.410 -33.466 1.00 70.56 760 ASP A O 1
ATOM 5871 N N . TRP A 1 761 ? 3.818 -33.423 -34.863 1.00 70.38 761 TRP A N 1
ATOM 5872 C CA . TRP A 1 761 ? 4.762 -32.989 -33.824 1.00 70.38 761 TRP A CA 1
ATOM 5873 C C . TRP A 1 761 ? 4.228 -31.846 -32.954 1.00 70.38 761 TRP A C 1
ATOM 5875 O O . TRP A 1 761 ? 4.451 -31.857 -31.746 1.00 70.38 761 TRP A O 1
ATOM 5885 N N . THR A 1 762 ? 3.496 -30.890 -33.530 1.00 71.88 762 THR A N 1
ATOM 5886 C CA . THR A 1 762 ? 3.015 -29.703 -32.807 1.00 71.88 762 THR A CA 1
ATOM 5887 C C . THR A 1 762 ? 1.660 -29.888 -32.136 1.00 71.88 762 THR A C 1
ATOM 5889 O O . THR A 1 762 ? 1.410 -29.252 -31.118 1.00 71.88 762 THR A O 1
ATOM 5892 N N . VAL A 1 763 ? 0.781 -30.738 -32.676 1.00 70.38 763 VAL A N 1
ATOM 5893 C CA . VAL A 1 763 ? -0.601 -30.882 -32.185 1.00 70.38 763 VAL A CA 1
ATOM 5894 C C . VAL A 1 763 ? -0.829 -32.249 -31.548 1.00 70.38 763 VAL A C 1
ATOM 5896 O O . VAL A 1 763 ? -1.348 -32.330 -30.439 1.00 70.38 763 VAL A O 1
ATOM 5899 N N . ILE A 1 764 ? -0.409 -33.335 -32.204 1.00 70.88 764 ILE A N 1
ATOM 5900 C CA . ILE A 1 764 ? -0.707 -34.702 -31.745 1.00 70.88 764 ILE A CA 1
ATOM 5901 C C . ILE A 1 764 ? 0.266 -35.167 -30.651 1.00 70.88 764 ILE A C 1
ATOM 5903 O O . ILE A 1 764 ? -0.160 -35.722 -29.640 1.00 70.88 764 ILE A O 1
ATOM 5907 N N . HIS A 1 765 ? 1.570 -34.932 -30.809 1.00 75.69 765 HIS A N 1
ATOM 5908 C CA . HIS A 1 765 ? 2.586 -35.376 -29.851 1.00 75.69 765 HIS A CA 1
ATOM 5909 C C . HIS A 1 765 ? 2.446 -34.755 -28.448 1.00 75.69 765 HIS A C 1
ATOM 5911 O O . HIS A 1 765 ? 2.606 -35.502 -27.481 1.00 75.69 765 HIS A O 1
ATOM 5917 N N . PRO A 1 766 ? 2.118 -33.459 -28.279 1.00 69.50 766 PRO A N 1
ATOM 5918 C CA . PRO A 1 766 ? 1.861 -32.882 -26.959 1.00 69.50 766 PRO A CA 1
ATOM 5919 C C . PRO A 1 766 ? 0.635 -33.491 -26.269 1.00 69.50 766 PRO A C 1
ATOM 5921 O O . PRO A 1 766 ? 0.700 -33.771 -25.076 1.00 69.50 766 PRO A O 1
ATOM 5924 N N . LEU A 1 767 ? -0.436 -33.777 -27.019 1.00 65.00 767 LEU A N 1
ATOM 5925 C CA . LEU A 1 767 ? -1.634 -34.457 -26.505 1.00 65.00 767 LEU A CA 1
ATOM 5926 C C . LEU A 1 767 ? -1.353 -35.905 -26.077 1.00 65.00 767 LEU A C 1
ATOM 5928 O O . LEU A 1 767 ? -1.887 -36.381 -25.082 1.00 65.00 767 LEU A O 1
ATOM 5932 N N . ILE A 1 768 ? -0.479 -36.615 -26.797 1.00 63.12 768 ILE A N 1
ATOM 5933 C CA . ILE A 1 768 ? -0.043 -37.958 -26.387 1.00 63.12 768 ILE A CA 1
ATOM 5934 C C . ILE A 1 768 ? 0.858 -37.874 -25.145 1.00 63.12 768 ILE A C 1
ATOM 5936 O O . ILE A 1 768 ? 0.723 -38.690 -24.236 1.00 63.12 768 ILE A O 1
ATOM 5940 N N . ARG A 1 769 ? 1.758 -36.880 -25.074 1.00 64.94 769 ARG A N 1
ATOM 5941 C CA . ARG A 1 769 ? 2.635 -36.656 -23.909 1.00 64.94 769 ARG A CA 1
ATOM 5942 C C . ARG A 1 769 ? 1.867 -36.253 -22.649 1.00 64.94 769 ARG A C 1
ATOM 5944 O O . ARG A 1 769 ? 2.354 -36.535 -21.562 1.00 64.94 769 ARG A O 1
ATOM 5951 N N . SER A 1 770 ? 0.690 -35.636 -22.777 1.00 60.66 770 SER A N 1
ATOM 5952 C CA . SER A 1 770 ? -0.176 -35.310 -21.636 1.00 60.66 770 SER A CA 1
ATOM 5953 C C . SER A 1 770 ? -0.985 -36.503 -21.111 1.00 60.66 770 SER A C 1
ATOM 5955 O O . SER A 1 770 ? -1.712 -36.353 -20.132 1.00 60.66 770 SER A O 1
ATOM 5957 N N . GLY A 1 771 ? -0.866 -37.685 -21.733 1.00 61.31 771 GLY A N 1
ATOM 5958 C CA . GLY A 1 771 ? -1.518 -38.916 -21.276 1.00 61.31 771 GLY A CA 1
ATOM 5959 C C . GLY A 1 771 ? -3.018 -39.004 -21.574 1.00 61.31 771 GLY A C 1
ATOM 5960 O O . GLY A 1 771 ? -3.656 -39.939 -21.106 1.00 61.31 771 GLY A O 1
ATOM 5961 N N . LEU A 1 772 ? -3.581 -38.069 -22.352 1.00 67.50 772 LEU A N 1
ATOM 5962 C CA . LEU A 1 772 ? -5.002 -38.022 -22.719 1.00 67.50 772 LEU A CA 1
ATOM 5963 C C . LEU A 1 772 ? -5.220 -38.727 -24.073 1.00 67.50 772 LEU A C 1
ATOM 5965 O O . LEU A 1 772 ? -5.348 -38.090 -25.116 1.00 67.50 772 LEU A O 1
ATOM 5969 N N . VAL A 1 773 ? -5.196 -40.059 -24.084 1.00 75.25 773 VAL A N 1
ATOM 5970 C CA . VAL A 1 773 ? -5.247 -40.874 -25.314 1.00 75.25 773 VAL A CA 1
ATOM 5971 C C . VAL A 1 773 ? -6.666 -41.373 -25.611 1.00 75.25 773 VAL A C 1
ATOM 5973 O O . VAL A 1 7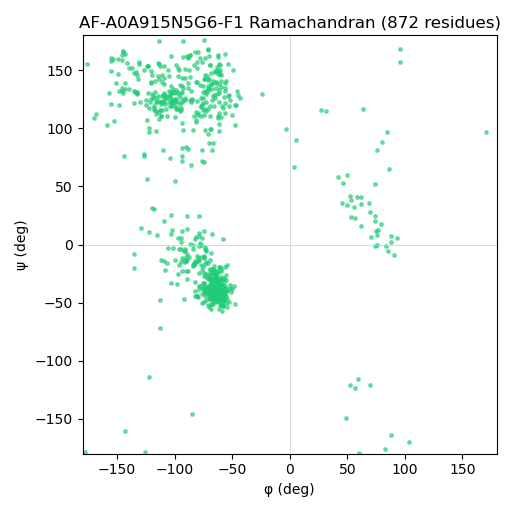73 ? -7.038 -41.484 -26.783 1.00 75.25 773 VAL A O 1
ATOM 5976 N N . MET A 1 774 ? -7.457 -41.668 -24.569 1.00 83.62 774 MET A N 1
ATOM 5977 C CA . MET A 1 774 ? -8.834 -42.186 -24.656 1.00 83.62 774 MET A CA 1
ATOM 5978 C C . MET A 1 774 ? -9.015 -43.269 -25.738 1.00 83.62 774 MET A C 1
ATOM 5980 O O . MET A 1 774 ? -9.793 -43.104 -26.675 1.00 83.62 774 MET A O 1
ATOM 5984 N N . SER A 1 775 ? -8.256 -44.369 -25.647 1.00 87.50 775 SER A N 1
ATOM 5985 C CA . SER A 1 775 ? -8.288 -45.485 -26.615 1.00 87.50 775 SER A CA 1
ATOM 5986 C C . SER A 1 775 ? -9.534 -46.371 -26.463 1.00 87.50 775 SER A C 1
ATOM 5988 O O . SER A 1 775 ? -9.448 -47.503 -25.975 1.00 87.50 775 SER A O 1
ATOM 5990 N N . SER A 1 776 ? -10.700 -45.846 -26.837 1.00 90.81 776 SER A N 1
ATOM 5991 C CA . SER A 1 776 ? -11.988 -46.550 -26.784 1.00 90.81 776 SER A CA 1
ATOM 5992 C C . SER A 1 776 ? -11.990 -47.819 -27.646 1.00 90.81 776 SER A C 1
ATOM 5994 O O . SER A 1 776 ? -12.523 -48.840 -27.227 1.00 90.81 776 SER A O 1
ATOM 5996 N N . ASP A 1 777 ? -11.323 -47.791 -28.802 1.00 89.44 777 ASP A N 1
ATOM 5997 C CA . ASP A 1 777 ? -11.125 -48.921 -29.724 1.00 89.44 777 ASP A CA 1
ATOM 5998 C C . ASP A 1 777 ? -10.459 -50.147 -29.088 1.00 89.44 777 ASP A C 1
ATOM 6000 O O . ASP A 1 777 ? -10.874 -51.278 -29.326 1.00 89.44 777 ASP A O 1
ATOM 6004 N N . LYS A 1 778 ? -9.447 -49.937 -28.244 1.00 91.81 778 LYS A N 1
ATOM 6005 C CA . LYS A 1 778 ? -8.795 -51.016 -27.488 1.00 91.81 778 LYS A CA 1
ATOM 6006 C C . LYS A 1 778 ? -9.619 -51.443 -26.279 1.00 91.81 778 LYS A C 1
ATOM 6008 O O . LYS A 1 778 ? -9.625 -52.613 -25.911 1.00 91.81 778 LYS A O 1
ATOM 6013 N N . ARG A 1 779 ? -10.291 -50.492 -25.624 1.00 92.38 779 ARG A N 1
ATOM 6014 C CA . ARG A 1 779 ? -11.058 -50.746 -24.395 1.00 92.38 779 ARG A CA 1
ATOM 6015 C C . ARG A 1 779 ? -12.330 -51.533 -24.673 1.00 92.38 779 ARG A C 1
ATOM 6017 O O . ARG A 1 779 ? -12.617 -52.464 -23.929 1.00 92.38 779 ARG A O 1
ATOM 6024 N N . VAL A 1 780 ? -13.031 -51.224 -25.763 1.00 92.88 780 VAL A N 1
ATOM 6025 C CA . VAL A 1 780 ? -14.294 -51.876 -26.133 1.00 92.88 780 VAL A CA 1
ATOM 6026 C C . VAL A 1 780 ? -14.136 -53.382 -26.365 1.00 92.88 780 VAL A C 1
ATOM 6028 O O . VAL A 1 780 ? -15.043 -54.143 -26.055 1.00 92.88 780 VAL A O 1
ATOM 6031 N N . GLN A 1 781 ? -12.956 -53.835 -26.807 1.00 92.19 781 GLN A N 1
ATOM 6032 C CA . GLN A 1 781 ? -12.646 -55.259 -27.006 1.00 92.19 781 GLN A CA 1
ATOM 6033 C C . GLN A 1 781 ? -12.717 -56.078 -25.707 1.00 92.19 781 GLN A C 1
ATOM 6035 O O . GLN A 1 781 ? -12.947 -57.283 -25.754 1.00 92.19 781 GLN A O 1
ATOM 6040 N N . ARG A 1 782 ? -12.535 -55.429 -24.548 1.00 93.19 782 ARG A N 1
ATOM 6041 C CA . ARG A 1 782 ? -12.591 -56.058 -23.218 1.00 93.19 782 ARG A CA 1
ATOM 6042 C C . ARG A 1 782 ? -13.971 -55.981 -22.562 1.00 93.19 782 ARG A C 1
ATOM 6044 O O . ARG A 1 782 ? -14.208 -56.648 -21.564 1.00 93.19 782 ARG A O 1
ATOM 6051 N N . VAL A 1 783 ? -14.889 -55.179 -23.102 1.00 92.56 783 VAL A N 1
ATOM 6052 C CA . VAL A 1 783 ? -16.232 -55.010 -22.532 1.00 92.56 783 VAL A CA 1
ATOM 6053 C C . VAL A 1 783 ? -17.050 -56.275 -22.791 1.00 92.56 783 VAL A C 1
ATOM 6055 O O . VAL A 1 783 ? -17.200 -56.688 -23.936 1.00 92.56 783 VAL A O 1
ATOM 6058 N N . THR A 1 784 ? -17.568 -56.922 -21.747 1.00 91.38 784 THR A N 1
ATOM 6059 C CA . THR A 1 784 ? -18.322 -58.185 -21.883 1.00 91.38 784 THR A CA 1
ATOM 6060 C C . THR A 1 784 ? -19.837 -57.994 -21.939 1.00 91.38 784 THR A C 1
ATOM 6062 O O . THR A 1 784 ? -20.539 -58.898 -22.393 1.00 91.38 784 THR A O 1
ATOM 6065 N N . CYS A 1 785 ? -20.352 -56.835 -21.521 1.00 91.38 785 CYS A N 1
ATOM 6066 C CA . CYS A 1 785 ? -21.778 -56.524 -21.592 1.00 91.38 785 CYS A CA 1
ATOM 6067 C C . CYS A 1 785 ? -22.230 -56.116 -23.010 1.00 91.38 785 CYS A C 1
ATOM 6069 O O . CYS A 1 785 ? -21.398 -55.731 -23.835 1.00 91.38 785 CYS A O 1
ATOM 6071 N N . PRO A 1 786 ? -23.542 -56.185 -23.315 1.00 95.12 786 PRO A N 1
ATOM 6072 C CA . PRO A 1 786 ? -24.095 -55.670 -24.566 1.00 95.12 786 PRO A CA 1
ATOM 6073 C C . PRO A 1 786 ? -23.841 -54.168 -24.745 1.00 95.12 786 PRO A C 1
ATOM 6075 O O . PRO A 1 786 ? -23.971 -53.389 -23.795 1.00 95.12 786 PRO A O 1
ATOM 6078 N N . ILE A 1 787 ? -23.526 -53.758 -25.977 1.00 95.94 787 ILE A N 1
ATOM 6079 C CA . ILE A 1 787 ? -23.176 -52.378 -26.332 1.00 95.94 787 ILE A CA 1
ATOM 6080 C C . ILE A 1 787 ? -24.177 -51.828 -27.355 1.00 95.94 787 ILE A C 1
ATOM 6082 O O . ILE A 1 787 ? -24.384 -52.427 -28.410 1.00 95.94 787 ILE A O 1
ATOM 6086 N N . LEU A 1 788 ? -24.756 -50.661 -27.077 1.00 96.38 788 LEU A N 1
ATOM 6087 C CA . LEU A 1 788 ? -25.553 -49.885 -28.027 1.00 96.38 788 LEU A CA 1
ATOM 6088 C C . LEU A 1 788 ? -24.748 -48.673 -28.482 1.00 96.38 788 LEU A C 1
ATOM 6090 O O . LEU A 1 788 ? -24.297 -47.883 -27.658 1.00 96.38 788 LEU A O 1
ATOM 6094 N N . VAL A 1 789 ? -24.596 -48.510 -29.792 1.00 96.06 789 VAL A N 1
ATOM 6095 C CA . VAL A 1 789 ? -23.964 -47.336 -30.394 1.00 96.06 789 VAL A CA 1
ATOM 6096 C C . VAL A 1 789 ? -25.020 -46.526 -31.138 1.00 96.06 789 VAL A C 1
ATOM 6098 O O . VAL A 1 789 ? -25.674 -47.048 -32.038 1.00 96.06 789 VAL A O 1
ATOM 6101 N N . LEU A 1 790 ? -25.163 -45.257 -30.764 1.00 95.88 790 LEU A N 1
ATOM 6102 C CA . LEU A 1 790 ? -26.075 -44.276 -31.349 1.00 95.88 790 LEU A CA 1
ATOM 6103 C C . LEU A 1 790 ? -25.244 -43.208 -32.066 1.00 95.88 790 LEU A C 1
ATOM 6105 O O . LEU A 1 790 ? -24.414 -42.560 -31.427 1.00 95.88 790 LEU A O 1
ATOM 6109 N N . HIS A 1 791 ? -25.439 -43.012 -33.373 1.00 95.44 791 HIS A N 1
ATOM 6110 C CA . HIS A 1 791 ? -24.667 -42.015 -34.132 1.00 95.44 791 HIS A CA 1
ATOM 6111 C C . HIS A 1 791 ? -25.498 -41.364 -35.238 1.00 95.44 791 HIS A C 1
ATOM 6113 O O . HIS A 1 791 ? -26.185 -42.061 -35.983 1.00 95.44 791 HIS A O 1
ATOM 6119 N N . ALA A 1 792 ? -25.419 -40.040 -35.366 1.00 92.81 792 ALA A N 1
ATOM 6120 C CA . ALA A 1 792 ? -26.098 -39.291 -36.421 1.00 92.81 792 ALA A CA 1
ATOM 6121 C C . ALA A 1 792 ? -25.179 -39.079 -37.635 1.00 92.81 792 ALA A C 1
ATOM 6123 O O . ALA A 1 792 ? -23.994 -38.778 -37.482 1.00 92.81 792 ALA A O 1
ATOM 6124 N N . GLU A 1 793 ? -25.694 -39.262 -38.851 1.00 90.56 793 GLU A N 1
ATOM 6125 C CA . GLU A 1 793 ? -24.887 -39.146 -40.077 1.00 90.56 793 GLU A CA 1
ATOM 6126 C C . GLU A 1 793 ? -24.381 -37.719 -40.344 1.00 90.56 793 GLU A C 1
ATOM 6128 O O . GLU A 1 793 ? -23.336 -37.543 -40.971 1.00 90.56 793 GLU A O 1
ATOM 6133 N N . ASP A 1 794 ? -25.072 -36.711 -39.814 1.00 88.75 794 ASP A N 1
ATOM 6134 C CA . ASP A 1 794 ? -24.747 -35.286 -39.897 1.00 88.75 794 ASP A CA 1
ATOM 6135 C C . ASP A 1 794 ? -23.841 -34.783 -38.749 1.00 88.75 794 ASP A C 1
ATOM 6137 O O . ASP A 1 794 ? -23.648 -33.578 -38.573 1.00 88.75 794 ASP A O 1
ATOM 6141 N N . ASP A 1 795 ? -23.225 -35.679 -37.966 1.00 89.50 795 ASP A N 1
ATOM 6142 C CA . ASP A 1 795 ? -22.264 -35.292 -36.927 1.00 89.50 795 ASP A CA 1
ATOM 6143 C C . ASP A 1 795 ? -20.950 -34.744 -37.525 1.00 89.50 795 ASP A C 1
ATOM 6145 O O . ASP A 1 795 ? -20.035 -35.474 -37.918 1.00 89.50 795 ASP A O 1
ATOM 6149 N N . HIS A 1 796 ? -20.837 -33.414 -37.560 1.00 83.94 796 HIS A N 1
ATOM 6150 C CA . HIS A 1 796 ? -19.645 -32.702 -38.034 1.00 83.94 796 HIS A CA 1
ATOM 6151 C C . HIS A 1 796 ? -18.495 -32.619 -37.014 1.00 83.94 796 HIS A C 1
ATOM 6153 O O . HIS A 1 796 ? -17.396 -32.186 -37.372 1.00 83.94 796 HIS A O 1
ATOM 6159 N N . ILE A 1 797 ? -18.729 -32.969 -35.746 1.00 84.62 797 ILE A N 1
ATOM 6160 C CA . ILE A 1 797 ? -17.707 -32.915 -34.689 1.00 84.62 797 ILE A CA 1
ATOM 6161 C C . ILE A 1 797 ? -16.996 -34.261 -34.582 1.00 84.62 797 ILE A C 1
ATOM 6163 O O . ILE A 1 797 ? -15.765 -34.304 -34.539 1.00 84.62 797 ILE A O 1
ATOM 6167 N N . ILE A 1 798 ? -17.766 -35.349 -34.561 1.00 87.75 798 ILE A N 1
ATOM 6168 C CA . ILE A 1 798 ? -17.271 -36.723 -34.575 1.00 87.75 798 ILE A CA 1
ATOM 6169 C C . ILE A 1 798 ? -17.874 -37.428 -35.793 1.00 87.75 798 ILE A C 1
ATOM 6171 O O . ILE A 1 798 ? -18.994 -37.932 -35.722 1.00 87.75 798 ILE A O 1
ATOM 6175 N N . PRO A 1 799 ? -17.136 -37.494 -36.917 1.00 88.62 799 PRO A N 1
ATOM 6176 C CA . PRO A 1 799 ? -17.627 -38.151 -38.121 1.00 88.62 799 PRO A CA 1
ATOM 6177 C C . PRO A 1 799 ? -18.040 -39.600 -37.852 1.00 88.62 799 PRO A C 1
ATOM 6179 O O . PRO A 1 799 ? -17.332 -40.329 -37.149 1.00 88.62 799 PRO A O 1
ATOM 6182 N N . ILE A 1 800 ? -19.139 -40.042 -38.472 1.00 89.81 800 ILE A N 1
ATOM 6183 C CA . ILE A 1 800 ? -19.705 -41.392 -38.293 1.00 89.81 800 ILE A CA 1
ATOM 6184 C C . ILE A 1 800 ? -18.709 -42.524 -38.568 1.00 89.81 800 ILE A C 1
ATOM 6186 O O . ILE A 1 800 ? -18.815 -43.606 -37.991 1.00 89.81 800 ILE A O 1
ATOM 6190 N N . ASP A 1 801 ? -17.696 -42.278 -39.397 1.00 89.62 801 ASP A N 1
ATOM 6191 C CA . ASP A 1 801 ? -16.632 -43.242 -39.676 1.00 89.62 801 ASP A CA 1
ATOM 6192 C C . ASP A 1 801 ? -15.818 -43.608 -38.426 1.00 89.62 801 ASP A C 1
ATOM 6194 O O . ASP A 1 801 ? -15.333 -44.734 -38.316 1.00 89.62 801 ASP A O 1
ATOM 6198 N N . LEU A 1 802 ? -15.685 -42.697 -37.455 1.00 91.19 802 LEU A N 1
ATOM 6199 C CA . LEU A 1 802 ? -15.021 -42.991 -36.181 1.00 91.19 802 LEU A CA 1
ATOM 6200 C C . LEU A 1 802 ? -15.878 -43.907 -35.300 1.00 91.19 802 LEU A C 1
ATOM 6202 O O . LEU A 1 802 ? -15.336 -44.815 -34.665 1.00 91.19 802 LEU A O 1
ATOM 6206 N N . GLY A 1 803 ? -17.199 -43.713 -35.312 1.00 89.88 803 GLY A N 1
ATOM 6207 C CA . GLY A 1 803 ? -18.158 -44.610 -34.667 1.00 89.88 803 GLY A CA 1
ATOM 6208 C C . GLY A 1 803 ? -18.152 -46.004 -35.303 1.00 89.88 803 GLY A C 1
ATOM 6209 O O . GLY A 1 803 ? -18.052 -47.000 -34.590 1.00 89.88 803 GLY A O 1
ATOM 6210 N N . LYS A 1 804 ? -18.139 -46.089 -36.643 1.00 91.75 804 LYS A N 1
ATOM 6211 C CA . LYS A 1 804 ? -18.015 -47.362 -37.383 1.00 91.75 804 LYS A CA 1
ATOM 6212 C C . LYS A 1 804 ? -16.741 -48.120 -37.011 1.00 91.75 804 LYS A C 1
ATOM 6214 O O . LYS A 1 804 ? -16.824 -49.281 -36.636 1.00 91.75 804 LYS A O 1
ATOM 6219 N N . LYS A 1 805 ? -15.584 -47.448 -36.990 1.00 91.75 805 LYS A N 1
ATOM 6220 C CA . LYS A 1 805 ? -14.313 -48.063 -36.558 1.00 91.75 805 LYS A CA 1
ATOM 6221 C C . LYS A 1 805 ? -14.379 -48.645 -35.143 1.00 91.75 805 LYS A C 1
ATOM 6223 O O . LYS A 1 805 ? -13.755 -49.673 -34.871 1.00 91.75 805 LYS A O 1
ATOM 6228 N N . LEU A 1 806 ? -15.089 -47.981 -34.228 1.00 92.31 806 LEU A N 1
ATOM 6229 C CA . LEU A 1 806 ? -15.287 -48.485 -32.869 1.00 92.31 806 LEU A CA 1
ATOM 6230 C C . LEU A 1 806 ? -16.162 -49.749 -32.869 1.00 92.31 806 LEU A C 1
ATOM 6232 O O . LEU A 1 806 ? -15.819 -50.718 -32.194 1.00 92.31 806 LEU A O 1
ATOM 6236 N N . VAL A 1 807 ? -17.242 -49.764 -33.657 1.00 92.38 807 VAL A N 1
ATOM 6237 C CA . VAL A 1 807 ? -18.107 -50.943 -33.844 1.00 92.38 807 VAL A CA 1
ATOM 6238 C C . VAL A 1 807 ? -17.321 -52.102 -34.457 1.00 92.38 807 VAL A C 1
ATOM 6240 O O . VAL A 1 807 ? -17.355 -53.200 -33.910 1.00 92.38 807 VAL A O 1
ATOM 6243 N N . ASP A 1 808 ? -16.535 -51.861 -35.507 1.00 92.75 808 ASP A N 1
ATOM 6244 C CA . ASP A 1 808 ? -15.683 -52.876 -36.142 1.00 92.75 808 ASP A CA 1
ATOM 6245 C C . ASP A 1 808 ? -14.672 -53.471 -35.145 1.00 92.75 808 ASP A C 1
ATOM 6247 O O . ASP A 1 808 ? -14.427 -54.681 -35.115 1.00 92.75 808 ASP A O 1
ATOM 6251 N N . SER A 1 809 ? -14.116 -52.630 -34.266 1.00 91.56 809 SER A N 1
ATOM 6252 C CA . SER A 1 809 ? -13.210 -53.068 -33.194 1.00 91.56 809 SER A CA 1
ATOM 6253 C C . SER A 1 809 ? -13.919 -53.960 -32.169 1.00 91.56 809 SER A C 1
ATOM 6255 O O . SER A 1 809 ? -13.329 -54.911 -31.667 1.00 91.56 809 SER A O 1
ATOM 6257 N N . ALA A 1 810 ? -15.187 -53.693 -31.865 1.00 90.94 810 ALA A N 1
ATOM 6258 C CA . ALA A 1 810 ? -15.970 -54.513 -30.948 1.00 90.94 810 ALA A CA 1
ATOM 6259 C C . ALA A 1 810 ? -16.428 -55.836 -31.595 1.00 90.94 810 ALA A C 1
ATOM 6261 O O . ALA A 1 810 ? -16.305 -56.897 -30.984 1.00 90.94 810 ALA A O 1
ATOM 6262 N N . VAL A 1 811 ? -16.886 -55.799 -32.850 1.00 91.56 811 VAL A N 1
ATOM 6263 C CA . VAL A 1 811 ? -17.297 -56.989 -33.617 1.00 91.56 811 VAL A CA 1
ATOM 6264 C C . VAL A 1 811 ? -16.114 -57.927 -33.857 1.00 91.56 811 VAL A C 1
ATOM 6266 O O . VAL A 1 811 ? -16.249 -59.137 -33.693 1.00 91.56 811 VAL A O 1
ATOM 6269 N N . SER A 1 812 ? -14.931 -57.392 -34.174 1.00 88.94 812 SER A N 1
ATOM 6270 C CA . SER A 1 812 ? -13.713 -58.205 -34.343 1.00 88.94 812 SER A CA 1
ATOM 6271 C C . SER A 1 812 ? -13.269 -58.923 -33.062 1.00 88.94 812 SER A C 1
ATOM 6273 O O . SER A 1 812 ? -12.612 -59.959 -33.146 1.00 88.94 812 SER A O 1
ATOM 6275 N N . ALA A 1 813 ? -13.672 -58.427 -31.891 1.00 87.44 813 ALA A N 1
ATOM 6276 C CA . ALA A 1 813 ? -13.476 -59.079 -30.598 1.00 87.44 813 ALA A CA 1
ATOM 6277 C C . ALA A 1 813 ? -14.675 -59.947 -30.156 1.00 87.44 813 ALA A C 1
ATOM 6279 O O . ALA A 1 813 ? -14.725 -60.369 -29.000 1.00 87.44 813 ALA A O 1
ATOM 6280 N N . ASP A 1 814 ? -15.643 -60.216 -31.038 1.00 89.44 814 ASP A N 1
ATOM 6281 C CA . ASP A 1 814 ? -16.857 -61.003 -30.757 1.00 89.44 814 ASP A CA 1
ATOM 6282 C C . ASP A 1 814 ? -17.709 -60.410 -29.615 1.00 89.44 814 ASP A C 1
ATOM 6284 O O . ASP A 1 814 ? -18.176 -61.107 -28.714 1.00 89.44 814 ASP A O 1
ATOM 6288 N N . ARG A 1 815 ? -17.846 -59.075 -29.586 1.00 89.44 815 ARG A N 1
ATOM 6289 C CA . ARG A 1 815 ? -18.703 -58.367 -28.619 1.00 89.44 815 ARG A CA 1
ATOM 6290 C C . ARG A 1 815 ? -20.118 -58.182 -29.176 1.00 89.44 815 ARG A C 1
ATOM 6292 O O . ARG A 1 815 ? -20.295 -57.894 -30.359 1.00 89.44 815 ARG A O 1
ATOM 6299 N N . LYS A 1 816 ? -21.138 -58.279 -28.313 1.00 89.44 816 LYS A N 1
ATOM 6300 C CA . LYS A 1 816 ? -22.546 -58.030 -28.677 1.00 89.44 816 LYS A CA 1
ATOM 6301 C C . LYS A 1 816 ? -22.778 -56.527 -28.858 1.00 89.44 816 LYS A C 1
ATOM 6303 O O . LYS A 1 816 ? -22.957 -55.820 -27.869 1.00 89.44 816 LYS A O 1
ATOM 6308 N N . VAL A 1 817 ? -22.768 -56.042 -30.102 1.00 92.25 817 VAL A N 1
ATOM 6309 C CA . VAL A 1 817 ? -22.934 -54.613 -30.423 1.00 92.25 817 VAL A CA 1
ATOM 6310 C C . VAL A 1 817 ? -24.113 -54.384 -31.363 1.00 92.25 817 VAL A C 1
ATOM 6312 O O . VAL A 1 817 ? -24.202 -55.017 -32.411 1.00 92.25 817 VAL A O 1
ATOM 6315 N N . LYS A 1 818 ? -24.992 -53.441 -31.011 1.00 94.44 818 LYS A N 1
ATOM 6316 C CA . LYS A 1 818 ? -26.068 -52.924 -31.868 1.00 94.44 818 LYS A CA 1
ATOM 6317 C C . LYS A 1 818 ? -25.709 -51.506 -32.299 1.00 94.44 818 LYS A C 1
ATOM 6319 O O . LYS A 1 818 ? -25.513 -50.642 -31.448 1.00 94.44 818 LYS A O 1
ATOM 6324 N N . PHE A 1 819 ? -25.612 -51.264 -33.605 1.00 94.50 819 PHE A N 1
ATOM 6325 C CA . PHE A 1 819 ? -25.305 -49.942 -34.150 1.00 94.50 819 PHE A CA 1
ATOM 6326 C C . PHE A 1 819 ? -26.545 -49.332 -34.799 1.00 94.50 819 PHE A C 1
ATOM 6328 O O . PHE A 1 819 ? -27.057 -49.869 -35.778 1.00 94.50 819 PHE A O 1
ATOM 6335 N N . VAL A 1 820 ? -27.020 -48.215 -34.254 1.00 94.31 820 VAL A N 1
ATOM 6336 C CA . VAL A 1 820 ? -28.181 -47.477 -34.756 1.00 94.31 820 VAL A CA 1
ATOM 6337 C C . VAL A 1 820 ? -27.702 -46.151 -35.326 1.00 94.31 820 VAL A C 1
ATOM 6339 O O . VAL A 1 820 ? -27.057 -45.351 -34.642 1.00 94.31 820 VAL A O 1
ATOM 6342 N N . LYS A 1 821 ? -28.019 -45.942 -36.602 1.00 92.50 821 LYS A N 1
ATOM 6343 C CA . LYS A 1 821 ? -27.693 -44.725 -37.340 1.00 92.50 821 LYS A CA 1
ATOM 6344 C C . LYS A 1 821 ? -28.943 -43.868 -37.458 1.00 92.50 821 LYS A C 1
ATOM 6346 O O . LYS A 1 821 ? -30.004 -44.395 -37.783 1.00 92.50 821 LYS A O 1
ATOM 6351 N N . PHE A 1 822 ? -28.798 -42.570 -37.239 1.00 90.56 822 PHE A N 1
ATOM 6352 C CA . PHE A 1 822 ? -29.854 -41.596 -37.496 1.00 90.56 822 PHE A CA 1
ATOM 6353 C C . PHE A 1 822 ? -29.547 -40.841 -38.790 1.00 90.56 822 PHE A C 1
ATOM 6355 O O . PHE A 1 822 ? -28.423 -40.363 -38.965 1.00 90.56 822 PHE A O 1
ATOM 6362 N N . ALA A 1 823 ? -30.534 -40.766 -39.685 1.00 86.56 823 ALA A N 1
ATOM 6363 C CA . ALA A 1 823 ? -30.393 -40.139 -40.995 1.00 86.56 823 ALA A CA 1
ATOM 6364 C C . ALA A 1 823 ? -30.036 -38.645 -40.874 1.00 86.56 823 ALA A C 1
ATOM 6366 O O . ALA A 1 823 ? -30.546 -37.937 -40.001 1.00 86.56 823 ALA A O 1
ATOM 6367 N N . GLY A 1 824 ? -29.116 -38.184 -41.728 1.00 79.88 824 GLY A N 1
ATOM 6368 C CA . GLY A 1 824 ? -28.521 -36.844 -41.629 1.00 79.88 824 GLY A CA 1
ATOM 6369 C C . GLY A 1 824 ? -29.428 -35.685 -42.063 1.00 79.88 824 GLY A C 1
ATOM 6370 O O . GLY A 1 824 ? -29.099 -34.528 -41.826 1.00 79.88 824 GLY A O 1
ATOM 6371 N N . ASP A 1 825 ? -30.574 -35.967 -42.676 1.00 83.75 825 ASP A N 1
ATOM 6372 C CA . ASP A 1 825 ? -31.589 -34.986 -43.080 1.00 83.75 825 ASP A CA 1
ATOM 6373 C C . ASP A 1 825 ? -32.405 -34.429 -41.898 1.00 83.75 825 ASP A C 1
ATOM 6375 O O . ASP A 1 825 ? -33.113 -33.433 -42.042 1.00 83.75 825 ASP A O 1
ATOM 6379 N N . ARG A 1 826 ? -32.282 -35.041 -40.713 1.00 81.44 826 ARG A N 1
ATOM 6380 C CA . ARG A 1 826 ? -33.035 -34.681 -39.499 1.00 81.44 826 ARG A CA 1
ATOM 6381 C C . ARG A 1 826 ? -32.309 -33.716 -38.554 1.00 81.44 826 ARG A C 1
ATOM 6383 O O . ARG A 1 826 ? -32.835 -33.422 -37.480 1.00 81.44 826 ARG A O 1
ATOM 6390 N N . GLU A 1 827 ? -31.138 -33.212 -38.948 1.00 84.38 827 GLU A N 1
ATOM 6391 C CA . GLU A 1 827 ? -30.362 -32.176 -38.239 1.00 84.38 827 GLU A CA 1
ATOM 6392 C C . GLU A 1 827 ? -30.070 -32.498 -36.753 1.00 84.38 827 GLU A C 1
ATOM 6394 O O . GLU A 1 827 ? -30.113 -31.627 -35.872 1.00 84.38 827 GLU A O 1
ATOM 6399 N N . PHE A 1 828 ? -29.781 -33.764 -36.434 1.00 86.06 828 PHE A N 1
ATOM 6400 C CA . PHE A 1 828 ? -29.436 -34.175 -35.069 1.00 86.06 828 PHE A CA 1
ATOM 6401 C C . PHE A 1 828 ? -28.024 -33.747 -34.659 1.00 86.06 828 PHE A C 1
ATOM 6403 O O . PHE A 1 828 ? -27.763 -33.507 -33.470 1.00 86.06 828 PHE A O 1
ATOM 6410 N N . LEU A 1 829 ? -27.121 -33.592 -35.628 1.00 89.25 829 LEU A N 1
ATOM 6411 C CA . LEU A 1 829 ? -25.742 -33.160 -35.435 1.00 89.25 829 LEU A CA 1
ATOM 6412 C C . LEU A 1 829 ? -25.057 -33.965 -34.305 1.00 89.25 829 LEU A C 1
ATOM 6414 O O . LEU A 1 829 ? -25.373 -35.117 -34.022 1.00 89.25 829 LEU A O 1
ATOM 6418 N N . HIS A 1 830 ? -24.106 -33.349 -33.600 1.00 87.81 830 HIS A N 1
ATOM 6419 C CA . HIS A 1 830 ? -23.327 -34.018 -32.552 1.00 87.81 830 HIS A CA 1
ATOM 6420 C C . HIS A 1 830 ? -24.072 -34.251 -31.217 1.00 87.81 830 HIS A C 1
ATOM 6422 O O . HIS A 1 830 ? -23.605 -35.011 -30.367 1.00 87.81 830 HIS A O 1
ATOM 6428 N N . LYS A 1 831 ? -25.165 -33.521 -30.951 1.00 88.75 831 LYS A N 1
ATOM 6429 C CA . LYS A 1 831 ? -25.721 -33.371 -29.584 1.00 88.75 831 LYS A CA 1
ATOM 6430 C C . LYS A 1 831 ? -27.239 -33.518 -29.479 1.00 88.75 831 LYS A C 1
ATOM 6432 O O . LYS A 1 831 ? -27.764 -33.485 -28.366 1.00 88.75 831 LYS A O 1
ATOM 6437 N N . PHE A 1 832 ? -27.959 -33.607 -30.597 1.00 90.00 832 PHE A N 1
ATOM 6438 C CA . PHE A 1 832 ? -29.421 -33.533 -30.610 1.00 90.00 832 PHE A CA 1
ATOM 6439 C C . PHE A 1 832 ? -30.107 -34.870 -30.917 1.00 90.00 832 PHE A C 1
ATOM 6441 O O . PHE A 1 832 ? -31.294 -34.866 -31.225 1.00 90.00 832 PHE A O 1
ATOM 6448 N N . ILE A 1 833 ? -29.421 -36.011 -30.745 1.00 90.88 833 ILE A N 1
ATOM 6449 C CA . ILE A 1 833 ? -30.029 -37.353 -30.874 1.00 90.88 833 ILE A CA 1
ATOM 6450 C C . ILE A 1 833 ? -31.212 -37.528 -29.902 1.00 90.88 833 ILE A C 1
ATOM 6452 O O . ILE A 1 833 ? -32.190 -38.186 -30.240 1.00 90.88 833 ILE A O 1
ATOM 6456 N N . HIS A 1 834 ? -31.202 -36.855 -28.745 1.00 89.88 834 HIS A N 1
ATOM 6457 C CA . HIS A 1 834 ? -32.346 -36.812 -27.821 1.00 89.88 834 HIS A CA 1
ATOM 6458 C C . HIS A 1 834 ? -33.657 -36.297 -28.454 1.00 89.88 834 HIS A C 1
ATOM 6460 O O . HIS A 1 834 ? -34.727 -36.541 -27.909 1.00 89.88 834 HIS A O 1
ATOM 6466 N N . ARG A 1 835 ? -33.608 -35.587 -29.592 1.00 90.12 835 ARG A N 1
ATOM 6467 C CA . ARG A 1 835 ? -34.803 -35.120 -30.319 1.00 90.12 835 ARG A CA 1
ATOM 6468 C C . ARG A 1 835 ? -35.445 -36.203 -31.193 1.00 90.12 835 ARG A C 1
ATOM 6470 O O . ARG A 1 835 ? -36.531 -35.975 -31.723 1.00 90.12 835 ARG A O 1
ATOM 6477 N N . ALA A 1 836 ? -34.793 -37.351 -31.378 1.00 89.38 836 ALA A N 1
ATOM 6478 C CA . ALA A 1 836 ? -35.348 -38.466 -32.133 1.00 89.38 836 ALA A CA 1
ATOM 6479 C C . ALA A 1 836 ? -36.520 -39.094 -31.358 1.00 89.38 836 ALA A C 1
ATOM 6481 O O . ALA A 1 836 ? -36.350 -39.582 -30.240 1.00 89.38 836 ALA A O 1
ATOM 6482 N N . HIS A 1 837 ? -37.716 -39.086 -31.952 1.00 88.38 837 HIS A N 1
ATOM 6483 C CA . HIS A 1 837 ? -38.935 -39.609 -31.324 1.00 88.38 837 HIS A CA 1
ATOM 6484 C C . HIS A 1 837 ? -38.843 -41.121 -31.064 1.00 88.38 837 HIS A C 1
ATOM 6486 O O . HIS A 1 837 ? -39.453 -41.636 -30.132 1.00 88.38 837 HIS A O 1
ATOM 6492 N N . GLU A 1 838 ? -38.049 -41.825 -31.868 1.00 90.38 838 GLU A N 1
ATOM 6493 C CA . GLU A 1 838 ? -37.809 -43.259 -31.779 1.00 90.38 838 GLU A CA 1
ATOM 6494 C C . GLU A 1 838 ? -36.770 -43.655 -30.712 1.00 90.38 838 GLU A C 1
ATOM 6496 O O . GLU A 1 838 ? -36.698 -44.828 -30.340 1.00 90.38 838 GLU A O 1
ATOM 6501 N N . LEU A 1 839 ? -35.980 -42.705 -30.185 1.00 91.38 839 LEU A N 1
ATOM 6502 C CA . LEU A 1 839 ? -34.888 -42.986 -29.244 1.00 91.38 839 LEU A CA 1
ATOM 6503 C C . LEU A 1 839 ? -35.339 -43.782 -28.001 1.00 91.38 839 LEU A C 1
ATOM 6505 O O . LEU A 1 839 ? -34.682 -44.780 -27.688 1.00 91.38 839 LEU A O 1
ATOM 6509 N N . PRO A 1 840 ? -36.444 -43.432 -27.307 1.00 91.62 840 PRO A N 1
ATOM 6510 C CA . PRO A 1 840 ? -36.895 -44.190 -26.139 1.00 91.62 840 PRO A CA 1
ATOM 6511 C C . PRO A 1 840 ? -37.219 -45.651 -26.475 1.00 91.62 840 PRO A C 1
ATOM 6513 O O . PRO A 1 840 ? -36.870 -46.556 -25.716 1.00 91.62 840 PRO A O 1
ATOM 6516 N N . SER A 1 841 ? -37.842 -45.891 -27.634 1.00 90.31 841 SER A N 1
ATOM 6517 C CA . SER A 1 841 ? -38.185 -47.236 -28.105 1.00 90.31 841 SER A CA 1
ATOM 6518 C C . SER A 1 841 ? -36.939 -48.040 -28.473 1.00 90.31 841 SER A C 1
ATOM 6520 O O . SER A 1 841 ? -36.841 -49.212 -28.110 1.00 90.31 841 SER A O 1
ATOM 6522 N N . VAL A 1 842 ? -35.957 -47.414 -29.133 1.00 91.94 842 VAL A N 1
ATOM 6523 C CA . VAL A 1 842 ? -34.665 -48.038 -29.467 1.00 91.94 842 VAL A CA 1
ATOM 6524 C C . VAL A 1 842 ? -33.929 -48.480 -28.204 1.00 91.94 842 VAL A C 1
ATOM 6526 O O . VAL A 1 842 ? -33.482 -49.627 -28.126 1.00 91.94 842 VAL A O 1
ATOM 6529 N N . VAL A 1 843 ? -33.830 -47.590 -27.211 1.00 92.44 843 VAL A N 1
ATOM 6530 C CA . VAL A 1 843 ? -33.163 -47.883 -25.937 1.00 92.44 843 VAL A CA 1
ATOM 6531 C C . VAL A 1 843 ? -33.913 -48.990 -25.198 1.00 92.44 843 VAL A C 1
ATOM 6533 O O . VAL A 1 843 ? -33.290 -49.977 -24.826 1.00 92.44 843 VAL A O 1
ATOM 6536 N N . ARG A 1 844 ? -35.241 -48.898 -25.049 1.00 90.06 844 ARG A N 1
ATOM 6537 C CA . ARG A 1 844 ? -36.041 -49.921 -24.352 1.00 90.06 844 ARG A CA 1
ATOM 6538 C C . ARG A 1 844 ? -35.889 -51.309 -24.977 1.00 90.06 844 ARG A C 1
ATOM 6540 O O . ARG A 1 844 ? -35.554 -52.248 -24.265 1.00 90.06 844 ARG A O 1
ATOM 6547 N N . THR A 1 845 ? -36.033 -51.405 -26.299 1.00 90.38 845 THR A N 1
ATOM 6548 C CA . THR A 1 845 ? -35.889 -52.673 -27.036 1.00 90.38 845 THR A CA 1
ATOM 6549 C C . THR A 1 845 ? -34.501 -53.279 -26.822 1.00 90.38 845 THR A C 1
ATOM 6551 O O . THR A 1 845 ? -34.370 -54.462 -26.541 1.00 90.38 845 THR A O 1
ATOM 6554 N N . PHE A 1 846 ? -33.444 -52.461 -26.891 1.00 92.44 846 PHE A N 1
ATOM 6555 C CA . PHE A 1 846 ? -32.078 -52.933 -26.651 1.00 92.44 846 PHE A CA 1
ATOM 6556 C C . PHE A 1 846 ? -31.867 -53.452 -25.219 1.00 92.44 846 PHE A C 1
ATOM 6558 O O . PHE A 1 846 ? -31.188 -54.460 -25.026 1.00 92.44 846 PHE A O 1
ATOM 6565 N N . LEU A 1 847 ? -32.437 -52.780 -24.216 1.00 88.94 847 LEU A N 1
ATOM 6566 C CA . LEU A 1 847 ? -32.327 -53.216 -22.823 1.00 88.94 847 LEU A CA 1
ATOM 6567 C C . LEU A 1 847 ? -33.114 -54.508 -22.560 1.00 88.94 847 LEU A C 1
ATOM 6569 O O . LEU A 1 847 ? -32.632 -55.355 -21.813 1.00 88.94 847 LEU A O 1
ATOM 6573 N N . GLU A 1 848 ? -34.281 -54.684 -23.185 1.00 85.19 848 GLU A N 1
ATOM 6574 C CA . GLU A 1 848 ? -35.068 -55.925 -23.126 1.00 85.19 848 GLU A CA 1
ATOM 6575 C C . GLU A 1 848 ? -34.324 -57.094 -23.798 1.00 85.19 848 GLU A C 1
ATOM 6577 O O . GLU A 1 848 ? -34.187 -58.166 -23.202 1.00 85.19 848 GLU A O 1
ATOM 6582 N N . ASP A 1 849 ? -33.744 -56.868 -24.983 1.00 79.69 849 ASP A N 1
ATOM 6583 C CA . ASP A 1 849 ? -32.909 -57.848 -25.694 1.00 79.69 849 ASP A CA 1
ATOM 6584 C C . ASP A 1 849 ? -31.693 -58.282 -24.853 1.00 79.69 849 ASP A C 1
ATOM 6586 O O . ASP A 1 849 ? -31.275 -59.443 -24.882 1.00 79.69 849 ASP A O 1
ATOM 6590 N N . ALA A 1 850 ? -31.132 -57.362 -24.061 1.00 72.25 850 ALA A N 1
ATOM 6591 C CA . ALA A 1 850 ? -30.011 -57.625 -23.163 1.00 72.25 850 ALA A CA 1
ATOM 6592 C C . ALA A 1 850 ? -30.384 -58.468 -21.921 1.00 72.25 850 ALA A C 1
ATOM 6594 O O . ALA A 1 850 ? -29.483 -58.978 -21.249 1.00 72.25 850 ALA A O 1
ATOM 6595 N N . GLN A 1 851 ? -31.675 -58.630 -21.595 1.00 62.88 851 GLN A N 1
ATOM 6596 C CA . GLN A 1 851 ? -32.150 -59.371 -20.413 1.00 62.88 851 GLN A CA 1
ATOM 6597 C C . GLN A 1 851 ? -32.426 -60.866 -20.668 1.00 62.88 851 GLN A C 1
ATOM 6599 O O . GLN A 1 851 ? -32.525 -61.634 -19.708 1.00 62.88 851 GLN A O 1
ATOM 6604 N N . LEU A 1 852 ? -32.529 -61.318 -21.924 1.00 45.41 852 LEU A N 1
ATOM 6605 C CA . LEU A 1 852 ? -32.851 -62.713 -22.253 1.00 45.41 852 LEU A CA 1
ATOM 6606 C C . LEU A 1 852 ? -31.634 -63.657 -22.064 1.00 45.41 852 LEU A C 1
ATOM 6608 O O . LEU A 1 852 ? -30.578 -63.416 -22.654 1.00 45.41 852 LEU A O 1
ATOM 6612 N N . PRO A 1 853 ? -31.742 -64.762 -21.290 1.00 37.97 853 PRO A N 1
ATOM 6613 C CA . PRO A 1 853 ? -30.653 -65.731 -21.136 1.00 37.97 853 PRO A CA 1
ATOM 6614 C C . PRO A 1 853 ? -30.408 -66.534 -22.425 1.00 37.97 853 PRO A C 1
ATOM 6616 O O . PRO A 1 853 ? -31.347 -66.915 -23.128 1.00 37.97 853 PRO A O 1
ATOM 6619 N N . GLU A 1 854 ? -29.134 -66.820 -22.724 1.00 37.66 854 GLU A N 1
ATOM 6620 C CA . GLU A 1 854 ? -28.706 -67.511 -23.947 1.00 37.66 854 GLU A CA 1
ATOM 6621 C C . GLU A 1 854 ? -29.383 -68.880 -24.121 1.00 37.66 854 GLU A C 1
ATOM 6623 O O . GLU A 1 854 ? -29.095 -69.845 -23.409 1.00 37.66 854 GLU A O 1
ATOM 6628 N N . LYS A 1 855 ? -30.237 -69.005 -25.142 1.00 31.25 855 LYS A N 1
ATOM 6629 C CA . LYS A 1 855 ? -30.613 -70.315 -25.676 1.00 31.25 855 LYS A CA 1
ATOM 6630 C C . LYS A 1 855 ? -29.476 -70.845 -26.553 1.00 31.25 855 LYS A C 1
ATOM 6632 O O . LYS A 1 855 ? -29.231 -70.325 -27.631 1.00 31.25 855 LYS A O 1
ATOM 6637 N N . GLY A 1 856 ? -28.819 -71.891 -26.048 1.00 32.03 856 GLY A N 1
ATOM 6638 C CA . GLY A 1 856 ? -28.146 -72.990 -26.754 1.00 32.03 856 GLY A CA 1
ATOM 6639 C C . GLY A 1 856 ? -27.503 -72.731 -28.124 1.00 32.03 856 GLY A C 1
ATOM 6640 O O . GLY A 1 856 ? -28.194 -72.567 -29.120 1.00 32.03 856 GLY A O 1
ATOM 6641 N N . LYS A 1 857 ? -26.167 -72.861 -28.160 1.00 39.53 857 LYS A N 1
ATOM 6642 C CA . LYS A 1 857 ? -25.286 -73.120 -29.321 1.00 39.53 857 LYS A CA 1
ATOM 6643 C C . LYS A 1 857 ? -26.003 -73.333 -30.668 1.00 39.53 857 LYS A C 1
ATOM 6645 O O . LYS A 1 857 ? -26.373 -74.449 -31.024 1.00 39.53 857 LYS A O 1
ATOM 6650 N N . GLY A 1 858 ? -26.038 -72.275 -31.466 1.00 29.81 858 GLY A N 1
ATOM 6651 C CA . GLY A 1 858 ? -26.283 -72.293 -32.903 1.00 29.81 858 GLY A CA 1
ATOM 6652 C C . GLY A 1 858 ? -25.691 -71.013 -33.482 1.00 29.81 858 GLY A C 1
ATOM 6653 O O . GLY A 1 858 ? -25.881 -69.957 -32.896 1.00 29.81 858 GLY A O 1
ATOM 6654 N N . ARG A 1 859 ? -24.894 -71.138 -34.550 1.00 30.42 859 ARG A N 1
ATOM 6655 C CA . ARG A 1 859 ? -24.172 -70.067 -35.267 1.00 30.42 859 ARG A CA 1
ATOM 6656 C C . ARG A 1 859 ? -24.797 -68.671 -35.117 1.00 30.42 859 ARG A C 1
ATOM 6658 O O . ARG A 1 859 ? -25.972 -68.497 -35.428 1.00 30.42 859 ARG A O 1
ATOM 6665 N N . THR A 1 860 ? -23.972 -67.689 -34.750 1.00 29.41 860 THR A N 1
ATOM 6666 C CA . THR A 1 860 ? -24.256 -66.261 -34.943 1.00 29.41 860 THR A CA 1
ATOM 6667 C C . THR A 1 860 ? -24.849 -66.040 -36.341 1.00 29.41 860 THR A C 1
ATOM 6669 O O . THR A 1 860 ? -24.244 -66.487 -37.325 1.00 29.41 860 THR A O 1
ATOM 6672 N N . PRO A 1 861 ? -26.025 -65.400 -36.482 1.00 27.66 861 PRO A N 1
ATOM 6673 C CA . PRO A 1 861 ? -26.476 -64.989 -37.795 1.00 27.66 861 PRO A CA 1
ATOM 6674 C C . PRO A 1 861 ? -25.502 -63.916 -38.282 1.00 27.66 861 PRO A C 1
ATOM 6676 O O . PRO A 1 861 ? -25.311 -62.886 -37.637 1.00 27.66 861 PRO A O 1
ATOM 6679 N N . ARG A 1 862 ? -24.835 -64.184 -39.410 1.00 30.42 862 ARG A N 1
ATOM 6680 C CA . ARG A 1 862 ? -24.220 -63.123 -40.206 1.00 30.42 862 ARG A CA 1
ATOM 6681 C C . ARG A 1 862 ? -25.365 -62.227 -40.662 1.00 30.42 862 ARG A C 1
ATOM 6683 O O . ARG A 1 862 ? -26.146 -62.653 -41.507 1.00 30.42 862 ARG A O 1
ATOM 6690 N N . TYR A 1 863 ? -25.452 -61.025 -40.109 1.00 32.28 863 TYR A N 1
ATOM 6691 C CA . TYR A 1 863 ? -26.252 -59.962 -40.698 1.00 32.28 863 TYR A CA 1
ATOM 6692 C C . TYR A 1 863 ? -25.654 -59.648 -42.076 1.00 32.28 863 TYR A C 1
ATOM 6694 O O . TYR A 1 863 ? -24.504 -59.219 -42.180 1.00 32.28 863 TYR A O 1
ATOM 6702 N N . SER A 1 864 ? -26.384 -59.994 -43.137 1.00 28.14 864 SER A N 1
ATOM 6703 C CA . SER A 1 864 ? -26.069 -59.620 -44.515 1.00 28.14 864 SER A CA 1
ATOM 6704 C C . SER A 1 864 ? -26.281 -58.117 -44.706 1.00 28.14 864 SER A C 1
ATOM 6706 O O . SER A 1 864 ? -27.085 -57.509 -44.005 1.00 28.14 864 SER A O 1
ATOM 6708 N N . GLU A 1 865 ? -25.579 -57.524 -45.674 1.00 30.70 865 GLU A N 1
ATOM 6709 C CA . GLU A 1 865 ? -25.574 -56.085 -46.009 1.00 30.70 865 GLU A CA 1
ATOM 6710 C C . GLU A 1 865 ? -26.954 -55.473 -46.367 1.00 30.70 865 GLU A C 1
ATOM 6712 O O . GLU A 1 865 ? -27.033 -54.296 -46.703 1.00 30.70 865 GLU A O 1
ATOM 6717 N N . GLU A 1 866 ? -28.048 -56.229 -46.257 1.00 30.31 866 GLU A N 1
ATOM 6718 C CA . GLU A 1 866 ? -29.406 -55.840 -46.657 1.00 30.31 866 GLU A CA 1
ATOM 6719 C C . GLU A 1 866 ? -30.325 -55.413 -45.493 1.00 30.31 866 GLU A C 1
ATOM 6721 O O . GLU A 1 866 ? -31.416 -54.919 -45.747 1.00 30.31 866 GLU A O 1
ATOM 6726 N N . GLU A 1 867 ? -29.895 -55.474 -44.226 1.00 31.97 867 GLU A N 1
ATOM 6727 C CA . GLU A 1 867 ? -30.643 -54.858 -43.100 1.00 31.97 867 GLU A CA 1
ATOM 6728 C C . GLU A 1 867 ? -30.240 -53.390 -42.839 1.00 31.97 867 GLU A C 1
ATOM 6730 O O . GLU A 1 867 ? -30.402 -52.842 -41.748 1.00 31.97 867 GLU A O 1
ATOM 6735 N N . ILE A 1 868 ? -29.720 -52.726 -43.873 1.00 34.81 868 ILE A N 1
ATOM 6736 C CA . ILE A 1 868 ? -29.557 -51.273 -43.950 1.00 34.81 868 ILE A CA 1
ATOM 6737 C C . ILE A 1 868 ? -30.666 -50.753 -44.868 1.00 34.81 868 ILE A C 1
ATOM 6739 O O . ILE A 1 868 ? -30.420 -50.402 -46.019 1.00 34.81 868 ILE A O 1
ATOM 6743 N N . GLN A 1 869 ? -31.908 -50.715 -44.384 1.00 28.91 869 GLN A N 1
ATOM 6744 C CA . GLN A 1 869 ? -32.949 -49.961 -45.076 1.00 28.91 869 GLN A CA 1
ATOM 6745 C C . GLN A 1 869 ? -33.988 -49.383 -44.114 1.00 28.91 869 GLN A C 1
ATOM 6747 O O . GLN A 1 869 ? -34.635 -50.100 -43.362 1.00 28.91 869 GLN A O 1
ATOM 6752 N N . MET A 1 870 ? -34.056 -48.049 -44.168 1.00 31.31 870 MET A N 1
ATOM 6753 C CA . MET A 1 870 ? -35.181 -47.143 -43.929 1.00 31.31 870 MET A CA 1
ATOM 6754 C C . MET A 1 870 ? -36.298 -47.606 -42.983 1.00 31.31 870 MET A C 1
ATOM 6756 O O . MET A 1 870 ? -37.116 -48.455 -43.323 1.00 31.31 870 MET A O 1
ATOM 6760 N N . VAL A 1 871 ? -36.428 -46.886 -41.867 1.00 29.78 871 VAL A N 1
ATOM 6761 C CA . VAL A 1 871 ? -37.735 -46.624 -41.253 1.00 29.78 871 VAL A CA 1
ATOM 6762 C C . VAL A 1 871 ? -38.031 -45.138 -41.462 1.00 29.78 871 VAL A C 1
ATOM 6764 O O . VAL A 1 871 ? -37.757 -44.302 -40.607 1.00 29.78 871 VAL A O 1
ATOM 6767 N N . GLU A 1 872 ? -38.520 -44.822 -42.659 1.00 29.95 872 GLU A N 1
ATOM 6768 C CA . GLU A 1 872 ? -39.430 -43.696 -42.873 1.00 29.95 872 GLU A CA 1
ATOM 6769 C C . GLU A 1 872 ? -40.869 -44.200 -42.651 1.00 29.95 872 GLU A C 1
ATOM 6771 O O . GLU A 1 872 ? -41.169 -45.365 -42.909 1.00 29.95 872 GLU A O 1
ATOM 6776 N N . GLU A 1 873 ? -41.738 -43.291 -42.200 1.00 31.02 873 GLU A N 1
ATOM 6777 C CA . GLU A 1 873 ? -43.198 -43.413 -42.024 1.00 31.02 873 GLU A CA 1
ATOM 6778 C C . GLU A 1 873 ? -43.732 -44.127 -40.761 1.00 31.02 873 GLU A C 1
ATOM 6780 O O . GLU A 1 873 ? -44.136 -45.293 -40.784 1.00 31.02 873 GLU A O 1
ATOM 6785 N N . LYS A 1 874 ? -43.910 -43.348 -39.681 1.00 28.75 874 LYS A N 1
ATOM 6786 C CA . LYS A 1 874 ? -45.246 -42.967 -39.169 1.00 28.75 874 LYS A CA 1
ATOM 6787 C C . LYS A 1 874 ? -45.206 -41.874 -38.108 1.00 28.75 874 LYS A C 1
ATOM 6789 O O . LYS A 1 874 ? -44.372 -41.980 -37.187 1.00 28.75 874 LYS A O 1
#